Protein AF-A0A9X1MIU9-F1 (afdb_monomer_lite)

Structure (mmCIF, N/CA/C/O backbone):
data_AF-A0A9X1MIU9-F1
#
_entry.id   AF-A0A9X1MIU9-F1
#
loop_
_atom_site.group_PDB
_atom_site.id
_atom_site.type_symbol
_atom_site.label_atom_id
_atom_site.label_alt_id
_atom_site.label_comp_id
_atom_site.label_asym_id
_atom_site.label_entity_id
_atom_site.label_seq_id
_atom_site.pdbx_PDB_ins_code
_atom_site.Cartn_x
_atom_site.Cartn_y
_atom_site.Cartn_z
_atom_site.occupancy
_atom_site.B_iso_or_equiv
_atom_site.auth_seq_id
_atom_site.auth_comp_id
_atom_site.auth_asym_id
_atom_site.auth_atom_id
_atom_site.pdbx_PDB_model_num
ATOM 1 N N . MET A 1 1 ? -40.762 -23.532 36.681 1.00 31.50 1 MET A N 1
ATOM 2 C CA . MET A 1 1 ? -40.154 -24.475 37.647 1.00 31.50 1 MET A CA 1
ATOM 3 C C . MET A 1 1 ? -38.701 -24.057 37.816 1.00 31.50 1 MET A C 1
ATOM 5 O O . MET A 1 1 ? -38.054 -23.911 36.793 1.00 31.50 1 MET A O 1
ATOM 9 N N . ASN A 1 2 ? -38.156 -23.766 38.997 1.00 31.39 2 ASN A N 1
ATOM 10 C CA . ASN A 1 2 ? -38.753 -23.662 40.338 1.00 31.39 2 ASN A CA 1
ATOM 11 C C . ASN A 1 2 ? -38.287 -22.365 41.027 1.00 31.39 2 ASN A C 1
ATOM 13 O O . ASN A 1 2 ? -37.332 -21.738 40.586 1.00 31.39 2 ASN A O 1
ATOM 17 N N . ALA A 1 3 ? -38.974 -21.978 42.102 1.00 30.33 3 ALA A N 1
ATOM 18 C CA . ALA A 1 3 ? -38.631 -20.841 42.956 1.00 30.33 3 ALA A CA 1
ATOM 19 C C . ALA A 1 3 ? -38.573 -21.281 44.435 1.00 30.33 3 ALA A C 1
ATOM 21 O O . ALA A 1 3 ? -38.895 -22.431 44.738 1.00 30.33 3 ALA A O 1
ATOM 22 N N . SER A 1 4 ? -38.230 -20.339 45.329 1.00 32.16 4 SER A N 1
ATOM 23 C CA . SER A 1 4 ? -38.037 -20.521 46.788 1.00 32.16 4 SER A CA 1
ATOM 24 C C . SER A 1 4 ? -36.749 -21.289 47.153 1.00 32.16 4 SER A C 1
ATOM 26 O O . SER A 1 4 ? -36.314 -22.153 46.405 1.00 32.16 4 SER A O 1
ATOM 28 N N . PHE A 1 5 ? -36.051 -21.038 48.269 1.00 31.11 5 PHE A N 1
ATOM 29 C CA . PHE A 1 5 ? -36.209 -20.101 49.407 1.00 31.11 5 PHE A CA 1
ATOM 30 C C . PHE A 1 5 ? -34.943 -19.195 49.490 1.00 31.11 5 PHE A C 1
ATOM 32 O O . PHE A 1 5 ? -33.934 -19.530 48.887 1.00 31.11 5 PHE A O 1
ATOM 39 N N . PHE A 1 6 ? -34.896 -18.028 50.149 1.00 27.14 6 PHE A N 1
ATOM 40 C CA . PHE A 1 6 ? -35.249 -17.742 51.551 1.00 27.14 6 PHE A CA 1
ATOM 41 C C . PHE A 1 6 ? -35.577 -16.248 51.784 1.00 27.14 6 PHE A C 1
ATOM 43 O O . PHE A 1 6 ? -35.076 -15.371 51.088 1.00 27.14 6 PHE A O 1
ATOM 50 N N . ARG A 1 7 ? -36.360 -15.953 52.831 1.00 29.80 7 ARG A N 1
ATOM 51 C CA . ARG A 1 7 ? -36.511 -14.621 53.457 1.00 29.80 7 ARG A CA 1
ATOM 52 C C . ARG A 1 7 ? -36.173 -14.763 54.938 1.00 29.80 7 ARG A C 1
ATOM 54 O O . ARG A 1 7 ? -36.705 -15.687 55.547 1.00 29.80 7 ARG A O 1
ATOM 61 N N . ILE A 1 8 ? -35.426 -13.830 55.538 1.00 27.89 8 ILE A N 1
ATOM 62 C CA . ILE A 1 8 ? -35.505 -13.562 56.987 1.00 27.89 8 ILE A CA 1
ATOM 63 C C . ILE A 1 8 ? -34.870 -12.208 57.362 1.00 27.89 8 ILE A C 1
ATOM 65 O O . ILE A 1 8 ? -33.899 -11.800 56.742 1.00 27.89 8 ILE A O 1
ATOM 69 N N . MET A 1 9 ? -35.449 -11.558 58.381 1.00 27.17 9 MET A N 1
ATOM 70 C CA . MET A 1 9 ? -35.009 -10.334 59.083 1.00 27.17 9 MET A CA 1
ATOM 71 C C . MET A 1 9 ? -34.679 -9.072 58.261 1.00 27.17 9 MET A C 1
ATOM 73 O O . MET A 1 9 ? -33.639 -8.959 57.623 1.00 27.17 9 MET A O 1
ATOM 77 N N . ALA A 1 10 ? -35.512 -8.044 58.443 1.00 28.80 10 ALA A N 1
ATOM 78 C CA . ALA A 1 10 ? -35.108 -6.650 58.281 1.00 28.80 10 ALA A CA 1
ATOM 79 C C . ALA A 1 10 ? -34.755 -6.058 59.657 1.00 28.80 10 ALA A C 1
ATOM 81 O O . ALA A 1 10 ? -35.464 -6.307 60.633 1.00 28.80 10 ALA A O 1
ATOM 82 N N . ALA A 1 11 ? -33.708 -5.237 59.721 1.00 29.61 11 ALA A N 1
ATOM 83 C CA . ALA A 1 11 ? -33.409 -4.361 60.851 1.00 29.61 11 ALA A CA 1
ATOM 84 C C . ALA A 1 11 ? -33.229 -2.939 60.304 1.00 29.61 11 ALA A C 1
ATOM 86 O O . ALA A 1 11 ? -32.529 -2.741 59.313 1.00 29.61 11 ALA A O 1
ATOM 87 N N . GLY A 1 12 ? -33.929 -1.966 60.887 1.00 33.81 12 GLY A N 1
ATOM 88 C CA . GLY A 1 12 ? -34.027 -0.628 60.310 1.00 33.81 12 GLY A CA 1
ATOM 89 C C . GLY A 1 12 ? -32.764 0.206 60.507 1.00 33.81 12 GLY A C 1
ATOM 90 O O . GLY A 1 12 ? -32.325 0.402 61.638 1.00 33.81 12 GLY A O 1
ATOM 91 N N . PHE A 1 13 ? -32.259 0.781 59.418 1.00 27.22 13 PHE A N 1
ATOM 92 C CA . PHE A 1 13 ? -31.459 2.002 59.452 1.00 27.22 13 PHE A CA 1
ATOM 93 C C . PHE A 1 13 ? -32.163 3.061 58.605 1.00 27.22 13 PHE A C 1
ATOM 95 O O . PHE A 1 13 ? -32.599 2.778 57.488 1.00 27.22 13 PHE A O 1
ATOM 102 N N . THR A 1 14 ? -32.305 4.270 59.145 1.00 28.78 14 THR A N 1
ATOM 103 C CA . THR A 1 14 ? -32.927 5.393 58.436 1.00 28.78 14 THR A CA 1
ATOM 104 C C . THR A 1 14 ? -31.976 5.871 57.347 1.00 28.78 14 THR A C 1
ATOM 106 O O . THR A 1 14 ? -31.080 6.672 57.613 1.00 28.78 14 THR A O 1
ATOM 109 N N . LEU A 1 15 ? -32.147 5.361 56.127 1.00 26.91 15 LEU A N 1
ATOM 110 C CA . LEU A 1 15 ? -31.376 5.829 54.984 1.00 26.91 15 LEU A CA 1
ATOM 111 C C . LEU A 1 15 ? -31.773 7.277 54.688 1.00 26.91 15 LEU A C 1
ATOM 113 O O . LEU A 1 15 ? -32.925 7.565 54.356 1.00 26.91 15 LEU A O 1
ATOM 117 N N . LEU A 1 16 ? -30.810 8.188 54.816 1.00 27.77 16 LEU A N 1
ATOM 118 C CA . LEU A 1 16 ? -30.956 9.541 54.309 1.00 27.77 16 LEU A CA 1
ATOM 119 C C . LEU A 1 16 ? -31.105 9.427 52.786 1.00 27.77 16 LEU A C 1
ATOM 121 O O . LEU A 1 16 ? -30.178 8.958 52.127 1.00 27.77 16 LEU A O 1
ATOM 125 N N . ILE A 1 17 ? -32.247 9.835 52.223 1.00 32.91 17 ILE A N 1
ATOM 126 C CA . ILE A 1 17 ? -32.382 9.951 50.765 1.00 32.91 17 ILE A CA 1
ATOM 127 C C . ILE A 1 17 ? -31.612 11.204 50.341 1.00 32.91 17 ILE A C 1
ATOM 129 O O . ILE A 1 17 ? -32.180 12.267 50.100 1.00 32.91 17 ILE A O 1
ATOM 133 N N . LEU A 1 18 ? -30.288 11.062 50.274 1.00 29.86 18 LEU A N 1
ATOM 134 C CA . LEU A 1 18 ? -29.495 11.821 49.326 1.00 29.86 18 LEU A CA 1
ATOM 135 C C . LEU A 1 18 ? -30.014 11.423 47.949 1.00 29.86 18 LEU A C 1
ATOM 137 O O . LEU A 1 18 ? -29.833 10.288 47.509 1.00 29.86 18 LEU A O 1
ATOM 141 N N . SER A 1 19 ? -30.715 12.349 47.303 1.00 29.70 19 SER A N 1
ATOM 142 C CA . SER A 1 19 ? -31.054 12.248 45.893 1.00 29.70 19 SER A CA 1
ATOM 143 C C . SER A 1 19 ? -29.750 12.251 45.103 1.00 29.70 19 SER A C 1
ATOM 145 O O . SER A 1 19 ? -29.197 13.316 44.824 1.00 29.70 19 SER A O 1
ATOM 147 N N . VAL A 1 20 ? -29.243 11.055 44.801 1.00 31.69 20 VAL A N 1
ATOM 148 C CA . VAL A 1 20 ? -28.163 10.862 43.834 1.00 31.69 20 VAL A CA 1
ATOM 149 C C . VAL A 1 20 ? -28.630 11.535 42.538 1.00 31.69 20 VAL A C 1
ATOM 151 O O . VAL A 1 20 ? -29.704 11.167 42.049 1.00 31.69 20 VAL A O 1
ATOM 154 N N . PRO A 1 21 ? -27.920 12.552 42.014 1.00 33.91 21 PRO A N 1
ATOM 155 C CA . PRO A 1 21 ? -28.232 13.056 40.687 1.00 33.91 21 PRO A CA 1
ATOM 156 C C . PRO A 1 21 ? -28.034 11.893 39.716 1.00 33.91 21 PRO A C 1
ATOM 158 O O . PRO A 1 21 ? -27.028 11.191 39.806 1.00 33.91 21 PRO A O 1
ATOM 161 N N . ALA A 1 22 ? -29.003 11.657 38.834 1.00 36.72 22 ALA A N 1
ATOM 162 C CA . ALA A 1 22 ? -28.832 10.658 37.792 1.00 36.72 22 ALA A CA 1
ATOM 163 C C . ALA A 1 22 ? -27.634 11.082 36.931 1.00 36.72 22 ALA A C 1
ATOM 165 O O . ALA A 1 22 ? -27.694 12.119 36.273 1.00 36.72 22 ALA A O 1
ATOM 166 N N . MET A 1 23 ? -26.546 10.315 37.006 1.00 38.94 23 MET A N 1
ATOM 167 C CA . MET A 1 23 ? -25.472 10.370 36.019 1.00 38.94 23 MET A CA 1
ATOM 168 C C . MET A 1 23 ? -26.081 9.927 34.690 1.00 38.94 23 MET A C 1
ATOM 170 O O . MET A 1 23 ? -26.888 8.991 34.692 1.00 38.94 23 MET A O 1
ATOM 174 N N . ALA A 1 24 ? -25.778 10.619 33.593 1.00 50.06 24 ALA A N 1
ATOM 175 C CA . ALA A 1 24 ? -26.256 10.175 32.297 1.00 50.06 24 ALA A CA 1
ATOM 176 C C . ALA A 1 24 ? -25.392 8.996 31.834 1.00 50.06 24 ALA A C 1
ATOM 178 O O . ALA A 1 24 ? -24.166 9.027 31.923 1.00 50.06 24 ALA A O 1
ATOM 179 N N . ASP A 1 25 ? -26.047 7.941 31.359 1.00 76.38 25 ASP A N 1
ATOM 180 C CA . ASP A 1 25 ? -25.372 6.901 30.592 1.00 76.38 25 ASP A CA 1
ATOM 181 C C . ASP A 1 25 ? -25.013 7.443 29.192 1.00 76.38 25 ASP A C 1
ATOM 183 O O . ASP A 1 25 ? -25.534 8.474 28.756 1.00 76.38 25 ASP A O 1
ATOM 187 N N . PHE A 1 26 ? -24.154 6.724 28.464 1.00 92.06 26 PHE A N 1
ATOM 188 C CA . PHE A 1 26 ? -23.851 7.010 27.058 1.00 92.06 26 PHE A CA 1
ATOM 189 C C . PHE A 1 26 ? -25.129 7.225 26.221 1.00 92.06 26 PHE A C 1
ATOM 191 O O . PHE A 1 26 ? -26.058 6.413 26.254 1.00 92.06 26 PHE A O 1
ATOM 198 N N . GLN A 1 27 ? -25.148 8.296 25.422 1.00 94.44 27 GLN A N 1
ATOM 199 C CA . GLN A 1 27 ? -26.273 8.669 24.570 1.00 94.44 27 GLN A CA 1
ATOM 200 C C . GLN A 1 27 ? -25.851 8.768 23.098 1.00 94.44 27 GLN A C 1
ATOM 202 O O . GLN A 1 27 ? -25.218 9.739 22.684 1.00 94.44 27 GLN A O 1
ATOM 207 N N . GLN A 1 28 ? -26.303 7.818 22.277 1.00 94.62 28 GLN A N 1
ATOM 208 C CA . GLN A 1 28 ? -26.257 7.936 20.817 1.00 94.62 28 GLN A CA 1
ATOM 209 C C . GLN A 1 28 ? -27.445 8.759 20.289 1.00 94.62 28 GLN A C 1
ATOM 211 O O . GLN A 1 28 ? -28.576 8.652 20.774 1.00 94.62 28 GLN A O 1
ATOM 216 N N . GLY A 1 29 ? -27.193 9.598 19.286 1.00 93.06 29 GLY A N 1
ATOM 217 C CA . GLY A 1 29 ? -28.215 10.383 18.598 1.00 93.06 29 GLY A CA 1
ATOM 218 C C . GLY A 1 29 ? -29.040 9.552 17.613 1.00 93.06 29 GLY A C 1
ATOM 219 O O . GLY A 1 29 ? -28.549 8.602 17.011 1.00 93.06 29 GLY A O 1
ATOM 220 N N . THR A 1 30 ? -30.309 9.928 17.428 1.00 92.56 30 THR A N 1
ATOM 221 C CA . THR A 1 30 ? -31.276 9.207 16.569 1.00 92.56 30 THR A CA 1
ATOM 222 C C . THR A 1 30 ? -31.817 10.043 15.402 1.00 92.56 30 THR A C 1
ATOM 224 O O . THR A 1 30 ? -32.641 9.564 14.627 1.00 92.56 30 THR A O 1
ATOM 227 N N . GLU A 1 31 ? -31.352 11.288 15.246 1.00 94.19 31 GLU A N 1
ATOM 228 C CA . GLU A 1 31 ? -31.790 12.196 14.174 1.00 94.19 31 GLU A CA 1
ATOM 229 C C . GLU A 1 31 ? -30.954 12.109 12.886 1.00 94.19 31 GLU A C 1
ATOM 231 O O . GLU A 1 31 ? -31.314 12.738 11.888 1.00 94.19 31 GLU A O 1
ATOM 236 N N . LEU A 1 32 ? -29.829 11.393 12.909 1.00 94.94 32 LEU A N 1
ATOM 237 C CA . LEU A 1 32 ? -28.906 11.240 11.783 1.00 94.94 32 LEU A CA 1
ATOM 238 C C . LEU A 1 32 ? -29.130 9.899 11.077 1.00 94.94 32 LEU A C 1
ATOM 240 O O . LEU A 1 32 ? -29.432 8.894 11.721 1.00 94.94 32 LEU A O 1
ATOM 244 N N . THR A 1 33 ? -28.944 9.869 9.759 1.00 93.69 33 THR A N 1
ATOM 245 C CA . THR A 1 33 ? -28.965 8.632 8.962 1.00 93.69 33 THR A CA 1
ATOM 246 C C . THR A 1 33 ? -27.587 8.321 8.388 1.00 93.69 33 THR A C 1
ATOM 248 O O . THR A 1 33 ? -26.794 9.223 8.139 1.00 93.69 33 THR A O 1
ATOM 251 N N . ALA A 1 34 ? -27.306 7.046 8.104 1.00 91.25 34 ALA A N 1
ATOM 252 C CA . ALA A 1 34 ? -26.038 6.626 7.500 1.00 91.25 34 ALA A CA 1
ATOM 253 C C . ALA A 1 34 ? -25.726 7.311 6.148 1.00 91.25 34 ALA A C 1
ATOM 255 O O . ALA A 1 34 ? -24.565 7.384 5.752 1.00 91.25 34 ALA A O 1
ATOM 256 N N . GLY A 1 35 ? -26.746 7.815 5.440 1.00 92.19 35 GLY A N 1
ATOM 257 C CA . GLY A 1 35 ? -26.580 8.527 4.172 1.00 92.19 35 GLY A CA 1
ATOM 258 C C . GLY A 1 35 ? -26.235 10.014 4.308 1.00 92.19 35 GLY A C 1
ATOM 259 O O . GLY A 1 35 ? -25.844 10.618 3.306 1.00 92.19 35 GLY A O 1
ATOM 260 N N . ASP A 1 36 ? -26.377 10.600 5.500 1.00 95.19 36 ASP A N 1
ATOM 261 C CA . ASP A 1 36 ? -26.202 12.035 5.743 1.00 95.19 36 ASP A CA 1
ATOM 262 C C . ASP A 1 36 ? -24.728 12.435 5.543 1.00 95.19 36 ASP A C 1
ATOM 264 O O . ASP A 1 36 ? -23.833 11.836 6.138 1.00 95.19 36 ASP A O 1
ATOM 268 N N . GLU A 1 37 ? -24.460 13.451 4.717 1.00 96.06 37 GLU A N 1
ATOM 269 C CA . GLU A 1 37 ? -23.101 13.981 4.516 1.00 96.06 37 GLU A CA 1
ATOM 270 C C . GLU A 1 37 ? -22.654 14.849 5.693 1.00 96.06 37 GLU A C 1
ATOM 272 O O . GLU A 1 37 ? -23.443 15.627 6.235 1.00 96.06 37 GLU A O 1
ATOM 277 N N . ILE A 1 38 ? -21.374 14.767 6.056 1.00 96.50 38 ILE A N 1
ATOM 278 C CA . ILE A 1 38 ? -20.783 15.600 7.107 1.00 96.50 38 ILE A CA 1
ATOM 279 C C . ILE A 1 38 ? -20.400 16.953 6.492 1.00 96.50 38 ILE A C 1
ATOM 281 O O . ILE A 1 38 ? -19.431 17.053 5.744 1.00 96.50 38 ILE A O 1
ATOM 285 N N . ALA A 1 39 ? -21.182 17.997 6.779 1.00 96.25 39 ALA A N 1
ATOM 286 C CA . ALA A 1 39 ? -20.903 19.377 6.366 1.00 96.25 39 ALA A CA 1
ATOM 287 C C . ALA A 1 39 ? -20.309 20.207 7.518 1.00 96.25 39 ALA A C 1
ATOM 289 O O . ALA A 1 39 ? -19.432 21.042 7.286 1.00 96.25 39 ALA A O 1
ATOM 290 N N . SER A 1 40 ? -20.731 19.935 8.756 1.00 97.25 40 SER A N 1
ATOM 291 C CA . SER A 1 40 ? -20.026 20.347 9.971 1.00 97.25 40 SER A CA 1
ATOM 292 C C . SER A 1 40 ? -19.958 19.219 10.997 1.00 97.25 40 SER A C 1
ATOM 294 O O . SER A 1 40 ? -20.823 18.339 11.036 1.00 97.25 40 SER A O 1
ATOM 296 N N . LEU A 1 41 ? -18.934 19.263 11.846 1.00 98.25 41 LEU A N 1
ATOM 297 C CA . LEU A 1 41 ? -18.765 18.380 12.991 1.00 98.25 41 LEU A CA 1
ATOM 298 C C . LEU A 1 41 ? -18.266 19.202 14.185 1.00 98.25 41 LEU A C 1
ATOM 300 O O . LEU A 1 41 ? -17.253 19.891 14.089 1.00 98.25 41 LEU A O 1
ATOM 304 N N . GLU A 1 42 ? -18.988 19.153 15.299 1.00 98.44 42 GLU A N 1
ATOM 305 C CA . GLU A 1 42 ? -18.642 19.843 16.547 1.00 98.44 42 GLU A CA 1
ATOM 306 C C . GLU A 1 42 ? -18.230 18.798 17.587 1.00 98.44 42 GLU A C 1
ATOM 308 O O . GLU A 1 42 ? -18.954 17.826 17.810 1.00 98.44 42 GLU A O 1
ATOM 313 N N . VAL A 1 43 ? -17.075 18.996 18.220 1.00 98.38 43 VAL A N 1
ATOM 314 C CA . VAL A 1 43 ? -16.537 18.133 19.279 1.00 98.38 43 VAL A CA 1
ATOM 315 C C . VAL A 1 43 ? -16.390 18.960 20.544 1.00 98.38 43 VAL A C 1
ATOM 317 O O . VAL A 1 43 ? -15.552 19.858 20.589 1.00 98.38 43 VAL A O 1
ATOM 320 N N . THR A 1 44 ? -17.156 18.659 21.585 1.00 98.12 44 THR A N 1
ATOM 321 C CA . THR A 1 44 ? -16.938 19.208 22.927 1.00 98.12 44 THR A CA 1
ATOM 322 C C . THR A 1 44 ? -16.237 18.164 23.787 1.00 98.12 44 THR A C 1
ATOM 324 O O . THR A 1 44 ? -16.696 17.028 23.868 1.00 98.12 44 THR A O 1
ATOM 327 N N . ILE A 1 45 ? -15.157 18.543 24.473 1.00 96.44 45 ILE A N 1
ATOM 328 C CA . ILE A 1 45 ? -14.525 17.718 25.517 1.00 96.44 45 ILE A CA 1
ATOM 329 C C . ILE A 1 45 ? -14.606 18.419 26.872 1.00 96.44 45 ILE A C 1
ATOM 331 O O . ILE A 1 45 ? -14.551 19.648 26.945 1.00 96.44 45 ILE A O 1
ATOM 335 N N . SER A 1 46 ? -14.730 17.638 27.944 1.00 95.31 46 SER A N 1
ATOM 336 C CA . SER A 1 46 ? -14.788 18.111 29.331 1.00 95.31 46 SER A CA 1
ATOM 337 C C . SER A 1 46 ? -13.695 17.469 30.181 1.00 95.31 46 SER A C 1
ATOM 339 O O . SER A 1 46 ? -13.541 16.245 30.184 1.00 95.31 46 SER A O 1
ATOM 341 N N . VAL A 1 47 ? -12.986 18.286 30.959 1.00 94.69 47 VAL A N 1
ATOM 342 C CA . VAL A 1 47 ? -11.924 17.858 31.883 1.00 94.69 47 VAL A CA 1
ATOM 343 C C . VAL A 1 47 ? -12.454 17.863 33.317 1.00 94.69 47 VAL A C 1
ATOM 345 O O . VAL A 1 47 ? -13.226 18.734 33.723 1.00 94.69 47 VAL A O 1
ATOM 348 N N . SER A 1 48 ? -12.053 16.864 34.095 1.00 92.81 48 SER A N 1
ATOM 349 C CA . SER A 1 48 ? -12.437 16.703 35.498 1.00 92.81 48 SER A CA 1
ATOM 350 C C . SER A 1 48 ? -11.750 17.697 36.444 1.00 92.81 48 SER A C 1
ATOM 352 O O . SER A 1 48 ? -10.892 18.492 36.056 1.00 92.81 48 SER A O 1
ATOM 354 N N . LYS A 1 49 ? -12.100 17.632 37.733 1.00 85.44 49 LYS A N 1
ATOM 355 C CA . LYS A 1 49 ? -11.374 18.320 38.815 1.00 85.44 49 LYS A CA 1
ATOM 356 C C . LYS A 1 49 ? -10.059 17.595 39.096 1.00 85.44 49 LYS A C 1
ATOM 358 O O . LYS A 1 49 ? -10.058 16.592 39.800 1.00 85.44 49 LYS A O 1
ATOM 363 N N . GLY A 1 50 ? -8.952 18.121 38.585 1.00 89.12 50 GLY A N 1
ATOM 364 C CA . GLY A 1 50 ? -7.627 17.517 38.722 1.00 89.12 50 GLY A CA 1
ATOM 365 C C . GLY A 1 50 ? -6.544 18.404 38.115 1.00 89.12 50 GLY A C 1
ATOM 366 O O . GLY A 1 50 ? -6.499 19.601 38.400 1.00 89.12 50 GLY A O 1
ATOM 367 N N . ALA A 1 51 ? -5.688 17.817 37.280 1.00 91.38 51 ALA A N 1
ATOM 368 C CA . ALA A 1 51 ? -4.783 18.564 36.411 1.00 91.38 51 ALA A CA 1
ATOM 369 C C . ALA A 1 51 ? -5.525 19.171 35.203 1.00 91.38 51 ALA A C 1
ATOM 371 O O . ALA A 1 51 ? -6.576 18.672 34.793 1.00 91.38 51 ALA A O 1
ATOM 372 N N . SER A 1 52 ? -4.958 20.234 34.629 1.00 92.00 52 SER A N 1
ATOM 373 C CA . SER A 1 52 ? -5.342 20.740 33.306 1.00 92.00 52 SER A CA 1
ATOM 374 C C . SER A 1 52 ? -4.944 19.741 32.217 1.00 92.00 52 SER A C 1
ATOM 376 O O . SER A 1 52 ? -3.940 19.042 32.356 1.00 92.00 52 SER A O 1
ATOM 378 N N . LEU A 1 53 ? -5.691 19.709 31.115 1.00 93.38 53 LEU A N 1
ATOM 379 C CA . LEU A 1 53 ? -5.268 19.024 29.896 1.00 93.38 53 LEU A CA 1
ATOM 380 C C . LEU A 1 53 ? -4.245 19.913 29.181 1.00 93.38 53 LEU A C 1
ATOM 382 O O . LEU A 1 53 ? -4.571 21.023 28.761 1.00 93.38 53 LEU A O 1
ATOM 386 N N . GLU A 1 54 ? -3.017 19.411 29.060 1.00 91.50 54 GLU A N 1
ATOM 387 C CA . GLU A 1 54 ? -1.882 20.077 28.396 1.00 91.50 54 GLU A CA 1
ATOM 388 C C . GLU A 1 54 ? -1.241 19.181 27.312 1.00 91.50 54 GLU A C 1
ATOM 390 O O . GLU A 1 54 ? -0.191 19.513 26.775 1.00 91.50 54 GLU A O 1
ATOM 395 N N . ASP A 1 55 ? -1.877 18.047 26.984 1.00 91.88 55 ASP A N 1
ATOM 396 C CA . ASP A 1 55 ? -1.407 17.069 25.996 1.00 91.88 55 ASP A CA 1
ATOM 397 C C . ASP A 1 55 ? -2.110 17.240 24.628 1.00 91.88 55 ASP A C 1
ATOM 399 O O . ASP A 1 55 ? -3.313 17.525 24.603 1.00 91.88 55 ASP A O 1
ATOM 403 N N . PRO A 1 56 ? -1.435 16.980 23.486 1.00 93.06 56 PRO A N 1
ATOM 404 C CA . PRO A 1 56 ? -2.076 16.990 22.172 1.00 93.06 56 PRO A CA 1
ATOM 405 C C . PRO A 1 56 ? -3.118 15.880 22.028 1.00 93.06 56 PRO A C 1
ATOM 407 O O . PRO A 1 56 ? -2.784 14.697 22.073 1.00 93.06 56 PRO A O 1
ATOM 410 N N . ILE A 1 57 ? -4.378 16.252 21.798 1.00 93.75 57 ILE A N 1
ATOM 411 C CA . ILE A 1 57 ? -5.514 15.322 21.737 1.00 93.75 57 ILE A CA 1
ATOM 412 C C . ILE A 1 57 ? -6.234 15.381 20.381 1.00 93.75 57 ILE A C 1
ATOM 414 O O . ILE A 1 57 ? -6.395 16.448 19.786 1.00 93.75 57 ILE A O 1
ATOM 418 N N . ALA A 1 58 ? -6.694 14.226 19.895 1.00 96.06 58 ALA A N 1
ATOM 419 C CA . ALA A 1 58 ? -7.541 14.105 18.710 1.00 96.06 58 ALA A CA 1
ATOM 420 C C . ALA A 1 58 ? -8.762 13.213 18.955 1.00 96.06 58 ALA A C 1
ATOM 422 O O . ALA A 1 58 ? -8.692 12.241 19.710 1.00 96.06 58 ALA A O 1
ATOM 423 N N . LEU A 1 59 ? -9.850 13.516 18.247 1.00 97.50 59 LEU A N 1
ATOM 424 C CA . LEU A 1 59 ? -10.961 12.598 18.013 1.00 97.50 59 LEU A CA 1
ATOM 425 C C . LEU A 1 59 ? -10.638 11.735 16.788 1.00 97.50 59 LEU A C 1
ATOM 427 O O . LEU A 1 59 ? -10.299 12.249 15.725 1.00 97.50 59 LEU A O 1
ATOM 431 N N . ASP A 1 60 ? -10.775 10.425 16.924 1.00 96.56 60 ASP A N 1
ATOM 432 C CA . ASP A 1 60 ? -10.709 9.467 15.829 1.00 96.56 60 ASP A CA 1
ATOM 433 C C . ASP A 1 60 ? -12.085 8.826 15.615 1.00 96.56 60 ASP A C 1
ATOM 435 O O . ASP A 1 60 ? -12.707 8.289 16.533 1.00 96.56 60 ASP A O 1
ATOM 439 N N . LEU A 1 61 ? -12.545 8.887 14.368 1.00 95.56 61 LEU A N 1
ATOM 440 C CA . LEU A 1 61 ? -13.829 8.356 13.909 1.00 95.56 61 LEU A CA 1
ATOM 441 C C . LEU A 1 61 ? -13.672 7.028 13.140 1.00 95.56 61 LEU A C 1
ATOM 443 O O . LEU A 1 61 ? -14.637 6.496 12.584 1.00 95.56 61 LEU A O 1
ATOM 447 N N . GLY A 1 62 ? -12.447 6.495 13.075 1.00 92.56 62 GLY A N 1
ATOM 448 C CA . GLY A 1 62 ? -12.064 5.377 12.216 1.00 92.56 62 GLY A CA 1
ATOM 449 C C . GLY A 1 62 ? -11.979 5.769 10.738 1.00 92.56 62 GLY A C 1
ATOM 450 O O . GLY A 1 62 ? -12.188 4.920 9.873 1.00 92.56 62 GLY A O 1
ATOM 451 N N . LEU A 1 63 ? -11.729 7.048 10.428 1.00 94.06 63 LEU A N 1
ATOM 452 C CA . LEU A 1 63 ? -11.743 7.573 9.055 1.00 94.06 63 LEU A CA 1
ATOM 453 C C . LEU A 1 63 ? -10.407 7.394 8.300 1.00 94.06 63 LEU A C 1
ATOM 455 O O . LEU A 1 63 ? -10.307 7.782 7.135 1.00 94.06 63 LEU A O 1
ATOM 459 N N . GLY A 1 64 ? -9.387 6.806 8.934 1.00 93.44 64 GLY A N 1
ATOM 460 C CA . GLY A 1 64 ? -8.003 6.765 8.436 1.00 93.44 64 GLY A CA 1
ATOM 461 C C . GLY A 1 64 ? -7.201 8.035 8.758 1.00 93.44 64 GLY A C 1
ATOM 462 O O . GLY A 1 64 ? -5.975 7.981 8.845 1.00 93.44 64 GLY A O 1
ATOM 463 N N . PHE A 1 65 ? -7.897 9.147 9.021 1.00 95.12 65 PHE A N 1
ATOM 464 C CA . PHE A 1 65 ? -7.345 10.425 9.463 1.00 95.12 65 PHE A CA 1
ATOM 465 C C . PHE A 1 65 ? -8.010 10.888 10.778 1.00 95.12 65 PHE A C 1
ATOM 467 O O . PHE A 1 65 ? -9.217 10.692 10.953 1.00 95.12 65 PHE A O 1
ATOM 474 N N . PRO A 1 66 ? -7.254 11.514 11.699 1.00 95.81 66 PRO A N 1
ATOM 475 C CA . PRO A 1 66 ? -7.783 12.059 12.949 1.00 95.81 66 PRO A CA 1
ATOM 476 C C . PRO A 1 66 ? -8.367 13.471 12.791 1.00 95.81 66 PRO A C 1
ATOM 478 O O . PRO A 1 66 ? -8.095 14.172 11.818 1.00 95.81 66 PRO A O 1
ATOM 481 N N . LEU A 1 67 ? -9.125 13.912 13.795 1.00 97.44 67 LEU A N 1
ATOM 482 C CA . LEU A 1 67 ? -9.603 15.281 13.984 1.00 97.44 67 LEU A CA 1
ATOM 483 C C . LEU A 1 67 ? -8.882 15.879 15.208 1.00 97.44 67 LEU A C 1
ATOM 485 O O . LEU A 1 67 ? -9.261 15.617 16.352 1.00 97.44 67 LEU A O 1
ATOM 489 N N . TRP A 1 68 ? -7.812 16.645 14.984 1.00 95.38 68 TRP A N 1
ATOM 490 C CA . TRP A 1 68 ? -6.977 17.225 16.045 1.00 95.38 68 TRP A CA 1
ATOM 491 C C . TRP A 1 68 ? -7.702 18.363 16.765 1.00 95.38 68 TRP A C 1
ATOM 493 O O . TRP A 1 68 ? -8.141 19.311 16.125 1.00 95.38 68 TRP A O 1
ATOM 503 N N . LEU A 1 69 ? -7.785 18.334 18.097 1.00 95.19 69 LEU A N 1
ATOM 504 C CA . LEU A 1 69 ? -8.463 19.374 18.889 1.00 95.19 69 LEU A CA 1
ATOM 505 C C . LEU A 1 69 ? -7.514 20.554 19.195 1.00 95.19 69 LEU A C 1
ATOM 507 O O . LEU A 1 69 ? -7.356 21.001 20.331 1.00 95.19 69 LEU A O 1
ATOM 511 N N . THR A 1 70 ? -6.847 21.040 18.148 1.00 90.88 70 THR A N 1
ATOM 512 C CA . THR A 1 70 ? -5.926 22.188 18.141 1.00 90.88 70 THR A CA 1
ATOM 513 C C . THR A 1 70 ? -6.633 23.450 18.676 1.00 90.88 70 THR A C 1
ATOM 515 O O . THR A 1 70 ? -7.794 23.676 18.317 1.00 90.88 70 THR A O 1
ATOM 518 N N . PRO A 1 71 ? -5.992 24.292 19.516 1.00 92.00 71 PRO A N 1
ATOM 519 C CA . PRO A 1 71 ? -4.563 24.334 19.864 1.00 92.00 71 PRO A CA 1
ATOM 520 C C . PRO A 1 71 ? -4.125 23.459 21.054 1.00 92.00 71 PRO A C 1
ATOM 522 O O . PRO A 1 71 ? -3.006 23.624 21.532 1.00 92.00 71 PRO A O 1
ATOM 525 N N . LEU A 1 72 ? -4.963 22.553 21.575 1.00 92.88 72 LEU A N 1
ATOM 526 C CA . LEU A 1 72 ? -4.618 21.823 22.801 1.00 92.88 72 LEU A CA 1
ATOM 527 C C . LEU A 1 72 ? -3.314 21.022 22.665 1.00 92.88 72 LEU A C 1
ATOM 529 O O . LEU A 1 72 ? -3.136 20.246 21.727 1.00 92.88 72 LEU A O 1
ATOM 533 N N . GLY A 1 73 ? -2.421 21.235 23.631 1.00 89.50 73 GLY A N 1
ATOM 534 C CA . GLY A 1 73 ? -1.115 20.600 23.767 1.00 89.50 73 GLY A CA 1
ATOM 535 C C . GLY A 1 73 ? -0.015 21.069 22.818 1.00 89.50 73 GLY A C 1
ATOM 536 O O . GLY A 1 73 ? 1.090 20.545 22.924 1.00 89.50 73 GLY A O 1
ATOM 537 N N . ARG A 1 74 ? -0.276 22.028 21.918 1.00 89.44 74 ARG A N 1
ATOM 538 C CA . ARG A 1 74 ? 0.685 22.474 20.891 1.00 89.44 74 ARG A CA 1
ATOM 539 C C . ARG A 1 74 ? 1.161 23.906 21.111 1.00 89.44 74 ARG A C 1
ATOM 541 O O . ARG A 1 74 ? 0.409 24.726 21.631 1.00 89.44 74 ARG A O 1
ATOM 548 N N . ASP A 1 75 ? 2.400 24.214 20.747 1.00 84.44 75 ASP A N 1
ATOM 549 C CA . ASP A 1 75 ? 2.880 25.606 20.710 1.00 84.44 75 ASP A CA 1
ATOM 550 C C . ASP A 1 75 ? 2.317 26.382 19.497 1.00 84.44 75 ASP A C 1
ATOM 552 O O . ASP A 1 75 ? 1.872 25.782 18.521 1.00 84.44 75 ASP A O 1
ATOM 556 N N . ASP A 1 76 ? 2.294 27.721 19.559 1.00 74.62 76 ASP A N 1
ATOM 557 C CA . ASP A 1 76 ? 1.587 28.581 18.581 1.00 74.62 76 ASP A CA 1
ATOM 558 C C . ASP A 1 76 ? 2.105 28.448 17.126 1.00 74.62 76 ASP A C 1
ATOM 560 O O . ASP A 1 76 ? 1.403 28.795 16.170 1.00 74.62 76 ASP A O 1
ATOM 564 N N . ASP A 1 77 ? 3.338 27.967 16.945 1.00 71.31 77 ASP A N 1
ATOM 565 C CA . ASP A 1 77 ? 3.980 27.661 15.662 1.00 71.31 77 ASP A CA 1
ATOM 566 C C . ASP A 1 77 ? 3.981 26.158 15.303 1.00 71.31 77 ASP A C 1
ATOM 568 O O . ASP A 1 77 ? 4.277 25.793 14.161 1.00 71.31 77 ASP A O 1
ATOM 572 N N . GLU A 1 78 ? 3.580 25.281 16.226 1.00 82.00 78 GLU A N 1
ATOM 573 C CA . GLU A 1 78 ? 3.524 23.832 16.032 1.00 82.00 78 GLU A CA 1
ATOM 574 C C . GLU A 1 78 ? 2.252 23.421 15.269 1.00 82.00 78 GLU A C 1
ATOM 576 O O . GLU A 1 78 ? 1.148 23.320 15.811 1.00 82.00 78 GLU A O 1
ATOM 581 N N . SER A 1 79 ? 2.407 23.132 13.977 1.00 79.44 79 SER A N 1
ATOM 582 C CA . SER A 1 79 ? 1.304 22.617 13.160 1.00 79.44 79 SER A CA 1
ATOM 583 C C . SER A 1 79 ? 0.966 21.166 13.510 1.00 79.44 79 SER A C 1
ATOM 585 O O . SER A 1 79 ? 1.848 20.348 13.766 1.00 79.44 79 SER A O 1
ATOM 587 N N . ALA A 1 80 ? -0.326 20.830 13.479 1.00 83.75 80 ALA A N 1
ATOM 588 C CA . ALA A 1 80 ? -0.771 19.451 13.644 1.00 83.75 80 ALA A CA 1
ATOM 589 C C . ALA A 1 80 ? -0.234 18.549 12.505 1.00 83.75 80 ALA A C 1
ATOM 591 O O . ALA A 1 80 ? -0.120 19.013 11.368 1.00 83.75 80 ALA A O 1
ATOM 592 N N . PRO A 1 81 ? 0.070 17.265 12.779 1.00 87.94 81 PRO A N 1
ATOM 593 C CA . PRO A 1 81 ? 0.393 16.289 11.738 1.00 87.94 81 PRO A CA 1
ATOM 594 C C . PRO A 1 81 ? -0.875 15.904 10.952 1.00 87.94 81 PRO A C 1
ATOM 596 O O . PRO A 1 81 ? -1.962 16.404 11.242 1.00 87.94 81 PRO A O 1
ATOM 599 N N . PHE A 1 82 ? -0.752 14.983 9.985 1.00 92.38 82 PHE A N 1
ATOM 600 C CA . PHE A 1 82 ? -1.867 14.523 9.142 1.00 92.38 82 PHE A CA 1
ATOM 601 C C . PHE A 1 82 ? -3.176 14.321 9.925 1.00 92.38 82 PHE A C 1
ATOM 603 O O . PHE A 1 82 ? -3.221 13.615 10.937 1.00 92.38 82 PHE A O 1
ATOM 610 N N . GLY A 1 83 ? -4.235 14.968 9.446 1.00 94.31 83 GLY A N 1
ATOM 611 C CA . GLY A 1 83 ? -5.533 15.028 10.101 1.00 94.31 83 GLY A CA 1
ATOM 612 C C . GLY A 1 83 ? -6.267 16.327 9.792 1.00 94.31 83 GLY A C 1
ATOM 613 O O . GLY A 1 83 ? -5.710 17.263 9.222 1.00 94.31 83 GLY A O 1
ATOM 614 N N . ALA A 1 84 ? -7.534 16.374 10.179 1.00 96.06 84 ALA A N 1
ATOM 615 C CA . ALA A 1 84 ? -8.348 17.575 10.139 1.00 96.06 84 ALA A CA 1
ATOM 616 C C . ALA A 1 84 ? -8.015 18.488 11.334 1.00 96.06 84 ALA A C 1
ATOM 618 O O . ALA A 1 84 ? -7.771 18.016 12.447 1.00 96.06 84 ALA A O 1
ATOM 619 N N . VAL A 1 85 ? -8.058 19.798 11.098 1.00 94.94 85 VAL A N 1
ATOM 620 C CA . VAL A 1 85 ? -7.895 20.888 12.072 1.00 94.94 85 VAL A CA 1
ATOM 621 C C . VAL A 1 85 ? -9.210 21.689 12.134 1.00 94.94 85 VAL A C 1
ATOM 623 O O . VAL A 1 85 ? -9.801 21.961 11.087 1.00 94.94 85 VAL A O 1
ATOM 626 N N . PRO A 1 86 ? -9.730 22.059 13.315 1.00 95.88 86 PRO A N 1
ATOM 627 C CA . PRO A 1 86 ? -10.991 22.785 13.415 1.00 95.88 86 PRO A CA 1
ATOM 628 C C . PRO A 1 86 ? -10.814 24.208 12.890 1.00 95.88 86 PRO A C 1
ATOM 630 O O . PRO A 1 86 ? -9.833 24.865 13.216 1.00 95.88 86 PRO A O 1
ATOM 633 N N . GLN A 1 87 ? -11.776 24.743 12.144 1.00 95.12 87 GLN A N 1
ATOM 634 C CA . GLN A 1 87 ? -11.740 26.156 11.757 1.00 95.12 87 GLN A CA 1
ATOM 635 C C . GLN A 1 87 ? -12.043 27.073 12.951 1.00 95.12 87 GLN A C 1
ATOM 637 O O . GLN A 1 87 ? -11.533 28.190 13.019 1.00 95.12 87 GLN A O 1
ATOM 642 N N . GLN A 1 88 ? -12.859 26.617 13.908 1.00 95.12 88 GLN A N 1
ATOM 643 C CA . GLN A 1 88 ? -13.277 27.407 15.072 1.00 95.12 88 GLN A CA 1
ATOM 644 C C . GLN A 1 88 ? -13.122 26.599 16.362 1.00 95.12 88 GLN A C 1
ATOM 646 O O . GLN A 1 88 ? -13.397 25.401 16.389 1.00 95.12 88 GLN A O 1
ATOM 651 N N . THR A 1 89 ? -12.730 27.250 17.455 1.00 94.75 89 THR A N 1
ATOM 652 C CA . THR A 1 89 ? -12.653 26.622 18.780 1.00 94.75 89 THR A CA 1
ATOM 653 C C . THR A 1 89 ? -12.973 27.617 19.892 1.00 94.75 89 THR A C 1
ATOM 655 O O . THR A 1 89 ? -12.799 28.824 19.722 1.00 94.75 89 THR A O 1
ATOM 658 N N . THR A 1 90 ? -13.450 27.111 21.030 1.00 95.88 90 THR A N 1
ATOM 659 C CA . THR A 1 90 ? -13.595 27.877 22.277 1.00 95.88 90 THR A CA 1
ATOM 660 C C . THR A 1 90 ? -12.387 27.744 23.210 1.00 95.88 90 THR A C 1
ATOM 662 O O . THR A 1 90 ? -12.428 28.306 24.300 1.00 95.88 90 THR A O 1
ATOM 665 N N . ALA A 1 91 ? -11.352 26.982 22.836 1.00 90.00 91 ALA A N 1
ATOM 666 C CA . ALA A 1 91 ? -10.078 26.950 23.551 1.00 90.00 91 ALA A CA 1
ATOM 667 C C . ALA A 1 91 ? -9.215 28.143 23.112 1.00 90.00 91 ALA A C 1
ATOM 669 O O . ALA A 1 91 ? -8.813 28.234 21.952 1.00 90.00 91 ALA A O 1
ATOM 670 N N . ASP A 1 92 ? -8.947 29.064 24.036 1.00 74.69 92 ASP A N 1
ATOM 671 C CA . ASP A 1 92 ? -8.188 30.299 23.807 1.00 74.69 92 ASP A CA 1
ATOM 672 C C . ASP A 1 92 ? -6.678 30.158 24.072 1.00 74.69 92 ASP A C 1
ATOM 674 O O . ASP A 1 92 ? -5.922 31.095 23.820 1.00 74.69 92 ASP A O 1
ATOM 678 N N . GLN A 1 93 ? -6.232 28.999 24.573 1.00 81.56 93 GLN A N 1
ATOM 679 C CA . GLN A 1 93 ? -4.835 28.675 24.886 1.00 81.56 93 GLN A CA 1
ATOM 680 C C . GLN A 1 93 ? -4.545 27.192 24.618 1.00 81.56 93 GLN A C 1
ATOM 682 O O . GLN A 1 93 ? -5.464 26.379 24.494 1.00 81.56 93 GLN A O 1
ATOM 687 N N . LYS A 1 94 ? -3.258 26.818 24.606 1.00 89.00 94 LYS A N 1
ATOM 688 C CA . LYS A 1 94 ? -2.817 25.425 24.434 1.00 89.00 94 LYS A CA 1
ATOM 689 C C . LYS A 1 94 ? -3.130 24.478 25.599 1.00 89.00 94 LYS A C 1
ATOM 691 O O . LYS A 1 94 ? -2.838 23.289 25.505 1.00 89.00 94 LYS A O 1
ATOM 696 N N . SER A 1 95 ? -3.715 24.965 26.691 1.00 90.25 95 SER A N 1
ATOM 697 C CA . SER A 1 95 ? -4.160 24.136 27.812 1.00 90.25 95 SER A CA 1
ATOM 698 C C . SER A 1 95 ? -5.623 24.389 28.165 1.00 90.25 95 SER A C 1
ATOM 700 O O . SER A 1 95 ? -6.111 25.518 28.124 1.00 90.25 95 SER A O 1
ATOM 702 N N . LEU A 1 96 ? -6.327 23.318 28.536 1.00 93.38 96 LEU A N 1
ATOM 703 C CA . LEU A 1 96 ? -7.714 23.360 28.992 1.00 93.38 96 LEU A CA 1
ATOM 704 C C . LEU A 1 96 ? -7.759 23.119 30.502 1.00 93.38 96 LEU A C 1
ATOM 706 O O . LEU A 1 96 ? -7.351 22.064 30.992 1.00 93.38 96 LEU A O 1
ATOM 710 N N . ALA A 1 97 ? -8.242 24.111 31.249 1.00 93.19 97 ALA A N 1
ATOM 711 C CA . ALA A 1 97 ? -8.234 24.089 32.708 1.00 93.19 97 ALA A CA 1
ATOM 712 C C . ALA A 1 97 ? -9.088 22.950 33.299 1.00 93.19 97 ALA A C 1
ATOM 714 O O . ALA A 1 97 ? -10.113 22.553 32.739 1.00 93.19 97 ALA A O 1
ATOM 715 N N . ALA A 1 98 ? -8.706 22.468 34.481 1.00 92.25 98 ALA A N 1
ATOM 716 C CA . ALA A 1 98 ? -9.510 21.520 35.251 1.00 92.25 98 ALA A CA 1
ATOM 717 C C . ALA A 1 98 ? -10.931 22.052 35.560 1.00 92.25 98 ALA A C 1
ATOM 719 O O . ALA A 1 98 ? -11.118 23.242 35.810 1.00 92.25 98 ALA A O 1
ATOM 720 N N . ASP A 1 99 ? -11.919 21.150 35.588 1.00 94.06 99 ASP A N 1
ATOM 721 C CA . ASP A 1 99 ? -13.366 21.432 35.720 1.00 94.06 99 ASP A CA 1
ATOM 722 C C . ASP A 1 99 ? -13.947 22.354 34.627 1.00 94.06 99 ASP A C 1
ATOM 724 O O . ASP A 1 99 ? -14.945 23.042 34.852 1.00 94.06 99 ASP A O 1
ATOM 728 N N . SER A 1 100 ? -13.338 22.370 33.436 1.00 95.00 100 SER A N 1
ATOM 729 C CA . SER A 1 100 ? -13.799 23.148 32.278 1.00 95.00 100 SER A CA 1
ATOM 730 C C . SER A 1 100 ? -14.019 22.283 31.028 1.00 95.00 100 SER A C 1
ATOM 732 O O . SER A 1 100 ? -13.794 21.070 31.036 1.00 95.00 100 SER A O 1
ATOM 734 N N . GLN A 1 101 ? -14.517 22.905 29.958 1.00 96.06 101 GLN A N 1
ATOM 735 C CA . GLN A 1 101 ? -14.816 22.261 28.681 1.00 96.06 101 GLN A CA 1
ATOM 736 C C . GLN A 1 101 ? -14.470 23.189 27.513 1.00 96.06 101 GLN A C 1
ATOM 738 O O . GLN A 1 101 ? -14.579 24.409 27.648 1.00 96.06 101 GLN A O 1
ATOM 743 N N . ALA A 1 102 ? -14.125 22.620 26.360 1.00 97.19 102 ALA A N 1
ATOM 744 C CA . ALA A 1 102 ? -13.940 23.365 25.115 1.00 97.19 102 ALA A CA 1
ATOM 745 C C . ALA A 1 102 ? -14.602 22.648 23.937 1.00 97.19 102 ALA A C 1
ATOM 747 O O . ALA A 1 102 ? -14.695 21.421 23.929 1.00 97.19 102 ALA A O 1
ATOM 748 N N . THR A 1 103 ? -15.071 23.428 22.959 1.00 98.00 103 THR A N 1
ATOM 749 C CA . THR A 1 103 ? -15.721 22.940 21.734 1.00 98.00 103 THR A CA 1
ATOM 750 C C . THR A 1 103 ? -14.895 23.308 20.509 1.00 98.00 103 THR A C 1
ATOM 752 O O . THR A 1 103 ? -14.466 24.452 20.384 1.00 98.00 103 THR A O 1
ATOM 755 N N . PHE A 1 104 ? -14.712 22.350 19.603 1.00 98.00 104 PHE A N 1
ATOM 756 C CA . PHE A 1 104 ? -13.910 22.429 18.384 1.00 98.00 104 PHE A CA 1
ATOM 757 C C . PHE A 1 104 ? -14.816 22.131 17.189 1.00 98.00 104 PHE A C 1
ATOM 759 O O . PHE A 1 104 ? -15.509 21.116 17.182 1.00 98.00 104 PHE A O 1
ATOM 766 N N . THR A 1 105 ? -14.847 23.021 16.200 1.00 98.06 105 THR A N 1
ATOM 767 C CA . THR A 1 105 ? -15.776 22.952 15.063 1.00 98.06 105 THR A CA 1
ATOM 768 C C . THR A 1 105 ? -15.012 22.775 13.762 1.00 98.06 105 THR A C 1
ATOM 770 O O . THR A 1 105 ? -14.225 23.637 13.367 1.00 98.06 105 THR A O 1
ATOM 773 N N . PHE A 1 106 ? -15.291 21.661 13.097 1.00 98.12 106 PHE A N 1
ATOM 774 C CA . PHE A 1 106 ? -14.764 21.262 11.801 1.00 98.12 106 PHE A CA 1
ATOM 775 C C . PHE A 1 106 ? -15.844 21.496 10.737 1.00 98.12 106 PHE A C 1
ATOM 777 O O . PHE A 1 106 ? -17.008 21.144 10.934 1.00 98.12 106 PHE A O 1
ATOM 784 N N . LEU A 1 107 ? -15.474 22.099 9.612 1.00 96.69 107 LEU A N 1
ATOM 785 C CA . LEU A 1 107 ? -16.365 22.547 8.543 1.00 96.69 107 LEU A CA 1
ATOM 786 C C . LEU A 1 107 ? -15.848 22.045 7.192 1.00 96.69 107 LEU A C 1
ATOM 788 O O . LEU A 1 107 ? -14.659 22.167 6.894 1.00 96.69 107 LEU A O 1
ATOM 792 N N . ARG A 1 108 ? -16.748 21.547 6.336 1.00 94.69 108 ARG A N 1
ATOM 793 C CA . ARG A 1 108 ? -16.420 21.179 4.944 1.00 94.69 108 ARG A CA 1
ATOM 794 C C . ARG A 1 108 ? -16.299 22.399 4.016 1.00 94.69 108 ARG A C 1
ATOM 796 O O . ARG A 1 108 ? -15.836 22.276 2.890 1.00 94.69 108 ARG A O 1
ATOM 803 N N . SER A 1 109 ? -16.728 23.577 4.472 1.00 91.38 109 SER A N 1
ATOM 804 C CA . SER A 1 109 ? -16.674 24.840 3.724 1.00 91.38 109 SER A CA 1
ATOM 805 C C . SER A 1 109 ? -16.783 26.047 4.659 1.00 91.38 109 SER A C 1
ATOM 807 O O . SER A 1 109 ? -17.646 26.050 5.539 1.00 91.38 109 SER A O 1
ATOM 809 N N . GLY A 1 110 ? -15.985 27.089 4.430 1.00 88.00 110 GLY A N 1
ATOM 810 C CA . GLY A 1 110 ? -16.025 28.342 5.188 1.00 88.00 110 GLY A CA 1
ATOM 811 C C . GLY A 1 110 ? -14.670 29.050 5.205 1.00 88.00 110 GLY A C 1
ATOM 812 O O . GLY A 1 110 ? -13.759 28.672 4.472 1.00 88.00 110 GLY A O 1
ATOM 813 N N . GLU A 1 111 ? -14.542 30.062 6.063 1.00 88.94 111 GLU A N 1
ATOM 814 C CA . GLU A 1 111 ? -13.249 30.678 6.389 1.00 88.94 111 GLU A CA 1
ATOM 815 C C . GLU A 1 111 ? -12.317 29.656 7.075 1.00 88.94 111 GLU A C 1
ATOM 817 O O . GLU A 1 111 ? -12.797 28.891 7.918 1.00 88.94 111 GLU A O 1
ATOM 822 N N . PRO A 1 112 ? -11.000 29.651 6.784 1.00 88.31 112 PRO A N 1
ATOM 823 C CA . PRO A 1 112 ? -10.066 28.652 7.315 1.00 88.31 112 PRO A CA 1
ATOM 824 C C . PRO A 1 112 ? -9.875 28.727 8.837 1.00 88.31 112 PRO A C 1
ATOM 826 O O . PRO A 1 112 ? -9.704 27.701 9.486 1.00 88.31 112 PRO A O 1
ATOM 829 N N . GLY A 1 113 ? -9.917 29.920 9.440 1.00 89.88 113 GLY A N 1
ATOM 830 C CA . GLY A 1 113 ? -9.722 30.075 10.887 1.00 89.88 113 GLY A CA 1
ATOM 831 C C . GLY A 1 113 ? -8.390 29.478 11.367 1.00 89.88 113 GLY A C 1
ATOM 832 O O . GLY A 1 113 ? -7.336 29.953 10.947 1.00 89.88 113 GLY A O 1
ATOM 833 N N . GLN A 1 114 ? -8.425 28.453 12.231 1.00 88.81 114 GLN A N 1
ATOM 834 C CA . GLN A 1 114 ? -7.208 27.734 12.661 1.00 88.81 114 GLN A CA 1
ATOM 835 C C . GLN A 1 114 ? -6.709 26.695 11.629 1.00 88.81 114 GLN A C 1
ATOM 837 O O . GLN A 1 114 ? -5.531 26.338 11.650 1.00 88.81 114 GLN A O 1
ATOM 842 N N . ASP A 1 115 ? -7.548 26.237 10.690 1.00 91.50 115 ASP A N 1
ATOM 843 C CA . ASP A 1 115 ? -7.165 25.343 9.581 1.00 91.50 115 ASP A CA 1
ATOM 844 C C . ASP A 1 115 ? -6.463 26.131 8.462 1.00 91.50 115 ASP A C 1
ATOM 846 O O . ASP A 1 115 ? -6.969 26.303 7.351 1.00 91.50 115 ASP A O 1
ATOM 850 N N . ARG A 1 116 ? -5.279 26.663 8.784 1.00 90.19 116 ARG A N 1
ATOM 851 C CA . ARG A 1 116 ? -4.489 27.556 7.917 1.00 90.19 116 ARG A CA 1
ATOM 852 C C . ARG A 1 116 ? -4.201 26.966 6.533 1.00 90.19 116 ARG A C 1
ATOM 854 O O . ARG A 1 116 ? -4.150 27.720 5.569 1.00 90.19 116 ARG A O 1
ATOM 861 N N . PHE A 1 117 ? -4.039 25.646 6.440 1.00 91.12 117 PHE A N 1
ATOM 862 C CA . PHE A 1 117 ? -3.743 24.928 5.194 1.00 91.12 117 PHE A CA 1
ATOM 863 C C . PHE A 1 117 ? -4.990 24.346 4.503 1.00 91.12 117 PHE A C 1
ATOM 865 O O . PHE A 1 117 ? -4.864 23.669 3.483 1.00 91.12 117 PHE A O 1
ATOM 872 N N . ARG A 1 118 ? -6.195 24.619 5.035 1.00 93.00 118 ARG A N 1
ATOM 873 C CA . ARG A 1 118 ? -7.494 24.146 4.517 1.00 93.00 118 ARG A CA 1
ATOM 874 C C . ARG A 1 118 ? -7.529 22.622 4.311 1.00 93.00 118 ARG A C 1
ATOM 876 O O . ARG A 1 118 ? -8.089 22.122 3.331 1.00 93.00 118 ARG A O 1
ATOM 883 N N . ALA A 1 119 ? -6.939 21.873 5.241 1.00 93.62 119 ALA A N 1
ATOM 884 C CA . ALA A 1 119 ? -6.902 20.415 5.197 1.00 93.62 119 ALA A CA 1
ATOM 885 C C . ALA A 1 119 ? -8.279 19.795 5.492 1.00 93.62 119 ALA A C 1
ATOM 887 O O . ALA A 1 119 ? -8.646 18.780 4.901 1.00 93.62 119 ALA A O 1
ATOM 888 N N . THR A 1 120 ? -9.080 20.407 6.367 1.00 96.19 120 THR A N 1
ATOM 889 C CA . THR A 1 120 ? -10.370 19.862 6.819 1.00 96.19 120 THR A CA 1
ATOM 890 C C . THR A 1 120 ? -11.444 19.824 5.730 1.00 96.19 120 THR A C 1
ATOM 892 O O . THR A 1 120 ? -12.090 18.781 5.617 1.00 96.19 120 THR A O 1
ATOM 895 N N . PRO A 1 121 ? -11.641 20.861 4.887 1.00 95.06 121 PRO A N 1
ATOM 896 C CA . PRO A 1 121 ? -12.533 20.780 3.729 1.00 95.06 121 PRO A CA 1
ATOM 897 C C . PRO A 1 121 ? -12.218 19.594 2.814 1.00 95.06 121 PRO A C 1
ATOM 899 O O . PRO A 1 121 ? -13.129 18.880 2.398 1.00 95.06 121 PRO A O 1
ATOM 902 N N . LEU A 1 122 ? -10.929 19.350 2.558 1.00 94.06 122 LEU A N 1
ATOM 903 C CA . LEU A 1 122 ? -10.457 18.278 1.687 1.00 94.06 122 LEU A CA 1
ATOM 904 C C . LEU A 1 122 ? -10.597 16.892 2.346 1.00 94.06 122 LEU A C 1
ATOM 906 O O . LEU A 1 122 ? -11.031 15.934 1.707 1.00 94.06 122 LEU A O 1
ATOM 910 N N . LEU A 1 123 ? -10.281 16.776 3.639 1.00 96.50 123 LEU A N 1
ATOM 911 C CA . LEU A 1 123 ? -10.381 15.515 4.376 1.00 96.50 123 LEU A CA 1
ATOM 912 C C . LEU A 1 123 ? -11.833 15.109 4.677 1.00 96.50 123 LEU A C 1
ATOM 914 O O . LEU A 1 123 ? -12.153 13.921 4.615 1.00 96.50 123 LEU A O 1
ATOM 918 N N . LEU A 1 124 ? -12.733 16.065 4.926 1.00 96.31 124 LEU A N 1
ATOM 919 C CA . LEU A 1 124 ? -14.168 15.804 5.096 1.00 96.31 124 LEU A CA 1
ATOM 920 C C . LEU A 1 124 ? -14.921 15.601 3.770 1.00 96.31 124 LEU A C 1
ATOM 922 O O . LEU A 1 124 ? -16.087 15.200 3.806 1.00 96.31 124 LEU A O 1
ATOM 926 N N . ASP A 1 125 ? -14.306 15.831 2.603 1.00 93.88 125 ASP A N 1
ATOM 927 C CA . ASP A 1 125 ? -15.013 15.624 1.337 1.00 93.88 125 ASP A CA 1
ATOM 928 C C . ASP A 1 125 ? -15.390 14.152 1.102 1.00 93.88 125 ASP A C 1
ATOM 930 O O . ASP A 1 125 ? -14.643 13.215 1.413 1.00 93.88 125 ASP A O 1
ATOM 934 N N . GLY A 1 126 ? -16.604 13.960 0.585 1.00 91.44 126 GLY A N 1
ATOM 935 C CA . GLY A 1 126 ? -17.242 12.662 0.379 1.00 91.44 126 GLY A CA 1
ATOM 936 C C . GLY A 1 126 ? -17.708 11.920 1.642 1.00 91.44 126 GLY A C 1
ATOM 937 O O . GLY A 1 126 ? -18.405 10.917 1.490 1.00 91.44 126 GLY A O 1
ATOM 938 N N . VAL A 1 127 ? -17.372 12.379 2.857 1.00 95.00 127 VAL A N 1
ATOM 939 C CA . VAL A 1 127 ? -17.631 11.638 4.109 1.00 95.00 127 VAL A CA 1
ATOM 940 C C . VAL A 1 127 ? -19.095 11.748 4.563 1.00 95.00 127 VAL A C 1
ATOM 942 O O . VAL A 1 127 ? -19.691 12.832 4.589 1.00 95.00 127 VAL A O 1
ATOM 945 N N . ARG A 1 128 ? -19.672 10.615 4.970 1.00 94.94 128 ARG A N 1
ATOM 946 C CA . ARG A 1 128 ? -21.029 10.463 5.512 1.00 94.94 128 ARG A CA 1
ATOM 947 C C . ARG A 1 128 ? -21.005 9.920 6.937 1.00 94.94 128 ARG A C 1
ATOM 949 O O . ARG A 1 128 ? -20.045 9.290 7.372 1.00 94.94 128 ARG A O 1
ATOM 956 N N . VAL A 1 129 ? -22.110 10.094 7.658 1.00 94.94 129 VAL A N 1
ATOM 957 C CA . VAL A 1 129 ? -22.292 9.537 9.012 1.00 94.94 129 VAL A CA 1
ATOM 958 C C . VAL A 1 129 ? -22.155 8.006 9.025 1.00 94.94 129 VAL A C 1
ATOM 960 O O . VAL A 1 129 ? -21.652 7.449 9.995 1.00 94.94 129 VAL A O 1
ATOM 963 N N . GLY A 1 130 ? -22.548 7.318 7.947 1.00 91.75 130 GLY A N 1
ATOM 964 C CA . GLY A 1 130 ? -22.386 5.866 7.809 1.00 91.75 130 GLY A CA 1
ATOM 965 C C . GLY A 1 130 ? -20.933 5.384 7.713 1.00 91.75 130 GLY A C 1
ATOM 966 O O . GLY A 1 130 ? -20.686 4.206 7.961 1.00 91.75 130 GLY A O 1
ATOM 967 N N . ASP A 1 131 ? -19.986 6.275 7.400 1.00 91.44 131 ASP A N 1
ATOM 968 C CA . ASP A 1 131 ? -18.561 5.944 7.269 1.00 91.44 131 ASP A CA 1
ATOM 969 C C . ASP A 1 131 ? -17.817 5.979 8.617 1.00 91.44 131 ASP A C 1
ATOM 971 O O . ASP A 1 131 ? -16.681 5.501 8.703 1.00 91.44 131 ASP A O 1
ATOM 975 N N . ILE A 1 132 ? -18.443 6.527 9.669 1.00 93.12 132 ILE A N 1
ATOM 976 C CA . ILE A 1 132 ? -17.912 6.579 11.039 1.00 93.12 132 ILE A CA 1
ATOM 977 C C . ILE A 1 132 ? -17.963 5.172 11.644 1.00 93.12 132 ILE A C 1
ATOM 979 O O . ILE A 1 132 ? -19.038 4.595 11.803 1.00 93.12 132 ILE A O 1
ATOM 983 N N . ALA A 1 133 ? -16.801 4.621 12.003 1.00 91.19 133 ALA A N 1
ATOM 984 C CA . ALA A 1 133 ? -16.681 3.259 12.533 1.00 91.19 133 ALA A CA 1
ATOM 985 C C . ALA A 1 133 ? -16.571 3.187 14.064 1.00 91.19 133 ALA A C 1
ATOM 987 O O . ALA A 1 133 ? -16.814 2.124 14.628 1.00 91.19 133 ALA A O 1
ATOM 988 N N . ARG A 1 134 ? -16.197 4.284 14.733 1.00 93.31 134 ARG A N 1
ATOM 989 C CA . ARG A 1 134 ? -16.050 4.370 16.197 1.00 93.31 134 ARG A CA 1
ATOM 990 C C . ARG A 1 134 ? -16.095 5.819 16.679 1.00 93.31 134 ARG A C 1
ATOM 992 O O . ARG A 1 134 ? -16.060 6.741 15.870 1.00 93.31 134 ARG A O 1
ATOM 999 N N . ILE A 1 135 ? -16.110 5.999 17.998 1.00 95.62 135 ILE A N 1
ATOM 1000 C CA . ILE A 1 135 ? -15.804 7.265 18.674 1.00 95.62 135 ILE A CA 1
ATOM 1001 C C . ILE A 1 135 ? -14.606 6.986 19.588 1.00 95.62 135 ILE A C 1
ATOM 1003 O O . ILE A 1 135 ? -14.757 6.355 20.634 1.00 95.62 135 ILE A O 1
ATOM 1007 N N . GLY A 1 136 ? -13.405 7.382 19.168 1.00 95.44 136 GLY A N 1
ATOM 1008 C CA . GLY A 1 136 ? -12.161 7.155 19.906 1.00 95.44 136 GLY A CA 1
ATOM 1009 C C . GLY A 1 136 ? -11.402 8.448 20.186 1.00 95.44 136 GLY A C 1
ATOM 1010 O O . GLY A 1 136 ? -11.491 9.402 19.423 1.00 95.44 136 GLY A O 1
ATOM 1011 N N . LEU A 1 137 ? -10.633 8.493 21.271 1.00 95.50 137 LEU A N 1
ATOM 1012 C CA . LEU A 1 137 ? -9.752 9.617 21.594 1.00 95.50 137 LEU A CA 1
ATOM 1013 C C . LEU A 1 137 ? -8.294 9.161 21.596 1.00 95.50 137 LEU A C 1
ATOM 1015 O O . LEU A 1 137 ? -7.955 8.117 22.157 1.00 95.50 137 LEU A O 1
ATOM 1019 N N . MET A 1 138 ? -7.433 9.961 20.970 1.00 94.69 138 MET A N 1
ATOM 1020 C CA . MET A 1 138 ? -5.992 9.729 20.837 1.00 94.69 138 MET A CA 1
ATOM 1021 C C . MET A 1 138 ? -5.205 10.842 21.528 1.00 94.69 138 MET A C 1
ATOM 1023 O O . MET A 1 138 ? -5.615 11.999 21.500 1.00 94.69 138 MET A O 1
ATOM 1027 N N . THR A 1 139 ? -4.073 10.491 22.135 1.00 92.19 139 THR A N 1
ATOM 1028 C CA . THR A 1 139 ? -3.049 11.428 22.617 1.00 92.19 139 THR A CA 1
ATOM 1029 C C . THR A 1 139 ? -1.701 10.714 22.648 1.00 92.19 139 THR A C 1
ATOM 1031 O O . THR A 1 139 ? -1.651 9.497 22.837 1.00 92.19 139 THR A O 1
ATOM 1034 N N . THR A 1 140 ? -0.616 11.460 22.461 1.00 82.00 140 THR A N 1
ATOM 1035 C CA . THR A 1 140 ? 0.759 11.001 22.728 1.00 82.00 140 THR A CA 1
ATOM 1036 C C . THR A 1 140 ? 1.196 11.294 24.165 1.00 82.00 140 THR A C 1
ATOM 1038 O O . THR A 1 140 ? 2.146 10.685 24.664 1.00 82.00 140 THR A O 1
ATOM 1041 N N . GLY A 1 141 ? 0.519 12.232 24.828 1.00 72.25 141 GLY A N 1
ATOM 1042 C CA . GLY A 1 141 ? 0.848 12.697 26.165 1.00 72.25 141 GLY A CA 1
ATOM 1043 C C . GLY A 1 141 ? 0.316 11.787 27.271 1.00 72.25 141 GLY A C 1
ATOM 1044 O O . GLY A 1 141 ? -0.628 11.018 27.093 1.00 72.25 141 GLY A O 1
ATOM 1045 N N . ALA A 1 142 ? 0.967 11.856 28.427 1.00 68.25 142 ALA A N 1
ATOM 1046 C CA . ALA A 1 142 ? 0.669 11.030 29.596 1.00 68.25 142 ALA A CA 1
ATOM 1047 C C . ALA A 1 142 ? 0.368 11.895 30.829 1.00 68.25 142 ALA A C 1
ATOM 1049 O O . ALA A 1 142 ? 0.746 11.536 31.944 1.00 68.25 142 ALA A O 1
ATOM 1050 N N . GLY A 1 143 ? -0.263 13.054 30.626 1.00 79.06 143 GLY A N 1
ATOM 1051 C CA . GLY A 1 143 ? -0.645 13.959 31.698 1.00 79.06 143 GLY A CA 1
ATOM 1052 C C . GLY A 1 143 ? -1.655 13.339 32.664 1.00 79.06 143 GLY A C 1
ATOM 1053 O O . GLY A 1 143 ? -2.490 12.511 32.303 1.00 79.06 143 GLY A O 1
ATOM 1054 N N . GLU A 1 144 ? -1.606 13.796 33.914 1.00 88.50 144 GLU A N 1
ATOM 1055 C CA . GLU A 1 144 ? -2.473 13.346 35.016 1.00 88.50 144 GLU A CA 1
ATOM 1056 C C . GLU A 1 144 ? -3.905 13.921 34.949 1.00 88.50 144 GLU A C 1
ATOM 1058 O O . GLU A 1 144 ? -4.646 13.900 35.936 1.00 88.50 144 GLU A O 1
ATOM 1063 N N . TRP A 1 145 ? -4.310 14.479 33.805 1.00 92.56 145 TRP A N 1
ATOM 1064 C CA . TRP A 1 145 ? -5.668 14.974 33.601 1.00 92.56 145 TRP A CA 1
ATOM 1065 C C . TRP A 1 145 ? -6.638 13.815 33.367 1.00 92.56 145 TRP A C 1
ATOM 1067 O O . TRP A 1 145 ? -6.266 12.717 32.955 1.00 92.56 145 TRP A O 1
ATOM 1077 N N . GLU A 1 146 ? -7.907 14.064 33.665 1.00 94.06 146 GLU A N 1
ATOM 1078 C CA . GLU A 1 146 ? -8.962 13.061 33.602 1.00 94.06 146 GLU A CA 1
ATOM 1079 C C . GLU A 1 146 ? -10.072 13.559 32.672 1.00 94.06 146 GLU A C 1
ATOM 1081 O O . GLU A 1 146 ? -10.614 14.657 32.844 1.00 94.06 146 GLU A O 1
ATOM 1086 N N . LEU A 1 147 ? -10.399 12.744 31.672 1.00 93.31 147 LEU A N 1
ATOM 1087 C CA . LEU A 1 147 ? -11.521 12.949 30.773 1.00 93.31 147 LEU A CA 1
ATOM 1088 C C . LEU A 1 147 ? -12.817 12.717 31.550 1.00 93.31 147 LEU A C 1
ATOM 1090 O O . LEU A 1 147 ? -13.160 11.584 31.890 1.00 93.31 147 LEU A O 1
ATOM 1094 N N . LYS A 1 148 ? -13.552 13.798 31.801 1.00 94.88 148 LYS A N 1
ATOM 1095 C CA . LYS A 1 148 ? -14.881 13.749 32.415 1.00 94.88 148 LYS A CA 1
ATOM 1096 C C . LYS A 1 148 ? -15.925 13.275 31.405 1.00 94.88 148 LYS A C 1
ATOM 1098 O O . LYS A 1 148 ? -16.768 12.460 31.752 1.00 94.88 148 LYS A O 1
ATOM 1103 N N . GLY A 1 149 ? -15.844 13.749 30.161 1.00 94.31 149 GLY A N 1
ATOM 1104 C CA . GLY A 1 149 ? -16.805 13.399 29.119 1.00 94.31 149 GLY A CA 1
ATOM 1105 C C . GLY A 1 149 ? -16.577 14.103 27.783 1.00 94.31 149 GLY A C 1
ATOM 1106 O O . GLY A 1 149 ? -15.694 14.958 27.665 1.00 94.31 149 GLY A O 1
ATOM 1107 N N . TYR A 1 150 ? -17.395 13.756 26.792 1.00 96.62 150 TYR A N 1
ATOM 1108 C CA . TYR A 1 150 ? -17.412 14.349 25.455 1.00 96.62 150 TYR A CA 1
ATOM 1109 C C . TYR A 1 150 ? -18.843 14.478 24.897 1.00 96.62 150 TYR A C 1
ATOM 1111 O O . TYR A 1 150 ? -19.766 13.780 25.320 1.00 96.62 150 TYR A O 1
ATOM 1119 N N . GLU A 1 151 ? -19.006 15.332 23.889 1.00 98.00 151 GLU A N 1
ATOM 1120 C CA . GLU A 1 151 ? -20.169 15.397 22.999 1.00 98.00 151 GLU A CA 1
ATOM 1121 C C . GLU A 1 151 ? -19.666 15.552 21.555 1.00 98.00 151 GLU A C 1
ATOM 1123 O O . GLU A 1 151 ? -18.778 16.360 21.290 1.00 98.00 151 GLU A O 1
ATOM 1128 N N . VAL A 1 152 ? -20.229 14.787 20.618 1.00 98.25 152 VAL A N 1
ATOM 1129 C CA . VAL A 1 152 ? -19.997 14.927 19.175 1.00 98.25 152 VAL A CA 1
ATOM 1130 C C . VAL A 1 152 ? -21.326 15.206 18.484 1.00 98.25 152 VAL A C 1
ATOM 1132 O O . VAL A 1 152 ? -22.284 14.435 18.617 1.00 98.25 152 VAL A O 1
ATOM 1135 N N . LYS A 1 153 ? -21.377 16.282 17.699 1.00 98.38 153 LYS A N 1
ATOM 1136 C CA . LYS A 1 153 ? -22.502 16.629 16.821 1.00 98.38 153 LYS A CA 1
ATOM 1137 C C . LYS A 1 153 ? -22.066 16.636 15.363 1.00 98.38 153 LYS A C 1
ATOM 1139 O O . LYS A 1 153 ? -20.960 17.061 15.050 1.00 98.38 153 LYS A O 1
ATOM 1144 N N . VAL A 1 154 ? -22.962 16.234 14.467 1.00 98.06 154 VAL A N 1
ATOM 1145 C CA . VAL A 1 154 ? -22.810 16.358 13.010 1.00 98.06 154 VAL A CA 1
ATOM 1146 C C . VAL A 1 154 ? -23.947 17.225 12.485 1.00 98.06 154 VAL A C 1
ATOM 1148 O O . VAL A 1 154 ? -25.113 16.978 12.793 1.00 98.06 154 VAL A O 1
ATOM 1151 N N . ASN A 1 155 ? -23.625 18.255 11.701 1.00 97.38 155 ASN A N 1
ATOM 1152 C CA . ASN A 1 155 ? -24.593 19.211 11.147 1.00 97.38 155 ASN A CA 1
ATOM 1153 C C . ASN A 1 155 ? -25.518 19.833 12.226 1.00 97.38 155 ASN A C 1
ATOM 1155 O O . ASN A 1 155 ? -26.708 20.046 11.990 1.00 97.38 155 ASN A O 1
ATOM 1159 N N . GLY A 1 156 ? -24.990 20.059 13.437 1.00 96.88 156 GLY A N 1
ATOM 1160 C CA . GLY A 1 156 ? -25.724 20.563 14.610 1.00 96.88 156 GLY A CA 1
ATOM 1161 C C . GLY A 1 156 ? -26.613 19.541 15.344 1.00 96.88 156 GLY A C 1
ATOM 1162 O O . GLY A 1 156 ? -27.155 19.860 16.402 1.00 96.88 156 GLY A O 1
ATOM 1163 N N . LYS A 1 157 ? -26.757 18.311 14.833 1.00 98.06 157 LYS A N 1
ATOM 1164 C CA . LYS A 1 157 ? -27.478 17.204 15.488 1.00 98.06 157 LYS A CA 1
ATOM 1165 C C . LYS A 1 157 ? -26.529 16.358 16.327 1.00 98.06 157 LYS A C 1
ATOM 1167 O O . LYS A 1 157 ? -25.397 16.125 15.915 1.00 98.06 157 LYS A O 1
ATOM 1172 N N . LEU A 1 158 ? -26.999 15.822 17.453 1.00 97.56 158 LEU A N 1
ATOM 1173 C CA . LEU A 1 158 ? -26.222 14.870 18.254 1.00 97.56 158 LEU A CA 1
ATOM 1174 C C . LEU A 1 158 ? -25.882 13.608 17.442 1.00 97.56 158 LEU A C 1
ATOM 1176 O O . LEU A 1 158 ? -26.775 12.996 16.856 1.00 97.56 158 LEU A O 1
ATOM 1180 N N . LEU A 1 159 ? -24.609 13.206 17.468 1.00 96.81 159 LEU A N 1
ATOM 1181 C CA . LEU A 1 159 ? -24.141 11.883 17.048 1.00 96.81 159 LEU A CA 1
ATOM 1182 C C . LEU A 1 159 ? -23.953 10.977 18.270 1.00 96.81 159 LEU A C 1
ATOM 1184 O O . LEU A 1 159 ? -24.533 9.895 18.319 1.00 96.81 159 LEU A O 1
ATOM 1188 N N . ALA A 1 160 ? -23.175 11.426 19.257 1.00 96.31 160 ALA A N 1
ATOM 1189 C CA . ALA A 1 160 ? -22.852 10.669 20.466 1.00 96.31 160 ALA A CA 1
ATOM 1190 C C . ALA A 1 160 ? -22.444 11.603 21.617 1.00 96.31 160 ALA A C 1
ATOM 1192 O O . ALA A 1 160 ? -21.792 12.618 21.376 1.00 96.31 160 ALA A O 1
ATOM 1193 N N . ALA A 1 161 ? -22.779 11.260 22.860 1.00 96.62 161 ALA A N 1
ATOM 1194 C CA . ALA A 1 161 ? -22.302 11.948 24.059 1.00 96.62 161 ALA A CA 1
ATOM 1195 C C . ALA A 1 161 ? -22.122 10.987 25.239 1.00 96.62 161 ALA A C 1
ATOM 1197 O O . ALA A 1 161 ? -22.820 9.977 25.346 1.00 96.62 161 ALA A O 1
ATOM 1198 N N . ASN A 1 162 ? -21.213 11.336 26.147 1.00 94.75 162 ASN A N 1
ATOM 1199 C CA . ASN A 1 162 ? -20.982 10.635 27.407 1.00 94.75 162 ASN A CA 1
ATOM 1200 C C . ASN A 1 162 ? -20.396 11.632 28.424 1.00 94.75 162 ASN A C 1
ATOM 1202 O O . ASN A 1 162 ? -19.323 12.176 28.170 1.00 94.75 162 ASN A O 1
ATOM 1206 N N . ASP A 1 163 ? -21.084 11.918 29.536 1.00 90.25 163 ASP A N 1
ATOM 1207 C CA . ASP A 1 163 ? -20.699 12.979 30.492 1.00 90.25 163 ASP A CA 1
ATOM 1208 C C . ASP A 1 163 ? -20.068 12.473 31.807 1.00 90.25 163 ASP A C 1
ATOM 1210 O O . ASP A 1 163 ? -19.733 13.281 32.682 1.00 90.25 163 ASP A O 1
ATOM 1214 N N . ALA A 1 164 ? -19.875 11.152 31.923 1.00 87.12 164 ALA A N 1
ATOM 1215 C CA . ALA A 1 164 ? -19.517 10.457 33.161 1.00 87.12 164 ALA A CA 1
ATOM 1216 C C . ALA A 1 164 ? -18.388 9.410 32.990 1.00 87.12 164 ALA A C 1
ATOM 1218 O O . ALA A 1 164 ? -18.423 8.338 33.597 1.00 87.12 164 ALA A O 1
ATOM 1219 N N . LEU A 1 165 ? -17.374 9.709 32.171 1.00 87.19 165 LEU A N 1
ATOM 1220 C CA . LEU A 1 165 ? -16.290 8.775 31.824 1.00 87.19 165 LEU A CA 1
ATOM 1221 C C . LEU A 1 165 ? -15.259 8.551 32.934 1.00 87.19 165 LEU A C 1
ATOM 1223 O O . LEU A 1 165 ? -14.931 7.403 33.238 1.00 87.19 165 LEU A O 1
ATOM 1227 N N . TYR A 1 166 ? -14.726 9.643 33.488 1.00 89.00 166 TYR A N 1
ATOM 1228 C CA . TYR A 1 166 ? -13.685 9.654 34.523 1.00 89.00 166 TYR A CA 1
ATOM 1229 C C . TYR A 1 166 ? -12.474 8.749 34.188 1.00 89.00 166 TYR A C 1
ATOM 1231 O O . TYR A 1 166 ? -12.105 7.862 34.956 1.00 89.00 166 TYR A O 1
ATOM 1239 N N . GLN A 1 167 ? -11.876 8.944 33.003 1.00 90.81 167 GLN A N 1
ATOM 1240 C CA . GLN A 1 167 ? -10.737 8.150 32.501 1.00 90.81 167 GLN A CA 1
ATOM 1241 C C . GLN A 1 167 ? -9.459 8.993 32.365 1.00 90.81 167 GLN A C 1
ATOM 1243 O O . GLN A 1 167 ? -9.508 10.098 31.829 1.00 90.81 167 GLN A O 1
ATOM 1248 N N . GLN A 1 168 ? -8.304 8.455 32.769 1.00 92.12 168 GLN A N 1
ATOM 1249 C CA . GLN A 1 168 ? -6.993 9.105 32.599 1.00 92.12 168 GLN A CA 1
ATOM 1250 C C . GLN A 1 168 ? -6.177 8.455 31.459 1.00 92.12 168 GLN A C 1
ATOM 1252 O O . GLN A 1 168 ? -6.041 7.224 31.451 1.00 92.12 168 GLN A O 1
ATOM 1257 N N . PRO A 1 169 ? -5.564 9.234 30.540 1.00 92.56 169 PRO A N 1
ATOM 1258 C CA . PRO A 1 169 ? -4.709 8.680 29.489 1.00 92.56 169 PRO A CA 1
ATOM 1259 C C . PRO A 1 169 ? -3.453 8.001 30.041 1.00 92.56 169 PRO A C 1
ATOM 1261 O O . PRO A 1 169 ? -3.055 6.958 29.528 1.00 92.56 169 PRO A O 1
ATOM 1264 N N . SER A 1 170 ? -2.853 8.542 31.110 1.00 92.50 170 SER A N 1
ATOM 1265 C CA . SER A 1 170 ? -1.641 8.001 31.744 1.00 92.50 170 SER A CA 1
ATOM 1266 C C . SER A 1 170 ? -1.775 6.504 32.070 1.00 92.50 170 SER A C 1
ATOM 1268 O O . SER A 1 170 ? -0.955 5.695 31.630 1.00 92.50 170 SER A O 1
ATOM 1270 N N . ILE A 1 171 ? -2.872 6.121 32.732 1.00 92.00 171 ILE A N 1
ATOM 1271 C CA . ILE A 1 171 ? -3.208 4.735 33.101 1.00 92.00 171 ILE A CA 1
ATOM 1272 C C . ILE A 1 171 ? -3.460 3.862 31.859 1.00 92.00 171 ILE A C 1
ATOM 1274 O O . ILE A 1 171 ? -3.008 2.714 31.793 1.00 92.00 171 ILE A O 1
ATOM 1278 N N . ALA A 1 172 ? -4.170 4.384 30.855 1.00 91.81 172 ALA A N 1
ATOM 1279 C CA . ALA A 1 172 ? -4.457 3.649 29.622 1.00 91.81 172 ALA A CA 1
ATOM 1280 C C . ALA A 1 172 ? -3.179 3.356 28.814 1.00 91.81 172 ALA A C 1
ATOM 1282 O O . ALA A 1 172 ? -2.982 2.234 28.338 1.00 91.81 172 ALA A O 1
ATOM 1283 N N . LEU A 1 173 ? -2.276 4.335 28.719 1.00 93.81 173 LEU A N 1
ATOM 1284 C CA . LEU A 1 173 ? -0.995 4.208 28.028 1.00 93.81 173 LEU A CA 1
ATOM 1285 C C . LEU A 1 173 ? 0.014 3.357 28.816 1.00 93.81 173 LEU A C 1
ATOM 1287 O O . LEU A 1 173 ? 0.778 2.615 28.201 1.00 93.81 173 LEU A O 1
ATOM 1291 N N . GLU A 1 174 ? 0.005 3.376 30.154 1.00 93.94 174 GLU A N 1
ATOM 1292 C CA . GLU A 1 174 ? 0.776 2.416 30.964 1.00 93.94 174 GLU A CA 1
ATOM 1293 C C . GLU A 1 174 ? 0.308 0.975 30.701 1.00 93.94 174 GLU A C 1
ATOM 1295 O O . GLU A 1 174 ? 1.124 0.093 30.429 1.00 93.94 174 GLU A O 1
ATOM 1300 N N . LYS A 1 175 ? -1.009 0.736 30.671 1.00 94.00 175 LYS A N 1
ATOM 1301 C CA . LYS A 1 175 ? -1.596 -0.569 30.323 1.00 94.00 175 LYS A CA 1
ATOM 1302 C C . LYS A 1 175 ? -1.256 -1.009 28.891 1.00 94.00 175 LYS A C 1
ATOM 1304 O O . LYS A 1 175 ? -1.066 -2.206 28.647 1.00 94.00 175 LYS A O 1
ATOM 1309 N N . ALA A 1 176 ? -1.141 -0.075 27.945 1.00 94.00 176 ALA A N 1
ATOM 1310 C CA . ALA A 1 176 ? -0.648 -0.362 26.598 1.00 94.00 176 ALA A CA 1
ATOM 1311 C C . ALA A 1 176 ? 0.836 -0.779 26.620 1.00 94.00 176 ALA A C 1
ATOM 1313 O O . ALA A 1 176 ? 1.155 -1.863 26.133 1.00 94.00 176 ALA A O 1
ATOM 1314 N N . ARG A 1 177 ? 1.719 -0.020 27.290 1.00 95.06 177 ARG A N 1
ATOM 1315 C CA . ARG A 1 177 ? 3.146 -0.375 27.474 1.00 95.06 177 ARG A CA 1
ATOM 1316 C C . ARG A 1 177 ? 3.333 -1.735 28.160 1.00 95.06 177 ARG A C 1
ATOM 1318 O O . ARG A 1 177 ? 4.156 -2.535 27.722 1.00 95.06 177 ARG A O 1
ATOM 1325 N N . ALA A 1 178 ? 2.526 -2.041 29.175 1.00 96.56 178 ALA A N 1
ATOM 1326 C CA . ALA A 1 178 ? 2.514 -3.351 29.826 1.00 96.56 178 ALA A CA 1
ATOM 1327 C C . ALA A 1 178 ? 2.067 -4.479 28.874 1.00 96.56 178 ALA A C 1
ATOM 1329 O O . ALA A 1 178 ? 2.614 -5.577 28.934 1.00 96.56 178 ALA A O 1
ATOM 1330 N N . THR A 1 179 ? 1.125 -4.208 27.959 1.00 96.38 179 THR A N 1
ATOM 1331 C CA . THR A 1 179 ? 0.726 -5.171 26.917 1.00 96.38 179 THR A CA 1
ATOM 1332 C C . THR A 1 179 ? 1.875 -5.447 25.942 1.00 96.38 179 THR A C 1
ATOM 1334 O O . THR A 1 179 ? 2.112 -6.605 25.608 1.00 96.38 179 THR A O 1
ATOM 1337 N N . ILE A 1 180 ? 2.600 -4.412 25.498 1.00 96.56 180 ILE A N 1
ATOM 1338 C CA . ILE A 1 180 ? 3.755 -4.548 24.590 1.00 96.56 180 ILE A CA 1
ATOM 1339 C C . ILE A 1 180 ? 4.788 -5.501 25.208 1.00 96.56 180 ILE A C 1
ATOM 1341 O O . ILE A 1 180 ? 5.096 -6.541 24.625 1.00 96.56 180 ILE A O 1
ATOM 1345 N N . ALA A 1 181 ? 5.205 -5.222 26.448 1.00 96.69 181 ALA A N 1
ATOM 1346 C CA . ALA A 1 181 ? 6.169 -6.037 27.189 1.00 96.69 181 ALA A CA 1
ATOM 1347 C C . ALA A 1 181 ? 5.704 -7.489 27.456 1.00 96.69 181 ALA A C 1
ATOM 1349 O O . ALA A 1 181 ? 6.536 -8.375 27.656 1.00 96.69 181 ALA A O 1
ATOM 1350 N N . GLU A 1 182 ? 4.393 -7.761 27.455 1.00 97.06 182 GLU A N 1
ATOM 1351 C CA . GLU A 1 182 ? 3.846 -9.120 27.573 1.00 97.06 182 GLU A CA 1
ATOM 1352 C C . GLU A 1 182 ? 3.794 -9.871 26.227 1.00 97.06 182 GLU A C 1
ATOM 1354 O O . GLU A 1 182 ? 3.835 -11.105 26.207 1.00 97.06 182 GLU A O 1
ATOM 1359 N N . LEU A 1 183 ? 3.661 -9.158 25.102 1.00 97.00 183 LEU A N 1
ATOM 1360 C CA . LEU A 1 183 ? 3.417 -9.751 23.782 1.00 97.00 183 LEU A CA 1
ATOM 1361 C C . LEU A 1 183 ? 4.667 -9.879 22.911 1.00 97.00 183 LEU A C 1
ATOM 1363 O O . LEU A 1 183 ? 4.808 -10.911 22.257 1.00 97.00 183 LEU A O 1
ATOM 1367 N N . GLU A 1 184 ? 5.593 -8.918 22.930 1.00 93.88 184 GLU A N 1
ATOM 1368 C CA . GLU A 1 184 ? 6.879 -9.008 22.213 1.00 93.88 184 GLU A CA 1
ATOM 1369 C C . GLU A 1 184 ? 7.612 -10.352 22.423 1.00 93.88 184 GLU A C 1
ATOM 1371 O O . GLU A 1 184 ? 7.892 -11.031 21.430 1.00 93.88 184 GLU A O 1
ATOM 1376 N N . PRO A 1 185 ? 7.852 -10.839 23.665 1.00 95.81 185 PRO A N 1
ATOM 1377 C CA . PRO A 1 185 ? 8.547 -12.112 23.886 1.00 95.81 185 PRO A CA 1
ATOM 1378 C C . PRO A 1 185 ? 7.760 -13.356 23.434 1.00 95.81 185 PRO A C 1
ATOM 1380 O O . PRO A 1 185 ? 8.311 -14.456 23.453 1.00 95.81 185 PRO A O 1
ATOM 1383 N N . LYS A 1 186 ? 6.490 -13.212 23.028 1.00 94.94 186 LYS A N 1
ATOM 1384 C CA . LYS A 1 186 ? 5.669 -14.282 22.430 1.00 94.94 186 LYS A CA 1
ATOM 1385 C C . LYS A 1 186 ? 5.640 -14.184 20.903 1.00 94.94 186 LYS A C 1
ATOM 1387 O O . LYS A 1 186 ? 5.706 -15.205 20.225 1.00 94.94 186 LYS A O 1
ATOM 1392 N N . VAL A 1 187 ? 5.551 -12.963 20.372 1.00 93.50 187 VAL A N 1
ATOM 1393 C CA . VAL A 1 187 ? 5.461 -12.667 18.936 1.00 93.50 187 VAL A CA 1
ATOM 1394 C C . VAL A 1 187 ? 6.773 -12.993 18.224 1.00 93.50 187 VAL A C 1
ATOM 1396 O O . VAL A 1 187 ? 6.767 -13.813 17.307 1.00 93.50 187 VAL A O 1
ATOM 1399 N N . THR A 1 188 ? 7.908 -12.454 18.679 1.00 91.00 188 THR A N 1
ATOM 1400 C CA . THR A 1 188 ? 9.189 -12.587 17.960 1.00 91.00 188 THR A CA 1
ATOM 1401 C C . THR A 1 188 ? 9.629 -14.050 17.756 1.00 91.00 188 THR A C 1
ATOM 1403 O O . THR A 1 188 ? 10.020 -14.401 16.640 1.00 91.00 188 THR A O 1
ATOM 1406 N N . PRO A 1 189 ? 9.519 -14.966 18.746 1.00 91.38 189 PRO A N 1
ATOM 1407 C CA . PRO A 1 189 ? 9.843 -16.378 18.526 1.00 91.38 189 PRO A CA 1
ATOM 1408 C C . PRO A 1 189 ? 8.879 -17.095 17.571 1.00 91.38 189 PRO A C 1
ATOM 1410 O O . PRO A 1 189 ? 9.296 -18.041 16.899 1.00 91.38 189 PRO A O 1
ATOM 1413 N N . LEU A 1 190 ? 7.605 -16.686 17.509 1.00 92.44 190 LEU A N 1
ATOM 1414 C CA . LEU A 1 190 ? 6.627 -17.238 16.566 1.00 92.44 190 LEU A CA 1
ATOM 1415 C C . LEU A 1 190 ? 6.909 -16.767 15.135 1.00 92.44 190 LEU A C 1
ATOM 1417 O O . LEU A 1 190 ? 6.876 -17.587 14.221 1.00 92.44 190 LEU A O 1
ATOM 1421 N N . GLU A 1 191 ? 7.253 -15.493 14.940 1.00 89.25 191 GLU A N 1
ATOM 1422 C CA . GLU A 1 191 ? 7.625 -14.945 13.627 1.00 89.25 191 GLU A CA 1
ATOM 1423 C C . GLU A 1 191 ? 8.869 -15.623 13.045 1.00 89.25 191 GLU A C 1
ATOM 1425 O O . GLU A 1 191 ? 8.862 -16.011 11.877 1.00 89.25 191 GLU A O 1
ATOM 1430 N N . ILE A 1 192 ? 9.900 -15.868 13.863 1.00 88.56 192 ILE A N 1
ATOM 1431 C CA . ILE A 1 192 ? 11.096 -16.617 13.442 1.00 88.56 192 ILE A CA 1
ATOM 1432 C C . ILE A 1 192 ? 10.724 -18.047 13.012 1.00 88.56 192 ILE A C 1
ATOM 1434 O O . ILE A 1 192 ? 11.151 -18.505 11.953 1.00 88.56 192 ILE A O 1
ATOM 1438 N N . GLN A 1 193 ? 9.881 -18.744 13.783 1.00 90.50 193 GLN A N 1
ATOM 1439 C CA . GLN A 1 193 ? 9.440 -20.105 13.445 1.00 90.50 193 GLN A CA 1
ATOM 1440 C C . GLN A 1 193 ? 8.563 -20.153 12.184 1.00 90.50 193 GLN A C 1
ATOM 1442 O O . GLN A 1 193 ? 8.672 -21.095 11.403 1.00 90.50 193 GLN A O 1
ATOM 1447 N N . ILE A 1 194 ? 7.705 -19.153 11.968 1.00 90.50 194 ILE A N 1
ATOM 1448 C CA . ILE A 1 194 ? 6.888 -19.018 10.752 1.00 90.50 194 ILE A CA 1
ATOM 1449 C C . ILE A 1 194 ? 7.772 -18.704 9.542 1.00 90.50 194 ILE A C 1
ATOM 1451 O O . ILE A 1 194 ? 7.548 -19.274 8.479 1.00 90.50 194 ILE A O 1
ATOM 1455 N N . SER A 1 195 ? 8.801 -17.868 9.699 1.00 87.75 195 SER A N 1
ATOM 1456 C CA . SER A 1 195 ? 9.784 -17.568 8.650 1.00 87.75 195 SER A CA 1
ATOM 1457 C C . SER A 1 195 ? 10.574 -18.816 8.232 1.00 87.75 195 SER A C 1
ATOM 1459 O O . SER A 1 195 ? 10.647 -19.134 7.046 1.00 87.75 195 SER A O 1
ATOM 1461 N N . ASP A 1 196 ? 11.077 -19.596 9.193 1.00 88.38 196 ASP A N 1
ATOM 1462 C CA . ASP A 1 196 ? 11.818 -20.836 8.918 1.00 88.38 196 ASP A CA 1
ATOM 1463 C C . ASP A 1 196 ? 10.936 -21.931 8.283 1.00 88.38 196 ASP A C 1
ATOM 1465 O O . ASP A 1 196 ? 11.381 -22.650 7.384 1.00 88.38 196 ASP A O 1
ATOM 1469 N N . LEU A 1 197 ? 9.661 -22.030 8.677 1.00 91.19 197 LEU A N 1
ATOM 1470 C CA . LEU A 1 197 ? 8.699 -22.940 8.045 1.00 91.19 197 LEU A CA 1
ATOM 1471 C C . LEU A 1 197 ? 8.286 -22.470 6.638 1.00 91.19 197 LEU A C 1
ATOM 1473 O O . LEU A 1 197 ? 8.227 -23.287 5.717 1.00 91.19 197 LEU A O 1
ATOM 1477 N N . ASN A 1 198 ? 8.066 -21.169 6.428 1.00 89.25 198 ASN A N 1
ATOM 1478 C CA . ASN A 1 198 ? 7.813 -20.607 5.097 1.00 89.25 198 ASN A CA 1
ATOM 1479 C C . ASN A 1 198 ? 9.029 -20.745 4.169 1.00 89.25 198 ASN A C 1
ATOM 1481 O O . ASN A 1 198 ? 8.856 -20.946 2.967 1.00 89.25 198 ASN A O 1
ATOM 1485 N N . ALA A 1 199 ? 10.251 -20.722 4.705 1.00 89.00 199 ALA A N 1
ATOM 1486 C CA . ALA A 1 199 ? 11.466 -21.013 3.953 1.00 89.00 199 ALA A CA 1
ATOM 1487 C C . ALA A 1 199 ? 11.516 -22.480 3.477 1.00 89.00 199 ALA A C 1
ATOM 1489 O O . ALA A 1 199 ? 11.828 -22.714 2.308 1.00 89.00 199 ALA A O 1
ATOM 1490 N N . LEU A 1 200 ? 11.121 -23.460 4.308 1.00 89.69 200 LEU A N 1
ATOM 1491 C CA . LEU A 1 200 ? 10.933 -24.852 3.853 1.00 89.69 200 LEU A CA 1
ATOM 1492 C C . LEU A 1 200 ? 9.857 -24.968 2.764 1.00 89.69 200 LEU A C 1
ATOM 1494 O O . LEU A 1 200 ? 10.049 -25.704 1.797 1.00 89.69 200 LEU A O 1
ATOM 1498 N N . VAL A 1 201 ? 8.723 -24.272 2.903 1.00 87.56 201 VAL A N 1
ATOM 1499 C CA . VAL A 1 201 ? 7.643 -24.301 1.896 1.00 87.56 201 VAL A CA 1
ATOM 1500 C C . VAL A 1 201 ? 8.117 -23.689 0.576 1.00 87.56 201 VAL A C 1
ATOM 1502 O O . VAL A 1 201 ? 7.907 -24.287 -0.477 1.00 87.56 201 VAL A O 1
ATOM 1505 N N . SER A 1 202 ? 8.819 -22.555 0.635 1.00 81.25 202 SER A N 1
ATOM 1506 C CA . SER A 1 202 ? 9.354 -21.832 -0.529 1.00 81.25 202 SER A CA 1
ATOM 1507 C C . SER A 1 202 ? 10.448 -22.609 -1.264 1.00 81.25 202 SER A C 1
ATOM 1509 O O . SER A 1 202 ? 10.481 -22.599 -2.492 1.00 81.25 202 SER A O 1
ATOM 1511 N N . ALA A 1 203 ? 11.298 -23.332 -0.528 1.00 85.88 203 ALA A N 1
ATOM 1512 C CA . ALA A 1 203 ? 12.297 -24.244 -1.085 1.00 85.88 203 ALA A CA 1
ATOM 1513 C C . ALA A 1 203 ? 11.698 -25.586 -1.570 1.00 85.88 203 ALA A C 1
ATOM 1515 O O . ALA A 1 203 ? 12.427 -26.433 -2.075 1.00 85.88 203 ALA A O 1
ATOM 1516 N N . ASN A 1 204 ? 10.386 -25.805 -1.401 1.00 87.50 204 ASN A N 1
ATOM 1517 C CA . ASN A 1 204 ? 9.686 -27.074 -1.644 1.00 87.50 204 ASN A CA 1
ATOM 1518 C C . ASN A 1 204 ? 10.220 -28.276 -0.821 1.00 87.50 204 ASN A C 1
ATOM 1520 O O . ASN A 1 204 ? 10.067 -29.431 -1.212 1.00 87.50 204 ASN A O 1
ATOM 1524 N N . LEU A 1 205 ? 10.798 -28.004 0.353 1.00 89.44 205 LEU A N 1
ATOM 1525 C CA . LEU A 1 205 ? 11.346 -28.984 1.305 1.00 89.44 205 LEU A CA 1
ATOM 1526 C C . LEU A 1 205 ? 10.391 -29.304 2.475 1.00 89.44 205 LEU A C 1
ATOM 1528 O O . LEU A 1 205 ? 10.702 -30.132 3.331 1.00 89.44 205 LEU A O 1
ATOM 1532 N N . ALA A 1 206 ? 9.241 -28.628 2.553 1.00 88.56 206 ALA A N 1
ATOM 1533 C CA . ALA A 1 206 ? 8.269 -28.804 3.631 1.00 88.56 206 ALA A CA 1
ATOM 1534 C C . ALA A 1 206 ? 7.509 -30.140 3.549 1.00 88.56 206 ALA A C 1
ATOM 1536 O O . ALA A 1 206 ? 6.863 -30.456 2.545 1.00 88.56 206 ALA A O 1
ATOM 1537 N N . THR A 1 207 ? 7.490 -30.875 4.659 1.00 87.12 207 THR A N 1
ATOM 1538 C CA . THR A 1 207 ? 6.586 -32.013 4.873 1.00 87.12 207 THR A CA 1
ATOM 1539 C C . THR A 1 207 ? 5.151 -31.539 5.135 1.00 87.12 207 THR A C 1
ATOM 1541 O O . THR A 1 207 ? 4.911 -30.371 5.442 1.00 87.12 207 THR A O 1
ATOM 1544 N N . ASP A 1 208 ? 4.169 -32.441 5.084 1.00 87.81 208 ASP A N 1
ATOM 1545 C CA . ASP A 1 208 ? 2.789 -32.098 5.468 1.00 87.81 208 ASP A CA 1
ATOM 1546 C C . ASP A 1 208 ? 2.672 -31.701 6.950 1.00 87.81 208 ASP A C 1
ATOM 1548 O O . ASP A 1 208 ? 1.848 -30.856 7.300 1.00 87.81 208 ASP A O 1
ATOM 1552 N N . ALA A 1 209 ? 3.541 -32.240 7.813 1.00 87.06 209 ALA A N 1
ATOM 1553 C CA . ALA A 1 209 ? 3.648 -31.828 9.211 1.00 87.06 209 ALA A CA 1
ATOM 1554 C C . ALA A 1 209 ? 4.181 -30.389 9.343 1.00 87.06 209 ALA A C 1
ATOM 1556 O O . ALA A 1 209 ? 3.649 -29.619 10.141 1.00 87.06 209 ALA A O 1
ATOM 1557 N N . ASP A 1 210 ? 5.160 -29.992 8.519 1.00 89.81 210 ASP A N 1
ATOM 1558 C CA . ASP A 1 210 ? 5.659 -28.608 8.467 1.00 89.81 210 ASP A CA 1
ATOM 1559 C C . ASP A 1 210 ? 4.553 -27.636 8.027 1.00 89.81 210 ASP A C 1
ATOM 1561 O O . ASP A 1 210 ? 4.352 -26.597 8.657 1.00 89.81 210 ASP A O 1
ATOM 1565 N N . ARG A 1 211 ? 3.775 -27.999 6.997 1.00 89.56 211 ARG A N 1
ATOM 1566 C CA . ARG A 1 211 ? 2.638 -27.199 6.497 1.00 89.56 211 ARG A CA 1
ATOM 1567 C C . ARG A 1 211 ? 1.530 -27.058 7.548 1.00 89.56 211 ARG A C 1
ATOM 1569 O O . ARG A 1 211 ? 0.966 -25.978 7.707 1.00 89.56 211 ARG A O 1
ATOM 1576 N N . GLN A 1 212 ? 1.237 -28.119 8.304 1.00 91.25 212 GLN A N 1
ATOM 1577 C CA . GLN A 1 212 ? 0.280 -28.068 9.418 1.00 91.25 212 GLN A CA 1
ATOM 1578 C C . GLN A 1 212 ? 0.800 -27.223 10.591 1.00 91.25 212 GLN A C 1
ATOM 1580 O O . GLN A 1 212 ? 0.042 -26.426 11.147 1.00 91.25 212 GLN A O 1
ATOM 1585 N N . ALA A 1 213 ? 2.084 -27.348 10.942 1.00 90.62 213 ALA A N 1
ATOM 1586 C CA . ALA A 1 213 ? 2.719 -26.568 12.003 1.00 90.62 213 ALA A CA 1
ATOM 1587 C C . ALA A 1 213 ? 2.791 -25.070 11.665 1.00 90.62 213 ALA A C 1
ATOM 1589 O O . ALA A 1 213 ? 2.583 -24.240 12.552 1.00 90.62 213 ALA A O 1
ATOM 1590 N N . LEU A 1 214 ? 3.031 -24.733 10.393 1.00 91.38 214 LEU A N 1
ATOM 1591 C CA . LEU A 1 214 ? 2.972 -23.374 9.856 1.00 91.38 214 LEU A CA 1
ATOM 1592 C C . LEU A 1 214 ? 1.564 -22.796 10.019 1.00 91.38 214 LEU A C 1
ATOM 1594 O O . LEU A 1 214 ? 1.372 -21.848 10.778 1.00 91.38 214 LEU A O 1
ATOM 1598 N N . ALA A 1 215 ? 0.563 -23.454 9.428 1.00 87.88 215 ALA A N 1
ATOM 1599 C CA . ALA A 1 215 ? -0.827 -23.011 9.494 1.00 87.88 215 ALA A CA 1
ATOM 1600 C C . ALA A 1 215 ? -1.384 -22.978 10.930 1.00 87.88 215 ALA A C 1
ATOM 1602 O O . ALA A 1 215 ? -2.364 -22.286 11.201 1.00 87.88 215 ALA A O 1
ATOM 1603 N N . GLN A 1 216 ? -0.826 -23.740 11.878 1.00 93.56 216 GLN A N 1
ATOM 1604 C CA . GLN A 1 216 ? -1.136 -23.597 13.305 1.00 93.56 216 GLN A CA 1
ATOM 1605 C C . GLN A 1 216 ? -0.514 -22.322 13.894 1.00 93.56 216 GLN A C 1
ATOM 1607 O O . GLN A 1 216 ? -1.235 -21.542 14.515 1.00 93.56 216 GLN A O 1
ATOM 1612 N N . LYS A 1 217 ? 0.785 -22.088 13.678 1.00 93.62 217 LYS A N 1
ATOM 1613 C CA . LYS A 1 217 ? 1.499 -20.915 14.209 1.00 93.62 217 LYS A CA 1
ATOM 1614 C C . LYS A 1 217 ? 0.987 -19.602 13.632 1.00 93.62 217 LYS A C 1
ATOM 1616 O O . LYS A 1 217 ? 0.863 -18.641 14.374 1.00 93.62 217 LYS A O 1
ATOM 1621 N N . GLU A 1 218 ? 0.616 -19.553 12.357 1.00 89.50 218 GLU A N 1
ATOM 1622 C CA . GLU A 1 218 ? 0.017 -18.357 11.746 1.00 89.50 218 GLU A CA 1
ATOM 1623 C C . GLU A 1 218 ? -1.318 -17.986 12.413 1.00 89.50 218 GLU A C 1
ATOM 1625 O O . GLU A 1 218 ? -1.573 -16.812 12.686 1.00 89.50 218 GLU A O 1
ATOM 1630 N N . ARG A 1 219 ? -2.142 -18.982 12.775 1.00 89.12 219 ARG A N 1
ATOM 1631 C CA . ARG A 1 219 ? -3.389 -18.771 13.537 1.00 89.12 219 ARG A CA 1
ATOM 1632 C C . ARG A 1 219 ? -3.145 -18.329 14.984 1.00 89.12 219 ARG A C 1
ATOM 1634 O O . ARG A 1 219 ? -3.995 -17.644 15.543 1.00 89.12 219 ARG A O 1
ATOM 1641 N N . GLU A 1 220 ? -2.010 -18.698 15.574 1.00 93.94 220 GLU A N 1
ATOM 1642 C CA . GLU A 1 220 ? -1.589 -18.269 16.914 1.00 93.94 220 GLU A CA 1
ATOM 1643 C C . GLU A 1 220 ? -0.995 -16.850 16.903 1.00 93.94 220 GLU A C 1
ATOM 1645 O O . GLU A 1 220 ? -1.382 -16.008 17.712 1.00 93.94 220 GLU A O 1
ATOM 1650 N N . LEU A 1 221 ? -0.114 -16.553 15.942 1.00 92.25 221 LEU A N 1
ATOM 1651 C CA . LEU A 1 221 ? 0.533 -15.253 15.774 1.00 92.25 221 LEU A CA 1
ATOM 1652 C C . LEU A 1 221 ? -0.472 -14.150 15.433 1.00 92.25 221 LEU A C 1
ATOM 1654 O O . LEU A 1 221 ? -0.387 -13.074 16.015 1.00 92.25 221 LEU A O 1
ATOM 1658 N N . THR A 1 222 ? -1.404 -14.393 14.504 1.00 84.50 222 THR A N 1
ATOM 1659 C CA . THR A 1 222 ? -2.327 -13.367 13.973 1.00 84.50 222 THR A CA 1
ATOM 1660 C C . THR A 1 222 ? -2.973 -12.484 15.062 1.00 84.50 222 THR A C 1
ATOM 1662 O O . THR A 1 222 ? -2.774 -11.267 15.018 1.00 84.50 222 THR A O 1
ATOM 1665 N N . PRO A 1 223 ? -3.688 -13.027 16.074 1.00 87.94 223 PRO A N 1
ATOM 1666 C CA . PRO A 1 223 ? -4.290 -12.209 17.132 1.00 87.94 223 PRO A CA 1
ATOM 1667 C C . PRO A 1 223 ? -3.258 -11.549 18.063 1.00 87.94 223 PRO A C 1
ATOM 1669 O O . PRO A 1 223 ? -3.496 -10.440 18.543 1.00 87.94 223 PRO A O 1
ATOM 1672 N N . LEU A 1 224 ? -2.109 -12.192 18.307 1.00 93.19 224 LEU A N 1
ATOM 1673 C CA . LEU A 1 224 ? -1.039 -11.640 19.147 1.00 93.19 224 LEU A CA 1
ATOM 1674 C C . LEU A 1 224 ? -0.375 -10.432 18.474 1.00 93.19 224 LEU A C 1
ATOM 1676 O O . LEU A 1 224 ? -0.215 -9.392 19.109 1.00 93.19 224 LEU A O 1
ATOM 1680 N N . LYS A 1 225 ? -0.051 -10.541 17.180 1.00 88.06 225 LYS A N 1
ATOM 1681 C CA . LYS A 1 225 ? 0.535 -9.462 16.377 1.00 88.06 225 LYS A CA 1
ATOM 1682 C C . LYS A 1 225 ? -0.436 -8.297 16.206 1.00 88.06 225 LYS A C 1
ATOM 1684 O O . LYS A 1 225 ? -0.023 -7.155 16.374 1.00 88.06 225 LYS A O 1
ATOM 1689 N N . ALA A 1 226 ? -1.722 -8.568 15.968 1.00 84.31 226 ALA A N 1
ATOM 1690 C CA . ALA A 1 226 ? -2.748 -7.527 15.904 1.00 84.31 226 ALA A CA 1
ATOM 1691 C C . ALA A 1 226 ? -2.864 -6.742 17.225 1.00 84.31 226 ALA A C 1
ATOM 1693 O O . ALA A 1 226 ? -2.858 -5.511 17.210 1.00 84.31 226 ALA A O 1
ATOM 1694 N N . ARG A 1 227 ? -2.901 -7.427 18.381 1.00 90.25 227 ARG A N 1
ATOM 1695 C CA . ARG A 1 227 ? -2.970 -6.750 19.690 1.00 90.25 227 ARG A CA 1
ATOM 1696 C C . ARG A 1 227 ? -1.665 -6.038 20.063 1.00 90.25 227 ARG A C 1
ATOM 1698 O O . ARG A 1 227 ? -1.737 -4.973 20.671 1.00 90.25 227 ARG A O 1
ATOM 1705 N N . LEU A 1 228 ? -0.501 -6.580 19.696 1.00 92.25 228 LEU A N 1
ATOM 1706 C CA . LEU A 1 228 ? 0.790 -5.904 19.871 1.00 92.25 228 LEU A CA 1
ATOM 1707 C C . LEU A 1 228 ? 0.844 -4.618 19.039 1.00 92.25 228 LEU A C 1
ATOM 1709 O O . LEU A 1 228 ? 1.109 -3.557 19.592 1.00 92.25 228 LEU A O 1
ATOM 1713 N N . HIS A 1 229 ? 0.511 -4.694 17.748 1.00 87.44 229 HIS A N 1
ATOM 1714 C CA . HIS A 1 229 ? 0.479 -3.538 16.853 1.00 87.44 229 HIS A CA 1
ATOM 1715 C C . HIS A 1 229 ? -0.478 -2.448 17.357 1.00 87.44 229 HIS A C 1
ATOM 1717 O O . HIS A 1 229 ? -0.092 -1.286 17.449 1.00 87.44 229 HIS A O 1
ATOM 1723 N N . GLN A 1 230 ? -1.689 -2.826 17.783 1.00 87.81 230 GLN A N 1
ATOM 1724 C CA . GLN A 1 230 ? -2.633 -1.897 18.409 1.00 87.81 230 GLN A CA 1
ATOM 1725 C C . GLN A 1 230 ? -2.045 -1.249 19.674 1.00 87.81 230 GLN A C 1
ATOM 1727 O O . GLN A 1 230 ? -2.195 -0.047 19.861 1.00 87.81 230 GLN A O 1
ATOM 1732 N N . ALA A 1 231 ? -1.370 -2.009 20.544 1.00 91.75 231 ALA A N 1
ATOM 1733 C CA . ALA A 1 231 ? -0.774 -1.467 21.766 1.00 91.75 231 ALA A CA 1
ATOM 1734 C C . ALA A 1 231 ? 0.389 -0.496 21.480 1.00 91.75 231 ALA A C 1
ATOM 1736 O O . ALA A 1 231 ? 0.487 0.532 22.148 1.00 91.75 231 ALA A O 1
ATOM 1737 N N . VAL A 1 232 ? 1.219 -0.779 20.469 1.00 92.00 232 VAL A N 1
ATOM 1738 C CA . VAL A 1 232 ? 2.268 0.134 19.979 1.00 92.00 232 VAL A CA 1
ATOM 1739 C C . VAL A 1 232 ? 1.638 1.418 19.434 1.00 92.00 232 VAL A C 1
ATOM 1741 O O . VAL A 1 232 ? 1.935 2.501 19.940 1.00 92.00 232 VAL A O 1
ATOM 1744 N N . ALA A 1 233 ? 0.678 1.304 18.511 1.00 89.00 233 ALA A N 1
ATOM 1745 C CA . ALA A 1 233 ? -0.033 2.446 17.937 1.00 89.00 233 ALA A CA 1
ATOM 1746 C C . ALA A 1 233 ? -0.770 3.288 19.002 1.00 89.00 233 ALA A C 1
ATOM 1748 O O . ALA A 1 233 ? -0.798 4.512 18.896 1.00 89.00 233 ALA A O 1
ATOM 1749 N N . GLN A 1 234 ? -1.297 2.668 20.067 1.00 91.00 234 GLN A N 1
ATOM 1750 C CA . GLN A 1 234 ? -1.835 3.378 21.237 1.00 91.00 234 GLN A CA 1
ATOM 1751 C C . GLN A 1 234 ? -0.759 4.225 21.930 1.00 91.00 234 GLN A C 1
ATOM 1753 O O . GLN A 1 234 ? -0.994 5.394 22.221 1.00 91.00 234 GLN A O 1
ATOM 1758 N N . THR A 1 235 ? 0.437 3.676 22.166 1.00 91.25 235 THR A N 1
ATOM 1759 C CA . THR A 1 235 ? 1.543 4.420 22.802 1.00 91.25 235 THR A CA 1
ATOM 1760 C C . THR A 1 235 ? 2.187 5.491 21.922 1.00 91.25 235 THR A C 1
ATOM 1762 O O . THR A 1 235 ? 2.843 6.382 22.458 1.00 91.25 235 THR A O 1
ATOM 1765 N N . GLU A 1 236 ? 1.978 5.419 20.608 1.00 89.56 236 GLU A N 1
ATOM 1766 C CA . GLU A 1 236 ? 2.418 6.396 19.602 1.00 89.56 236 GLU A CA 1
ATOM 1767 C C . GLU A 1 236 ? 1.338 7.448 19.275 1.00 89.56 236 GLU A C 1
ATOM 1769 O O . GLU A 1 236 ? 1.559 8.311 18.431 1.00 89.56 236 GLU A O 1
ATOM 1774 N N . GLY A 1 237 ? 0.154 7.381 19.900 1.00 87.50 237 GLY A N 1
ATOM 1775 C CA . GLY A 1 237 ? -0.972 8.276 19.602 1.00 87.50 237 GLY A CA 1
ATOM 1776 C C . GLY A 1 237 ? -1.617 8.063 18.223 1.00 87.50 237 GLY A C 1
ATOM 1777 O O . GLY A 1 237 ? -2.384 8.915 17.781 1.00 87.50 237 GLY A O 1
ATOM 1778 N N . ARG A 1 238 ? -1.325 6.938 17.552 1.00 86.69 238 ARG A N 1
ATOM 1779 C CA . ARG A 1 238 ? -1.879 6.533 16.243 1.00 86.69 238 ARG A CA 1
ATOM 1780 C C . ARG A 1 238 ? -3.134 5.654 16.347 1.00 86.69 238 ARG A C 1
ATOM 1782 O O . ARG A 1 238 ? -3.793 5.425 15.338 1.00 86.69 238 ARG A O 1
ATOM 1789 N N . TYR A 1 239 ? -3.462 5.146 17.537 1.00 90.25 239 TYR A N 1
ATOM 1790 C CA . TYR A 1 239 ? -4.704 4.414 17.820 1.00 90.25 239 TYR A CA 1
ATOM 1791 C C . TYR A 1 239 ? -5.342 4.920 19.132 1.00 90.25 239 TYR A C 1
ATOM 1793 O O . TYR A 1 239 ? -4.606 5.226 20.074 1.00 90.25 239 TYR A O 1
ATOM 1801 N N . PRO A 1 240 ? -6.685 4.976 19.251 1.00 93.69 240 PRO A N 1
ATOM 1802 C CA . PRO A 1 240 ? -7.384 5.398 20.469 1.00 93.69 240 PRO A CA 1
ATOM 1803 C C . PRO A 1 240 ? -6.929 4.753 21.790 1.00 93.69 240 PRO A C 1
ATOM 1805 O O . PRO A 1 240 ? -6.915 3.529 21.942 1.00 93.69 240 PRO A O 1
ATOM 1808 N N . TRP A 1 241 ? -6.616 5.585 22.792 1.00 92.94 241 TRP A N 1
ATOM 1809 C CA . TRP A 1 241 ? -6.398 5.145 24.182 1.00 92.94 241 TRP A CA 1
ATOM 1810 C C . TRP A 1 241 ? -7.730 4.91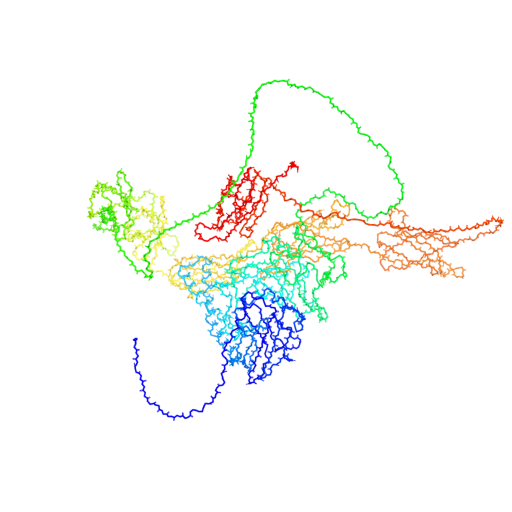1 24.911 1.00 92.94 241 TRP A C 1
ATOM 1812 O O . TRP A 1 241 ? -7.817 4.042 25.779 1.00 92.94 241 TRP A O 1
ATOM 1822 N N . TYR A 1 242 ? -8.763 5.659 24.512 1.00 92.88 242 TYR A N 1
ATOM 1823 C CA . TYR A 1 242 ? -10.162 5.492 24.892 1.00 92.88 242 TYR A CA 1
ATOM 1824 C C . TYR A 1 242 ? -11.002 5.271 23.630 1.00 92.88 242 TYR A C 1
ATOM 1826 O O . TYR A 1 242 ? -10.872 6.033 22.677 1.00 92.88 242 TYR A O 1
ATOM 1834 N N . GLU A 1 243 ? -11.882 4.273 23.630 1.00 93.50 243 GLU A N 1
ATOM 1835 C CA . GLU A 1 243 ? -12.803 3.965 22.531 1.00 93.50 243 GLU A CA 1
ATOM 1836 C C . GLU A 1 243 ? -14.186 3.676 23.133 1.00 93.50 243 GLU A C 1
ATOM 1838 O O . GLU A 1 243 ? -14.293 2.901 24.087 1.00 93.50 243 GLU A O 1
ATOM 1843 N N . GLU A 1 244 ? -15.230 4.340 22.633 1.00 94.00 244 GLU A N 1
ATOM 1844 C CA . GLU A 1 244 ? -16.586 4.235 23.178 1.00 94.00 244 GLU A CA 1
ATOM 1845 C C . GLU A 1 244 ? -17.208 2.870 22.873 1.00 94.00 244 GLU A C 1
ATOM 1847 O O . GLU A 1 244 ? -17.505 2.542 21.725 1.00 94.00 244 GLU A O 1
ATOM 1852 N N . VAL A 1 245 ? -17.461 2.092 23.925 1.00 89.44 245 VAL A N 1
ATOM 1853 C CA . VAL A 1 245 ? -18.014 0.732 23.824 1.00 89.44 245 VAL A CA 1
ATOM 1854 C C . VAL A 1 245 ? -19.526 0.753 23.562 1.00 89.44 245 VAL A C 1
ATOM 1856 O O . VAL A 1 245 ? -20.069 -0.230 23.065 1.00 89.44 245 VAL A O 1
ATOM 1859 N N . GLY A 1 246 ? -20.215 1.855 23.885 1.00 88.25 246 GLY A N 1
ATOM 1860 C CA . GLY A 1 246 ? -21.654 2.003 23.647 1.00 88.25 246 GLY A CA 1
ATOM 1861 C C . GLY A 1 246 ? -22.055 2.350 22.207 1.00 88.25 246 GLY A C 1
ATOM 1862 O O . GLY A 1 246 ? -23.234 2.238 21.880 1.00 88.25 246 GLY A O 1
ATOM 1863 N N . PHE A 1 247 ? -21.119 2.784 21.358 1.00 92.12 247 PHE A N 1
ATOM 1864 C CA . PHE A 1 247 ? -21.425 3.317 20.026 1.00 92.12 247 PHE A CA 1
ATOM 1865 C C . PHE A 1 247 ? -21.713 2.208 19.001 1.00 92.12 247 PHE A C 1
ATOM 1867 O O . PHE A 1 247 ? -20.866 1.352 18.751 1.00 92.12 247 PHE A O 1
ATOM 1874 N N . GLU A 1 248 ? -22.881 2.261 18.355 1.00 90.25 248 GLU A N 1
ATOM 1875 C CA . GLU A 1 248 ? -23.279 1.357 17.267 1.00 90.25 248 GLU A CA 1
ATOM 1876 C C . GLU A 1 248 ? -23.151 2.062 15.894 1.00 90.25 248 GLU A C 1
ATOM 1878 O O . GLU A 1 248 ? -23.962 2.940 15.575 1.00 90.25 248 GLU A O 1
ATOM 1883 N N . PRO A 1 249 ? -22.163 1.701 15.045 1.00 87.06 249 PRO A N 1
ATOM 1884 C CA . PRO A 1 249 ? -21.963 2.320 13.731 1.00 87.06 249 PRO A CA 1
ATOM 1885 C C . PRO A 1 249 ? -23.140 2.103 12.769 1.00 87.06 249 PRO A C 1
ATOM 1887 O O . PRO A 1 249 ? -23.507 0.971 12.454 1.00 87.06 249 PRO A O 1
ATOM 1890 N N . LEU A 1 250 ? -23.690 3.191 12.222 1.00 80.94 250 LEU A N 1
ATOM 1891 C CA . LEU A 1 250 ? -24.936 3.160 11.438 1.00 80.94 250 LEU A CA 1
ATOM 1892 C C . LEU A 1 250 ? -24.820 2.525 10.034 1.00 80.94 250 LEU A C 1
ATOM 1894 O O . LEU A 1 250 ? -25.847 2.306 9.392 1.00 80.94 250 LEU A O 1
ATOM 1898 N N . GLY A 1 251 ? -23.606 2.258 9.534 1.00 65.88 251 GLY A N 1
ATOM 1899 C CA . GLY A 1 251 ? -23.368 1.777 8.163 1.00 65.88 251 GLY A CA 1
ATOM 1900 C C . GLY A 1 251 ? -22.628 0.441 8.018 1.00 65.88 251 GLY A C 1
ATOM 1901 O O . GLY A 1 251 ? -22.444 -0.015 6.890 1.00 65.88 251 GLY A O 1
ATOM 1902 N N . TYR A 1 252 ? -22.174 -0.189 9.107 1.00 55.41 252 TYR A N 1
ATOM 1903 C CA . TYR A 1 252 ? -21.147 -1.235 9.010 1.00 55.41 252 TYR A CA 1
ATOM 1904 C C . TYR A 1 252 ? -21.701 -2.649 8.751 1.00 55.41 252 TYR A C 1
ATOM 1906 O O . TYR A 1 252 ? -22.667 -3.088 9.376 1.00 55.41 252 TYR A O 1
ATOM 1914 N N . GLY A 1 253 ? -21.068 -3.382 7.828 1.00 50.75 253 GLY A N 1
ATOM 1915 C CA . GLY A 1 253 ? -21.499 -4.708 7.368 1.00 50.75 253 GLY A CA 1
ATOM 1916 C C . GLY A 1 253 ? -20.342 -5.700 7.204 1.00 50.75 253 GLY A C 1
ATOM 1917 O O . GLY A 1 253 ? -19.173 -5.329 7.214 1.00 50.75 253 GLY A O 1
ATOM 1918 N N . TYR A 1 254 ? -20.661 -6.992 7.085 1.00 42.50 254 TYR A N 1
ATOM 1919 C CA . TYR A 1 254 ? -19.661 -8.067 7.126 1.00 42.50 254 TYR A CA 1
ATOM 1920 C C . TYR A 1 254 ? -18.620 -8.014 5.994 1.00 42.50 254 TYR A C 1
ATOM 1922 O O . TYR A 1 254 ? -18.967 -8.102 4.817 1.00 42.50 254 TYR A O 1
ATOM 1930 N N . GLY A 1 255 ? -17.342 -8.048 6.385 1.00 59.47 255 GLY A N 1
ATOM 1931 C CA . GLY A 1 255 ? -16.199 -8.290 5.503 1.00 59.47 255 GLY A CA 1
ATOM 1932 C C . GLY A 1 255 ? -15.197 -7.142 5.522 1.00 59.47 255 GLY A C 1
ATOM 1933 O O . GLY A 1 255 ? -15.263 -6.266 4.671 1.00 59.47 255 GLY A O 1
ATOM 1934 N N . ALA A 1 256 ? -14.258 -7.167 6.469 1.00 74.75 256 ALA A N 1
ATOM 1935 C CA . ALA A 1 256 ? -13.128 -6.241 6.483 1.00 74.75 256 ALA A CA 1
ATOM 1936 C C . ALA A 1 256 ? -11.987 -6.746 5.583 1.00 74.75 256 ALA A C 1
ATOM 1938 O O . ALA A 1 256 ? -11.728 -7.953 5.521 1.00 74.75 256 ALA A O 1
ATOM 1939 N N . ILE A 1 257 ? -11.295 -5.815 4.927 1.00 86.56 257 ILE A N 1
ATOM 1940 C CA . ILE A 1 257 ? -10.005 -6.049 4.264 1.00 86.56 257 ILE A CA 1
ATOM 1941 C C . ILE A 1 257 ? -8.937 -6.294 5.342 1.00 86.56 257 ILE A C 1
ATOM 1943 O O . ILE A 1 257 ? -8.982 -5.672 6.404 1.00 86.56 257 ILE A O 1
ATOM 1947 N N . LYS A 1 258 ? -7.995 -7.213 5.104 1.00 83.50 258 LYS A N 1
ATOM 1948 C CA . LYS A 1 258 ? -6.981 -7.624 6.096 1.00 83.50 258 LYS A CA 1
ATOM 1949 C C . LYS A 1 258 ? -5.642 -6.944 5.867 1.00 83.50 258 LYS A C 1
ATOM 1951 O O . LYS A 1 258 ? -4.956 -6.623 6.833 1.00 83.50 258 LYS A O 1
ATOM 1956 N N . SER A 1 259 ? -5.271 -6.743 4.607 1.00 87.12 259 SER A N 1
ATOM 1957 C CA . SER A 1 259 ? -4.115 -5.939 4.223 1.00 87.12 259 SER A CA 1
ATOM 1958 C C . SER A 1 259 ? -4.424 -5.109 2.986 1.00 87.12 259 SER A C 1
ATOM 1960 O O . SER A 1 259 ? -5.145 -5.541 2.085 1.00 87.12 259 SER A O 1
ATOM 1962 N N . LEU A 1 260 ? -3.857 -3.909 2.946 1.00 93.19 260 LEU A N 1
ATOM 1963 C CA . LEU A 1 260 ? -3.874 -3.038 1.784 1.00 93.19 260 LEU A CA 1
ATOM 1964 C C . LEU A 1 260 ? -2.463 -2.487 1.587 1.00 93.19 260 LEU A C 1
ATOM 1966 O O . LEU A 1 260 ? -1.917 -1.863 2.492 1.00 93.19 260 LEU A O 1
ATOM 1970 N N . LYS A 1 261 ? -1.903 -2.695 0.400 1.00 96.38 261 LYS A N 1
ATOM 1971 C CA . LYS A 1 261 ? -0.653 -2.099 -0.055 1.00 96.38 261 LYS A CA 1
ATOM 1972 C C . LYS A 1 261 ? -0.942 -1.115 -1.180 1.00 96.38 261 LYS A C 1
ATOM 1974 O O . LYS A 1 261 ? -1.669 -1.424 -2.127 1.00 96.38 261 LYS A O 1
ATOM 1979 N N . VAL A 1 262 ? -0.343 0.062 -1.085 1.00 97.44 262 VAL A N 1
ATOM 1980 C CA . VAL A 1 262 ? -0.384 1.108 -2.106 1.00 97.44 262 VAL A CA 1
ATOM 1981 C C . VAL A 1 262 ? 1.029 1.286 -2.652 1.00 97.44 262 VAL A C 1
ATOM 1983 O O . VAL A 1 262 ? 1.978 1.421 -1.888 1.00 97.44 262 VAL A O 1
ATOM 1986 N N . THR A 1 263 ? 1.182 1.279 -3.974 1.00 96.31 263 THR A N 1
ATOM 1987 C CA . THR A 1 263 ? 2.443 1.599 -4.653 1.00 96.31 263 THR A CA 1
ATOM 1988 C C . THR A 1 263 ? 2.260 2.893 -5.435 1.00 96.31 263 THR A C 1
ATOM 1990 O O . THR A 1 263 ? 1.325 3.008 -6.234 1.00 96.31 263 THR A O 1
ATOM 1993 N N . VAL A 1 264 ? 3.165 3.848 -5.238 1.00 95.81 264 VAL A N 1
ATOM 1994 C CA . VAL A 1 264 ? 3.185 5.138 -5.937 1.00 95.81 264 VAL A CA 1
ATOM 1995 C C . VAL A 1 264 ? 4.520 5.320 -6.656 1.00 95.81 264 VAL A C 1
ATOM 1997 O O . VAL A 1 264 ? 5.563 4.905 -6.155 1.00 95.81 264 VAL A O 1
ATOM 2000 N N . VAL A 1 265 ? 4.489 5.938 -7.835 1.00 91.44 265 VAL A N 1
ATOM 2001 C CA . VAL A 1 265 ? 5.682 6.350 -8.592 1.00 91.44 265 VAL A CA 1
ATOM 2002 C C . VAL A 1 265 ? 5.600 7.853 -8.851 1.00 91.44 265 VAL A C 1
ATOM 2004 O O . VAL A 1 265 ? 4.535 8.345 -9.223 1.00 91.44 265 VAL A O 1
ATOM 2007 N N . THR A 1 266 ? 6.713 8.568 -8.683 1.00 86.25 266 THR A N 1
ATOM 2008 C CA . THR A 1 266 ? 6.857 10.001 -9.007 1.00 86.25 266 THR A CA 1
ATOM 2009 C C . THR A 1 266 ? 7.613 10.159 -10.330 1.00 86.25 266 THR A C 1
ATOM 2011 O O . THR A 1 266 ? 8.587 9.440 -10.561 1.00 86.25 266 THR A O 1
ATOM 2014 N N . PHE A 1 267 ? 7.188 11.081 -11.200 1.00 81.31 267 PHE A N 1
ATOM 2015 C CA . PHE A 1 267 ? 7.820 11.295 -12.510 1.00 81.31 267 PHE A CA 1
ATOM 2016 C C . PHE A 1 267 ? 9.291 11.725 -12.404 1.00 81.31 267 PHE A C 1
ATOM 2018 O O . PHE A 1 267 ? 9.650 12.573 -11.598 1.00 81.31 267 PHE A O 1
ATOM 2025 N N . ALA A 1 268 ? 10.150 11.198 -13.279 1.00 75.50 268 ALA A N 1
ATOM 2026 C CA . ALA A 1 268 ? 11.591 11.469 -13.263 1.00 75.50 268 ALA A CA 1
ATOM 2027 C C . ALA A 1 268 ? 12.003 12.786 -13.961 1.00 75.50 268 ALA A C 1
ATOM 2029 O O . ALA A 1 268 ? 12.751 12.765 -14.941 1.00 75.50 268 ALA A O 1
ATOM 2030 N N . HIS A 1 269 ? 11.547 13.932 -13.446 1.00 66.75 269 HIS A N 1
ATOM 2031 C CA . HIS A 1 269 ? 12.048 15.260 -13.831 1.00 66.75 269 HIS A CA 1
ATOM 2032 C C . HIS A 1 269 ? 12.236 16.186 -12.617 1.00 66.75 269 HIS A C 1
ATOM 2034 O O . HIS A 1 269 ? 11.668 15.962 -11.550 1.00 66.75 269 HIS A O 1
ATOM 2040 N N . THR A 1 270 ? 13.031 17.248 -12.783 1.00 66.69 270 THR A N 1
ATOM 2041 C CA . THR A 1 270 ? 13.223 18.304 -11.772 1.00 66.69 270 THR A CA 1
ATOM 2042 C C . THR A 1 270 ? 11.877 18.842 -11.290 1.00 66.69 270 THR A C 1
ATOM 2044 O O . THR A 1 270 ? 11.019 19.111 -12.122 1.00 66.69 270 THR A O 1
ATOM 2047 N N . GLY A 1 271 ? 11.697 18.985 -9.974 1.00 70.81 271 GLY A N 1
ATOM 2048 C CA . GLY A 1 271 ? 10.486 19.557 -9.368 1.00 70.81 271 GLY A CA 1
ATOM 2049 C C . GLY A 1 271 ? 9.275 18.618 -9.250 1.00 70.81 271 GLY A C 1
ATOM 2050 O O . GLY A 1 271 ? 8.334 18.957 -8.543 1.00 70.81 271 GLY A O 1
ATOM 2051 N N . ALA A 1 272 ? 9.321 17.411 -9.832 1.00 78.50 272 ALA A N 1
ATOM 2052 C CA . ALA A 1 272 ? 8.253 16.412 -9.698 1.00 78.50 272 ALA A CA 1
ATOM 2053 C C . ALA A 1 272 ? 8.070 15.869 -8.266 1.00 78.50 272 ALA A C 1
ATOM 2055 O O . ALA A 1 272 ? 6.974 15.424 -7.925 1.00 78.50 272 ALA A O 1
ATOM 2056 N N . ASP A 1 273 ? 9.145 15.861 -7.471 1.00 85.88 273 ASP A N 1
ATOM 2057 C CA . ASP A 1 273 ? 9.229 15.367 -6.090 1.00 85.88 273 ASP A CA 1
ATOM 2058 C C . ASP A 1 273 ? 8.434 16.245 -5.097 1.00 85.88 273 ASP A C 1
ATOM 2060 O O . ASP A 1 273 ? 8.259 17.438 -5.322 1.00 85.88 273 ASP A O 1
ATOM 2064 N N . THR A 1 274 ? 8.012 15.709 -3.942 1.00 88.00 274 THR A N 1
ATOM 2065 C CA . THR A 1 274 ? 7.423 16.528 -2.860 1.00 88.00 274 THR A CA 1
ATOM 2066 C C . THR A 1 274 ? 7.788 16.061 -1.450 1.00 88.00 274 THR A C 1
ATOM 2068 O O . THR A 1 274 ? 8.086 14.890 -1.218 1.00 88.00 274 THR A O 1
ATOM 2071 N N . ARG A 1 275 ? 7.716 16.996 -0.491 1.00 88.00 275 ARG A N 1
ATOM 2072 C CA . ARG A 1 275 ? 7.781 16.744 0.964 1.00 88.00 275 ARG A CA 1
ATOM 2073 C C . ARG A 1 275 ? 6.474 17.072 1.693 1.00 88.00 275 ARG A C 1
ATOM 2075 O O . ARG A 1 275 ? 6.429 17.086 2.920 1.00 88.00 275 ARG A O 1
ATOM 2082 N N . ASN A 1 276 ? 5.426 17.388 0.939 1.00 90.50 276 ASN A N 1
ATOM 2083 C CA . ASN A 1 276 ? 4.101 17.619 1.488 1.00 90.50 276 ASN A CA 1
ATOM 2084 C C . ASN A 1 276 ? 3.395 16.297 1.799 1.00 90.50 276 ASN A C 1
ATOM 2086 O O . ASN A 1 276 ? 3.833 15.215 1.394 1.00 90.50 276 ASN A O 1
ATOM 2090 N N . ILE A 1 277 ? 2.303 16.388 2.555 1.00 92.94 277 ILE A N 1
ATOM 2091 C CA . ILE A 1 277 ? 1.572 15.217 3.030 1.00 92.94 277 ILE A CA 1
ATOM 2092 C C . ILE A 1 277 ? 0.611 14.780 1.925 1.00 92.94 277 ILE A C 1
ATOM 2094 O O . ILE A 1 277 ? -0.484 15.328 1.765 1.00 92.94 277 ILE A O 1
ATOM 2098 N N . VAL A 1 278 ? 1.034 13.787 1.147 1.00 95.75 278 VAL A N 1
ATOM 2099 C CA . VAL A 1 278 ? 0.187 13.083 0.187 1.00 95.75 278 VAL A CA 1
ATOM 2100 C C . VAL A 1 278 ? -0.570 11.993 0.929 1.00 95.75 278 VAL A C 1
ATOM 2102 O O . VAL A 1 278 ? 0.009 11.249 1.724 1.00 95.75 278 VAL A O 1
ATOM 2105 N N . TYR A 1 279 ? -1.863 11.870 0.650 1.00 97.19 279 TYR A N 1
ATOM 2106 C CA . TYR A 1 279 ? -2.713 10.815 1.183 1.00 97.19 279 TYR A CA 1
ATOM 2107 C C . TYR A 1 279 ? -3.353 9.989 0.064 1.00 97.19 279 TYR A C 1
ATOM 2109 O O . TYR A 1 279 ? -3.722 10.496 -0.997 1.00 97.19 279 TYR A O 1
ATOM 2117 N N . PHE A 1 280 ? -3.522 8.700 0.334 1.00 98.00 280 PHE A N 1
ATOM 2118 C CA . PHE A 1 280 ? -4.336 7.782 -0.450 1.00 98.00 280 PHE A CA 1
ATOM 2119 C C . PHE A 1 280 ? -5.766 7.757 0.089 1.00 98.00 280 PHE A C 1
ATOM 2121 O O . PHE A 1 280 ? -5.976 7.746 1.303 1.00 98.00 280 PHE A O 1
ATOM 2128 N N . GLN A 1 281 ? -6.749 7.687 -0.803 1.00 97.31 281 GLN A N 1
ATOM 2129 C CA . GLN A 1 281 ? -8.160 7.559 -0.454 1.00 97.31 281 GLN A CA 1
ATOM 2130 C C . GLN A 1 281 ? -8.790 6.309 -1.078 1.00 97.31 281 GLN A C 1
ATOM 2132 O O . GLN A 1 281 ? -8.639 6.059 -2.276 1.00 97.31 281 GLN A O 1
ATOM 2137 N N . ALA A 1 282 ? -9.572 5.588 -0.272 1.00 94.62 282 ALA A N 1
ATOM 2138 C CA . ALA A 1 282 ? -10.488 4.531 -0.701 1.00 94.62 282 ALA A CA 1
ATOM 2139 C C . ALA A 1 282 ? -11.856 4.750 -0.036 1.00 94.62 282 ALA A C 1
ATOM 2141 O O . ALA A 1 282 ? -11.954 4.874 1.187 1.00 94.62 282 ALA A O 1
ATOM 2142 N N . GLY A 1 283 ? -12.920 4.841 -0.837 1.00 90.44 283 GLY A N 1
ATOM 2143 C CA . GLY A 1 283 ? -14.234 5.269 -0.348 1.00 90.44 283 GLY A CA 1
ATOM 2144 C C . GLY A 1 283 ? -14.165 6.661 0.298 1.00 90.44 283 GLY A C 1
ATOM 2145 O O . GLY A 1 283 ? -13.634 7.602 -0.296 1.00 90.44 283 GLY A O 1
ATOM 2146 N N . ALA A 1 284 ? -14.678 6.791 1.522 1.00 90.12 284 ALA A N 1
ATOM 2147 C CA . ALA A 1 284 ? -14.563 8.012 2.327 1.00 90.12 284 ALA A CA 1
ATOM 2148 C C . ALA A 1 284 ? -13.223 8.139 3.086 1.00 90.12 284 ALA A C 1
ATOM 2150 O O . ALA A 1 284 ? -12.873 9.233 3.541 1.00 90.12 284 ALA A O 1
ATOM 2151 N N . ARG A 1 285 ? -12.484 7.030 3.236 1.00 94.19 285 ARG A N 1
ATOM 2152 C CA . ARG A 1 285 ? -11.326 6.892 4.130 1.00 94.19 285 ARG A CA 1
ATOM 2153 C C . ARG A 1 285 ? -10.046 7.396 3.480 1.00 94.19 285 ARG A C 1
ATOM 2155 O O . ARG A 1 285 ? -9.822 7.129 2.300 1.00 94.19 285 ARG A O 1
ATOM 2162 N N . LYS A 1 286 ? -9.212 8.105 4.245 1.00 96.69 286 LYS A N 1
ATOM 2163 C CA . LYS A 1 286 ? -8.005 8.791 3.748 1.00 96.69 286 LYS A CA 1
ATOM 2164 C C . LYS A 1 286 ? -6.820 8.507 4.673 1.00 96.69 286 LYS A C 1
ATOM 2166 O O . LYS A 1 286 ? -6.958 8.668 5.880 1.00 96.69 286 LYS A O 1
ATOM 2171 N N . TYR A 1 287 ? -5.680 8.103 4.118 1.00 95.81 287 TYR A N 1
ATOM 2172 C CA . TYR A 1 287 ? -4.495 7.633 4.849 1.00 95.81 287 TYR A CA 1
ATOM 2173 C C . TYR A 1 287 ? -3.244 8.321 4.301 1.00 95.81 287 TYR A C 1
ATOM 2175 O O . TYR A 1 287 ? -3.053 8.326 3.086 1.00 95.81 287 TYR A O 1
ATOM 2183 N N . ALA A 1 288 ? -2.383 8.869 5.160 1.00 94.56 288 ALA A N 1
ATOM 2184 C CA . ALA A 1 288 ? -1.107 9.435 4.722 1.00 94.56 288 ALA A CA 1
ATOM 2185 C C . ALA A 1 288 ? -0.214 8.375 4.049 1.00 94.56 288 ALA A C 1
ATOM 2187 O O . ALA A 1 288 ? -0.162 7.225 4.487 1.00 94.56 288 ALA A O 1
ATOM 2188 N N . LEU A 1 289 ? 0.492 8.792 2.998 1.00 94.44 289 LEU A N 1
ATOM 2189 C CA . LEU A 1 289 ? 1.587 8.055 2.363 1.00 94.44 289 LEU A CA 1
ATOM 2190 C C . LEU A 1 289 ? 2.940 8.715 2.653 1.00 94.44 289 LEU A C 1
ATOM 2192 O O . LEU A 1 289 ? 3.922 8.015 2.869 1.00 94.44 289 LEU A O 1
ATOM 2196 N N . SER A 1 290 ? 2.990 10.051 2.656 1.00 90.06 290 SER A N 1
ATOM 2197 C CA . SER A 1 290 ? 4.216 10.830 2.846 1.00 90.06 290 SER A CA 1
ATOM 2198 C C . SER A 1 290 ? 4.097 11.871 3.949 1.00 90.06 290 SER A C 1
ATOM 2200 O O . SER A 1 290 ? 3.005 12.301 4.324 1.00 90.06 290 SER A O 1
ATOM 2202 N N . ASP A 1 291 ? 5.257 12.314 4.416 1.00 82.06 291 ASP A N 1
ATOM 2203 C CA . ASP A 1 291 ? 5.438 13.465 5.290 1.00 82.06 291 ASP A CA 1
ATOM 2204 C C . ASP A 1 291 ? 6.772 14.169 4.947 1.00 82.06 291 ASP A C 1
ATOM 2206 O O . ASP A 1 291 ? 7.384 13.900 3.908 1.00 82.06 291 ASP A O 1
ATOM 2210 N N . ALA A 1 292 ? 7.209 15.096 5.800 1.00 76.38 292 ALA A N 1
ATOM 2211 C CA . ALA A 1 292 ? 8.428 15.875 5.598 1.00 76.38 292 ALA A CA 1
ATOM 2212 C C . ALA A 1 292 ? 9.732 15.050 5.645 1.00 76.38 292 ALA A C 1
ATOM 2214 O O . ALA A 1 292 ? 10.703 15.407 4.967 1.00 76.38 292 ALA A O 1
ATOM 2215 N N . ASP A 1 293 ? 9.750 13.975 6.438 1.00 78.81 293 ASP A N 1
ATOM 2216 C CA . ASP A 1 293 ? 10.884 13.064 6.630 1.00 78.81 293 ASP A CA 1
ATOM 2217 C C . ASP A 1 293 ? 10.814 11.865 5.663 1.00 78.81 293 ASP A C 1
ATOM 2219 O O . ASP A 1 293 ? 11.849 11.313 5.275 1.00 78.81 293 ASP A O 1
ATOM 2223 N N . HIS A 1 294 ? 9.607 11.517 5.200 1.00 84.50 294 HIS A N 1
ATOM 2224 C CA . HIS A 1 294 ? 9.305 10.459 4.231 1.00 84.50 294 HIS A CA 1
ATOM 2225 C C . HIS A 1 294 ? 8.748 11.030 2.903 1.00 84.50 294 HIS A C 1
ATOM 2227 O O . HIS A 1 294 ? 7.580 10.803 2.572 1.00 84.50 294 HIS A O 1
ATOM 2233 N N . PRO A 1 295 ? 9.554 11.774 2.118 1.00 87.50 295 PRO A N 1
ATOM 2234 C CA . PRO A 1 295 ? 9.100 12.430 0.894 1.00 87.50 295 PRO A CA 1
ATOM 2235 C C . PRO A 1 295 ? 8.811 11.453 -0.257 1.00 87.50 295 PRO A C 1
ATOM 2237 O O . PRO A 1 295 ? 9.358 10.344 -0.324 1.00 87.50 295 PRO A O 1
ATOM 2240 N N . LEU A 1 296 ? 8.004 11.902 -1.222 1.00 88.69 296 LEU A N 1
ATOM 2241 C CA . LEU A 1 296 ? 7.819 11.201 -2.495 1.00 88.69 296 LEU A CA 1
ATOM 2242 C C . LEU A 1 296 ? 8.828 11.724 -3.514 1.00 88.69 296 LEU A C 1
ATOM 2244 O O . LEU A 1 296 ? 8.838 12.918 -3.818 1.00 88.69 296 LEU A O 1
ATOM 2248 N N . THR A 1 297 ? 9.684 10.841 -4.030 1.00 80.12 297 THR A N 1
ATOM 2249 C CA . THR A 1 297 ? 10.779 11.224 -4.930 1.00 80.12 297 THR A CA 1
ATOM 2250 C C . THR A 1 297 ? 10.930 10.278 -6.110 1.00 80.12 297 THR A C 1
ATOM 2252 O O . THR A 1 297 ? 10.809 9.056 -6.007 1.00 80.12 297 THR A O 1
ATOM 2255 N N . SER A 1 298 ? 11.269 10.858 -7.252 1.00 72.81 298 SER A N 1
ATOM 2256 C CA . SER A 1 298 ? 11.653 10.153 -8.473 1.00 72.81 298 SER A CA 1
ATOM 2257 C C . SER A 1 298 ? 12.906 9.285 -8.300 1.00 72.81 298 SER A C 1
ATOM 2259 O O . SER A 1 298 ? 13.020 8.228 -8.923 1.00 72.81 298 SER A O 1
ATOM 2261 N N . VAL A 1 299 ? 13.822 9.684 -7.409 1.00 67.12 299 VAL A N 1
ATOM 2262 C CA . VAL A 1 299 ? 15.046 8.933 -7.064 1.00 67.12 299 VAL A CA 1
ATOM 2263 C C . VAL A 1 299 ? 14.722 7.586 -6.408 1.00 67.12 299 VAL A C 1
ATOM 2265 O O . VAL A 1 299 ? 15.408 6.599 -6.673 1.00 67.12 299 VAL A O 1
ATOM 2268 N N . ASN A 1 300 ? 13.657 7.519 -5.601 1.00 59.62 300 ASN A N 1
ATOM 2269 C CA . ASN A 1 300 ? 13.203 6.282 -4.959 1.00 59.62 300 ASN A CA 1
ATOM 2270 C C . ASN A 1 300 ? 12.438 5.349 -5.921 1.00 59.62 300 ASN A C 1
ATOM 2272 O O . ASN A 1 300 ? 12.231 4.176 -5.609 1.00 59.62 300 ASN A O 1
ATOM 2276 N N . GLY A 1 301 ? 12.026 5.839 -7.095 1.00 73.62 301 GLY A N 1
ATOM 2277 C CA . GLY A 1 301 ? 11.292 5.065 -8.094 1.00 73.62 301 GLY A CA 1
ATOM 2278 C C . GLY A 1 301 ? 9.878 4.700 -7.634 1.00 73.62 301 GLY A C 1
ATOM 2279 O O . GLY A 1 301 ? 9.015 5.566 -7.519 1.00 73.62 301 GLY A O 1
ATOM 2280 N N . ALA A 1 302 ? 9.625 3.405 -7.423 1.00 81.88 302 ALA A N 1
ATOM 2281 C CA . ALA A 1 302 ? 8.346 2.908 -6.923 1.00 81.88 302 ALA A CA 1
ATOM 2282 C C . ALA A 1 302 ? 8.390 2.765 -5.396 1.00 81.88 302 ALA A C 1
ATOM 2284 O O . ALA A 1 302 ? 9.061 1.879 -4.870 1.00 81.88 302 ALA A O 1
ATOM 2285 N N . GLN A 1 303 ? 7.656 3.627 -4.695 1.00 90.81 303 GLN A N 1
ATOM 2286 C CA . GLN A 1 303 ? 7.529 3.613 -3.239 1.00 90.81 303 GLN A CA 1
ATOM 2287 C C . GLN A 1 303 ? 6.298 2.784 -2.842 1.00 90.81 303 GLN A C 1
ATOM 2289 O O . GLN A 1 303 ? 5.205 2.996 -3.371 1.00 90.81 303 GLN A O 1
ATOM 2294 N N . GLU A 1 304 ? 6.477 1.818 -1.938 1.00 92.31 304 GLU A N 1
ATOM 2295 C CA . GLU A 1 304 ? 5.405 0.958 -1.417 1.00 92.31 304 GLU A CA 1
ATOM 2296 C C . GLU A 1 304 ? 5.041 1.325 0.024 1.00 92.31 304 GLU A C 1
ATOM 2298 O O . GLU A 1 304 ? 5.917 1.541 0.859 1.00 92.31 304 GLU A O 1
ATOM 2303 N N . PHE A 1 305 ? 3.740 1.324 0.311 1.00 94.25 305 PHE A N 1
ATOM 2304 C CA . PHE A 1 305 ? 3.155 1.685 1.598 1.00 94.25 305 PHE A CA 1
ATOM 2305 C C . PHE A 1 305 ? 2.160 0.601 2.023 1.00 94.25 305 PHE A C 1
ATOM 2307 O O . PHE A 1 305 ? 1.146 0.388 1.354 1.00 94.25 305 PHE A O 1
ATOM 2314 N N . ASP A 1 306 ? 2.443 -0.089 3.127 1.00 91.69 306 ASP A N 1
ATOM 2315 C CA . ASP A 1 306 ? 1.492 -0.992 3.778 1.00 91.69 306 ASP A CA 1
ATOM 2316 C C . ASP A 1 306 ? 0.576 -0.161 4.696 1.00 91.69 306 ASP A C 1
ATOM 2318 O O . ASP A 1 306 ? 1.031 0.455 5.659 1.00 91.69 306 ASP A O 1
ATOM 2322 N N . ILE A 1 307 ? -0.714 -0.089 4.363 1.00 92.88 307 ILE A N 1
ATOM 2323 C CA . ILE A 1 307 ? -1.671 0.839 4.981 1.00 92.88 307 ILE A CA 1
ATOM 2324 C C . ILE A 1 307 ? -2.197 0.279 6.307 1.00 92.88 307 ILE A C 1
ATOM 2326 O O . ILE A 1 307 ? -2.728 -0.833 6.370 1.00 92.88 307 ILE A O 1
ATOM 2330 N N . ASP A 1 308 ? -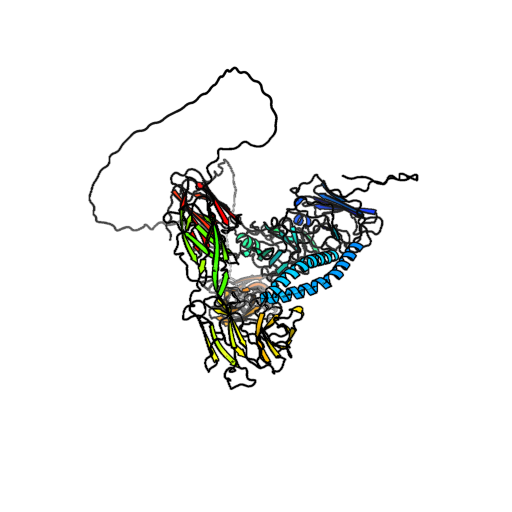2.110 1.088 7.365 1.00 86.50 308 ASP A N 1
ATOM 2331 C CA . ASP A 1 308 ? -2.594 0.745 8.703 1.00 86.50 308 ASP A CA 1
ATOM 2332 C C . ASP A 1 308 ? -4.132 0.774 8.785 1.00 86.50 308 ASP A C 1
ATOM 2334 O O . ASP A 1 308 ? -4.758 1.761 9.172 1.00 86.50 308 ASP A O 1
ATOM 2338 N N . LEU A 1 309 ? -4.765 -0.352 8.449 1.00 88.19 309 LEU A N 1
ATOM 2339 C CA . LEU A 1 309 ? -6.220 -0.517 8.530 1.00 88.19 309 LEU A CA 1
ATOM 2340 C C . LEU A 1 309 ? -6.772 -0.472 9.972 1.00 88.19 309 LEU A C 1
ATOM 2342 O O . LEU A 1 309 ? -7.991 -0.513 10.147 1.00 88.19 309 LEU A O 1
ATOM 2346 N N . ALA A 1 310 ? -5.932 -0.353 11.011 1.00 82.12 310 ALA A N 1
ATOM 2347 C CA . ALA A 1 310 ? -6.405 -0.104 12.372 1.00 82.12 310 ALA A CA 1
ATOM 2348 C C . ALA A 1 310 ? -6.829 1.362 12.586 1.00 82.12 310 ALA A C 1
ATOM 2350 O O . ALA A 1 310 ? -7.723 1.602 13.402 1.00 82.12 310 ALA A O 1
ATOM 2351 N N . THR A 1 311 ? -6.267 2.331 11.847 1.00 83.62 311 THR A N 1
ATOM 2352 C CA . THR A 1 311 ? -6.685 3.755 11.888 1.00 83.62 311 THR A CA 1
ATOM 2353 C C . THR A 1 311 ? -7.990 4.001 11.121 1.00 83.62 311 THR A C 1
ATOM 2355 O O . THR A 1 311 ? -8.738 4.930 11.419 1.00 83.62 311 THR A O 1
ATOM 2358 N N . GLY A 1 312 ? -8.314 3.123 10.170 1.00 88.50 312 GLY A N 1
ATOM 2359 C CA . GLY A 1 312 ? -9.608 3.089 9.500 1.00 88.50 312 GLY A CA 1
ATOM 2360 C C . GLY A 1 312 ? -9.842 1.748 8.801 1.00 88.50 312 GLY A C 1
ATOM 2361 O O . GLY A 1 312 ? -9.187 1.490 7.791 1.00 88.50 312 GLY A O 1
ATOM 2362 N N . PRO A 1 313 ? -10.774 0.898 9.269 1.00 87.38 313 PRO A N 1
ATOM 2363 C CA . PRO A 1 313 ? -10.991 -0.426 8.686 1.00 87.38 313 PRO A CA 1
ATOM 2364 C C . PRO A 1 313 ? -11.814 -0.345 7.392 1.00 87.38 313 PRO A C 1
ATOM 2366 O O . PRO A 1 313 ? -12.951 0.139 7.411 1.00 87.38 313 PRO A O 1
ATOM 2369 N N . LEU A 1 314 ? -11.251 -0.816 6.275 1.00 89.38 314 LEU A N 1
ATOM 2370 C CA . LEU A 1 314 ? -11.902 -0.821 4.955 1.00 89.38 314 LEU A CA 1
ATOM 2371 C C . LEU A 1 314 ? -12.783 -2.052 4.729 1.00 89.38 314 LEU A C 1
ATOM 2373 O O . LEU A 1 314 ? -12.460 -3.162 5.158 1.00 89.38 314 LEU A O 1
ATOM 2377 N N . MET A 1 315 ? -13.840 -1.859 3.947 1.00 85.00 315 MET A N 1
ATOM 2378 C CA . MET A 1 315 ? -14.689 -2.898 3.368 1.00 85.00 315 MET A CA 1
ATOM 2379 C C . MET A 1 315 ? -14.447 -3.007 1.845 1.00 85.00 315 MET A C 1
ATOM 2381 O O . MET A 1 315 ? -14.078 -2.025 1.200 1.00 85.00 315 MET A O 1
ATOM 2385 N N . PRO A 1 316 ? -14.756 -4.150 1.197 1.00 82.50 316 PRO A N 1
ATOM 2386 C CA . PRO A 1 316 ? -14.749 -4.292 -0.267 1.00 82.50 316 PRO A CA 1
ATOM 2387 C C . PRO A 1 316 ? -15.632 -3.290 -1.038 1.00 82.50 316 PRO A C 1
ATOM 2389 O O . PRO A 1 316 ? -15.530 -3.191 -2.259 1.00 82.50 316 PRO A O 1
ATOM 2392 N N . LEU A 1 317 ? -16.526 -2.572 -0.349 1.00 81.88 317 LEU A N 1
ATOM 2393 C CA . LEU A 1 317 ? -17.333 -1.491 -0.916 1.00 81.88 317 LEU A CA 1
ATOM 2394 C C . LEU A 1 317 ? -16.509 -0.213 -1.162 1.00 81.88 317 LEU A C 1
ATOM 2396 O O . LEU A 1 317 ? -16.735 0.463 -2.167 1.00 81.88 317 LEU A O 1
ATOM 2400 N N . ASP A 1 318 ? -15.539 0.075 -0.292 1.00 86.88 318 ASP A N 1
ATOM 2401 C CA . ASP A 1 318 ? -14.689 1.272 -0.349 1.00 86.88 318 ASP A CA 1
ATOM 2402 C C . ASP A 1 318 ? -13.672 1.178 -1.494 1.00 86.88 318 ASP A C 1
ATOM 2404 O O . ASP A 1 318 ? -13.370 2.160 -2.170 1.00 86.88 318 ASP A O 1
ATOM 2408 N N . LEU A 1 319 ? -13.227 -0.047 -1.791 1.00 89.31 319 LEU A N 1
ATOM 2409 C CA . LEU A 1 319 ? -12.291 -0.399 -2.866 1.00 89.31 319 LEU A CA 1
ATOM 2410 C C . LEU A 1 319 ? -12.852 -0.220 -4.297 1.00 89.31 319 LEU A C 1
ATOM 2412 O O . LEU A 1 319 ? -12.302 -0.758 -5.255 1.00 89.31 319 LEU A O 1
ATOM 2416 N N . ARG A 1 320 ? -13.962 0.508 -4.468 1.00 83.19 320 ARG A N 1
ATOM 2417 C CA . ARG A 1 320 ? -14.569 0.805 -5.778 1.00 83.19 320 ARG A CA 1
ATOM 2418 C C . ARG A 1 320 ? -14.023 2.060 -6.450 1.00 83.19 320 ARG A C 1
ATOM 2420 O O . ARG A 1 320 ? -14.237 2.230 -7.648 1.00 83.19 320 ARG A O 1
ATOM 2427 N N . LYS A 1 321 ? -13.395 2.962 -5.695 1.00 86.06 321 LYS A N 1
ATOM 2428 C CA . LYS A 1 321 ? -12.844 4.216 -6.217 1.00 86.06 321 LYS A CA 1
ATOM 2429 C C . LYS A 1 321 ? -11.631 4.626 -5.395 1.00 86.06 321 LYS A C 1
ATOM 2431 O O . LYS A 1 321 ? -11.674 4.554 -4.168 1.00 86.06 321 LYS A O 1
ATOM 2436 N N . PHE A 1 322 ? -10.595 5.085 -6.086 1.00 95.38 322 PHE A N 1
ATOM 2437 C CA . PHE A 1 322 ? -9.327 5.487 -5.490 1.00 95.38 322 PHE A CA 1
ATOM 2438 C C . PHE A 1 322 ? -9.003 6.933 -5.836 1.00 95.38 322 PHE A C 1
ATOM 2440 O O . PHE A 1 322 ? -9.347 7.404 -6.923 1.00 95.38 322 PHE A O 1
ATOM 2447 N N . ALA A 1 323 ? -8.332 7.620 -4.921 1.00 96.94 323 ALA A N 1
ATOM 2448 C CA . ALA A 1 323 ? -7.820 8.963 -5.138 1.00 96.94 323 ALA A CA 1
ATOM 2449 C C . ALA A 1 323 ? -6.467 9.161 -4.438 1.00 96.94 323 ALA A C 1
ATOM 2451 O O . ALA A 1 323 ? -6.114 8.431 -3.509 1.00 96.94 323 ALA A O 1
ATOM 2452 N N . LEU A 1 324 ? -5.722 10.152 -4.919 1.00 98.25 324 LEU A N 1
ATOM 2453 C CA . LEU A 1 324 ? -4.521 10.706 -4.302 1.00 98.25 324 LEU A CA 1
ATOM 2454 C C . LEU A 1 324 ? -4.774 12.196 -4.097 1.00 98.25 324 LEU A C 1
ATOM 2456 O O . LEU A 1 324 ? -5.126 12.884 -5.053 1.00 98.25 324 LEU A O 1
ATOM 2460 N N . GLY A 1 325 ? -4.588 12.702 -2.886 1.00 96.62 325 GLY A N 1
ATOM 2461 C CA . GLY A 1 325 ? -4.668 14.135 -2.609 1.00 96.62 325 GLY A CA 1
ATOM 2462 C C . GLY A 1 325 ? -3.487 14.614 -1.785 1.00 96.62 325 GLY A C 1
ATOM 2463 O O . GLY A 1 325 ? -2.721 13.801 -1.269 1.00 96.62 325 GLY A O 1
ATOM 2464 N N . MET A 1 326 ? -3.326 15.930 -1.681 1.00 95.19 326 MET A N 1
ATOM 2465 C CA . MET A 1 326 ? -2.191 16.538 -0.987 1.00 95.19 326 MET A CA 1
ATOM 2466 C C . MET A 1 326 ? -2.647 17.670 -0.066 1.00 95.19 326 MET A C 1
ATOM 2468 O O . MET A 1 326 ? -3.540 18.441 -0.410 1.00 95.19 326 MET A O 1
ATOM 2472 N N . ILE A 1 327 ? -2.027 17.766 1.109 1.00 92.94 327 ILE A N 1
ATOM 2473 C CA . ILE A 1 327 ? -2.130 18.914 2.018 1.00 92.94 327 ILE A CA 1
ATOM 2474 C C . ILE A 1 327 ? -0.722 19.414 2.349 1.00 92.94 327 ILE A C 1
ATOM 2476 O O . ILE A 1 327 ? 0.232 18.630 2.366 1.00 92.94 327 ILE A O 1
ATOM 2480 N N . ALA A 1 328 ? -0.581 20.718 2.587 1.00 89.81 328 ALA A N 1
ATOM 2481 C CA . ALA A 1 328 ? 0.725 21.304 2.848 1.00 89.81 328 ALA A CA 1
ATOM 2482 C C . ALA A 1 328 ? 1.308 20.835 4.187 1.00 89.81 328 ALA A C 1
ATOM 2484 O O . ALA A 1 328 ? 0.609 20.646 5.184 1.00 89.81 328 ALA A O 1
ATOM 2485 N N . SER A 1 329 ? 2.626 20.690 4.189 1.00 84.69 329 SER A N 1
ATOM 2486 C CA . SER A 1 329 ? 3.453 20.659 5.388 1.00 84.69 329 SER A CA 1
ATOM 2487 C C . SER A 1 329 ? 3.693 22.095 5.897 1.00 84.69 329 SER A C 1
ATOM 2489 O O . SER A 1 329 ? 3.551 23.052 5.135 1.00 84.69 329 SER A O 1
ATOM 2491 N N . PRO A 1 330 ? 4.116 22.300 7.157 1.00 80.19 330 PRO A N 1
ATOM 2492 C CA . PRO A 1 330 ? 4.511 23.623 7.659 1.00 80.19 330 PRO A CA 1
ATOM 2493 C C . PRO A 1 330 ? 5.878 24.106 7.124 1.00 80.19 330 PRO A C 1
ATOM 2495 O O . PRO A 1 330 ? 6.517 24.961 7.739 1.00 80.19 330 PRO A O 1
ATOM 2498 N N . ILE A 1 331 ? 6.362 23.549 6.010 1.00 79.25 331 ILE A N 1
ATOM 2499 C CA . ILE A 1 331 ? 7.675 23.832 5.423 1.00 79.25 331 ILE A CA 1
ATOM 2500 C C . ILE A 1 331 ? 7.502 24.799 4.236 1.00 79.25 331 ILE A C 1
ATOM 2502 O O . ILE A 1 331 ? 6.632 24.569 3.403 1.00 79.25 331 ILE A O 1
ATOM 2506 N N . PRO A 1 332 ? 8.320 25.864 4.122 1.00 76.00 332 PRO A N 1
ATOM 2507 C CA . PRO A 1 332 ? 8.325 26.751 2.955 1.00 76.00 332 PRO A CA 1
ATOM 2508 C C . PRO A 1 332 ? 8.577 26.036 1.615 1.00 76.00 332 PRO A C 1
ATOM 2510 O O . PRO A 1 332 ? 9.457 25.178 1.535 1.00 76.00 332 PRO A O 1
ATOM 2513 N N . TYR A 1 333 ? 7.889 26.477 0.559 1.00 61.84 333 TYR A N 1
ATOM 2514 C CA . TYR A 1 333 ? 7.915 25.969 -0.825 1.00 61.84 333 TYR A CA 1
ATOM 2515 C C . TYR A 1 333 ? 9.312 25.581 -1.350 1.00 61.84 333 TYR A C 1
ATOM 2517 O O . TYR A 1 333 ? 9.523 24.443 -1.770 1.00 61.84 333 TYR A O 1
ATOM 2525 N N . ALA A 1 334 ? 10.316 26.462 -1.238 1.00 60.94 334 ALA A N 1
ATOM 2526 C CA . ALA A 1 334 ? 11.712 26.171 -1.606 1.00 60.94 334 ALA A CA 1
ATOM 2527 C C . ALA A 1 334 ? 12.362 24.947 -0.909 1.00 60.94 334 ALA A C 1
ATOM 2529 O O . ALA A 1 334 ? 13.438 24.511 -1.323 1.00 60.94 334 ALA A O 1
ATOM 2530 N N . ALA A 1 335 ? 11.756 24.397 0.147 1.00 58.50 335 ALA A N 1
ATOM 2531 C CA . ALA A 1 335 ? 12.182 23.177 0.839 1.00 58.50 335 ALA A CA 1
ATOM 2532 C C . ALA A 1 335 ? 11.148 22.027 0.774 1.00 58.50 335 ALA A C 1
ATOM 2534 O O . ALA A 1 335 ? 11.499 20.888 1.095 1.00 58.50 335 ALA A O 1
ATOM 2535 N N . ALA A 1 336 ? 9.918 22.293 0.325 1.00 58.06 336 ALA A N 1
ATOM 2536 C CA . ALA A 1 336 ? 8.854 21.316 0.101 1.00 58.06 336 ALA A CA 1
ATOM 2537 C C . ALA A 1 336 ? 8.061 21.691 -1.171 1.00 58.06 336 ALA A C 1
ATOM 2539 O O . ALA A 1 336 ? 7.167 22.528 -1.096 1.00 58.06 336 ALA A O 1
ATOM 2540 N N . PRO A 1 337 ? 8.362 21.100 -2.347 1.00 70.75 337 PRO A N 1
ATOM 2541 C CA . PRO A 1 337 ? 7.694 21.499 -3.583 1.00 70.75 337 PRO A CA 1
ATOM 2542 C C . PRO A 1 337 ? 6.186 21.216 -3.544 1.00 70.75 337 PRO A C 1
ATOM 2544 O O . PRO A 1 337 ? 5.746 20.074 -3.381 1.00 70.75 337 PRO A O 1
ATOM 2547 N N . ASP A 1 338 ? 5.387 22.261 -3.735 1.00 77.94 338 ASP A N 1
ATOM 2548 C CA . ASP A 1 338 ? 3.921 22.235 -3.656 1.00 77.94 338 ASP A CA 1
ATOM 2549 C C . ASP A 1 338 ? 3.240 21.744 -4.952 1.00 77.94 338 ASP A C 1
ATOM 2551 O O . ASP A 1 338 ? 2.052 21.968 -5.152 1.00 77.94 338 ASP A O 1
ATOM 2555 N N . ARG A 1 339 ? 3.984 21.093 -5.860 1.00 85.88 339 ARG A N 1
ATOM 2556 C CA . ARG A 1 339 ? 3.552 20.731 -7.228 1.00 85.88 339 ARG A CA 1
ATOM 2557 C C . ARG A 1 339 ? 3.942 19.294 -7.594 1.00 85.88 339 ARG A C 1
ATOM 2559 O O . ARG A 1 339 ? 4.630 19.049 -8.579 1.00 85.88 339 ARG A O 1
ATOM 2566 N N . TRP A 1 340 ? 3.503 18.329 -6.793 1.00 91.44 340 TRP A N 1
ATOM 2567 C CA . TRP A 1 340 ? 3.860 16.920 -6.974 1.00 91.44 340 TRP A CA 1
ATOM 2568 C C . TRP A 1 340 ? 3.342 16.352 -8.310 1.00 91.44 340 TRP A C 1
ATOM 2570 O O . TRP A 1 340 ? 2.187 16.582 -8.687 1.00 91.44 340 TRP A O 1
ATOM 2580 N N . HIS A 1 341 ? 4.171 15.575 -9.019 1.00 91.44 341 HIS A N 1
ATOM 2581 C CA . HIS A 1 341 ? 3.802 14.934 -10.289 1.00 91.44 341 HIS A CA 1
ATOM 2582 C C . HIS A 1 341 ? 3.801 13.394 -10.175 1.00 91.44 341 HIS A C 1
ATOM 2584 O O . HIS A 1 341 ? 4.839 12.748 -10.371 1.00 91.44 341 HIS A O 1
ATOM 2590 N N . PRO A 1 342 ? 2.644 12.775 -9.868 1.00 94.19 342 PRO A N 1
ATOM 2591 C CA . PRO A 1 342 ? 2.510 11.320 -9.845 1.00 94.19 342 PRO A CA 1
ATOM 2592 C C . PRO A 1 342 ? 2.606 10.713 -11.252 1.00 94.19 342 PRO A C 1
ATOM 2594 O O . PRO A 1 342 ? 1.888 11.118 -12.159 1.00 94.19 342 PRO A O 1
ATOM 2597 N N . GLU A 1 343 ? 3.433 9.679 -11.416 1.00 90.25 343 GLU A N 1
ATOM 2598 C CA . GLU A 1 343 ? 3.470 8.829 -12.618 1.00 90.25 343 GLU A CA 1
ATOM 2599 C C . GLU A 1 343 ? 2.412 7.722 -12.541 1.00 90.25 343 GLU A C 1
ATOM 2601 O O . GLU A 1 343 ? 1.710 7.453 -13.515 1.00 90.25 343 GLU A O 1
ATOM 2606 N N . ARG A 1 344 ? 2.288 7.067 -11.378 1.00 94.00 344 ARG A N 1
ATOM 2607 C CA . ARG A 1 344 ? 1.470 5.856 -11.222 1.00 94.00 344 ARG A CA 1
ATOM 2608 C C . ARG A 1 344 ? 0.943 5.686 -9.803 1.00 94.00 344 ARG A C 1
ATOM 2610 O O . ARG A 1 344 ? 1.680 5.849 -8.837 1.00 94.00 344 ARG A O 1
ATOM 2617 N N . LEU A 1 345 ? -0.301 5.225 -9.715 1.00 97.19 345 LEU A N 1
ATOM 2618 C CA . LEU A 1 345 ? -0.916 4.586 -8.550 1.00 97.19 345 LEU A CA 1
ATOM 2619 C C . LEU A 1 345 ? -1.231 3.113 -8.863 1.00 97.19 345 LEU A C 1
ATOM 2621 O O . LEU A 1 345 ? -1.894 2.828 -9.865 1.00 97.19 345 LEU A O 1
ATOM 2625 N N . ARG A 1 346 ? -0.821 2.193 -7.987 1.00 96.31 346 ARG A N 1
ATOM 2626 C CA . ARG A 1 346 ? -1.205 0.769 -7.969 1.00 96.31 346 ARG A CA 1
ATOM 2627 C C . ARG A 1 346 ? -1.680 0.404 -6.563 1.00 96.31 346 ARG A C 1
ATOM 2629 O O . ARG A 1 346 ? -1.115 0.872 -5.581 1.00 96.31 346 ARG A O 1
ATOM 2636 N N . VAL A 1 347 ? -2.715 -0.427 -6.467 1.00 95.88 347 VAL A N 1
ATOM 2637 C CA . VAL A 1 347 ? -3.338 -0.829 -5.197 1.00 95.88 347 VAL A CA 1
ATOM 2638 C C . VAL A 1 347 ? -3.531 -2.342 -5.168 1.00 95.88 347 VAL A C 1
ATOM 2640 O O . VAL A 1 347 ? -4.025 -2.948 -6.124 1.00 95.88 347 VAL A O 1
ATOM 2643 N N . GLU A 1 348 ? -3.156 -2.947 -4.049 1.00 93.69 348 GLU A N 1
ATOM 2644 C CA . GLU A 1 348 ? -3.176 -4.385 -3.804 1.00 93.69 348 GLU A CA 1
ATOM 2645 C C . GLU A 1 348 ? -3.857 -4.663 -2.457 1.00 93.69 348 GLU A C 1
ATOM 2647 O O . GLU A 1 348 ? -3.424 -4.149 -1.431 1.00 93.69 348 GLU A O 1
ATOM 2652 N N . ALA A 1 349 ? -4.930 -5.455 -2.443 1.00 90.31 349 ALA A N 1
ATOM 2653 C CA . ALA A 1 349 ? -5.671 -5.806 -1.228 1.00 90.31 349 ALA A CA 1
ATOM 2654 C C . ALA A 1 349 ? -5.674 -7.322 -1.016 1.00 90.31 349 ALA A C 1
ATOM 2656 O O . ALA A 1 349 ? -5.859 -8.077 -1.971 1.00 90.31 349 ALA A O 1
ATOM 2657 N N . ASP A 1 350 ? -5.449 -7.770 0.221 1.00 82.75 350 ASP A N 1
ATOM 2658 C CA . ASP A 1 350 ? -5.320 -9.187 0.602 1.00 82.75 350 ASP A CA 1
ATOM 2659 C C . ASP A 1 350 ? -4.346 -9.988 -0.315 1.00 82.75 350 ASP A C 1
ATOM 2661 O O . ASP A 1 350 ? -4.519 -11.186 -0.542 1.00 82.75 350 ASP A O 1
ATOM 2665 N N . GLY A 1 351 ? -3.310 -9.324 -0.856 1.00 75.44 351 GLY A N 1
ATOM 2666 C CA . GLY A 1 351 ? -2.318 -9.903 -1.780 1.00 75.44 351 GLY A CA 1
ATOM 2667 C C . GLY A 1 351 ? -2.753 -9.991 -3.253 1.00 75.44 351 GLY A C 1
ATOM 2668 O O . GLY A 1 351 ? -2.131 -10.706 -4.040 1.00 75.44 351 GLY A O 1
ATOM 2669 N N . VAL A 1 352 ? -3.832 -9.304 -3.643 1.00 75.19 352 VAL A N 1
ATOM 2670 C CA . VAL A 1 352 ? -4.362 -9.271 -5.016 1.00 75.19 352 VAL A CA 1
ATOM 2671 C C . VAL A 1 352 ? -4.357 -7.841 -5.546 1.00 75.19 352 VAL A C 1
ATOM 2673 O O . VAL A 1 352 ? -4.898 -6.938 -4.911 1.00 75.19 352 VAL A O 1
ATOM 2676 N N . VAL A 1 353 ? -3.786 -7.622 -6.735 1.00 86.00 353 VAL A N 1
ATOM 2677 C CA . VAL A 1 353 ? -3.831 -6.310 -7.404 1.00 86.00 353 VAL A CA 1
ATOM 2678 C C . VAL A 1 353 ? -5.267 -6.013 -7.824 1.00 86.00 353 VAL A C 1
ATOM 2680 O O . VAL A 1 353 ? -5.833 -6.733 -8.647 1.00 86.00 353 VAL A O 1
ATOM 2683 N N . ILE A 1 354 ? -5.848 -4.958 -7.256 1.00 87.31 354 ILE A N 1
ATOM 2684 C CA . ILE A 1 354 ? -7.234 -4.536 -7.512 1.00 87.31 354 ILE A CA 1
ATOM 2685 C C . ILE A 1 354 ? -7.318 -3.311 -8.424 1.00 87.31 354 ILE A C 1
ATOM 2687 O O . ILE A 1 354 ? -8.350 -3.087 -9.052 1.00 87.31 354 ILE A O 1
ATOM 2691 N N . TYR A 1 355 ? -6.244 -2.522 -8.509 1.00 92.75 355 TYR A N 1
ATOM 2692 C CA . TYR A 1 355 ? -6.172 -1.334 -9.351 1.00 92.75 355 TYR A CA 1
ATOM 2693 C C . TYR A 1 355 ? -4.726 -1.028 -9.751 1.00 92.75 355 TYR A C 1
ATOM 2695 O O . TYR A 1 355 ? -3.799 -1.214 -8.963 1.00 92.75 355 TYR A O 1
ATOM 2703 N N . ASP A 1 356 ? -4.540 -0.532 -10.972 1.00 92.44 356 ASP A N 1
ATOM 2704 C CA . ASP A 1 356 ? -3.253 -0.082 -11.493 1.00 92.44 356 ASP A CA 1
ATOM 2705 C C . ASP A 1 356 ? -3.487 0.948 -12.607 1.00 92.44 356 ASP A C 1
ATOM 2707 O O . ASP A 1 356 ? -4.022 0.619 -13.666 1.00 92.44 356 ASP A O 1
ATOM 2711 N N . SER A 1 357 ? -3.116 2.204 -12.358 1.00 91.12 357 SER A N 1
ATOM 2712 C CA . SER A 1 357 ? -3.306 3.319 -13.304 1.00 91.12 357 SER A CA 1
ATOM 2713 C C . SER A 1 357 ? -2.604 3.108 -14.647 1.00 91.12 357 SER A C 1
ATOM 2715 O O . SER A 1 357 ? -3.129 3.543 -15.665 1.00 91.12 357 SER A O 1
ATOM 2717 N N . GLU A 1 358 ? -1.492 2.364 -14.687 1.00 86.38 358 GLU A N 1
ATOM 2718 C CA . GLU A 1 358 ? -0.813 2.003 -15.942 1.00 86.38 358 GLU A CA 1
ATOM 2719 C C . GLU A 1 358 ? -1.689 1.147 -16.871 1.00 86.38 358 GLU A C 1
ATOM 2721 O O . GLU A 1 358 ? -1.494 1.152 -18.086 1.00 86.38 358 GLU A O 1
ATOM 2726 N N . LEU A 1 359 ? -2.668 0.424 -16.315 1.00 79.44 359 LEU A N 1
ATOM 2727 C CA . LEU A 1 359 ? -3.602 -0.411 -17.073 1.00 79.44 359 LEU A CA 1
ATOM 2728 C C . LEU A 1 359 ? -4.864 0.350 -17.515 1.00 79.44 359 LEU A C 1
ATOM 2730 O O . LEU A 1 359 ? -5.607 -0.162 -18.353 1.00 79.44 359 LEU A O 1
ATOM 2734 N N . ASN A 1 360 ? -5.106 1.563 -17.000 1.00 82.06 360 ASN A N 1
ATOM 2735 C CA . ASN A 1 360 ? -6.185 2.436 -17.458 1.00 82.06 360 ASN A CA 1
ATOM 2736 C C . ASN A 1 360 ? -5.624 3.645 -18.221 1.00 82.06 360 ASN A C 1
ATOM 2738 O O . ASN A 1 360 ? -5.139 4.608 -17.634 1.00 82.06 360 ASN A O 1
ATOM 2742 N N . PHE A 1 361 ? -5.783 3.628 -19.545 1.00 80.38 361 PHE A N 1
ATOM 2743 C CA . PHE A 1 361 ? -5.349 4.692 -20.455 1.00 80.38 361 PHE A CA 1
ATOM 2744 C C . PHE A 1 361 ? -5.825 6.101 -20.051 1.00 80.38 361 PHE A C 1
ATOM 2746 O O . PHE A 1 361 ? -5.081 7.065 -20.230 1.00 80.38 361 PHE A O 1
ATOM 2753 N N . LEU A 1 362 ? -7.035 6.226 -19.486 1.00 85.69 362 LEU A N 1
ATOM 2754 C CA . LEU A 1 362 ? -7.564 7.511 -19.018 1.00 85.69 362 LEU A CA 1
ATOM 2755 C C . LEU A 1 362 ? -6.799 8.020 -17.790 1.00 85.69 362 LEU A C 1
ATOM 2757 O O . LEU A 1 362 ? -6.416 9.186 -17.747 1.00 85.69 362 LEU A O 1
ATOM 2761 N N . ASP A 1 363 ? -6.551 7.141 -16.818 1.00 89.75 363 ASP A N 1
ATOM 2762 C CA . ASP A 1 363 ? -5.885 7.500 -15.565 1.00 89.75 363 ASP A CA 1
ATOM 2763 C C . ASP A 1 363 ? -4.389 7.741 -15.783 1.00 89.75 363 ASP A C 1
ATOM 2765 O O . ASP A 1 363 ? -3.870 8.747 -15.308 1.00 89.75 363 ASP A O 1
ATOM 2769 N N . LYS A 1 364 ? -3.720 6.914 -16.600 1.00 89.00 364 LYS A N 1
ATOM 2770 C CA . LYS A 1 364 ? -2.333 7.141 -17.035 1.00 89.00 364 LYS A CA 1
ATOM 2771 C C . LYS A 1 364 ? -2.147 8.509 -17.700 1.00 89.00 364 LYS A C 1
ATOM 2773 O O . LYS A 1 364 ? -1.221 9.240 -17.358 1.00 89.00 364 LYS A O 1
ATOM 2778 N N . ARG A 1 365 ? -3.030 8.881 -18.638 1.00 85.00 365 ARG A N 1
ATOM 2779 C CA . ARG A 1 365 ? -2.987 10.211 -19.274 1.00 85.00 365 ARG A CA 1
ATOM 2780 C C . ARG A 1 365 ? -3.329 11.335 -18.300 1.00 85.00 365 ARG A C 1
ATOM 2782 O O . ARG A 1 365 ? -2.729 12.397 -18.392 1.00 85.00 365 ARG A O 1
ATOM 2789 N N . SER A 1 366 ? -4.274 11.110 -17.390 1.00 91.62 366 SER A N 1
ATOM 2790 C CA . SER A 1 366 ? -4.695 12.096 -16.393 1.00 91.62 366 SER A CA 1
ATOM 2791 C C . SER A 1 366 ? -3.561 12.428 -15.422 1.00 91.62 366 SER A C 1
ATOM 2793 O O . SER A 1 366 ? -3.231 13.600 -15.267 1.00 91.62 366 SER A O 1
ATOM 2795 N N . LEU A 1 367 ? -2.898 11.413 -14.855 1.00 92.00 367 LEU A N 1
ATOM 2796 C CA . LEU A 1 367 ? -1.733 11.577 -13.979 1.00 92.00 367 LEU A CA 1
ATOM 2797 C C . LEU A 1 367 ? -0.598 12.344 -14.681 1.00 92.00 367 LEU A C 1
ATOM 2799 O O . LEU A 1 367 ? -0.130 13.343 -14.148 1.00 92.00 367 LEU A O 1
ATOM 2803 N N . ALA A 1 368 ? -0.259 11.966 -15.920 1.00 86.56 368 ALA A N 1
ATOM 2804 C CA . ALA A 1 368 ? 0.741 12.658 -16.745 1.00 86.56 368 ALA A CA 1
ATOM 2805 C C . ALA A 1 368 ? 0.348 14.088 -17.181 1.00 86.56 368 ALA A C 1
ATOM 2807 O O . ALA A 1 368 ? 1.196 14.860 -17.633 1.00 86.56 368 ALA A O 1
ATOM 2808 N N . ALA A 1 369 ? -0.936 14.447 -17.099 1.00 86.00 369 ALA A N 1
ATOM 2809 C CA . ALA A 1 369 ? -1.407 15.790 -17.409 1.00 86.00 369 ALA A CA 1
ATOM 2810 C C . ALA A 1 369 ? -1.357 16.718 -16.187 1.00 86.00 369 ALA A C 1
ATOM 2812 O O . ALA A 1 369 ? -1.101 17.910 -16.367 1.00 86.00 369 ALA A O 1
ATOM 2813 N N . ILE A 1 370 ? -1.605 16.215 -14.975 1.00 91.50 370 ILE A N 1
ATOM 2814 C CA . ILE A 1 370 ? -1.847 17.067 -13.802 1.00 91.50 370 ILE A CA 1
ATOM 2815 C C . ILE A 1 370 ? -0.603 17.384 -12.949 1.00 91.50 370 ILE A C 1
ATOM 2817 O O . ILE A 1 370 ? 0.465 16.784 -13.074 1.00 91.50 370 ILE A O 1
ATOM 2821 N N . ARG A 1 371 ? -0.767 18.322 -12.015 1.00 91.31 371 ARG A N 1
ATOM 2822 C CA . ARG A 1 371 ? 0.013 18.442 -10.776 1.00 91.31 371 ARG A CA 1
ATOM 2823 C C . ARG A 1 371 ? -0.927 18.327 -9.580 1.00 91.31 371 ARG A C 1
ATOM 2825 O O . ARG A 1 371 ? -2.017 18.904 -9.595 1.00 91.31 371 ARG A O 1
ATOM 2832 N N . LEU A 1 372 ? -0.501 17.597 -8.554 1.00 94.44 372 LEU A N 1
ATOM 2833 C CA . LEU A 1 372 ? -1.136 17.631 -7.241 1.00 94.44 372 LEU A CA 1
ATOM 2834 C C . LEU A 1 372 ? -0.548 18.794 -6.442 1.00 94.44 372 LEU A C 1
ATOM 2836 O O . LEU A 1 372 ? 0.670 18.891 -6.294 1.00 94.44 372 LEU A O 1
ATOM 2840 N N . ILE A 1 373 ? -1.423 19.667 -5.950 1.00 92.50 373 ILE A N 1
ATOM 2841 C CA . ILE A 1 373 ? -1.076 20.874 -5.190 1.00 92.50 373 ILE A CA 1
ATOM 2842 C C . ILE A 1 373 ? -1.826 20.881 -3.849 1.00 92.50 373 ILE A C 1
ATOM 2844 O O . ILE A 1 373 ? -2.894 20.273 -3.762 1.00 92.50 373 ILE A O 1
ATOM 2848 N N . PRO A 1 374 ? -1.322 21.517 -2.781 1.00 93.00 374 PRO A N 1
ATOM 2849 C CA . PRO A 1 374 ? -2.115 21.698 -1.571 1.00 93.00 374 PRO A CA 1
ATOM 2850 C C . PRO A 1 374 ? -3.202 22.772 -1.801 1.00 93.00 374 PRO A C 1
ATOM 2852 O O . PRO A 1 374 ? -3.086 23.572 -2.725 1.00 93.00 374 PRO A O 1
ATOM 2855 N N . PRO A 1 375 ? -4.253 22.851 -0.964 1.00 92.56 375 PRO A N 1
ATOM 2856 C CA . PRO A 1 375 ? -5.227 23.951 -1.035 1.00 92.56 375 PRO A CA 1
ATOM 2857 C C . PRO A 1 375 ? -4.671 25.323 -0.595 1.00 92.56 375 PRO A C 1
ATOM 2859 O O . PRO A 1 375 ? -5.240 26.368 -0.926 1.00 92.56 375 PRO A O 1
ATOM 2862 N N . ALA A 1 376 ? -3.611 25.313 0.217 1.00 91.25 376 ALA A N 1
ATOM 2863 C CA . ALA A 1 376 ? -2.855 26.468 0.695 1.00 91.25 376 ALA A CA 1
ATOM 2864 C C . ALA A 1 376 ? -1.490 25.994 1.232 1.00 91.25 376 ALA A C 1
ATOM 2866 O O . ALA A 1 376 ? -1.425 24.923 1.838 1.00 91.25 376 ALA A O 1
ATOM 2867 N N . HIS A 1 377 ? -0.430 26.791 1.068 1.00 89.00 377 HIS A N 1
ATOM 2868 C CA . HIS A 1 377 ? 0.962 26.462 1.426 1.00 89.00 377 HIS A CA 1
ATOM 2869 C C . HIS A 1 377 ? 1.717 27.655 2.046 1.00 89.00 377 HIS A C 1
ATOM 2871 O O . HIS A 1 377 ? 1.184 28.762 2.145 1.00 89.00 377 HIS A O 1
ATOM 2877 N N . LEU A 1 378 ? 2.970 27.455 2.478 1.00 87.31 378 LEU A N 1
ATOM 2878 C CA . LEU A 1 378 ? 3.872 28.552 2.861 1.00 87.31 378 LEU A CA 1
ATOM 2879 C C . LEU A 1 378 ? 4.853 28.843 1.723 1.00 87.31 378 LEU A C 1
ATOM 2881 O O . LEU A 1 378 ? 5.610 27.964 1.328 1.00 87.31 378 LEU A O 1
ATOM 2885 N N . ASN A 1 379 ? 4.912 30.081 1.233 1.00 82.75 379 ASN A N 1
ATOM 2886 C CA . ASN A 1 379 ? 5.901 30.455 0.218 1.00 82.75 379 ASN A CA 1
ATOM 2887 C C . ASN A 1 379 ? 7.335 30.514 0.788 1.00 82.75 379 ASN A C 1
ATOM 2889 O O . ASN A 1 379 ? 7.543 30.403 1.996 1.00 82.75 379 ASN A O 1
ATOM 2893 N N . ASP A 1 380 ? 8.327 30.784 -0.065 1.00 78.69 380 ASP A N 1
ATOM 2894 C CA . ASP A 1 380 ? 9.761 30.885 0.281 1.00 78.69 380 ASP A CA 1
ATOM 2895 C C . ASP A 1 380 ? 10.108 31.843 1.441 1.00 78.69 380 ASP A C 1
ATOM 2897 O O . ASP A 1 380 ? 11.210 31.780 1.989 1.00 78.69 380 ASP A O 1
ATOM 2901 N N . LYS A 1 381 ? 9.199 32.752 1.819 1.00 81.31 381 LYS A N 1
ATOM 2902 C CA . LYS A 1 381 ? 9.361 33.691 2.943 1.00 81.31 381 LYS A CA 1
ATOM 2903 C C . LYS A 1 381 ? 8.661 33.231 4.229 1.00 81.31 381 LYS A C 1
ATOM 2905 O O . LYS A 1 381 ? 8.730 33.939 5.232 1.00 81.31 381 LYS A O 1
ATOM 2910 N N . GLY A 1 382 ? 7.970 32.091 4.203 1.00 82.06 382 GLY A N 1
ATOM 2911 C CA . GLY A 1 382 ? 7.086 31.620 5.271 1.00 82.06 382 GLY A CA 1
ATOM 2912 C C . GLY A 1 382 ? 5.718 32.317 5.306 1.00 82.06 382 GLY A C 1
ATOM 2913 O O . GLY A 1 382 ? 5.005 32.206 6.302 1.00 82.06 382 GLY A O 1
ATOM 2914 N N . GLU A 1 383 ? 5.342 33.059 4.258 1.00 87.25 383 GLU A N 1
ATOM 2915 C CA . GLU A 1 383 ? 4.028 33.710 4.163 1.00 87.25 383 GLU A CA 1
ATOM 2916 C C . GLU A 1 383 ? 2.990 32.699 3.644 1.00 87.25 383 GLU A C 1
ATOM 2918 O O . GLU A 1 383 ? 3.260 31.973 2.688 1.00 87.25 383 GLU A O 1
ATOM 2923 N N . LEU A 1 384 ? 1.798 32.661 4.250 1.00 87.94 384 LEU A N 1
ATOM 2924 C CA . LEU A 1 384 ? 0.711 31.772 3.824 1.00 87.94 384 LEU A CA 1
ATOM 2925 C C . LEU A 1 384 ? 0.126 32.227 2.475 1.00 87.94 384 LEU A C 1
ATOM 2927 O O . LEU A 1 384 ? -0.317 33.371 2.343 1.00 87.94 384 LEU A O 1
ATOM 2931 N N . VAL A 1 385 ? 0.085 31.315 1.508 1.00 87.88 385 VAL A N 1
ATOM 2932 C CA . VAL A 1 385 ? -0.529 31.468 0.182 1.00 87.88 385 VAL A CA 1
ATOM 2933 C C . VAL A 1 385 ? -1.696 30.483 0.071 1.00 87.88 385 VAL A C 1
ATOM 2935 O O . VAL A 1 385 ? -1.666 29.416 0.674 1.00 87.88 385 VAL A O 1
ATOM 2938 N N . SER A 1 386 ? -2.753 30.860 -0.654 1.00 86.00 386 SER A N 1
ATOM 2939 C CA . SER A 1 386 ? -3.951 30.038 -0.858 1.00 86.00 386 SER A CA 1
ATOM 2940 C C . SER A 1 386 ? -4.093 29.734 -2.344 1.00 86.00 386 SER A C 1
ATOM 2942 O O . SER A 1 386 ? -4.178 30.662 -3.147 1.00 86.00 386 SER A O 1
ATOM 2944 N N . ASP A 1 387 ? -4.175 28.457 -2.698 1.00 83.00 387 ASP A N 1
ATOM 2945 C CA . ASP A 1 387 ? -4.102 27.977 -4.083 1.00 83.00 387 ASP A CA 1
ATOM 2946 C C . ASP A 1 387 ? -5.489 27.745 -4.711 1.00 83.00 387 ASP A C 1
ATOM 2948 O O . ASP A 1 387 ? -5.625 27.092 -5.738 1.00 83.00 387 ASP A O 1
ATOM 2952 N N . GLU A 1 388 ? -6.545 28.324 -4.123 1.00 78.06 388 GLU A N 1
ATOM 2953 C CA . GLU A 1 388 ? -7.938 28.249 -4.611 1.00 78.06 388 GLU A CA 1
ATOM 2954 C C . GLU A 1 388 ? -8.130 28.827 -6.030 1.00 78.06 388 GLU A C 1
ATOM 2956 O O . GLU A 1 388 ? -9.194 28.670 -6.628 1.00 78.06 388 GLU A O 1
ATOM 2961 N N . THR A 1 389 ? -7.119 29.509 -6.573 1.00 79.12 389 THR A N 1
ATOM 2962 C CA . THR A 1 389 ? -7.029 29.902 -7.983 1.00 79.12 389 THR A CA 1
ATOM 2963 C C . THR A 1 389 ? -5.829 29.196 -8.607 1.00 79.12 389 THR A C 1
ATOM 2965 O O . THR A 1 389 ? -4.691 29.591 -8.382 1.00 79.12 389 THR A O 1
ATOM 2968 N N . HIS A 1 390 ? -6.101 28.145 -9.379 1.00 82.75 390 HIS A N 1
ATOM 2969 C CA . HIS A 1 390 ? -5.109 27.304 -10.047 1.00 82.75 390 HIS A CA 1
ATOM 2970 C C . HIS A 1 390 ? -5.592 26.932 -11.462 1.00 82.75 390 HIS A C 1
ATOM 2972 O O . HIS A 1 390 ? -6.782 27.055 -11.773 1.00 82.75 390 HIS A O 1
ATOM 2978 N N . SER A 1 391 ? -4.698 26.456 -12.332 1.00 85.50 391 SER A N 1
ATOM 2979 C CA . SER A 1 391 ? -5.047 26.046 -13.699 1.00 85.50 391 SER A CA 1
ATOM 2980 C C . SER A 1 391 ? -5.906 24.776 -13.728 1.00 85.50 391 SER A C 1
ATOM 2982 O O . SER A 1 391 ? -5.976 24.008 -12.767 1.00 85.50 391 SER A O 1
ATOM 2984 N N . GLN A 1 392 ? -6.496 24.468 -14.888 1.00 83.81 392 GLN A N 1
ATOM 2985 C CA . GLN A 1 392 ? -7.235 23.213 -15.106 1.00 83.81 392 GLN A CA 1
ATOM 2986 C C . GLN A 1 392 ? -6.344 21.950 -15.130 1.00 83.81 392 GLN A C 1
ATOM 2988 O O . GLN A 1 392 ? -6.866 20.837 -15.230 1.00 83.81 392 GLN A O 1
ATOM 2993 N N . ARG A 1 393 ? -5.014 22.105 -15.049 1.00 87.56 393 ARG A N 1
ATOM 2994 C CA . ARG A 1 393 ? -4.037 21.011 -14.904 1.00 87.56 393 ARG A CA 1
ATOM 2995 C C . ARG A 1 393 ? -3.486 20.894 -13.475 1.00 87.56 393 ARG A C 1
ATOM 2997 O O . ARG A 1 393 ? -2.655 20.033 -13.224 1.00 87.56 393 ARG A O 1
ATOM 3004 N N . GLU A 1 394 ? -3.964 21.686 -12.524 1.00 91.00 394 GLU A N 1
ATOM 3005 C CA . GLU A 1 394 ? -3.633 21.554 -11.101 1.00 91.00 394 GLU A CA 1
ATOM 3006 C C . GLU A 1 394 ? -4.869 21.088 -10.312 1.00 91.00 394 GLU A C 1
ATOM 3008 O O . GLU A 1 394 ? -6.007 21.329 -10.722 1.00 91.00 394 GLU A O 1
ATOM 3013 N N . THR A 1 395 ? -4.677 20.357 -9.211 1.00 93.31 395 THR A N 1
ATOM 3014 C CA . THR A 1 395 ? -5.783 19.928 -8.336 1.00 93.31 395 THR A CA 1
ATOM 3015 C C . THR A 1 395 ? -5.297 19.511 -6.945 1.00 93.31 395 THR A C 1
ATOM 3017 O O . THR A 1 395 ? -4.168 19.051 -6.804 1.00 93.31 395 THR A O 1
ATOM 3020 N N . ALA A 1 396 ? -6.157 19.609 -5.925 1.00 94.00 396 ALA A N 1
ATOM 3021 C CA . ALA A 1 396 ? -5.857 19.132 -4.569 1.00 94.00 396 ALA A CA 1
ATOM 3022 C C . ALA A 1 396 ? -6.180 17.645 -4.323 1.00 94.00 396 ALA A C 1
ATOM 3024 O O . ALA A 1 396 ? -5.678 17.047 -3.368 1.00 94.00 396 ALA A O 1
ATOM 3025 N N . ALA A 1 397 ? -6.997 17.030 -5.187 1.00 95.44 397 ALA A N 1
ATOM 3026 C CA . ALA A 1 397 ? -7.275 15.596 -5.160 1.00 95.44 397 ALA A CA 1
ATOM 3027 C C . ALA A 1 397 ? -7.511 15.050 -6.573 1.00 95.44 397 ALA A C 1
ATOM 3029 O O . ALA A 1 397 ? -8.502 15.362 -7.237 1.00 95.44 397 ALA A O 1
ATOM 3030 N N . TRP A 1 398 ? -6.606 14.186 -7.017 1.00 97.12 398 TRP A N 1
ATOM 3031 C CA . TRP A 1 398 ? -6.738 13.389 -8.225 1.00 97.12 398 TRP A CA 1
ATOM 3032 C C . TRP A 1 398 ? -7.544 12.127 -7.927 1.00 97.12 398 TRP A C 1
ATOM 3034 O O . TRP A 1 398 ? -7.303 11.454 -6.929 1.00 97.12 398 TRP A O 1
ATOM 3044 N N . THR A 1 399 ? -8.482 11.773 -8.800 1.00 96.12 399 THR A N 1
ATOM 3045 C CA . THR A 1 399 ? -9.407 10.659 -8.591 1.00 96.12 399 THR A CA 1
ATOM 3046 C C . THR A 1 399 ? -9.490 9.747 -9.813 1.00 96.12 399 THR A C 1
ATOM 3048 O O . THR A 1 399 ? -9.803 10.197 -10.916 1.00 96.12 399 THR A O 1
ATOM 3051 N N . ALA A 1 400 ? -9.321 8.442 -9.599 1.00 94.56 400 ALA A N 1
ATOM 3052 C CA . ALA A 1 400 ? -9.374 7.429 -10.650 1.00 94.56 400 ALA A CA 1
ATOM 3053 C C . ALA A 1 400 ? -10.724 7.400 -11.392 1.00 94.56 400 ALA A C 1
ATOM 3055 O O . ALA A 1 400 ? -11.800 7.583 -10.804 1.00 94.56 400 ALA A O 1
ATOM 3056 N N . GLY A 1 401 ? -10.655 7.156 -12.700 1.00 90.00 401 GLY A N 1
ATOM 3057 C CA . GLY A 1 401 ? -11.781 7.098 -13.628 1.00 90.00 401 GLY A CA 1
ATOM 3058 C C . GLY A 1 401 ? -12.369 8.454 -14.032 1.00 90.00 401 GLY A C 1
ATOM 3059 O O . GLY A 1 401 ? -13.400 8.468 -14.700 1.00 90.00 401 GLY A O 1
ATOM 3060 N N . THR A 1 402 ? -11.775 9.585 -13.629 1.00 90.56 402 THR A N 1
ATOM 3061 C CA . THR A 1 402 ? -12.340 10.927 -13.896 1.00 90.56 402 THR A CA 1
ATOM 3062 C C . THR A 1 402 ? -11.762 11.638 -15.117 1.00 90.56 402 THR A C 1
ATOM 3064 O O . THR A 1 402 ? -12.460 12.458 -15.707 1.00 90.56 402 THR A O 1
ATOM 3067 N N . GLY A 1 403 ? -10.511 11.356 -15.497 1.00 89.19 403 GLY A N 1
ATOM 3068 C CA . GLY A 1 403 ? -9.835 12.077 -16.581 1.00 89.19 403 GLY A CA 1
ATOM 3069 C C . GLY A 1 403 ? -9.477 13.536 -16.258 1.00 89.19 403 GLY A C 1
ATOM 3070 O O . GLY A 1 403 ? -9.404 14.350 -17.175 1.00 89.19 403 GLY A O 1
ATOM 3071 N N . GLN A 1 404 ? -9.267 13.893 -14.983 1.00 92.94 404 GLN A N 1
ATOM 3072 C CA . GLN A 1 404 ? -8.807 15.235 -14.582 1.00 92.94 404 GLN A CA 1
ATOM 3073 C C . GLN A 1 404 ? -7.580 15.695 -15.394 1.00 92.94 404 GLN A C 1
ATOM 3075 O O . GLN A 1 404 ? -6.695 14.898 -15.704 1.00 92.94 404 GLN A O 1
ATOM 3080 N N . GLY A 1 405 ? -7.535 16.981 -15.753 1.00 88.00 405 GLY A N 1
ATOM 3081 C CA . GLY A 1 405 ? -6.486 17.553 -16.606 1.00 88.00 405 GLY A CA 1
ATOM 3082 C C . GLY A 1 405 ? -6.614 17.249 -18.105 1.00 88.00 405 GLY A C 1
ATOM 3083 O O . GLY A 1 405 ? -5.795 17.753 -18.874 1.00 88.00 405 GLY A O 1
ATOM 3084 N N . LEU A 1 406 ? -7.616 16.469 -18.541 1.00 90.44 406 LEU A N 1
ATOM 3085 C CA . LEU A 1 406 ? -7.834 16.099 -19.946 1.00 90.44 406 LEU A CA 1
ATOM 3086 C C . LEU A 1 406 ? -9.104 16.720 -20.545 1.00 90.44 406 LEU A C 1
ATOM 3088 O O . LEU A 1 406 ? -10.106 16.935 -19.864 1.00 90.44 406 LEU A O 1
ATOM 3092 N N . ASN A 1 407 ? -9.078 16.944 -21.857 1.00 86.56 407 ASN A N 1
ATOM 3093 C CA . ASN A 1 407 ? -10.245 17.272 -22.666 1.00 86.56 407 ASN A CA 1
ATOM 3094 C C . ASN A 1 407 ? -11.168 16.036 -22.796 1.00 86.56 407 ASN A C 1
ATOM 3096 O O . ASN A 1 407 ? -10.734 15.015 -23.339 1.00 86.56 407 ASN A O 1
ATOM 3100 N N . PRO A 1 408 ? -12.449 16.101 -22.375 1.00 82.44 408 PRO A N 1
ATOM 3101 C CA . PRO A 1 408 ? -13.372 14.964 -22.458 1.00 82.44 408 PRO A CA 1
ATOM 3102 C C . PRO A 1 408 ? -13.697 14.468 -23.879 1.00 82.44 408 PRO A C 1
ATOM 3104 O O . PRO A 1 408 ? -14.289 13.398 -24.014 1.00 82.44 408 PRO A O 1
ATOM 3107 N N . ALA A 1 409 ? -13.374 15.233 -24.930 1.00 79.44 409 ALA A N 1
ATOM 3108 C CA . ALA A 1 409 ? -13.711 14.885 -26.314 1.00 79.44 409 ALA A CA 1
ATOM 3109 C C . ALA A 1 409 ? -12.686 13.962 -27.007 1.00 79.44 409 ALA A C 1
ATOM 3111 O O . ALA A 1 409 ? -13.073 13.141 -27.837 1.00 79.44 409 ALA A O 1
ATOM 3112 N N . ASP A 1 410 ? -11.398 14.099 -26.684 1.00 81.56 410 ASP A N 1
ATOM 3113 C CA . ASP A 1 410 ? -10.272 13.433 -27.368 1.00 81.56 410 ASP A CA 1
ATOM 3114 C C . ASP A 1 410 ? -9.200 12.876 -26.405 1.00 81.56 410 ASP A C 1
ATOM 3116 O O . ASP A 1 410 ? -8.304 12.133 -26.821 1.00 81.56 410 ASP A O 1
ATOM 3120 N N . GLY A 1 411 ? -9.290 13.194 -25.110 1.00 75.75 411 GLY A N 1
ATOM 3121 C CA . GLY A 1 411 ? -8.338 12.766 -24.094 1.00 75.75 411 GLY A CA 1
ATOM 3122 C C . GLY A 1 411 ? -6.947 13.391 -24.230 1.00 75.75 411 GLY A C 1
ATOM 3123 O O . GLY A 1 411 ? -5.984 12.773 -23.767 1.00 75.75 411 GLY A O 1
ATOM 3124 N N . THR A 1 412 ? -6.793 14.552 -24.879 1.00 82.88 412 THR A N 1
ATOM 3125 C CA . THR A 1 412 ? -5.545 15.340 -24.808 1.00 82.88 412 THR A CA 1
ATOM 3126 C C . THR A 1 412 ? -5.472 16.125 -23.495 1.00 82.88 412 THR A C 1
ATOM 3128 O O . THR A 1 412 ? -6.518 16.422 -22.916 1.00 82.88 412 THR A O 1
ATOM 3131 N N . PRO A 1 413 ? -4.278 16.524 -23.015 1.00 82.12 413 PRO A N 1
ATOM 3132 C CA . PRO A 1 413 ? -4.165 17.488 -21.922 1.00 82.12 413 PRO A CA 1
ATOM 3133 C C . PRO A 1 413 ? -4.911 18.794 -22.230 1.00 82.12 413 PRO A C 1
ATOM 3135 O O . PRO A 1 413 ? -4.946 19.241 -23.380 1.00 82.12 413 PRO A O 1
ATOM 3138 N N . LEU A 1 414 ? -5.501 19.407 -21.204 1.00 83.69 414 LEU A N 1
ATOM 3139 C CA . LEU A 1 414 ? -6.122 20.729 -21.302 1.00 83.69 414 LEU A CA 1
ATOM 3140 C C . LEU A 1 414 ? -5.051 21.815 -21.536 1.00 83.69 414 LEU A C 1
ATOM 3142 O O . LEU A 1 414 ? -3.924 21.680 -21.049 1.00 83.69 414 LEU A O 1
ATOM 3146 N N . PRO A 1 415 ? -5.365 22.897 -22.270 1.00 78.50 415 PRO A N 1
ATOM 3147 C CA . PRO A 1 415 ? -4.423 23.991 -22.474 1.00 78.50 415 PRO A CA 1
ATOM 3148 C C . PRO A 1 415 ? -4.124 24.711 -21.152 1.00 78.50 415 PRO A C 1
ATOM 3150 O O . PRO A 1 415 ? -5.007 24.891 -20.314 1.00 78.50 415 PRO A O 1
ATOM 3153 N N . LEU A 1 416 ? -2.878 25.157 -20.990 1.00 74.50 416 LEU A N 1
ATOM 3154 C CA . LEU A 1 416 ? -2.507 26.088 -19.923 1.00 74.50 416 LEU A CA 1
ATOM 3155 C C . LEU A 1 416 ? -2.919 27.527 -20.289 1.00 74.50 416 LEU A C 1
ATOM 3157 O O . LEU A 1 416 ? -3.064 27.827 -21.480 1.00 74.50 416 LEU A O 1
ATOM 3161 N N . PRO A 1 417 ? -3.083 28.431 -19.303 1.00 72.81 417 PRO A N 1
ATOM 3162 C CA . PRO A 1 417 ? -3.347 29.842 -19.571 1.00 72.81 417 PRO A CA 1
ATOM 3163 C C . PRO A 1 417 ? -2.240 30.462 -20.434 1.00 72.81 417 PRO A C 1
ATOM 3165 O O . PRO A 1 417 ? -1.055 30.210 -20.230 1.00 72.81 417 PRO A O 1
ATOM 3168 N N . THR A 1 418 ? -2.620 31.279 -21.417 1.00 67.62 418 THR A N 1
ATOM 3169 C CA . THR A 1 418 ? -1.679 31.852 -22.400 1.00 67.62 418 THR A CA 1
ATOM 3170 C C . THR A 1 418 ? -0.991 33.136 -21.933 1.00 67.62 418 THR A C 1
ATOM 3172 O O . THR A 1 418 ? -0.146 33.668 -22.649 1.00 67.62 418 THR A O 1
ATOM 3175 N N . ASP A 1 419 ? -1.377 33.664 -20.772 1.00 70.62 419 ASP A N 1
ATOM 3176 C CA . ASP A 1 419 ? -0.811 34.867 -20.164 1.00 70.62 419 ASP A CA 1
ATOM 3177 C C . ASP A 1 419 ? -0.033 34.465 -18.896 1.00 70.62 419 ASP A C 1
ATOM 3179 O O . ASP A 1 419 ? -0.661 34.033 -17.927 1.00 70.62 419 ASP A O 1
ATOM 3183 N N . PRO A 1 420 ? 1.308 34.606 -18.861 1.00 59.44 420 PRO A N 1
ATOM 3184 C CA . PRO A 1 420 ? 2.126 34.255 -17.698 1.00 59.44 420 PRO A CA 1
ATOM 3185 C C . PRO A 1 420 ? 1.936 35.191 -16.491 1.00 59.44 420 PRO A C 1
ATOM 3187 O O . PRO A 1 420 ? 2.575 35.001 -15.458 1.00 59.44 420 PRO A O 1
ATOM 3190 N N . THR A 1 421 ? 1.083 36.213 -16.609 1.00 61.25 421 THR A N 1
ATOM 3191 C CA . THR A 1 421 ? 0.659 37.094 -15.510 1.00 61.25 421 THR A CA 1
ATOM 3192 C C . THR A 1 421 ? -0.759 36.802 -15.007 1.00 61.25 421 THR A C 1
ATOM 3194 O O . THR A 1 421 ? -1.218 37.459 -14.069 1.00 61.25 421 THR A O 1
ATOM 3197 N N . ALA A 1 422 ? -1.453 35.816 -15.588 1.00 65.69 422 ALA A N 1
ATOM 3198 C CA . ALA A 1 422 ? -2.767 35.391 -15.117 1.00 65.69 422 ALA A CA 1
ATOM 3199 C C . ALA A 1 422 ? -2.675 34.699 -13.736 1.00 65.69 422 ALA A C 1
ATOM 3201 O O . ALA A 1 422 ? -1.733 33.938 -13.505 1.00 65.69 422 ALA A O 1
ATOM 3202 N N . PRO A 1 423 ? -3.636 34.915 -12.812 1.00 59.91 423 PRO A N 1
ATOM 3203 C CA . PRO A 1 423 ? -3.594 34.315 -11.472 1.00 59.91 423 PRO A CA 1
ATOM 3204 C C . PRO A 1 423 ? -3.631 32.781 -11.446 1.00 59.91 423 PRO A C 1
ATOM 3206 O O . PRO A 1 423 ? -3.192 32.187 -10.470 1.00 59.91 423 PRO A O 1
ATOM 3209 N N . ASP A 1 424 ? -4.161 32.153 -12.495 1.00 65.19 424 ASP A N 1
ATOM 3210 C CA . ASP A 1 424 ? -4.228 30.704 -12.693 1.00 65.19 424 ASP A CA 1
ATOM 3211 C C . ASP A 1 424 ? -3.049 30.148 -13.515 1.00 65.19 424 ASP A C 1
ATOM 3213 O O . ASP A 1 424 ? -3.031 28.958 -13.829 1.00 65.19 424 ASP A O 1
ATOM 3217 N N . TYR A 1 425 ? -2.059 30.972 -13.885 1.00 63.78 425 TYR A N 1
ATOM 3218 C CA . TYR A 1 425 ? -0.883 30.504 -14.619 1.00 63.78 425 TYR A CA 1
ATOM 3219 C C . TYR A 1 425 ? 0.058 29.682 -13.712 1.00 63.78 425 TYR A C 1
ATOM 3221 O O . TYR A 1 425 ? 0.490 30.195 -12.671 1.00 63.78 425 TYR A O 1
ATOM 3229 N N . PRO A 1 426 ? 0.453 28.453 -14.108 1.00 63.72 426 PRO A N 1
ATOM 3230 C CA . PRO A 1 426 ? 1.378 27.625 -13.336 1.00 63.72 426 PRO A CA 1
ATOM 3231 C C . PRO A 1 426 ? 2.716 28.328 -13.082 1.00 63.72 426 PRO A C 1
ATOM 3233 O O . PRO A 1 426 ? 3.489 28.586 -14.005 1.00 63.72 426 PRO A O 1
ATOM 3236 N N . GLN A 1 427 ? 3.004 28.635 -11.818 1.00 60.97 427 GLN A N 1
ATOM 3237 C CA . GLN A 1 427 ? 4.270 29.258 -11.439 1.00 60.97 427 GLN A CA 1
ATOM 3238 C C . GLN A 1 427 ? 5.437 28.269 -11.626 1.00 60.97 427 GLN A C 1
ATOM 3240 O O . GLN A 1 427 ? 5.264 27.076 -11.357 1.00 60.97 427 GLN A O 1
ATOM 3245 N N . PRO A 1 428 ? 6.623 28.731 -12.070 1.00 54.25 428 PRO A N 1
ATOM 3246 C CA . PRO A 1 428 ? 7.778 27.861 -12.262 1.00 54.25 428 PRO A CA 1
ATOM 3247 C C . PRO A 1 428 ? 8.270 27.262 -10.935 1.00 54.25 428 PRO A C 1
ATOM 3249 O O . PRO A 1 428 ? 8.232 27.897 -9.878 1.00 54.25 428 PRO A O 1
ATOM 3252 N N . GLU A 1 429 ? 8.750 26.023 -11.005 1.00 53.09 429 GLU A N 1
ATOM 3253 C CA . GLU A 1 429 ? 9.246 25.257 -9.858 1.00 53.09 429 GLU A CA 1
ATOM 3254 C C . GLU A 1 429 ? 10.661 25.749 -9.446 1.00 53.09 429 GLU A C 1
ATOM 3256 O O . GLU A 1 429 ? 11.519 25.936 -10.316 1.00 53.09 429 GLU A O 1
ATOM 3261 N N . PRO A 1 430 ? 10.958 25.979 -8.147 1.00 42.59 430 PRO A N 1
ATOM 3262 C CA . PRO A 1 430 ? 12.261 26.477 -7.705 1.00 42.59 430 PRO A CA 1
ATOM 3263 C C . PRO A 1 430 ? 13.419 25.563 -8.126 1.00 42.59 430 PRO A C 1
ATOM 3265 O O . PRO A 1 430 ? 13.508 24.408 -7.716 1.00 42.59 430 PRO A O 1
ATOM 3268 N N . GLY A 1 431 ? 14.336 26.096 -8.935 1.00 42.88 431 GLY A N 1
ATOM 3269 C CA . GLY A 1 431 ? 15.473 25.342 -9.477 1.00 42.88 431 GLY A CA 1
ATOM 3270 C C . GLY A 1 431 ? 15.222 24.690 -10.840 1.00 42.88 431 GLY A C 1
ATOM 3271 O O . GLY A 1 431 ? 16.176 24.206 -11.450 1.00 42.88 431 GLY A O 1
ATOM 3272 N N . ALA A 1 432 ? 13.998 24.739 -11.375 1.00 41.75 432 ALA A N 1
ATOM 3273 C CA . ALA A 1 432 ? 13.784 24.520 -12.799 1.00 41.75 432 ALA A CA 1
ATOM 3274 C C . ALA A 1 432 ? 14.369 25.709 -13.583 1.00 41.75 432 ALA A C 1
ATOM 3276 O O . ALA A 1 432 ? 13.946 26.855 -13.419 1.00 41.75 432 ALA A O 1
ATOM 3277 N N . ASN A 1 433 ? 15.353 25.444 -14.447 1.00 32.75 433 ASN A N 1
ATOM 3278 C CA . ASN A 1 433 ? 15.692 26.391 -15.508 1.00 32.75 433 ASN A CA 1
ATOM 3279 C C . ASN A 1 433 ? 14.510 26.447 -16.485 1.00 32.75 433 ASN A C 1
ATOM 3281 O O . ASN A 1 433 ? 13.947 25.401 -16.799 1.00 32.75 433 ASN A O 1
ATOM 3285 N N . ASP A 1 434 ? 14.160 27.648 -16.950 1.00 34.62 434 ASP A N 1
ATOM 3286 C CA . ASP A 1 434 ? 12.993 27.910 -17.802 1.00 34.62 434 ASP A CA 1
ATOM 3287 C C . ASP A 1 434 ? 12.952 26.981 -19.032 1.00 34.62 434 ASP A C 1
ATOM 3289 O O . ASP A 1 434 ? 13.745 27.112 -19.970 1.00 34.62 434 ASP A O 1
ATOM 3293 N N . LEU A 1 435 ? 12.039 26.009 -18.990 1.00 29.08 435 LEU A N 1
ATOM 3294 C CA . LEU A 1 435 ? 11.769 25.050 -20.051 1.00 29.08 435 LEU A CA 1
ATOM 3295 C C . LEU A 1 435 ? 10.269 25.055 -20.348 1.00 29.08 435 LEU A C 1
ATOM 3297 O O . LEU A 1 435 ? 9.431 25.010 -19.450 1.00 29.08 435 LEU A O 1
ATOM 3301 N N . SER A 1 436 ? 9.963 25.111 -21.645 1.00 27.83 436 SER A N 1
ATOM 3302 C CA . SER A 1 436 ? 8.612 25.148 -22.212 1.00 27.83 436 SER A CA 1
ATOM 3303 C C . SER A 1 436 ? 7.673 24.107 -21.579 1.00 27.83 436 SER A C 1
ATOM 3305 O O . SER A 1 436 ? 8.103 22.969 -21.387 1.00 27.83 436 SER A O 1
ATOM 3307 N N . PRO A 1 437 ? 6.395 24.449 -21.305 1.00 32.25 437 PRO A N 1
ATOM 3308 C CA . PRO A 1 437 ? 5.448 23.513 -20.707 1.00 32.25 437 PRO A CA 1
ATOM 3309 C C . PRO A 1 437 ? 5.307 22.230 -21.533 1.00 32.25 437 PRO A C 1
ATOM 3311 O O . PRO A 1 437 ? 5.201 22.275 -22.762 1.00 32.25 437 PRO A O 1
ATOM 3314 N N . ASP A 1 438 ? 5.246 21.090 -20.839 1.00 35.75 438 ASP A N 1
ATOM 3315 C CA . ASP A 1 438 ? 5.149 19.763 -21.447 1.00 35.75 438 ASP A CA 1
ATOM 3316 C C . ASP A 1 438 ? 3.836 19.571 -22.222 1.00 35.75 438 ASP A C 1
ATOM 3318 O O . ASP A 1 438 ? 2.814 19.097 -21.711 1.00 35.75 438 ASP A O 1
ATOM 3322 N N . ASN A 1 439 ? 3.909 19.917 -23.507 1.00 30.56 439 ASN A N 1
ATOM 3323 C CA . ASN A 1 439 ? 2.973 19.532 -24.560 1.00 30.56 439 ASN A CA 1
ATOM 3324 C C . ASN A 1 439 ? 3.445 18.272 -25.315 1.00 30.56 439 ASN A C 1
ATOM 3326 O O . ASN A 1 439 ? 2.771 17.825 -26.241 1.00 30.56 439 ASN A O 1
ATOM 3330 N N . ASN A 1 440 ? 4.591 17.680 -24.953 1.00 30.02 440 ASN A N 1
ATOM 3331 C CA . ASN A 1 440 ? 5.203 16.572 -25.694 1.00 30.02 440 ASN A CA 1
ATOM 3332 C C . ASN A 1 440 ? 4.640 15.178 -25.336 1.00 30.02 440 ASN A C 1
ATOM 3334 O O . ASN A 1 440 ? 5.372 14.190 -25.308 1.00 30.02 440 ASN A O 1
ATOM 3338 N N . VAL A 1 441 ? 3.324 15.080 -25.123 1.00 27.05 441 VAL A N 1
ATOM 3339 C CA . VAL A 1 441 ? 2.597 13.806 -25.250 1.00 27.05 441 VAL A CA 1
ATOM 3340 C C . VAL A 1 441 ? 2.163 13.689 -26.708 1.00 27.05 441 VAL A C 1
ATOM 3342 O O . VAL A 1 441 ? 1.061 14.090 -27.083 1.00 27.05 441 VAL A O 1
ATOM 3345 N N . THR A 1 442 ? 3.059 13.189 -27.557 1.00 24.17 442 THR A N 1
ATOM 3346 C CA . THR A 1 442 ? 2.757 12.947 -28.972 1.00 24.17 442 THR A CA 1
ATOM 3347 C C . THR A 1 442 ? 1.744 11.800 -29.102 1.00 24.17 442 THR A C 1
ATOM 3349 O O . THR A 1 442 ? 1.983 10.718 -28.566 1.00 24.17 442 THR A O 1
ATOM 3352 N N . PRO A 1 443 ? 0.605 11.989 -29.797 1.00 26.19 443 PRO A N 1
ATOM 3353 C CA . PRO A 1 443 ? -0.256 10.877 -30.191 1.00 26.19 443 PRO A CA 1
ATOM 3354 C C . PRO A 1 443 ? 0.446 9.994 -31.229 1.00 26.19 443 PRO A C 1
ATOM 3356 O O . PRO A 1 443 ? 1.211 10.498 -32.053 1.00 26.19 443 PRO A O 1
ATOM 3359 N N . ASP A 1 444 ? 0.145 8.694 -31.228 1.00 25.48 444 ASP A N 1
ATOM 3360 C CA . ASP A 1 444 ? 0.737 7.734 -32.159 1.00 25.48 444 ASP A CA 1
ATOM 3361 C C . ASP A 1 444 ? 0.536 8.124 -33.634 1.00 25.48 444 ASP A C 1
ATOM 3363 O O . ASP A 1 444 ? -0.576 8.111 -34.160 1.00 25.48 444 ASP A O 1
ATOM 3367 N N . ASN A 1 445 ? 1.659 8.407 -34.298 1.00 28.11 445 ASN A N 1
ATOM 3368 C CA . ASN A 1 445 ? 1.894 8.295 -35.738 1.00 28.11 445 ASN A CA 1
ATOM 3369 C C . ASN A 1 445 ? 0.721 8.660 -36.680 1.00 28.11 445 ASN A C 1
ATOM 3371 O O . ASN A 1 445 ? 0.117 7.791 -37.316 1.00 28.11 445 ASN A O 1
ATOM 3375 N N . VAL A 1 446 ? 0.496 9.962 -36.879 1.00 26.23 446 VAL A N 1
ATOM 3376 C CA . VAL A 1 446 ? -0.205 10.480 -38.066 1.00 26.23 446 VAL A CA 1
ATOM 3377 C C . VAL A 1 446 ? 0.731 11.427 -38.815 1.00 26.23 446 VAL A C 1
ATOM 3379 O O . VAL A 1 446 ? 1.055 12.502 -38.319 1.00 26.23 446 VAL A O 1
ATOM 3382 N N . THR A 1 447 ? 1.175 11.042 -40.013 1.00 26.27 447 THR A N 1
ATOM 3383 C CA . THR A 1 447 ? 1.980 11.898 -40.902 1.00 26.27 447 THR A CA 1
ATOM 3384 C C . THR A 1 447 ? 1.108 12.945 -41.604 1.00 26.27 447 THR A C 1
ATOM 3386 O O . THR A 1 447 ? 0.239 12.550 -42.387 1.00 26.27 447 THR A O 1
ATOM 3389 N N . PRO A 1 448 ? 1.351 14.257 -41.420 1.00 30.30 448 PRO A N 1
ATOM 3390 C CA . PRO A 1 448 ? 0.678 15.306 -42.172 1.00 30.30 448 PRO A CA 1
ATOM 3391 C C . PRO A 1 448 ? 1.556 15.757 -43.349 1.00 30.30 448 PRO A C 1
ATOM 3393 O O . PRO A 1 448 ? 2.410 16.630 -43.205 1.00 30.30 448 PRO A O 1
ATOM 3396 N N . ASP A 1 449 ? 1.314 15.197 -44.536 1.00 30.55 449 ASP A N 1
ATOM 3397 C CA . ASP A 1 449 ? 1.798 15.776 -45.797 1.00 30.55 449 ASP A CA 1
ATOM 3398 C C . ASP A 1 449 ? 0.952 17.015 -46.157 1.00 30.55 449 ASP A C 1
ATOM 3400 O O . ASP A 1 449 ? 0.101 16.969 -47.048 1.00 30.55 449 ASP A O 1
ATOM 3404 N N . ASN A 1 450 ? 1.174 18.142 -45.468 1.00 27.89 450 ASN A N 1
ATOM 3405 C CA . ASN A 1 450 ? 1.127 19.451 -46.128 1.00 27.89 450 ASN A CA 1
ATOM 3406 C C . ASN A 1 450 ? 1.833 20.567 -45.345 1.00 27.89 450 ASN A C 1
ATOM 3408 O O . ASN A 1 450 ? 2.002 20.495 -44.130 1.00 27.89 450 ASN A O 1
ATOM 3412 N N . VAL A 1 451 ? 2.223 21.621 -46.065 1.00 29.16 451 VAL A N 1
ATOM 3413 C CA . VAL A 1 451 ? 2.953 22.777 -45.529 1.00 29.16 451 VAL A CA 1
ATOM 3414 C C . VAL A 1 451 ? 1.996 23.946 -45.289 1.00 29.16 451 VAL A C 1
ATOM 3416 O O . VAL A 1 451 ? 1.264 24.334 -46.199 1.00 29.16 451 VAL A O 1
ATOM 3419 N N . THR A 1 452 ? 2.067 24.568 -44.112 1.00 25.94 452 THR A N 1
ATOM 3420 C CA . THR A 1 452 ? 1.449 25.878 -43.841 1.00 25.94 452 THR A CA 1
ATOM 3421 C C . THR A 1 452 ? 2.557 26.940 -43.768 1.00 25.94 452 THR A C 1
ATOM 3423 O O . THR A 1 452 ? 3.532 26.706 -43.053 1.00 25.94 452 THR A O 1
ATOM 3426 N N . PRO A 1 453 ? 2.471 28.076 -44.489 1.00 32.38 453 PRO A N 1
ATOM 3427 C CA . PRO A 1 453 ? 3.488 29.130 -44.421 1.00 32.38 453 PRO A CA 1
ATOM 3428 C C . PRO A 1 453 ? 3.492 29.900 -43.091 1.00 32.38 453 PRO A C 1
ATOM 3430 O O . PRO A 1 453 ? 2.441 30.090 -42.480 1.00 32.38 453 PRO A O 1
ATOM 3433 N N . ASP A 1 454 ? 4.661 30.419 -42.703 1.00 28.14 454 ASP A N 1
ATOM 3434 C CA . ASP A 1 454 ? 4.789 31.433 -41.649 1.00 28.14 454 ASP A CA 1
ATOM 3435 C C . ASP A 1 454 ? 4.166 32.775 -42.072 1.00 28.14 454 ASP A C 1
ATOM 3437 O O . ASP A 1 454 ? 4.280 33.203 -43.225 1.00 28.14 454 ASP A O 1
ATOM 3441 N N . ASN A 1 455 ? 3.561 33.476 -41.110 1.00 29.75 455 ASN A N 1
ATOM 3442 C CA . ASN A 1 455 ? 3.028 34.825 -41.293 1.00 29.75 455 ASN A CA 1
ATOM 3443 C C . ASN A 1 455 ? 4.062 35.884 -40.879 1.00 29.75 455 ASN A C 1
ATOM 3445 O O . ASN A 1 455 ? 4.160 36.152 -39.685 1.00 29.75 455 ASN A O 1
ATOM 3449 N N . ASP A 1 456 ? 4.742 36.543 -41.830 1.00 31.89 456 ASP A N 1
ATOM 3450 C CA . ASP A 1 456 ? 5.125 37.963 -41.651 1.00 31.89 456 ASP A CA 1
ATOM 3451 C C . ASP A 1 456 ? 5.521 38.687 -42.965 1.00 31.89 456 ASP A C 1
ATOM 3453 O O . ASP A 1 456 ? 6.695 38.940 -43.244 1.00 31.89 456 ASP A O 1
ATOM 3457 N N . VAL A 1 457 ? 4.537 39.043 -43.806 1.00 30.73 457 VAL A N 1
ATOM 3458 C CA . VAL A 1 457 ? 4.713 40.063 -44.864 1.00 30.73 457 VAL A CA 1
ATOM 3459 C C . VAL A 1 457 ? 3.441 40.903 -44.992 1.00 30.73 457 VAL A C 1
ATOM 3461 O O . VAL A 1 457 ? 2.365 40.380 -45.280 1.00 30.73 457 VAL A O 1
ATOM 3464 N N . THR A 1 458 ? 3.557 42.219 -44.815 1.00 28.16 458 THR A N 1
ATOM 3465 C CA . THR A 1 458 ? 2.467 43.175 -45.069 1.00 28.16 458 THR A CA 1
ATOM 3466 C C . THR A 1 458 ? 2.237 43.369 -46.574 1.00 28.16 458 THR A C 1
ATOM 3468 O O . THR A 1 458 ? 3.226 43.514 -47.297 1.00 28.16 458 THR A O 1
ATOM 3471 N N . PRO A 1 459 ? 0.984 43.456 -47.061 1.00 30.97 459 PRO A N 1
ATOM 3472 C CA . PRO A 1 459 ? 0.711 43.797 -48.454 1.00 30.97 459 PRO A CA 1
ATOM 3473 C C . PRO A 1 459 ? 1.161 45.222 -48.801 1.00 30.97 459 PRO A C 1
ATOM 3475 O O . PRO A 1 459 ? 0.974 46.144 -48.009 1.00 30.97 459 PRO A O 1
ATOM 3478 N N . ASP A 1 460 ? 1.675 45.384 -50.016 1.00 27.38 460 ASP A N 1
ATOM 3479 C CA . ASP A 1 460 ? 1.753 46.654 -50.742 1.00 27.38 460 ASP A CA 1
ATOM 3480 C C . ASP A 1 460 ? 1.155 46.405 -52.144 1.00 27.38 460 ASP A C 1
ATOM 3482 O O . ASP A 1 460 ? 1.100 45.258 -52.603 1.00 27.38 460 ASP A O 1
ATOM 3486 N N . ASP A 1 461 ? 0.600 47.434 -52.775 1.00 32.09 461 ASP A N 1
ATOM 3487 C CA . ASP A 1 461 ? -0.539 47.269 -53.693 1.00 32.09 461 ASP A CA 1
ATOM 3488 C C . ASP A 1 461 ? -0.252 46.689 -55.107 1.00 32.09 461 ASP A C 1
ATOM 3490 O O . ASP A 1 461 ? 0.793 46.903 -55.720 1.00 32.09 461 ASP A O 1
ATOM 3494 N N . ASN A 1 462 ? -1.324 46.122 -55.690 1.00 34.16 462 ASN A N 1
ATOM 3495 C CA . ASN A 1 462 ? -1.691 46.194 -57.120 1.00 34.16 462 ASN A CA 1
ATOM 3496 C C . ASN A 1 462 ? -0.962 45.313 -58.174 1.00 34.16 462 ASN A C 1
ATOM 3498 O O . ASN A 1 462 ? -0.143 45.804 -58.951 1.00 34.16 462 ASN A O 1
ATOM 3502 N N . VAL A 1 463 ? -1.430 44.063 -58.351 1.00 29.89 463 VAL A N 1
ATOM 3503 C CA . VAL A 1 463 ? -1.392 43.331 -59.643 1.00 29.89 463 VAL A CA 1
ATOM 3504 C C . VAL A 1 463 ? -2.693 42.527 -59.830 1.00 29.89 463 VAL A C 1
ATOM 3506 O O . VAL A 1 463 ? -3.156 41.884 -58.891 1.00 29.89 463 VAL A O 1
ATOM 3509 N N . THR A 1 464 ? -3.285 42.549 -61.030 1.00 30.61 464 THR A N 1
ATOM 3510 C CA . THR A 1 464 ? -4.408 41.672 -61.435 1.00 30.61 464 THR A CA 1
ATOM 3511 C C . THR A 1 464 ? -3.896 40.460 -62.230 1.00 30.61 464 THR A C 1
ATOM 3513 O O . THR A 1 464 ? -2.852 40.583 -62.869 1.00 30.61 464 THR A O 1
ATOM 3516 N N . PRO A 1 465 ? -4.575 39.294 -62.211 1.00 32.50 465 PRO A N 1
ATOM 3517 C CA . PRO A 1 465 ? -4.189 38.156 -63.049 1.00 32.50 465 PRO A CA 1
ATOM 3518 C C . PRO A 1 465 ? -4.444 38.427 -64.541 1.00 32.50 465 PRO A C 1
ATOM 3520 O O . PRO A 1 465 ? -5.485 38.987 -64.881 1.00 32.50 465 PRO A O 1
ATOM 3523 N N . ASP A 1 466 ? -3.528 37.974 -65.400 1.00 28.17 466 ASP A N 1
ATOM 3524 C CA . ASP A 1 466 ? -3.781 37.744 -66.831 1.00 28.17 466 ASP A CA 1
ATOM 3525 C C . ASP A 1 466 ? -4.385 36.336 -67.051 1.00 28.17 466 ASP A C 1
ATOM 3527 O O . ASP A 1 466 ? -4.265 35.458 -66.191 1.00 28.17 466 ASP A O 1
ATOM 3531 N N . ASP A 1 467 ? -5.032 36.144 -68.205 1.00 33.47 467 ASP A N 1
ATOM 3532 C CA . ASP A 1 467 ? -5.675 34.895 -68.652 1.00 33.47 467 ASP A CA 1
ATOM 3533 C C . ASP A 1 467 ? -4.680 33.856 -69.258 1.00 33.47 467 ASP A C 1
ATOM 3535 O O . ASP A 1 467 ? -3.464 34.051 -69.249 1.00 33.47 467 ASP A O 1
ATOM 3539 N N . ASP A 1 468 ? -5.231 32.765 -69.821 1.00 30.34 468 ASP A N 1
ATOM 3540 C CA . ASP A 1 468 ? -4.591 31.547 -70.368 1.00 30.34 468 ASP A CA 1
ATOM 3541 C C . ASP A 1 468 ? -3.961 30.610 -69.302 1.00 30.34 468 ASP A C 1
ATOM 3543 O O . ASP A 1 468 ? -3.232 31.019 -68.406 1.00 30.34 468 ASP A O 1
ATOM 3547 N N . VAL A 1 469 ? -4.225 29.294 -69.299 1.00 28.88 469 VAL A N 1
ATOM 3548 C CA . VAL A 1 469 ? -4.262 28.369 -70.451 1.00 28.88 469 VAL A CA 1
ATOM 3549 C C . VAL A 1 469 ? -5.452 27.389 -70.393 1.00 28.88 469 VAL A C 1
ATOM 3551 O O . VAL A 1 469 ? -5.848 26.935 -69.320 1.00 28.88 469 VAL A O 1
ATOM 3554 N N . THR A 1 470 ? -5.985 27.001 -71.555 1.00 30.42 470 THR A N 1
ATOM 3555 C CA . THR A 1 470 ? -7.000 25.939 -71.726 1.00 30.42 470 THR A CA 1
ATOM 3556 C C . THR A 1 470 ? -6.413 24.514 -71.707 1.00 30.42 470 THR A C 1
ATOM 3558 O O . THR A 1 470 ? -5.234 24.342 -72.020 1.00 30.42 470 THR A O 1
ATOM 3561 N N . PRO A 1 471 ? -7.215 23.471 -71.407 1.00 33.91 471 PRO A N 1
ATOM 3562 C CA . PRO A 1 471 ? -6.832 22.078 -71.659 1.00 33.91 471 PRO A CA 1
ATOM 3563 C C . PRO A 1 471 ? -6.840 21.748 -73.164 1.00 33.91 471 PRO A C 1
ATOM 3565 O O . PRO A 1 471 ? -7.486 22.446 -73.944 1.00 33.91 471 PRO A O 1
ATOM 3568 N N . ASP A 1 472 ? -6.151 20.668 -73.539 1.00 29.00 472 ASP A N 1
ATOM 3569 C CA . ASP A 1 472 ? -6.128 20.089 -74.893 1.00 29.00 472 ASP A CA 1
ATOM 3570 C C . ASP A 1 472 ? -6.775 18.686 -74.857 1.00 29.00 472 ASP A C 1
ATOM 3572 O O . ASP A 1 472 ? -6.682 17.995 -73.837 1.00 29.00 472 ASP A O 1
ATOM 3576 N N . ASP A 1 473 ? -7.449 18.295 -75.941 1.00 34.00 473 ASP A N 1
ATOM 3577 C CA . ASP A 1 473 ? -8.403 17.166 -76.009 1.00 34.00 473 ASP A CA 1
ATOM 3578 C C . ASP A 1 473 ? -7.866 15.931 -76.793 1.00 34.00 473 ASP A C 1
ATOM 3580 O O . ASP A 1 473 ? -6.700 15.879 -77.186 1.00 34.00 473 ASP A O 1
ATOM 3584 N N . ASP A 1 474 ? -8.753 14.950 -77.044 1.00 30.03 474 ASP A N 1
ATOM 3585 C CA . ASP A 1 474 ? -8.582 13.701 -77.824 1.00 30.03 474 ASP A CA 1
ATOM 3586 C C . ASP A 1 474 ? -7.741 12.564 -77.167 1.00 30.03 474 ASP A C 1
ATOM 3588 O O . ASP A 1 474 ? -6.817 12.784 -76.390 1.00 30.03 474 ASP A O 1
ATOM 3592 N N . VAL A 1 475 ? -8.020 11.265 -77.391 1.00 28.17 475 VAL A N 1
ATOM 3593 C CA . VAL A 1 475 ? -8.778 10.615 -78.486 1.00 28.17 475 VAL A CA 1
ATOM 3594 C C . VAL A 1 475 ? -9.688 9.463 -77.995 1.00 28.17 475 VAL A C 1
ATOM 3596 O O . VAL A 1 475 ? -9.335 8.727 -77.075 1.00 28.17 475 VAL A O 1
ATOM 3599 N N . THR A 1 476 ? -10.806 9.232 -78.695 1.00 38.62 476 THR A N 1
ATOM 3600 C CA . THR A 1 476 ? -11.639 7.993 -78.738 1.00 38.62 476 THR A CA 1
ATOM 3601 C C . THR A 1 476 ? -12.073 7.755 -80.209 1.00 38.62 476 THR A C 1
ATOM 3603 O O . THR A 1 476 ? -11.814 8.662 -81.007 1.00 38.62 476 THR A O 1
ATOM 3606 N N . PRO A 1 477 ? -12.698 6.629 -80.651 1.00 44.97 477 PRO A N 1
ATOM 3607 C CA . PRO A 1 477 ? -13.340 5.499 -79.946 1.00 44.97 477 PRO A CA 1
ATOM 3608 C C . PRO A 1 477 ? -12.661 4.140 -80.333 1.00 44.97 477 PRO A C 1
ATOM 3610 O O . PRO A 1 477 ? -11.432 4.132 -80.334 1.00 44.97 477 PRO A O 1
ATOM 3613 N N . ASP A 1 478 ? -13.250 2.957 -80.602 1.00 33.22 478 ASP A N 1
ATOM 3614 C CA . ASP A 1 478 ? -14.642 2.472 -80.781 1.00 33.22 478 ASP A CA 1
ATOM 3615 C C . ASP A 1 478 ? -14.732 0.914 -80.666 1.00 33.22 478 ASP A C 1
ATOM 3617 O O . ASP A 1 478 ? -13.782 0.283 -80.199 1.00 33.22 478 ASP A O 1
ATOM 3621 N N . ASP A 1 479 ? -15.843 0.332 -81.146 1.00 32.72 479 ASP A N 1
ATOM 3622 C CA . ASP A 1 479 ? -16.123 -1.075 -81.527 1.00 32.72 479 ASP A CA 1
ATOM 3623 C C . ASP A 1 479 ? -16.595 -2.086 -80.442 1.00 32.72 479 ASP A C 1
ATOM 3625 O O . ASP A 1 479 ? -15.799 -2.803 -79.838 1.00 32.72 479 ASP A O 1
ATOM 3629 N N . ASP A 1 480 ? -17.934 -2.187 -80.312 1.00 31.59 480 ASP A N 1
ATOM 3630 C CA . ASP A 1 480 ? -18.798 -3.384 -80.559 1.00 31.59 480 ASP A CA 1
ATOM 3631 C C . ASP A 1 480 ? -18.554 -4.720 -79.766 1.00 31.59 480 ASP A C 1
ATOM 3633 O O . ASP A 1 480 ? -17.458 -5.024 -79.312 1.00 31.59 480 ASP A O 1
ATOM 3637 N N . VAL A 1 481 ? -19.509 -5.635 -79.499 1.00 29.88 481 VAL A N 1
ATOM 3638 C CA . VAL A 1 481 ? -20.827 -5.966 -80.098 1.00 29.88 481 VAL A CA 1
ATOM 3639 C C . VAL A 1 481 ? -21.808 -6.515 -79.027 1.00 29.88 481 VAL A C 1
ATOM 3641 O O . VAL A 1 481 ? -21.376 -7.100 -78.033 1.00 29.88 481 VAL A O 1
ATOM 3644 N N . THR A 1 482 ? -23.128 -6.462 -79.266 1.00 35.44 482 THR A N 1
ATOM 3645 C CA . THR A 1 482 ? -24.148 -7.346 -78.626 1.00 35.44 482 THR A CA 1
ATOM 3646 C C . THR A 1 482 ? -25.066 -7.974 -79.688 1.00 35.44 482 THR A C 1
ATOM 3648 O O . THR A 1 482 ? -25.185 -7.406 -80.777 1.00 35.44 482 THR A O 1
ATOM 3651 N N . PRO A 1 483 ? -25.673 -9.160 -79.446 1.00 47.47 483 PRO A N 1
ATOM 3652 C CA . PRO A 1 483 ? -27.123 -9.161 -79.148 1.00 47.47 483 PRO A CA 1
ATOM 3653 C C . PRO A 1 483 ? -27.664 -10.368 -78.324 1.00 47.47 483 PRO A C 1
ATOM 3655 O O . PRO A 1 483 ? -26.974 -11.372 -78.172 1.00 47.47 483 PRO A O 1
ATOM 3658 N N . ALA A 1 484 ? -28.959 -10.282 -77.963 1.00 37.62 484 ALA A N 1
ATOM 3659 C CA . ALA A 1 484 ? -29.944 -11.383 -77.826 1.00 37.62 484 ALA A CA 1
ATOM 3660 C C . ALA A 1 484 ? -29.823 -12.417 -76.669 1.00 37.62 484 ALA A C 1
ATOM 3662 O O . ALA A 1 484 ? -28.724 -12.815 -76.292 1.00 37.62 484 ALA A O 1
ATOM 3663 N N . ASP A 1 485 ? -30.912 -12.967 -76.098 1.00 38.44 485 ASP A N 1
ATOM 3664 C CA . ASP A 1 485 ? -32.364 -12.642 -76.150 1.00 38.44 485 ASP A CA 1
ATOM 3665 C C . ASP A 1 485 ? -33.123 -13.349 -74.982 1.00 38.44 485 ASP A C 1
ATOM 3667 O O . ASP A 1 485 ? -32.556 -14.233 -74.335 1.00 38.44 485 ASP A O 1
ATOM 3671 N N . ASP A 1 486 ? -34.406 -12.987 -74.796 1.00 38.56 486 ASP A N 1
ATOM 3672 C CA . ASP A 1 486 ? -35.530 -13.742 -74.175 1.00 38.56 486 ASP A CA 1
ATOM 3673 C C . ASP A 1 486 ? -35.587 -14.035 -72.643 1.00 38.56 486 ASP A C 1
ATOM 3675 O O . ASP A 1 486 ? -34.588 -14.372 -72.013 1.00 38.56 486 ASP A O 1
ATOM 3679 N N . ASP A 1 487 ? -36.755 -14.049 -71.961 1.00 35.62 487 ASP A N 1
ATOM 3680 C CA . ASP A 1 487 ? -38.096 -13.441 -72.198 1.00 35.62 487 ASP A CA 1
ATOM 3681 C C . ASP A 1 487 ? -38.977 -13.551 -70.901 1.00 35.62 487 ASP A C 1
ATOM 3683 O O . ASP A 1 487 ? -38.613 -14.258 -69.958 1.00 35.62 487 ASP A O 1
ATOM 3687 N N . PHE A 1 488 ? -40.166 -12.926 -70.906 1.00 32.06 488 PHE A N 1
ATOM 3688 C CA . PHE A 1 488 ? -41.351 -13.044 -70.020 1.00 32.06 488 PHE A CA 1
ATOM 3689 C C . PHE A 1 488 ? -41.453 -12.311 -68.658 1.00 32.06 488 PHE A C 1
ATOM 3691 O O . PHE A 1 488 ? -40.773 -12.605 -67.678 1.00 32.06 488 PHE A O 1
ATOM 3698 N N . ASP A 1 489 ? -42.510 -11.488 -68.589 1.00 39.94 489 ASP A N 1
ATOM 3699 C CA . ASP A 1 489 ? -43.293 -11.016 -67.427 1.00 39.94 489 ASP A CA 1
ATOM 3700 C C . ASP A 1 489 ? -44.795 -11.271 -67.756 1.00 39.94 489 ASP A C 1
ATOM 3702 O O . ASP A 1 489 ? -45.123 -11.356 -68.950 1.00 39.94 489 ASP A O 1
ATOM 3706 N N . PRO A 1 490 ? -45.715 -11.495 -66.784 1.00 51.78 490 PRO A N 1
ATOM 3707 C CA . PRO A 1 490 ? -46.644 -10.399 -66.441 1.00 51.78 490 PRO A CA 1
ATOM 3708 C C . PRO A 1 490 ? -47.205 -10.340 -64.988 1.00 51.78 490 PRO A C 1
ATOM 3710 O O . PRO A 1 490 ? -47.601 -11.344 -64.391 1.00 51.78 490 PRO A O 1
ATOM 3713 N N . PHE A 1 491 ? -47.386 -9.098 -64.519 1.00 40.66 491 PHE A N 1
ATOM 3714 C CA . PHE A 1 491 ? -48.281 -8.570 -63.451 1.00 40.66 491 PHE A CA 1
ATOM 3715 C C . PHE A 1 491 ? -49.810 -8.832 -63.672 1.00 40.66 491 PHE A C 1
ATOM 3717 O O . PHE A 1 491 ? -50.142 -9.408 -64.714 1.00 40.66 491 PHE A O 1
ATOM 3724 N N . PRO A 1 492 ? -50.788 -8.364 -62.825 1.00 65.19 492 PRO A N 1
ATOM 3725 C CA . PRO A 1 492 ? -50.769 -7.566 -61.562 1.00 65.19 492 PRO A CA 1
ATOM 3726 C C . PRO A 1 492 ? -51.544 -8.300 -60.394 1.00 65.19 492 PRO A C 1
ATOM 3728 O O . PRO A 1 492 ? -51.342 -9.506 -60.288 1.00 65.19 492 PRO A O 1
ATOM 3731 N N . ASP A 1 493 ? -52.386 -7.789 -59.456 1.00 45.59 493 ASP A N 1
ATOM 3732 C CA . ASP A 1 493 ? -52.993 -6.464 -59.125 1.00 45.59 493 ASP A CA 1
ATOM 3733 C C . ASP A 1 493 ? -53.669 -6.406 -57.702 1.00 45.59 493 ASP A C 1
ATOM 3735 O O . ASP A 1 493 ? -53.765 -7.427 -57.023 1.00 45.59 493 ASP A O 1
ATOM 3739 N N . GLU A 1 494 ? -54.211 -5.225 -57.344 1.00 35.97 494 GLU A N 1
ATOM 3740 C CA . GLU A 1 494 ? -55.252 -4.828 -56.342 1.00 35.97 494 GLU A CA 1
ATOM 3741 C C . GLU A 1 494 ? -54.970 -4.616 -54.814 1.00 35.97 494 GLU A C 1
ATOM 3743 O O . GLU A 1 494 ? -54.300 -5.381 -54.124 1.00 35.97 494 GLU A O 1
ATOM 3748 N N . ASP A 1 495 ? -55.608 -3.544 -54.298 1.00 47.44 495 ASP A N 1
ATOM 3749 C CA . ASP A 1 495 ? -55.725 -2.954 -52.930 1.00 47.44 495 ASP A CA 1
ATOM 3750 C C . ASP A 1 495 ? -57.261 -2.849 -52.607 1.00 47.44 495 ASP A C 1
ATOM 3752 O O . ASP A 1 495 ? -58.010 -2.872 -53.594 1.00 47.44 495 ASP A O 1
ATOM 3756 N N . PRO A 1 496 ? -57.833 -2.698 -51.365 1.00 56.00 496 PRO A N 1
ATOM 3757 C CA . PRO A 1 496 ? -57.650 -1.513 -50.486 1.00 56.00 496 PRO A CA 1
ATOM 3758 C C . PRO A 1 496 ? -57.969 -1.698 -48.946 1.00 56.00 496 PRO A C 1
ATOM 3760 O O . PRO A 1 496 ? -57.994 -2.802 -48.408 1.00 56.00 496 PRO A O 1
ATOM 3763 N N . LEU A 1 497 ? -58.243 -0.585 -48.224 1.00 44.38 497 LEU A N 1
ATOM 3764 C CA . LEU A 1 497 ? -58.424 -0.404 -46.748 1.00 44.38 497 LEU A CA 1
ATOM 3765 C C . LEU A 1 497 ? -59.926 -0.257 -46.277 1.00 44.38 497 LEU A C 1
ATOM 3767 O O . LEU A 1 497 ? -60.815 -0.524 -47.083 1.00 44.38 497 LEU A O 1
ATOM 3771 N N . PRO A 1 498 ? -60.271 0.386 -45.117 1.00 64.38 498 PRO A N 1
ATOM 3772 C CA . PRO A 1 498 ? -60.347 -0.012 -43.671 1.00 64.38 498 PRO A CA 1
ATOM 3773 C C . PRO A 1 498 ? -61.848 -0.082 -43.150 1.00 64.38 498 PRO A C 1
ATOM 3775 O O . PRO A 1 498 ? -62.678 -0.342 -44.021 1.00 64.38 498 PRO A O 1
ATOM 3778 N N . PRO A 1 499 ? -62.328 0.148 -41.870 1.00 60.62 499 PRO A N 1
ATOM 3779 C CA . PRO A 1 499 ? -61.738 0.525 -40.553 1.00 60.62 499 PRO A CA 1
ATOM 3780 C C . PRO A 1 499 ? -62.319 -0.201 -39.265 1.00 60.62 499 PRO A C 1
ATOM 3782 O O . PRO A 1 499 ? -62.172 -1.410 -39.141 1.00 60.62 499 PRO A O 1
ATOM 3785 N N . ASP A 1 500 ? -62.903 0.546 -38.295 1.00 44.22 500 ASP A N 1
ATOM 3786 C CA . ASP A 1 500 ? -63.279 0.267 -36.862 1.00 44.22 500 ASP A CA 1
ATOM 3787 C C . ASP A 1 500 ? -64.827 0.542 -36.634 1.00 44.22 500 ASP A C 1
ATOM 3789 O O . ASP A 1 500 ? -65.453 0.797 -37.672 1.00 44.22 500 ASP A O 1
ATOM 3793 N N . PRO A 1 501 ? -65.535 0.574 -35.443 1.00 56.38 501 PRO A N 1
ATOM 3794 C CA . PRO A 1 501 ? -65.126 0.636 -34.013 1.00 56.38 501 PRO A CA 1
ATOM 3795 C C . PRO A 1 501 ? -65.993 -0.115 -32.931 1.00 56.38 501 PRO A C 1
ATOM 3797 O O . PRO A 1 501 ? -66.811 -0.980 -33.234 1.00 56.38 501 PRO A O 1
ATOM 3800 N N . ASN A 1 502 ? -65.813 0.245 -31.640 1.00 40.94 502 ASN A N 1
ATOM 3801 C CA . ASN A 1 502 ? -66.274 -0.420 -30.388 1.00 40.94 502 ASN A CA 1
ATOM 3802 C C . ASN A 1 502 ? -67.230 0.421 -29.481 1.00 40.94 502 ASN A C 1
ATOM 3804 O O . ASN A 1 502 ? -66.936 1.598 -29.254 1.00 40.94 502 ASN A O 1
ATOM 3808 N N . PRO A 1 503 ? -68.288 -0.170 -28.861 1.00 53.22 503 PRO A N 1
ATOM 3809 C CA . PRO A 1 503 ? -68.680 0.218 -27.481 1.00 53.22 503 PRO A CA 1
ATOM 3810 C C . PRO A 1 503 ? -69.239 -0.894 -26.529 1.00 53.22 503 PRO A C 1
ATOM 3812 O O . PRO A 1 503 ? -69.652 -1.970 -26.948 1.00 53.22 503 PRO A O 1
ATOM 3815 N N . ASN A 1 504 ? -69.328 -0.559 -25.227 1.00 41.16 504 ASN A N 1
ATOM 3816 C CA . ASN A 1 504 ? -69.889 -1.304 -24.060 1.00 41.16 504 ASN A CA 1
ATOM 3817 C C . ASN A 1 504 ? -71.287 -0.718 -23.651 1.00 41.16 504 ASN A C 1
ATOM 3819 O O . ASN A 1 504 ? -71.465 0.468 -23.958 1.00 41.16 504 ASN A O 1
ATOM 3823 N N . PRO A 1 505 ? -72.280 -1.412 -23.004 1.00 51.53 505 PRO A N 1
ATOM 3824 C CA . PRO A 1 505 ? -72.318 -1.636 -21.526 1.00 51.53 505 PRO A CA 1
ATOM 3825 C C . PRO A 1 505 ? -73.152 -2.849 -20.959 1.00 51.53 505 PRO A C 1
ATOM 3827 O O . PRO A 1 505 ? -73.805 -3.587 -21.691 1.00 51.53 505 PRO A O 1
ATOM 3830 N N . ASP A 1 506 ? -73.153 -2.996 -19.618 1.00 42.72 506 ASP A N 1
ATOM 3831 C CA . ASP A 1 506 ? -73.823 -4.000 -18.731 1.00 42.72 506 ASP A CA 1
ATOM 3832 C C . ASP A 1 506 ? -75.249 -3.570 -18.245 1.00 42.72 506 ASP A C 1
ATOM 3834 O O . ASP A 1 506 ? -75.520 -2.362 -18.257 1.00 42.72 506 ASP A O 1
ATOM 3838 N N . PRO A 1 507 ? -76.195 -4.482 -17.862 1.00 49.41 507 PRO A N 1
ATOM 3839 C CA . PRO A 1 507 ? -76.486 -4.722 -16.420 1.00 49.41 507 PRO A CA 1
ATOM 3840 C C . PRO A 1 507 ? -77.042 -6.122 -15.978 1.00 49.41 507 PRO A C 1
ATOM 3842 O O . PRO A 1 507 ? -77.762 -6.809 -16.704 1.00 49.41 507 PRO A O 1
ATOM 3845 N N . ASN A 1 508 ? -76.833 -6.458 -14.691 1.00 40.03 508 ASN A N 1
ATOM 3846 C CA . ASN A 1 508 ? -77.324 -7.639 -13.923 1.00 40.03 508 ASN A CA 1
ATOM 3847 C C . ASN A 1 508 ? -78.764 -7.480 -13.325 1.00 40.03 508 ASN A C 1
ATOM 3849 O O . ASN A 1 508 ? -79.216 -6.342 -13.162 1.00 40.03 508 ASN A O 1
ATOM 3853 N N . PRO A 1 509 ? -79.501 -8.564 -12.945 1.00 48.91 509 PRO A N 1
ATOM 3854 C CA . PRO A 1 509 ? -79.728 -8.829 -11.499 1.00 48.91 509 PRO A CA 1
ATOM 3855 C C . PRO A 1 509 ? -79.899 -10.317 -11.043 1.00 48.91 509 PRO A C 1
ATOM 3857 O O . PRO A 1 509 ? -80.247 -11.208 -11.814 1.00 48.91 509 PRO A O 1
ATOM 3860 N N . GLN A 1 510 ? -79.750 -10.547 -9.725 1.00 40.72 510 GLN A N 1
ATOM 3861 C CA . GLN A 1 510 ? -79.759 -11.846 -9.003 1.00 40.72 510 GLN A CA 1
ATOM 3862 C C . GLN A 1 510 ? -81.065 -12.095 -8.187 1.00 40.72 510 GLN A C 1
ATOM 3864 O O . GLN A 1 510 ? -81.875 -11.175 -8.045 1.00 40.72 510 GLN A O 1
ATOM 3869 N N . PRO A 1 511 ? -81.293 -13.303 -7.612 1.00 47.09 511 PRO A N 1
ATOM 3870 C CA . PRO A 1 511 ? -81.324 -13.409 -6.133 1.00 47.09 511 PRO A CA 1
ATOM 3871 C C . PRO A 1 511 ? -80.701 -14.704 -5.533 1.00 47.09 511 PRO A C 1
ATOM 3873 O O . PRO A 1 511 ? -80.328 -15.623 -6.255 1.00 47.09 511 PRO A O 1
ATOM 3876 N N . ASP A 1 512 ? -80.581 -14.755 -4.197 1.00 37.25 512 ASP A N 1
ATOM 3877 C CA . ASP A 1 512 ? -79.786 -15.714 -3.387 1.00 37.25 512 ASP A CA 1
ATOM 3878 C C . ASP A 1 512 ? -80.636 -16.476 -2.328 1.00 37.25 512 ASP A C 1
ATOM 3880 O O . ASP A 1 512 ? -81.808 -16.121 -2.145 1.00 37.25 512 ASP A O 1
ATOM 3884 N N . PRO A 1 513 ? -80.100 -17.498 -1.610 1.00 46.16 513 PRO A N 1
ATOM 3885 C CA . PRO A 1 513 ? -79.884 -17.280 -0.163 1.00 46.16 513 PRO A CA 1
ATOM 3886 C C . PRO A 1 513 ? -78.681 -17.991 0.535 1.00 46.16 513 PRO A C 1
ATOM 3888 O O . PRO A 1 513 ? -78.583 -19.217 0.596 1.00 46.16 513 PRO A O 1
ATOM 3891 N N . ASN A 1 514 ? -77.881 -17.163 1.217 1.00 32.66 514 ASN A N 1
ATOM 3892 C CA . ASN A 1 514 ? -76.914 -17.360 2.328 1.00 32.66 514 ASN A CA 1
ATOM 3893 C C . ASN A 1 514 ? -77.373 -18.319 3.483 1.00 32.66 514 ASN A C 1
ATOM 3895 O O . ASN A 1 514 ? -78.583 -18.416 3.717 1.00 32.66 514 ASN A O 1
ATOM 3899 N N . PRO A 1 515 ? -76.471 -18.983 4.269 1.00 42.50 515 PRO A N 1
ATOM 3900 C CA . PRO A 1 515 ? -75.761 -18.312 5.385 1.00 42.50 515 PRO A CA 1
ATOM 3901 C C . PRO A 1 515 ? -74.280 -18.724 5.670 1.00 42.50 515 PRO A C 1
ATOM 3903 O O . PRO A 1 515 ? -73.959 -19.886 5.909 1.00 42.50 515 PRO A O 1
ATOM 3906 N N . ASN A 1 516 ? -73.407 -17.714 5.783 1.00 36.38 516 ASN A N 1
ATOM 3907 C CA . ASN A 1 516 ? -72.013 -17.700 6.290 1.00 36.38 516 ASN A CA 1
ATOM 3908 C C . ASN A 1 516 ? -71.921 -17.900 7.837 1.00 36.38 516 ASN A C 1
ATOM 3910 O O . ASN A 1 516 ? -72.845 -17.455 8.526 1.00 36.38 516 ASN A O 1
ATOM 3914 N N . PRO A 1 517 ? -70.853 -18.513 8.420 1.00 42.56 517 PRO A N 1
ATOM 3915 C CA . PRO A 1 517 ? -69.723 -17.714 8.959 1.00 42.56 517 PRO A CA 1
ATOM 3916 C C . PRO A 1 517 ? -68.296 -18.357 8.934 1.00 42.56 517 PRO A C 1
ATOM 3918 O O . PRO A 1 517 ? -68.117 -19.559 9.110 1.00 42.56 517 PRO A O 1
ATOM 3921 N N . ASN A 1 518 ? -67.267 -17.499 8.838 1.00 37.03 518 ASN A N 1
ATOM 3922 C CA . ASN A 1 518 ? -65.820 -17.728 9.125 1.00 37.03 518 ASN A CA 1
ATOM 3923 C C . ASN A 1 518 ? -65.560 -17.726 10.680 1.00 37.03 518 ASN A C 1
ATOM 3925 O O . ASN A 1 518 ? -66.522 -17.380 11.374 1.00 37.03 518 ASN A O 1
ATOM 3929 N N . PRO A 1 519 ? -64.352 -17.963 11.292 1.00 53.00 519 PRO A N 1
ATOM 3930 C CA . PRO A 1 519 ? -62.992 -18.140 10.720 1.00 53.00 519 PRO A CA 1
ATOM 3931 C C . PRO A 1 519 ? -61.976 -19.143 11.381 1.00 53.00 519 PRO A C 1
ATOM 3933 O O . PRO A 1 519 ? -61.918 -19.248 12.603 1.00 53.00 519 PRO A O 1
ATOM 3936 N N . ASN A 1 520 ? -61.009 -19.665 10.586 1.00 34.00 520 ASN A N 1
ATOM 3937 C CA . ASN A 1 520 ? -59.684 -20.237 11.008 1.00 34.00 520 ASN A CA 1
ATOM 3938 C C . ASN A 1 520 ? -59.730 -21.554 11.866 1.00 34.00 520 ASN A C 1
ATOM 3940 O O . ASN A 1 520 ? -60.782 -21.832 12.436 1.00 34.00 520 ASN A O 1
ATOM 3944 N N . PRO A 1 521 ? -58.651 -22.365 12.079 1.00 43.78 521 PRO A N 1
ATOM 3945 C CA . PRO A 1 521 ? -57.354 -22.555 11.400 1.00 43.78 521 PRO A CA 1
ATOM 3946 C C . PRO A 1 521 ? -57.159 -24.007 10.827 1.00 43.78 521 PRO A C 1
ATOM 3948 O O . PRO A 1 521 ? -58.100 -24.603 10.316 1.00 43.78 521 PRO A O 1
ATOM 3951 N N . THR A 1 522 ? -55.928 -24.555 10.862 1.00 39.50 522 THR A N 1
ATOM 3952 C CA . THR A 1 522 ? -55.431 -25.875 10.356 1.00 39.50 522 THR A CA 1
ATOM 3953 C C . THR A 1 522 ? -55.757 -27.077 11.300 1.00 39.50 522 THR A C 1
ATOM 3955 O O . THR A 1 522 ? -56.388 -26.805 12.325 1.00 39.50 522 THR A O 1
ATOM 3958 N N . PRO A 1 523 ? -55.328 -28.371 11.101 1.00 43.75 523 PRO A N 1
ATOM 3959 C CA . PRO A 1 523 ? -54.557 -29.048 10.016 1.00 43.75 523 PRO A CA 1
ATOM 3960 C C . PRO A 1 523 ? -55.020 -30.499 9.583 1.00 43.75 523 PRO A C 1
ATOM 3962 O O . PRO A 1 523 ? -55.917 -31.082 10.179 1.00 43.75 523 PRO A O 1
ATOM 3965 N N . PHE A 1 524 ? -54.253 -31.137 8.667 1.00 31.50 524 PHE A N 1
ATOM 3966 C CA . PHE A 1 524 ? -54.000 -32.608 8.516 1.00 31.50 524 PHE A CA 1
ATOM 3967 C C . PHE A 1 524 ? -55.075 -33.561 7.872 1.00 31.50 524 PHE A C 1
ATOM 3969 O O . PHE A 1 524 ? -56.171 -33.095 7.572 1.00 31.50 524 PHE A O 1
ATOM 3976 N N . PRO A 1 525 ? -54.741 -34.828 7.462 1.00 50.69 525 PRO A N 1
ATOM 3977 C CA . PRO A 1 525 ? -55.151 -35.352 6.140 1.00 50.69 525 PRO A CA 1
ATOM 3978 C C . PRO A 1 525 ? -55.983 -36.662 6.123 1.00 50.69 525 PRO A C 1
ATOM 3980 O O . PRO A 1 525 ? -56.149 -37.336 7.138 1.00 50.69 525 PRO A O 1
ATOM 3983 N N . VAL A 1 526 ? -56.421 -37.069 4.920 1.00 34.94 526 VAL A N 1
ATOM 3984 C CA . VAL A 1 526 ? -57.065 -38.363 4.585 1.00 34.94 526 VAL A CA 1
ATOM 3985 C C . VAL A 1 526 ? -56.470 -38.885 3.247 1.00 34.94 526 VAL A C 1
ATOM 3987 O O . VAL A 1 526 ? -56.081 -38.043 2.441 1.00 34.94 526 VAL A O 1
ATOM 3990 N N . PRO A 1 527 ? -56.321 -40.211 2.998 1.00 41.41 527 PRO A N 1
ATOM 3991 C CA . PRO A 1 527 ? -55.375 -40.717 1.985 1.00 41.41 527 PRO A CA 1
ATOM 3992 C C . PRO A 1 527 ? -55.859 -40.765 0.525 1.00 41.41 527 PRO A C 1
ATOM 3994 O O . PRO A 1 527 ? -57.019 -41.071 0.250 1.00 41.41 527 PRO A O 1
ATOM 3997 N N . ASP A 1 528 ? -54.901 -40.606 -0.392 1.00 41.59 528 ASP A N 1
ATOM 3998 C CA . ASP A 1 528 ? -55.006 -40.923 -1.823 1.00 41.59 528 ASP A CA 1
ATOM 3999 C C . ASP A 1 528 ? -55.024 -42.444 -2.113 1.00 41.59 528 ASP A C 1
ATOM 4001 O O . ASP A 1 528 ? -54.562 -43.247 -1.292 1.00 41.59 528 ASP A O 1
ATOM 4005 N N . PRO A 1 529 ? -55.531 -42.879 -3.287 1.00 45.03 529 PRO A N 1
ATOM 4006 C CA . PRO A 1 529 ? -55.549 -44.287 -3.675 1.00 45.03 529 PRO A CA 1
ATOM 4007 C C . PRO A 1 529 ? -54.142 -44.846 -3.937 1.00 45.03 529 PRO A C 1
ATOM 4009 O O . PRO A 1 529 ? -53.377 -44.326 -4.746 1.00 45.03 529 PRO A O 1
ATOM 4012 N N . ILE A 1 530 ? -53.837 -45.979 -3.302 1.00 42.12 530 ILE A N 1
ATOM 4013 C CA . ILE A 1 530 ? -52.580 -46.718 -3.472 1.00 42.12 530 ILE A CA 1
ATOM 4014 C C . ILE A 1 530 ? -52.366 -47.209 -4.914 1.00 42.12 530 ILE A C 1
ATOM 4016 O O . ILE A 1 530 ? -52.958 -48.197 -5.351 1.00 42.12 530 ILE A O 1
ATOM 4020 N N . THR A 1 531 ? -51.429 -46.587 -5.632 1.00 39.00 531 THR A N 1
ATOM 4021 C CA . THR A 1 531 ? -50.716 -47.261 -6.727 1.00 39.00 531 THR A CA 1
ATOM 4022 C C . THR A 1 531 ? -49.961 -48.473 -6.171 1.00 39.00 531 THR A C 1
ATOM 4024 O O . THR A 1 531 ? -49.294 -48.333 -5.142 1.00 39.00 531 THR A O 1
ATOM 4027 N N . PRO A 1 532 ? -50.020 -49.651 -6.818 1.00 46.00 532 PRO A N 1
ATOM 4028 C CA . PRO A 1 532 ? -49.293 -50.824 -6.349 1.00 46.00 532 PRO A CA 1
ATOM 4029 C C . PRO A 1 532 ? -47.784 -50.587 -6.464 1.00 46.00 532 PRO A C 1
ATOM 4031 O O . PRO A 1 532 ? -47.268 -50.341 -7.555 1.00 46.00 532 PRO A O 1
ATOM 4034 N N . THR A 1 533 ? -47.076 -50.673 -5.339 1.00 51.44 533 THR A N 1
ATOM 4035 C CA . THR A 1 533 ? -45.612 -50.612 -5.305 1.00 51.44 533 THR A CA 1
ATOM 4036 C C . THR A 1 533 ? -45.038 -51.720 -6.196 1.00 51.44 533 THR A C 1
ATOM 4038 O O . THR A 1 533 ? -45.452 -52.873 -6.034 1.00 51.44 533 THR A O 1
ATOM 4041 N N . PRO A 1 534 ? -44.095 -51.435 -7.115 1.00 57.84 534 PRO A N 1
ATOM 4042 C CA . PRO A 1 534 ? -43.417 -52.492 -7.854 1.00 57.84 534 PRO A CA 1
ATOM 4043 C C . PRO A 1 534 ? -42.684 -53.389 -6.852 1.00 57.84 534 PRO A C 1
ATOM 4045 O O . PRO A 1 534 ? -41.834 -52.921 -6.098 1.00 57.84 534 PRO A O 1
ATOM 4048 N N . GLN A 1 535 ? -43.057 -54.668 -6.798 1.00 62.03 535 GLN A N 1
ATOM 4049 C CA . GLN A 1 535 ? -42.495 -55.610 -5.834 1.00 62.03 535 GLN A CA 1
ATOM 4050 C C . GLN A 1 535 ? -41.068 -55.985 -6.236 1.00 62.03 535 GLN A C 1
ATOM 4052 O O . GLN A 1 535 ? -40.861 -56.841 -7.092 1.00 62.03 535 GLN A O 1
ATOM 4057 N N . THR A 1 536 ? -40.093 -55.330 -5.618 1.00 70.06 536 THR A N 1
ATOM 4058 C CA . THR A 1 536 ? -38.668 -55.636 -5.759 1.00 70.06 536 THR A CA 1
ATOM 4059 C C . THR A 1 536 ? -38.259 -56.866 -4.941 1.00 70.06 536 THR A C 1
ATOM 4061 O O . THR A 1 536 ? -39.050 -57.423 -4.178 1.00 70.06 536 THR A O 1
ATOM 4064 N N . ALA A 1 537 ? -37.007 -57.280 -5.107 1.00 75.25 537 ALA A N 1
ATOM 4065 C CA . ALA A 1 537 ? -36.328 -58.313 -4.331 1.00 75.25 537 ALA A CA 1
ATOM 4066 C C . ALA A 1 537 ? -34.921 -57.826 -3.956 1.00 75.25 537 ALA A C 1
ATOM 4068 O O . ALA A 1 537 ? -34.328 -57.050 -4.708 1.00 75.25 537 ALA A O 1
ATOM 4069 N N . ASP A 1 538 ? -34.359 -58.288 -2.842 1.00 82.56 538 ASP A N 1
ATOM 4070 C CA . ASP A 1 538 ? -33.001 -57.899 -2.435 1.00 82.56 538 ASP A CA 1
ATOM 4071 C C . ASP A 1 538 ? -31.969 -58.953 -2.837 1.00 82.56 538 ASP A C 1
ATOM 4073 O O . ASP A 1 538 ? -32.154 -60.146 -2.603 1.00 82.56 538 ASP A O 1
ATOM 4077 N N . LEU A 1 539 ? -30.845 -58.501 -3.390 1.00 85.94 539 LEU A N 1
ATOM 4078 C CA . LEU A 1 539 ? -29.631 -59.284 -3.587 1.00 85.94 539 LEU A CA 1
ATOM 4079 C C . LEU A 1 539 ? -28.576 -58.837 -2.579 1.00 85.94 539 LEU A C 1
ATOM 4081 O O . LEU A 1 539 ? -28.313 -57.644 -2.440 1.00 85.94 539 LEU A O 1
ATOM 4085 N N . SER A 1 540 ? -27.915 -59.789 -1.934 1.00 87.69 540 SER A N 1
ATOM 4086 C CA . SER A 1 540 ? -26.730 -59.540 -1.109 1.00 87.69 540 SER A CA 1
ATOM 4087 C C . SER A 1 540 ? -25.674 -60.628 -1.301 1.00 87.69 540 SER A C 1
ATOM 4089 O O . SER A 1 540 ? -25.933 -61.653 -1.928 1.00 87.69 540 SER A O 1
ATOM 4091 N N . GLY A 1 541 ? -24.473 -60.420 -0.772 1.00 88.75 541 GLY A N 1
ATOM 4092 C CA . GLY A 1 541 ? -23.410 -61.425 -0.777 1.00 88.75 541 GLY A CA 1
ATOM 4093 C C . GLY A 1 541 ? -22.039 -60.805 -0.556 1.00 88.75 541 GLY A C 1
ATOM 4094 O O . GLY A 1 541 ? -21.931 -59.679 -0.068 1.00 88.75 541 GLY A O 1
ATOM 4095 N N . ARG A 1 542 ? -20.986 -61.536 -0.919 1.00 90.12 542 ARG A N 1
ATOM 4096 C CA . ARG A 1 542 ? -19.583 -61.111 -0.823 1.00 90.12 542 ARG A CA 1
ATOM 4097 C C . ARG A 1 542 ? -18.821 -61.348 -2.123 1.00 90.12 542 ARG A C 1
ATOM 4099 O O . ARG A 1 542 ? -18.906 -62.422 -2.712 1.00 90.12 542 ARG A O 1
ATOM 4106 N N . VAL A 1 543 ? -18.013 -60.372 -2.530 1.00 90.94 543 VAL A N 1
ATOM 4107 C CA . VAL A 1 543 ? -16.952 -60.548 -3.531 1.00 90.94 543 VAL A CA 1
ATOM 4108 C C . VAL A 1 543 ? -15.649 -60.857 -2.798 1.00 90.94 543 VAL A C 1
ATOM 4110 O O . VAL A 1 543 ? -15.243 -60.108 -1.907 1.00 90.94 543 VAL A O 1
ATOM 4113 N N . VAL A 1 544 ? -15.006 -61.973 -3.140 1.00 89.88 544 VAL A N 1
ATOM 4114 C CA . VAL A 1 544 ? -13.864 -62.523 -2.392 1.00 89.88 544 VAL A CA 1
ATOM 4115 C C . VAL A 1 544 ? -12.767 -63.077 -3.302 1.00 89.88 544 VAL A C 1
ATOM 4117 O O . VAL A 1 544 ? -13.028 -63.464 -4.438 1.00 89.88 544 VAL A O 1
ATOM 4120 N N . GLU A 1 545 ? -11.547 -63.186 -2.783 1.00 88.38 545 GLU A N 1
ATOM 4121 C CA . GLU A 1 545 ? -10.494 -64.059 -3.314 1.00 88.38 545 GLU A CA 1
ATOM 4122 C C . GLU A 1 545 ? -10.212 -65.214 -2.347 1.00 88.38 545 GLU A C 1
ATOM 4124 O O . GLU A 1 545 ? -10.431 -65.094 -1.138 1.00 88.38 545 GLU A O 1
ATOM 4129 N N . GLN A 1 546 ? -9.692 -66.325 -2.874 1.00 80.44 546 GLN A N 1
ATOM 4130 C CA . GLN A 1 546 ? -9.132 -67.407 -2.067 1.00 80.44 546 GLN A CA 1
ATOM 4131 C C . GLN A 1 546 ? -7.603 -67.300 -2.065 1.00 80.44 546 GLN A C 1
ATOM 4133 O O . GLN A 1 546 ? -6.975 -67.266 -3.124 1.00 80.44 546 GLN A O 1
ATOM 4138 N N . LEU A 1 547 ? -7.008 -67.236 -0.875 1.00 73.56 547 LEU A N 1
ATOM 4139 C CA . LEU A 1 547 ? -5.565 -67.113 -0.684 1.00 73.56 547 LEU A CA 1
ATOM 4140 C C . LEU A 1 547 ? -4.873 -68.496 -0.700 1.00 73.56 547 LEU A C 1
ATOM 4142 O O . LEU A 1 547 ? -5.534 -69.520 -0.501 1.00 73.56 547 LEU A O 1
ATOM 4146 N N . PRO A 1 548 ? -3.542 -68.568 -0.925 1.00 58.75 548 PRO A N 1
ATOM 4147 C CA . PRO A 1 548 ? -2.819 -69.842 -1.060 1.00 58.75 548 PRO A CA 1
ATOM 4148 C C . PRO A 1 548 ? -2.817 -70.747 0.183 1.00 58.75 548 PRO A C 1
ATOM 4150 O O . PRO A 1 548 ? -2.496 -71.928 0.073 1.00 58.75 548 PRO A O 1
ATOM 4153 N N . ASP A 1 549 ? -3.164 -70.214 1.357 1.00 66.00 549 ASP A N 1
ATOM 4154 C CA . ASP A 1 549 ? -3.350 -70.964 2.607 1.00 66.00 549 ASP A CA 1
ATOM 4155 C C . ASP A 1 549 ? -4.767 -71.559 2.758 1.00 66.00 549 ASP A C 1
ATOM 4157 O O . ASP A 1 549 ? -5.055 -72.251 3.734 1.00 66.00 549 ASP A O 1
ATOM 4161 N N . GLY A 1 550 ? -5.650 -71.309 1.786 1.00 61.81 550 GLY A N 1
ATOM 4162 C CA . GLY A 1 550 ? -7.050 -71.724 1.785 1.00 61.81 550 GLY A CA 1
ATOM 4163 C C . GLY A 1 550 ? -8.003 -70.749 2.480 1.00 61.81 550 GLY A C 1
ATOM 4164 O O . GLY A 1 550 ? -9.212 -70.992 2.452 1.00 61.81 550 GLY A O 1
ATOM 4165 N N . SER A 1 551 ? -7.504 -69.656 3.071 1.00 76.25 551 SER A N 1
ATOM 4166 C CA . SER A 1 551 ? -8.344 -68.601 3.646 1.00 76.25 551 SER A CA 1
ATOM 4167 C C . SER A 1 551 ? -9.045 -67.777 2.557 1.00 76.25 551 SER A C 1
ATOM 4169 O O . SER A 1 551 ? -8.667 -67.797 1.383 1.00 76.25 551 SER A O 1
ATOM 4171 N N . VAL A 1 552 ? -10.113 -67.072 2.935 1.00 79.38 552 VAL A N 1
ATOM 4172 C CA . VAL A 1 552 ? -10.956 -66.292 2.018 1.00 79.38 552 VAL A CA 1
ATOM 4173 C C . VAL A 1 552 ? -10.942 -64.834 2.460 1.00 79.38 552 VAL A C 1
ATOM 4175 O O . VAL A 1 552 ? -11.177 -64.545 3.634 1.00 79.38 552 VAL A O 1
ATOM 4178 N N . ARG A 1 553 ? -10.672 -63.915 1.528 1.00 83.06 553 ARG A N 1
ATOM 4179 C CA . ARG A 1 553 ? -10.536 -62.478 1.800 1.00 83.06 553 ARG A CA 1
ATOM 4180 C C . ARG A 1 553 ? -11.506 -61.662 0.953 1.00 83.06 553 ARG A C 1
ATOM 4182 O O . ARG A 1 553 ? -11.625 -61.905 -0.242 1.00 83.06 553 ARG A O 1
ATOM 4189 N N . GLY A 1 554 ? -12.174 -60.687 1.567 1.00 83.81 554 GLY A N 1
ATOM 4190 C CA . GLY A 1 554 ? -13.032 -59.735 0.861 1.00 83.81 554 GLY A CA 1
ATOM 4191 C C . GLY A 1 554 ? -12.256 -58.866 -0.130 1.00 83.81 554 GLY A C 1
ATOM 4192 O O . GLY A 1 554 ? -11.117 -58.483 0.136 1.00 83.81 554 GLY A O 1
ATOM 4193 N N . ILE A 1 555 ? -12.877 -58.556 -1.267 1.00 82.56 555 ILE A N 1
ATOM 4194 C CA . ILE A 1 555 ? -12.347 -57.627 -2.270 1.00 82.56 555 ILE A CA 1
ATOM 4195 C C . ILE A 1 555 ? -13.189 -56.355 -2.221 1.00 82.56 555 ILE A C 1
ATOM 4197 O O . ILE A 1 555 ? -14.365 -56.379 -2.587 1.00 82.56 555 ILE A O 1
ATOM 4201 N N . ALA A 1 556 ? -12.587 -55.250 -1.789 1.00 81.38 556 ALA A N 1
ATOM 4202 C CA . ALA A 1 556 ? -13.219 -53.935 -1.755 1.00 81.38 556 ALA A CA 1
ATOM 4203 C C . ALA A 1 556 ? -13.379 -53.327 -3.159 1.00 81.38 556 ALA A C 1
ATOM 4205 O O . ALA A 1 556 ? -12.547 -53.559 -4.040 1.00 81.38 556 ALA A O 1
ATOM 4206 N N . SER A 1 557 ? -14.415 -52.507 -3.355 1.00 81.94 557 SER A N 1
ATOM 4207 C CA . SER A 1 557 ? -14.653 -51.722 -4.578 1.00 81.94 557 SER A CA 1
ATOM 4208 C C . SER A 1 557 ? -14.726 -52.540 -5.878 1.00 81.94 557 SER A C 1
ATOM 4210 O O . SER A 1 557 ? -14.521 -52.003 -6.968 1.00 81.94 557 SER A O 1
ATOM 4212 N N . ALA A 1 558 ? -15.048 -53.833 -5.793 1.00 84.88 558 ALA A N 1
ATOM 4213 C CA . ALA A 1 558 ? -15.395 -54.637 -6.956 1.00 84.88 558 ALA A CA 1
ATOM 4214 C C . ALA A 1 558 ? -16.764 -54.188 -7.479 1.00 84.88 558 ALA A C 1
ATOM 4216 O O . ALA A 1 558 ? -17.708 -54.042 -6.704 1.00 84.88 558 ALA A O 1
ATOM 4217 N N . ALA A 1 559 ? -16.885 -53.983 -8.788 1.00 85.56 559 ALA A N 1
ATOM 4218 C CA . ALA A 1 559 ? -18.146 -53.615 -9.421 1.00 85.56 559 ALA A CA 1
ATOM 4219 C C . ALA A 1 559 ? -18.909 -54.878 -9.841 1.00 85.56 559 ALA A C 1
ATOM 4221 O O . ALA A 1 559 ? -18.434 -55.637 -10.690 1.00 85.56 559 ALA A O 1
ATOM 4222 N N . ILE A 1 560 ? -20.094 -55.081 -9.263 1.00 90.75 560 ILE A N 1
ATOM 4223 C CA . ILE A 1 560 ? -21.081 -56.081 -9.673 1.00 90.75 560 ILE A CA 1
ATOM 4224 C C . ILE A 1 560 ? -22.024 -55.401 -10.671 1.00 90.75 560 ILE A C 1
ATOM 4226 O O . ILE A 1 560 ? -22.718 -54.447 -10.321 1.00 90.75 560 ILE A O 1
ATOM 4230 N N . VAL A 1 561 ? -22.074 -55.897 -11.906 1.00 88.00 561 VAL A N 1
ATOM 4231 C CA . VAL A 1 561 ? -22.966 -55.417 -12.972 1.00 88.00 561 VAL A CA 1
ATOM 4232 C C . VAL A 1 561 ? -23.956 -56.519 -13.331 1.00 88.00 561 VAL A C 1
ATOM 4234 O O . VAL A 1 561 ? -23.566 -57.644 -13.640 1.00 88.00 561 VAL A O 1
ATOM 4237 N N . LEU A 1 562 ? -25.241 -56.182 -13.310 1.00 85.06 562 LEU A N 1
ATOM 4238 C CA . LEU A 1 562 ? -26.367 -57.093 -13.486 1.00 85.06 562 LEU A CA 1
ATOM 4239 C C . LEU A 1 562 ? -27.119 -56.696 -14.759 1.00 85.06 562 LEU A C 1
ATOM 4241 O O . LEU A 1 562 ? -27.521 -55.541 -14.911 1.00 85.06 562 LEU A O 1
ATOM 4245 N N . ARG A 1 563 ? -27.289 -57.632 -15.698 1.00 81.12 563 ARG A N 1
ATOM 4246 C CA . ARG A 1 563 ? -27.910 -57.362 -17.007 1.00 81.12 563 ARG A CA 1
ATOM 4247 C C . ARG A 1 563 ? -29.067 -58.307 -17.303 1.00 81.12 563 ARG A C 1
ATOM 4249 O O . ARG A 1 563 ? -28.899 -59.521 -17.257 1.00 81.12 563 ARG A O 1
ATOM 4256 N N . GLU A 1 564 ? -30.205 -57.735 -17.671 1.00 75.19 564 GLU A N 1
ATOM 4257 C CA . GLU A 1 564 ? -31.331 -58.435 -18.292 1.00 75.19 564 GLU A CA 1
ATOM 4258 C C . GLU A 1 564 ? -31.226 -58.331 -19.826 1.00 75.19 564 GLU A C 1
ATOM 4260 O O . GLU A 1 564 ? -30.716 -57.342 -20.353 1.00 75.19 564 GLU A O 1
ATOM 4265 N N . ASN A 1 565 ? -31.737 -59.323 -20.565 1.00 58.81 565 ASN A N 1
ATOM 4266 C CA . ASN A 1 565 ? -31.663 -59.370 -22.037 1.00 58.81 565 ASN A CA 1
ATOM 4267 C C . ASN A 1 565 ? -32.449 -58.261 -22.776 1.00 58.81 565 ASN A C 1
ATOM 4269 O O . ASN A 1 565 ? -32.325 -58.148 -23.995 1.00 58.81 565 ASN A O 1
ATOM 4273 N N . SER A 1 566 ? -33.255 -57.459 -22.076 1.00 52.19 566 SER A N 1
ATOM 4274 C CA . SER A 1 566 ? -34.057 -56.367 -22.655 1.00 52.19 566 SER A CA 1
ATOM 4275 C C . SER A 1 566 ? -34.208 -55.137 -21.745 1.00 52.19 566 SER A C 1
ATOM 4277 O O . SER A 1 566 ? -35.025 -54.267 -22.042 1.00 52.19 566 SER A O 1
ATOM 4279 N N . GLY A 1 567 ? -33.455 -55.064 -20.643 1.00 58.44 567 GLY A N 1
ATOM 4280 C CA . GLY A 1 567 ? -33.651 -54.079 -19.572 1.00 58.44 567 GLY A CA 1
ATOM 4281 C C . GLY A 1 567 ? -32.444 -53.171 -19.313 1.00 58.44 567 GLY A C 1
ATOM 4282 O O . GLY A 1 567 ? -31.330 -53.417 -19.781 1.00 58.44 567 GLY A O 1
ATOM 4283 N N . THR A 1 568 ? -32.662 -52.112 -18.532 1.00 60.59 568 THR A N 1
ATOM 4284 C CA . THR A 1 568 ? -31.594 -51.231 -18.031 1.00 60.59 568 THR A CA 1
ATOM 4285 C C . THR A 1 568 ? -30.690 -52.004 -17.058 1.00 60.59 568 THR A C 1
ATOM 4287 O O . THR A 1 568 ? -31.216 -52.678 -16.171 1.00 60.59 568 THR A O 1
ATOM 4290 N N . PRO A 1 569 ? -29.350 -51.926 -17.171 1.00 68.94 569 PRO A N 1
ATOM 4291 C CA . PRO A 1 569 ? -28.453 -52.635 -16.261 1.00 68.94 569 PRO A CA 1
ATOM 4292 C C . PRO A 1 569 ? -28.534 -52.088 -14.829 1.00 68.94 569 PRO A C 1
ATOM 4294 O O . PRO A 1 569 ? -28.543 -50.875 -14.618 1.00 68.94 569 PRO A O 1
ATOM 4297 N N . ALA A 1 570 ? -28.526 -52.996 -13.855 1.00 71.69 570 ALA A N 1
ATOM 4298 C CA . ALA A 1 570 ? -28.406 -52.702 -12.428 1.00 71.69 570 ALA A CA 1
ATOM 4299 C C . ALA A 1 570 ? -26.981 -53.020 -11.929 1.00 71.69 570 ALA A C 1
ATOM 4301 O O . ALA A 1 570 ? -26.160 -53.577 -12.665 1.00 71.69 570 ALA A O 1
ATOM 4302 N N . GLY A 1 571 ? -26.664 -52.686 -10.677 1.00 78.44 571 GLY A N 1
ATOM 4303 C CA . GLY A 1 571 ? -25.356 -53.007 -10.106 1.00 78.44 571 GLY A CA 1
ATOM 4304 C C . GLY A 1 571 ? -25.156 -52.573 -8.656 1.00 78.44 571 GLY A C 1
ATOM 4305 O O . GLY A 1 571 ? -26.057 -52.017 -8.026 1.00 78.44 571 GLY A O 1
ATOM 4306 N N . ALA A 1 572 ? -23.961 -52.859 -8.143 1.00 81.31 572 ALA A N 1
ATOM 4307 C CA . ALA A 1 572 ? -23.463 -52.456 -6.828 1.00 81.31 572 ALA A CA 1
ATOM 4308 C C . ALA A 1 572 ? -21.922 -52.440 -6.813 1.00 81.31 572 ALA A C 1
ATOM 4310 O O . ALA A 1 572 ? -21.280 -53.078 -7.647 1.00 81.31 572 ALA A O 1
ATOM 4311 N N . GLY A 1 573 ? -21.338 -51.738 -5.841 1.00 85.12 573 GLY A N 1
ATOM 4312 C CA . GLY A 1 573 ? -19.937 -51.904 -5.446 1.00 85.12 573 GLY A CA 1
ATOM 4313 C C . GLY A 1 573 ? -19.837 -52.719 -4.155 1.00 85.12 573 GLY A C 1
ATOM 4314 O O . GLY A 1 573 ? -20.746 -52.647 -3.326 1.00 85.12 573 GLY A O 1
ATOM 4315 N N . SER A 1 574 ? -18.755 -53.475 -3.966 1.00 88.06 574 SER A N 1
ATOM 4316 C CA . SER A 1 574 ? -18.456 -54.118 -2.679 1.00 88.06 574 SER A CA 1
ATOM 4317 C C . SER A 1 574 ? -17.791 -53.166 -1.675 1.00 88.06 574 SER A C 1
ATOM 4319 O O . SER A 1 574 ? -16.995 -52.296 -2.033 1.00 88.06 574 SER A O 1
ATOM 4321 N N . LEU A 1 575 ? -18.111 -53.364 -0.397 1.00 84.06 575 LEU A N 1
ATOM 4322 C CA . LEU A 1 575 ? -17.529 -52.694 0.767 1.00 84.06 575 LEU A CA 1
ATOM 4323 C C . LEU A 1 575 ? -16.166 -53.306 1.142 1.00 84.06 575 LEU A C 1
ATOM 4325 O O . LEU A 1 575 ? -15.737 -54.296 0.551 1.00 84.06 575 LEU A O 1
ATOM 4329 N N . GLU A 1 576 ? -15.482 -52.737 2.141 1.00 77.56 576 GLU A N 1
ATOM 4330 C CA . GLU A 1 576 ? -14.118 -53.137 2.539 1.00 77.56 576 GLU A CA 1
ATOM 4331 C C . GLU A 1 576 ? -13.964 -54.629 2.881 1.00 77.56 576 GLU A C 1
ATOM 4333 O O . GLU A 1 576 ? -12.950 -55.239 2.548 1.00 77.56 576 GLU A O 1
ATOM 4338 N N . ASP A 1 577 ? -14.979 -55.248 3.492 1.00 80.06 577 ASP A N 1
ATOM 4339 C CA . ASP A 1 577 ? -14.984 -56.678 3.832 1.00 80.06 577 ASP A CA 1
ATOM 4340 C C . ASP A 1 577 ? -15.459 -57.585 2.673 1.00 80.06 577 ASP A C 1
ATOM 4342 O O . ASP A 1 577 ? -15.702 -58.784 2.855 1.00 80.06 577 ASP A O 1
ATOM 4346 N N . GLY A 1 578 ? -15.610 -57.013 1.477 1.00 83.31 578 GLY A N 1
ATOM 4347 C CA . GLY A 1 578 ? -16.129 -57.651 0.273 1.00 83.31 578 GLY A CA 1
ATOM 4348 C C . GLY A 1 578 ? -17.654 -57.725 0.192 1.00 83.31 578 GLY A C 1
ATOM 4349 O O . GLY A 1 578 ? -18.162 -58.125 -0.854 1.00 83.31 578 GLY A O 1
ATOM 4350 N N . SER A 1 579 ? -18.407 -57.371 1.241 1.00 87.62 579 SER A N 1
ATOM 4351 C CA . SER A 1 579 ? -19.874 -57.466 1.210 1.00 87.62 579 SER A CA 1
ATOM 4352 C C . SER A 1 579 ? -20.518 -56.465 0.247 1.00 87.62 579 SER A C 1
ATOM 4354 O O . SER A 1 579 ? -19.998 -55.376 0.017 1.00 87.62 579 SER A O 1
ATOM 4356 N N . TYR A 1 580 ? -21.656 -56.829 -0.340 1.00 88.94 580 TYR A N 1
ATOM 4357 C CA . TYR A 1 580 ? -22.457 -55.948 -1.190 1.00 88.94 580 TYR A CA 1
ATOM 4358 C C . TYR A 1 580 ? -23.956 -56.227 -0.997 1.00 88.94 580 TYR A C 1
ATOM 4360 O O . TYR A 1 580 ? -24.353 -57.330 -0.610 1.00 88.94 580 TYR A O 1
ATOM 4368 N N . GLN A 1 581 ? -24.790 -55.229 -1.294 1.00 86.06 581 GLN A N 1
ATOM 4369 C CA . GLN A 1 581 ? -26.248 -55.355 -1.349 1.00 86.06 581 GLN A CA 1
ATOM 4370 C C . GLN A 1 581 ? -26.809 -54.451 -2.457 1.00 86.06 581 GLN A C 1
ATOM 4372 O O . GLN A 1 581 ? -26.290 -53.361 -2.693 1.00 86.06 581 GLN A O 1
ATOM 4377 N N . THR A 1 582 ? -27.852 -54.902 -3.153 1.00 83.00 582 THR A N 1
ATOM 4378 C CA . THR A 1 582 ? -28.596 -54.116 -4.149 1.00 83.00 582 THR A CA 1
ATOM 4379 C C . THR A 1 582 ? -30.023 -54.648 -4.290 1.00 83.00 582 THR A C 1
ATOM 4381 O O . THR A 1 582 ? -30.274 -55.825 -4.040 1.00 83.00 582 THR A O 1
ATOM 4384 N N . THR A 1 583 ? -30.965 -53.801 -4.693 1.00 81.81 583 THR A N 1
ATOM 4385 C CA . THR A 1 583 ? -32.384 -54.163 -4.820 1.00 81.81 583 THR A CA 1
ATOM 4386 C C . THR A 1 583 ? -32.747 -54.263 -6.303 1.00 81.81 583 THR A C 1
ATOM 4388 O O . THR A 1 583 ? -32.489 -53.347 -7.083 1.00 81.81 583 THR A O 1
ATOM 4391 N N . MET A 1 584 ? -33.320 -55.397 -6.706 1.00 78.38 584 MET A N 1
ATOM 4392 C CA . MET A 1 584 ? -33.577 -55.781 -8.097 1.00 78.38 584 MET A CA 1
ATOM 4393 C C . MET A 1 584 ? -35.079 -55.852 -8.418 1.00 78.38 584 MET A C 1
ATOM 4395 O O . MET A 1 584 ? -35.921 -56.027 -7.534 1.00 78.38 584 MET A O 1
ATOM 4399 N N . LEU A 1 585 ? -35.416 -55.756 -9.708 1.00 78.12 585 LEU A N 1
ATOM 4400 C CA . LEU A 1 585 ? -36.764 -56.022 -10.223 1.00 78.12 585 LEU A CA 1
ATOM 4401 C C . LEU A 1 585 ? -36.928 -57.517 -10.577 1.00 78.12 585 LEU A C 1
ATOM 4403 O O . LEU A 1 585 ? -35.958 -58.126 -11.041 1.00 78.12 585 LEU A O 1
ATOM 4407 N N . PRO A 1 586 ? -38.130 -58.109 -10.412 1.00 75.56 586 PRO A N 1
ATOM 4408 C CA . PRO A 1 586 ? -38.405 -59.490 -10.814 1.00 75.56 586 PRO A CA 1
ATOM 4409 C C . PRO A 1 586 ? -38.094 -59.713 -12.296 1.00 75.56 586 PRO A C 1
ATOM 4411 O O . PRO A 1 586 ? -38.519 -58.930 -13.143 1.00 75.56 586 PRO A O 1
ATOM 4414 N N . GLY A 1 587 ? -37.346 -60.770 -12.605 1.00 78.44 587 GLY A N 1
ATOM 4415 C CA . GLY A 1 587 ? -36.756 -60.977 -13.928 1.00 78.44 587 GLY A CA 1
ATOM 4416 C C . GLY A 1 587 ? -35.690 -62.071 -13.925 1.00 78.44 587 GLY A C 1
ATOM 4417 O O . GLY A 1 587 ? -35.597 -62.872 -12.991 1.00 78.44 587 GLY A O 1
ATOM 4418 N N . THR A 1 588 ? -34.878 -62.131 -14.981 1.00 83.25 588 THR A N 1
ATOM 4419 C CA . THR A 1 588 ? -33.742 -63.066 -15.086 1.00 83.25 588 THR A CA 1
ATOM 4420 C C . THR A 1 588 ? -32.488 -62.316 -15.519 1.00 83.25 588 THR A C 1
ATOM 4422 O O . THR A 1 588 ? -32.431 -61.766 -16.619 1.00 83.25 588 THR A O 1
ATOM 4425 N N . TRP A 1 589 ? -31.485 -62.303 -14.644 1.00 84.31 589 TRP A N 1
ATOM 4426 C CA . TRP A 1 589 ? -30.341 -61.396 -14.715 1.00 84.31 589 TRP A CA 1
ATOM 4427 C C . TRP A 1 589 ? -29.016 -62.157 -14.777 1.00 84.31 589 TRP A C 1
ATOM 4429 O O . TRP A 1 589 ? -28.791 -63.090 -14.008 1.00 84.31 589 TRP A O 1
ATOM 4439 N N . GLN A 1 590 ? -28.101 -61.734 -15.647 1.00 86.75 590 GLN A N 1
ATOM 4440 C CA . GLN A 1 590 ? -26.728 -62.236 -15.672 1.00 86.75 590 GLN A CA 1
ATOM 4441 C C . GLN A 1 590 ? -25.814 -61.309 -14.864 1.00 86.75 590 GLN A C 1
ATOM 4443 O O . GLN A 1 590 ? -25.807 -60.098 -15.096 1.00 86.75 590 GLN A O 1
ATOM 4448 N N . ALA A 1 591 ? -25.021 -61.873 -13.951 1.00 87.75 591 ALA A N 1
ATOM 4449 C CA . ALA A 1 591 ? -24.023 -61.131 -13.187 1.00 87.75 591 ALA A CA 1
ATOM 4450 C C . ALA A 1 591 ? -22.648 -61.137 -13.879 1.00 87.75 591 ALA A C 1
ATOM 4452 O O . ALA A 1 591 ? -22.189 -62.157 -14.397 1.00 87.75 591 ALA A O 1
ATOM 4453 N N . SER A 1 592 ? -21.974 -59.990 -13.850 1.00 88.19 592 SER A N 1
ATOM 4454 C CA . SER A 1 592 ? -20.579 -59.804 -14.247 1.00 88.19 592 SER A CA 1
ATOM 4455 C C . SER A 1 592 ? -19.871 -58.983 -13.175 1.00 88.19 592 SER A C 1
ATOM 4457 O O . SER A 1 592 ? -20.325 -57.887 -12.857 1.00 88.19 592 SER A O 1
ATOM 4459 N N . VAL A 1 593 ? -18.750 -59.473 -12.654 1.00 90.62 593 VAL A N 1
ATOM 4460 C CA . VAL A 1 593 ? -17.988 -58.836 -11.573 1.00 90.62 593 VAL A CA 1
ATOM 4461 C C . VAL A 1 593 ? -16.577 -58.493 -12.043 1.00 90.62 593 VAL A C 1
ATOM 4463 O O . VAL A 1 593 ? -15.878 -59.328 -12.622 1.00 90.62 593 VAL A O 1
ATOM 4466 N N . THR A 1 594 ? -16.153 -57.257 -11.787 1.00 84.44 594 THR A N 1
ATOM 4467 C CA . THR A 1 594 ? -14.833 -56.726 -12.164 1.00 84.44 594 THR A CA 1
ATOM 4468 C C . THR A 1 594 ? -14.169 -56.018 -10.988 1.00 84.44 594 THR A C 1
ATOM 4470 O O . THR A 1 594 ? -14.795 -55.163 -10.362 1.00 84.44 594 THR A O 1
ATOM 4473 N N . ALA A 1 595 ? -12.892 -56.311 -10.733 1.00 82.69 595 ALA A N 1
ATOM 4474 C CA . ALA A 1 595 ? -12.066 -55.618 -9.745 1.00 82.69 595 ALA A CA 1
ATOM 4475 C C . ALA A 1 595 ? -10.635 -55.424 -10.272 1.00 82.69 595 ALA A C 1
ATOM 4477 O O . ALA A 1 595 ? -10.120 -56.256 -11.023 1.00 82.69 595 ALA A O 1
ATOM 4478 N N . THR A 1 596 ? -9.977 -54.334 -9.877 1.00 75.12 596 THR A N 1
ATOM 4479 C CA . THR A 1 596 ? -8.613 -54.007 -10.320 1.00 75.12 596 THR A CA 1
ATOM 4480 C C . THR A 1 596 ? -7.618 -55.080 -9.871 1.00 75.12 596 THR A C 1
ATOM 4482 O O . THR A 1 596 ? -7.526 -55.389 -8.688 1.00 75.12 596 THR A O 1
ATOM 4485 N N . GLY A 1 597 ? -6.860 -55.648 -10.816 1.00 68.88 597 GLY A N 1
ATOM 4486 C CA . GLY A 1 597 ? -5.910 -56.739 -10.551 1.00 68.88 597 GLY A CA 1
ATOM 4487 C C . GLY A 1 597 ? -6.517 -58.149 -10.565 1.00 68.88 597 GLY A C 1
ATOM 4488 O O . GLY A 1 597 ? -5.787 -59.120 -10.363 1.00 68.88 597 GLY A O 1
ATOM 4489 N N . PHE A 1 598 ? -7.815 -58.285 -10.847 1.00 81.12 598 PHE A N 1
ATOM 4490 C CA . PHE A 1 598 ? -8.519 -59.565 -10.946 1.00 81.12 598 PHE A CA 1
ATOM 4491 C C . PHE A 1 598 ? -9.034 -59.826 -12.365 1.00 81.12 598 PHE A C 1
ATOM 4493 O O . PHE A 1 598 ? -9.252 -58.904 -13.151 1.00 81.12 598 PHE A O 1
ATOM 4500 N N . GLN A 1 599 ? -9.232 -61.099 -12.699 1.00 81.38 599 GLN A N 1
ATOM 4501 C CA . GLN A 1 599 ? -9.911 -61.503 -13.928 1.00 81.38 599 GLN A CA 1
ATOM 4502 C C . GLN A 1 599 ? -11.408 -61.178 -13.817 1.00 81.38 599 GLN A C 1
ATOM 4504 O O . GLN A 1 599 ? -12.008 -61.364 -12.757 1.00 81.38 599 GLN A O 1
ATOM 4509 N N . GLN A 1 600 ? -12.020 -60.707 -14.906 1.00 83.38 600 GLN A N 1
ATOM 4510 C CA . GLN A 1 600 ? -13.463 -60.469 -14.953 1.00 83.38 600 GLN A CA 1
ATOM 4511 C C . GLN A 1 600 ? -14.217 -61.799 -14.833 1.00 83.38 600 GLN A C 1
ATOM 4513 O O . GLN A 1 600 ? -14.080 -62.674 -15.688 1.00 83.38 600 GLN A O 1
ATOM 4518 N N . LEU A 1 601 ? -15.053 -61.928 -13.803 1.00 87.69 601 LEU A N 1
ATOM 4519 C CA . LEU A 1 601 ? -15.938 -63.074 -13.630 1.00 87.69 601 LEU A CA 1
ATOM 4520 C C . LEU A 1 601 ? -17.291 -62.772 -14.270 1.00 87.69 601 LEU A C 1
ATOM 4522 O O . LEU A 1 601 ? -18.021 -61.907 -13.795 1.00 87.69 601 LEU A O 1
ATOM 4526 N N . GLN A 1 602 ? -17.666 -63.524 -15.299 1.00 86.56 602 GLN A N 1
ATOM 4527 C CA . GLN A 1 602 ? -19.068 -63.660 -15.689 1.00 86.56 602 GLN A CA 1
ATOM 4528 C C . GLN A 1 602 ? -19.643 -64.860 -14.928 1.00 86.56 602 GLN A C 1
ATOM 4530 O O . GLN A 1 602 ? -19.130 -65.969 -15.074 1.00 86.56 602 GLN A O 1
ATOM 4535 N N . ASP A 1 603 ? -20.675 -64.655 -14.104 1.00 85.06 603 ASP A N 1
ATOM 4536 C CA . ASP A 1 603 ? -21.317 -65.764 -13.387 1.00 85.06 603 ASP A CA 1
ATOM 4537 C C . ASP A 1 603 ? -21.967 -66.707 -14.417 1.00 85.06 603 ASP A C 1
ATOM 4539 O O . ASP A 1 603 ? -22.766 -66.236 -15.235 1.00 85.06 603 ASP A O 1
ATOM 4543 N N . PRO A 1 604 ? -21.647 -68.016 -14.431 1.00 79.19 604 PRO A N 1
ATOM 4544 C CA . PRO A 1 604 ? -22.253 -68.962 -15.363 1.00 79.19 604 PRO A CA 1
ATOM 4545 C C . PRO A 1 604 ? -23.731 -69.268 -15.065 1.00 79.19 604 PRO A C 1
ATOM 4547 O O . PRO A 1 604 ? -24.396 -69.864 -15.912 1.00 79.19 604 PRO A O 1
ATOM 4550 N N . GLN A 1 605 ? -24.264 -68.899 -13.895 1.00 83.06 605 GLN A N 1
ATOM 4551 C CA . GLN A 1 605 ? -25.669 -69.117 -13.535 1.00 83.06 605 GLN A CA 1
ATOM 4552 C C . GLN A 1 605 ? -26.458 -67.795 -13.583 1.00 83.06 605 GLN A C 1
ATOM 4554 O O . GLN A 1 605 ? -26.055 -66.825 -12.941 1.00 83.06 605 GLN A O 1
ATOM 4559 N N . PRO A 1 606 ? -27.593 -67.731 -14.303 1.00 81.94 606 PRO A N 1
ATOM 4560 C CA . PRO A 1 606 ? -28.472 -66.568 -14.257 1.00 81.94 606 PRO A CA 1
ATOM 4561 C C . PRO A 1 606 ? -29.221 -66.501 -12.918 1.00 81.94 606 PRO A C 1
ATOM 4563 O O . PRO A 1 606 ? -29.699 -67.514 -12.401 1.00 81.94 606 PRO A O 1
ATOM 4566 N N . LEU A 1 607 ? -29.367 -65.292 -12.380 1.00 82.94 607 LEU A N 1
ATOM 4567 C CA . LEU A 1 607 ? -30.154 -65.001 -11.186 1.00 82.94 607 LEU A CA 1
ATOM 4568 C C . LEU A 1 607 ? -31.623 -64.828 -11.593 1.00 82.94 607 LEU A C 1
ATOM 4570 O O . LEU A 1 607 ? -31.980 -63.853 -12.255 1.00 82.94 607 LEU A O 1
ATOM 4574 N N . VAL A 1 608 ? -32.469 -65.788 -11.218 1.00 80.69 608 VAL A N 1
ATOM 4575 C CA . VAL A 1 608 ? -33.929 -65.716 -11.394 1.00 80.69 608 VAL A CA 1
ATOM 4576 C C . VAL A 1 608 ? -34.540 -65.106 -10.137 1.00 80.69 608 VAL A C 1
ATOM 4578 O O . VAL A 1 608 ? -34.211 -65.533 -9.032 1.00 80.69 608 VAL A O 1
ATOM 4581 N N . ILE A 1 609 ? -35.410 -64.112 -10.312 1.00 77.06 609 ILE A N 1
ATOM 4582 C CA . ILE A 1 609 ? -35.920 -63.264 -9.231 1.00 77.06 609 ILE A CA 1
ATOM 4583 C C . ILE A 1 609 ? -37.444 -63.235 -9.264 1.00 77.06 609 ILE A C 1
ATOM 4585 O O . ILE A 1 609 ? -38.033 -62.836 -10.272 1.00 77.06 609 ILE A O 1
ATOM 4589 N N . ASN A 1 610 ? -38.075 -63.578 -8.145 1.00 77.88 610 ASN A N 1
ATOM 4590 C CA . ASN A 1 61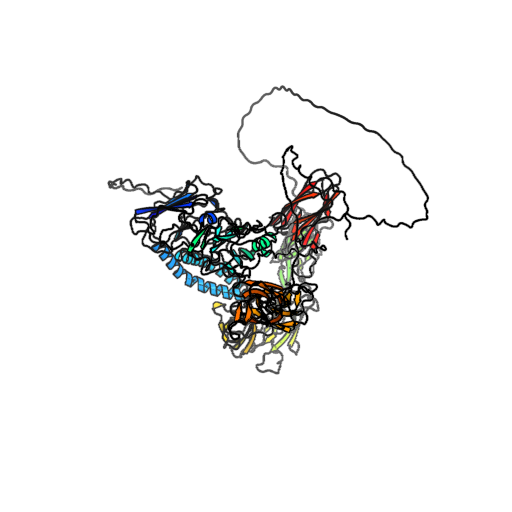0 ? -39.516 -63.477 -7.946 1.00 77.88 610 ASN A CA 1
ATOM 4591 C C . ASN A 1 610 ? -39.861 -62.253 -7.067 1.00 77.88 610 ASN A C 1
ATOM 4593 O O . ASN A 1 610 ? -39.010 -61.758 -6.323 1.00 77.88 610 ASN A O 1
ATOM 4597 N N . PRO A 1 611 ? -41.105 -61.741 -7.132 1.00 72.69 611 PRO A N 1
ATOM 4598 C CA . PRO A 1 611 ? -41.560 -60.629 -6.297 1.00 72.69 611 PRO A CA 1
ATOM 4599 C C . PRO A 1 611 ? -41.375 -60.887 -4.791 1.00 72.69 611 PRO A C 1
ATOM 4601 O O . PRO A 1 611 ? -42.018 -61.775 -4.233 1.00 72.69 611 PRO A O 1
ATOM 4604 N N . GLY A 1 612 ? -40.548 -60.076 -4.122 1.00 70.75 612 GLY A N 1
ATOM 4605 C CA . GLY A 1 612 ? -40.302 -60.171 -2.678 1.00 70.75 612 GLY A CA 1
ATOM 4606 C C . GLY A 1 612 ? -39.255 -61.201 -2.233 1.00 70.75 612 GLY A C 1
ATOM 4607 O O . GLY A 1 612 ? -39.160 -61.457 -1.033 1.00 70.75 612 GLY A O 1
ATOM 4608 N N . ASP A 1 613 ? -38.475 -61.786 -3.149 1.00 78.94 613 ASP A N 1
ATOM 4609 C CA . ASP A 1 613 ? -37.353 -62.661 -2.781 1.00 78.94 613 ASP A CA 1
ATOM 4610 C C . ASP A 1 613 ? -36.259 -61.902 -1.994 1.00 78.94 613 ASP A C 1
ATOM 4612 O O . ASP A 1 613 ? -36.016 -60.711 -2.204 1.00 78.94 613 ASP A O 1
ATOM 4616 N N . GLN A 1 614 ? -35.528 -62.621 -1.136 1.00 80.31 614 GLN A N 1
ATOM 4617 C CA . GLN A 1 614 ? -34.201 -62.203 -0.673 1.00 80.31 614 GLN A CA 1
ATOM 4618 C C . GLN A 1 614 ? -33.177 -63.268 -1.066 1.00 80.31 614 GLN A C 1
ATOM 4620 O O . GLN A 1 614 ? -33.267 -64.427 -0.656 1.00 80.31 614 GLN A O 1
ATOM 4625 N N . LEU A 1 615 ? -32.218 -62.870 -1.898 1.00 82.38 615 LEU A N 1
ATOM 4626 C CA . LEU A 1 615 ? -31.251 -63.734 -2.561 1.00 82.38 615 LEU A CA 1
ATOM 4627 C C . LEU A 1 615 ? -29.836 -63.430 -2.056 1.00 82.38 615 LEU A C 1
ATOM 4629 O O . LEU A 1 615 ? -29.439 -62.271 -1.931 1.00 82.38 615 LEU A O 1
ATOM 4633 N N . VAL A 1 616 ? -29.057 -64.482 -1.795 1.00 87.06 616 VAL A N 1
ATOM 4634 C CA . VAL A 1 616 ? -27.646 -64.372 -1.399 1.00 87.06 616 VAL A CA 1
ATOM 4635 C C . VAL A 1 616 ? -26.768 -65.010 -2.475 1.00 87.06 616 VAL A C 1
ATOM 4637 O O . VAL A 1 616 ? -26.999 -66.160 -2.859 1.00 87.06 616 VAL A O 1
ATOM 4640 N N . ARG A 1 617 ? -25.772 -64.273 -2.977 1.00 90.00 617 ARG A N 1
ATOM 4641 C CA . ARG A 1 617 ? -24.851 -64.723 -4.028 1.00 90.00 617 ARG A CA 1
ATOM 4642 C C . ARG A 1 617 ? -23.434 -64.202 -3.794 1.00 90.00 617 ARG A C 1
ATOM 4644 O O . ARG A 1 617 ? -23.169 -63.016 -3.976 1.00 90.00 617 ARG A O 1
ATOM 4651 N N . ASP A 1 618 ? -22.523 -65.106 -3.458 1.00 90.19 618 ASP A N 1
ATOM 4652 C CA . ASP A 1 618 ? -21.099 -64.793 -3.334 1.00 90.19 618 ASP A CA 1
ATOM 4653 C C . ASP A 1 618 ? -20.366 -64.998 -4.669 1.00 90.19 618 ASP A C 1
ATOM 4655 O O . ASP A 1 618 ? -20.714 -65.879 -5.460 1.00 90.19 618 ASP A O 1
ATOM 4659 N N . PHE A 1 619 ? -19.332 -64.191 -4.909 1.00 90.81 619 PHE A N 1
ATOM 4660 C CA . PHE A 1 619 ? -18.529 -64.192 -6.130 1.00 90.81 619 PHE A CA 1
ATOM 4661 C C . PHE A 1 619 ? -17.042 -64.335 -5.791 1.00 90.81 619 PHE A C 1
ATOM 4663 O O . PHE A 1 619 ? -16.466 -63.465 -5.138 1.00 90.81 619 PHE A O 1
ATOM 4670 N N . THR A 1 620 ? -16.393 -65.402 -6.260 1.00 89.56 620 THR A N 1
ATOM 4671 C CA . THR A 1 620 ? -14.947 -65.600 -6.067 1.00 89.56 620 THR A CA 1
ATOM 4672 C C . THR A 1 620 ? -14.174 -65.158 -7.306 1.00 89.56 620 THR A C 1
ATOM 4674 O O . THR A 1 620 ? -14.334 -65.744 -8.376 1.00 89.56 620 THR A O 1
ATOM 4677 N N . LEU A 1 621 ? -13.325 -64.138 -7.171 1.00 85.38 621 LEU A N 1
ATOM 4678 C CA . LEU A 1 621 ? -12.437 -63.674 -8.235 1.00 85.38 621 LEU A CA 1
ATOM 4679 C C . LEU A 1 621 ? -11.061 -64.344 -8.144 1.00 85.38 621 LEU A C 1
ATOM 4681 O O . LEU A 1 621 ? -10.541 -64.614 -7.061 1.00 85.38 621 LEU A O 1
ATOM 4685 N N . VAL A 1 622 ? -10.445 -64.554 -9.307 1.00 81.69 622 VAL A N 1
ATOM 4686 C CA . VAL A 1 622 ? -9.060 -65.025 -9.449 1.00 81.69 622 VAL A CA 1
ATOM 4687 C C . VAL A 1 622 ? -8.193 -63.837 -9.859 1.00 81.69 622 VAL A C 1
ATOM 4689 O O . VAL A 1 622 ? -8.600 -63.048 -10.715 1.00 81.69 622 VAL A O 1
ATOM 4692 N N . ARG A 1 623 ? -7.005 -63.678 -9.262 1.00 76.75 623 ARG A N 1
ATOM 4693 C CA . ARG A 1 623 ? -6.074 -62.607 -9.657 1.00 76.75 623 ARG A CA 1
ATOM 4694 C C . ARG A 1 623 ? -5.664 -62.750 -11.127 1.00 76.75 623 ARG A C 1
ATOM 4696 O O . ARG A 1 623 ? -5.513 -63.857 -11.647 1.00 76.75 623 ARG A O 1
ATOM 4703 N N . ALA A 1 624 ? -5.495 -61.622 -11.805 1.00 70.25 624 ALA A N 1
ATOM 4704 C CA . ALA A 1 624 ? -4.889 -61.603 -13.129 1.00 70.25 624 ALA A CA 1
ATOM 4705 C C . ALA A 1 624 ? -3.385 -61.893 -13.002 1.00 70.25 624 ALA A C 1
ATOM 4707 O O . ALA A 1 624 ? -2.732 -61.386 -12.086 1.00 70.25 624 ALA A O 1
ATOM 4708 N N . GLU A 1 625 ? -2.828 -62.697 -13.909 1.00 70.81 625 GLU A N 1
ATOM 4709 C CA . GLU A 1 625 ? -1.378 -62.906 -13.953 1.00 70.81 625 GLU A CA 1
ATOM 4710 C C . GLU A 1 625 ? -0.669 -61.582 -14.311 1.00 70.81 625 GLU A C 1
ATOM 4712 O O . GLU A 1 625 ? -1.106 -60.899 -15.245 1.00 70.81 625 GLU A O 1
ATOM 4717 N N . PRO A 1 626 ? 0.408 -61.187 -13.602 1.00 69.44 626 PRO A N 1
ATOM 4718 C CA . PRO A 1 626 ? 1.156 -59.975 -13.923 1.00 69.44 626 PRO A CA 1
ATOM 4719 C C . PRO A 1 626 ? 1.685 -59.994 -15.368 1.00 69.44 626 PRO A C 1
ATOM 4721 O O . PRO A 1 626 ? 2.350 -60.965 -15.745 1.00 69.44 626 PRO A O 1
ATOM 4724 N N . PRO A 1 627 ? 1.461 -58.937 -16.176 1.00 71.88 627 PRO A N 1
ATOM 4725 C CA . PRO A 1 627 ? 1.930 -58.908 -17.557 1.00 71.88 627 PRO A CA 1
ATOM 4726 C C . PRO A 1 627 ? 3.449 -59.101 -17.658 1.00 71.88 627 PRO A C 1
ATOM 4728 O O . PRO A 1 627 ? 4.228 -58.494 -16.920 1.00 71.88 627 PRO A O 1
ATOM 4731 N N . ALA A 1 628 ? 3.889 -59.936 -18.600 1.00 72.44 628 ALA A N 1
ATOM 4732 C CA . ALA A 1 628 ? 5.310 -60.102 -18.879 1.00 72.44 628 ALA A CA 1
ATOM 4733 C C . ALA A 1 628 ? 5.894 -58.806 -19.470 1.00 72.44 628 ALA A C 1
ATOM 4735 O O . ALA A 1 628 ? 5.319 -58.232 -20.393 1.00 72.44 628 ALA A O 1
ATOM 4736 N N . GLY A 1 629 ? 7.047 -58.363 -18.957 1.00 77.00 629 GLY A N 1
ATOM 4737 C CA . GLY A 1 629 ? 7.703 -57.121 -19.386 1.00 77.00 629 GLY A CA 1
ATOM 4738 C C . GLY A 1 629 ? 7.583 -55.946 -18.408 1.00 77.00 629 GLY A C 1
ATOM 4739 O O . GLY A 1 629 ? 8.142 -54.889 -18.689 1.00 77.00 629 GLY A O 1
ATOM 4740 N N . GLN A 1 630 ? 6.911 -56.119 -17.264 1.00 86.88 630 GLN A N 1
ATOM 4741 C CA . GLN A 1 630 ? 6.796 -55.091 -16.223 1.00 86.88 630 GLN A CA 1
ATOM 4742 C C . GLN A 1 630 ? 7.011 -55.627 -14.804 1.00 86.88 630 GLN A C 1
ATOM 4744 O O . GLN A 1 630 ? 6.766 -56.804 -14.536 1.00 86.88 630 GLN A O 1
ATOM 4749 N N . GLY A 1 631 ? 7.435 -54.758 -13.883 1.00 88.88 631 GLY A N 1
ATOM 4750 C CA . GLY A 1 631 ? 7.623 -55.096 -12.471 1.00 88.88 631 GLY A CA 1
ATOM 4751 C C . GLY A 1 631 ? 8.755 -54.322 -11.799 1.00 88.88 631 GLY A C 1
ATOM 4752 O O . GLY A 1 631 ? 8.962 -53.147 -12.087 1.00 88.88 631 GLY A O 1
ATOM 4753 N N . ILE A 1 632 ? 9.515 -54.988 -10.925 1.00 91.50 632 ILE A N 1
ATOM 4754 C CA . ILE A 1 632 ? 10.738 -54.437 -10.312 1.00 91.50 632 ILE A CA 1
ATOM 4755 C C . ILE A 1 632 ? 11.944 -55.284 -10.717 1.00 91.50 632 ILE A C 1
ATOM 4757 O O . ILE A 1 632 ? 11.866 -56.513 -10.793 1.00 91.50 632 ILE A O 1
ATOM 4761 N N . ARG A 1 633 ? 13.077 -54.623 -10.958 1.00 91.88 633 ARG A N 1
ATOM 4762 C CA . ARG A 1 633 ? 14.393 -55.250 -11.137 1.00 91.88 633 ARG A CA 1
ATOM 4763 C C . ARG A 1 633 ? 15.469 -54.441 -10.418 1.00 91.88 633 ARG A C 1
ATOM 4765 O O . ARG A 1 633 ? 15.247 -53.284 -10.085 1.00 91.88 633 ARG A O 1
ATOM 4772 N N . GLY A 1 634 ? 16.661 -54.993 -10.257 1.00 88.75 634 GLY A N 1
ATOM 4773 C CA . GLY A 1 634 ? 17.818 -54.229 -9.786 1.00 88.75 634 GLY A CA 1
ATOM 4774 C C . GLY A 1 634 ? 18.969 -55.132 -9.387 1.00 88.75 634 GLY A C 1
ATOM 4775 O O . GLY A 1 634 ? 19.001 -56.302 -9.774 1.00 88.75 634 GLY A O 1
ATOM 4776 N N . LYS A 1 635 ? 19.915 -54.602 -8.606 1.00 84.50 635 LYS A N 1
ATOM 4777 C CA . LYS A 1 635 ? 20.990 -55.382 -7.982 1.00 84.50 635 LYS A CA 1
ATOM 4778 C C . LYS A 1 635 ? 21.106 -55.103 -6.488 1.00 84.50 635 LYS A C 1
ATOM 4780 O O . LYS A 1 635 ? 21.007 -53.955 -6.057 1.00 84.50 635 LYS A O 1
ATOM 4785 N N . VAL A 1 636 ? 21.386 -56.147 -5.714 1.00 83.44 636 VAL A N 1
ATOM 4786 C CA . VAL A 1 636 ? 21.829 -56.031 -4.319 1.00 83.44 636 VAL A CA 1
ATOM 4787 C C . VAL A 1 636 ? 23.357 -56.011 -4.287 1.00 83.44 636 VAL A C 1
ATOM 4789 O O . VAL A 1 636 ? 24.009 -56.813 -4.956 1.00 83.44 636 VAL A O 1
ATOM 4792 N N . ARG A 1 637 ? 23.937 -55.086 -3.524 1.00 80.69 637 ARG A N 1
ATOM 4793 C CA . ARG A 1 637 ? 25.385 -54.931 -3.318 1.00 80.69 637 ARG A CA 1
ATOM 4794 C C . ARG A 1 637 ? 25.706 -54.900 -1.825 1.00 80.69 637 ARG A C 1
ATOM 4796 O O . ARG A 1 637 ? 24.840 -54.612 -1.005 1.00 80.69 637 ARG A O 1
ATOM 4803 N N . VAL A 1 638 ? 26.963 -55.154 -1.479 1.00 74.50 638 VAL A N 1
ATOM 4804 C CA . VAL A 1 638 ? 27.485 -55.029 -0.110 1.00 74.50 638 VAL A CA 1
ATOM 4805 C C . VAL A 1 638 ? 28.405 -53.811 -0.034 1.00 74.50 638 VAL A C 1
ATOM 4807 O O . VAL A 1 638 ? 29.269 -53.647 -0.899 1.00 74.50 638 VAL A O 1
ATOM 4810 N N . ALA A 1 639 ? 28.240 -52.963 0.982 1.00 62.69 639 ALA A N 1
ATOM 4811 C CA . ALA A 1 639 ? 29.159 -51.857 1.232 1.00 62.69 639 ALA A CA 1
ATOM 4812 C C . ALA A 1 639 ? 30.501 -52.372 1.780 1.00 62.69 639 ALA A C 1
ATOM 4814 O O . ALA A 1 639 ? 30.542 -53.115 2.760 1.00 62.69 639 ALA A O 1
ATOM 4815 N N . VAL A 1 640 ? 31.610 -51.942 1.171 1.00 58.88 640 VAL A N 1
ATOM 4816 C CA . VAL A 1 640 ? 32.976 -52.229 1.641 1.00 58.88 640 VAL A CA 1
ATOM 4817 C C . VAL A 1 640 ? 33.704 -50.918 1.983 1.00 58.88 640 VAL A C 1
ATOM 4819 O O . VAL A 1 640 ? 33.674 -49.999 1.164 1.00 58.88 640 VAL A O 1
ATOM 4822 N N . PRO A 1 641 ? 34.386 -50.788 3.144 1.00 51.69 641 PRO A N 1
ATOM 4823 C CA . PRO A 1 641 ? 34.909 -49.492 3.615 1.00 51.69 641 PRO A CA 1
ATOM 4824 C C . PRO A 1 641 ? 36.019 -48.830 2.779 1.00 51.69 641 PRO A C 1
ATOM 4826 O O . PRO A 1 641 ? 36.474 -47.743 3.133 1.00 51.69 641 PRO A O 1
ATOM 4829 N N . ARG A 1 642 ? 36.516 -49.478 1.717 1.00 46.16 642 ARG A N 1
ATOM 4830 C CA . ARG A 1 642 ? 37.486 -48.920 0.759 1.00 46.16 642 ARG A CA 1
ATOM 4831 C C . ARG A 1 642 ? 37.155 -49.427 -0.643 1.00 46.16 642 ARG A C 1
ATOM 4833 O O . ARG A 1 642 ? 36.753 -50.577 -0.800 1.00 46.16 642 ARG A O 1
ATOM 4840 N N . GLY A 1 643 ? 37.309 -48.558 -1.642 1.00 48.44 643 GLY A N 1
ATOM 4841 C CA . GLY A 1 643 ? 36.924 -48.844 -3.026 1.00 48.44 643 GLY A CA 1
ATOM 4842 C C . GLY A 1 643 ? 37.655 -50.042 -3.646 1.00 48.44 643 GLY A C 1
ATOM 4843 O O . GLY A 1 643 ? 38.755 -50.395 -3.228 1.00 48.44 643 GLY A O 1
ATOM 4844 N N . TYR A 1 644 ? 37.042 -50.603 -4.694 1.00 40.25 644 TYR A N 1
ATOM 4845 C CA . TYR A 1 644 ? 37.497 -51.775 -5.459 1.00 40.25 644 TYR A CA 1
ATOM 4846 C C . TYR A 1 644 ? 37.410 -53.132 -4.739 1.00 40.25 644 TYR A C 1
ATOM 4848 O O . TYR A 1 644 ? 38.409 -53.824 -4.563 1.00 40.25 644 TYR A O 1
ATOM 4856 N N . ASN A 1 645 ? 36.183 -53.565 -4.427 1.00 45.66 645 ASN A N 1
ATOM 4857 C CA . ASN A 1 645 ? 35.622 -54.810 -4.984 1.00 45.66 645 ASN A CA 1
ATOM 4858 C C . ASN A 1 645 ? 34.128 -54.937 -4.648 1.00 45.66 645 ASN A C 1
ATOM 4860 O O . ASN A 1 645 ? 33.725 -54.692 -3.516 1.00 45.66 645 ASN A O 1
ATOM 4864 N N . VAL A 1 646 ? 33.306 -55.365 -5.613 1.00 54.47 646 VAL A N 1
ATOM 4865 C CA . VAL A 1 646 ? 31.922 -55.778 -5.327 1.00 54.47 646 VAL A CA 1
ATOM 4866 C C . VAL A 1 646 ? 31.976 -57.201 -4.781 1.00 54.47 646 VAL A C 1
ATOM 4868 O O . VAL A 1 646 ? 32.281 -58.134 -5.522 1.00 54.47 646 VAL A O 1
ATOM 4871 N N . LEU A 1 647 ? 31.707 -57.369 -3.487 1.00 61.31 647 LEU A N 1
ATOM 4872 C CA . LEU A 1 647 ? 31.470 -58.696 -2.923 1.00 61.31 647 LEU A CA 1
ATOM 4873 C C . LEU A 1 647 ? 30.129 -59.238 -3.454 1.00 61.31 647 LEU A C 1
ATOM 4875 O O . LEU A 1 647 ? 29.176 -58.459 -3.569 1.00 61.31 647 LEU A O 1
ATOM 4879 N N . PRO A 1 648 ? 30.029 -60.544 -3.768 1.00 63.19 648 PRO A N 1
ATOM 4880 C CA . PRO A 1 648 ? 28.741 -61.157 -4.070 1.00 63.19 648 PRO A CA 1
ATOM 4881 C C . PRO A 1 648 ? 27.812 -61.048 -2.847 1.00 63.19 648 PRO A C 1
ATOM 4883 O O . PRO A 1 648 ? 28.309 -60.984 -1.716 1.00 63.19 648 PRO A O 1
ATOM 4886 N N . PRO A 1 649 ? 26.480 -61.038 -3.034 1.00 75.19 649 PRO A N 1
ATOM 4887 C CA . PRO A 1 649 ? 25.554 -60.986 -1.911 1.00 75.19 649 PRO A CA 1
ATOM 4888 C C . PRO A 1 649 ? 25.739 -62.176 -0.949 1.00 75.19 649 PRO A C 1
ATOM 4890 O O . PRO A 1 649 ? 26.125 -63.262 -1.396 1.00 75.19 649 PRO A O 1
ATOM 4893 N N . PRO A 1 650 ? 25.440 -62.012 0.354 1.00 79.81 650 PRO A N 1
ATOM 4894 C CA . PRO A 1 650 ? 25.484 -63.111 1.316 1.00 79.81 650 PRO A CA 1
ATOM 4895 C C . PRO A 1 650 ? 24.606 -64.294 0.882 1.00 79.81 650 PRO A C 1
ATOM 4897 O O . PRO A 1 650 ? 23.497 -64.104 0.387 1.00 79.81 650 PRO A O 1
ATOM 4900 N N . ALA A 1 651 ? 25.082 -65.526 1.077 1.00 75.94 651 ALA A N 1
ATOM 4901 C CA . ALA A 1 651 ? 24.380 -66.735 0.627 1.00 75.94 651 ALA A CA 1
ATOM 4902 C C . ALA A 1 651 ? 23.073 -67.024 1.399 1.00 75.94 651 ALA A C 1
ATOM 4904 O O . ALA A 1 651 ? 22.272 -67.855 0.977 1.00 75.94 651 ALA A O 1
ATOM 4905 N N . ASP A 1 652 ? 22.866 -66.346 2.527 1.00 84.50 652 ASP A N 1
ATOM 4906 C CA . ASP A 1 652 ? 21.671 -66.369 3.372 1.00 84.50 652 ASP A CA 1
ATOM 4907 C C . ASP A 1 652 ? 20.696 -65.206 3.095 1.00 84.50 652 ASP A C 1
ATOM 4909 O O . ASP A 1 652 ? 19.626 -65.159 3.709 1.00 84.50 652 ASP A O 1
ATOM 4913 N N . LEU A 1 653 ? 21.042 -64.291 2.175 1.00 86.38 653 LEU A N 1
ATOM 4914 C CA . LEU A 1 653 ? 20.247 -63.112 1.832 1.00 86.38 653 LEU A CA 1
ATOM 4915 C C . LEU A 1 653 ? 18.817 -63.486 1.426 1.00 86.38 653 LEU A C 1
ATOM 4917 O O . LEU A 1 653 ? 18.580 -64.199 0.448 1.00 86.38 653 LEU A O 1
ATOM 4921 N N . LYS A 1 654 ? 17.851 -62.902 2.132 1.00 88.50 654 LYS A N 1
ATOM 4922 C CA . LYS A 1 654 ? 16.431 -62.931 1.784 1.00 88.50 654 LYS A CA 1
ATOM 4923 C C . LYS A 1 654 ? 16.036 -61.582 1.206 1.00 88.50 654 LYS A C 1
ATOM 4925 O O . LYS A 1 654 ? 16.182 -60.555 1.864 1.00 88.50 654 LYS A O 1
ATOM 4930 N N . LEU A 1 655 ? 15.515 -61.612 -0.016 1.00 90.38 655 LEU A N 1
ATOM 4931 C CA . LEU A 1 655 ? 14.952 -60.457 -0.703 1.00 90.38 655 LEU A CA 1
ATOM 4932 C C . LEU A 1 655 ? 13.441 -60.660 -0.858 1.00 90.38 655 LEU A C 1
ATOM 4934 O O . LEU A 1 655 ? 13.007 -61.689 -1.380 1.00 90.38 655 LEU A O 1
ATOM 4938 N N . THR A 1 656 ? 12.643 -59.701 -0.400 1.00 91.69 656 THR A N 1
ATOM 4939 C CA . THR A 1 656 ? 11.172 -59.729 -0.489 1.00 91.69 656 THR A CA 1
ATOM 4940 C C . THR A 1 656 ? 10.645 -58.406 -1.018 1.00 91.69 656 THR A C 1
ATOM 4942 O O . THR A 1 656 ? 11.153 -57.357 -0.627 1.00 91.69 656 THR A O 1
ATOM 4945 N N . ILE A 1 657 ? 9.608 -58.440 -1.852 1.00 89.38 657 ILE A N 1
ATOM 4946 C CA . ILE A 1 657 ? 8.915 -57.245 -2.346 1.00 89.38 657 ILE A CA 1
ATOM 4947 C C . ILE A 1 657 ? 7.494 -57.242 -1.788 1.00 89.38 657 ILE A C 1
ATOM 4949 O O . ILE A 1 657 ? 6.756 -58.200 -2.001 1.00 89.38 657 ILE A O 1
ATOM 4953 N N . THR A 1 658 ? 7.097 -56.177 -1.101 1.00 87.44 658 THR A N 1
ATOM 4954 C CA . THR A 1 658 ? 5.783 -56.067 -0.447 1.00 87.44 658 THR A CA 1
ATOM 4955 C C . THR A 1 658 ? 4.981 -54.938 -1.077 1.00 87.44 658 THR A C 1
ATOM 4957 O O . THR A 1 658 ? 5.516 -53.851 -1.304 1.00 87.44 658 THR A O 1
ATOM 4960 N N . SER A 1 659 ? 3.698 -55.171 -1.367 1.00 81.44 659 SER A N 1
ATOM 4961 C CA . SER A 1 659 ? 2.806 -54.094 -1.812 1.00 81.44 659 SER A CA 1
ATOM 4962 C C . SER A 1 659 ? 2.486 -53.147 -0.656 1.00 81.44 659 SER A C 1
ATOM 4964 O O . SER A 1 659 ? 2.120 -53.579 0.434 1.00 81.44 659 SER A O 1
ATOM 4966 N N . GLN A 1 660 ? 2.581 -51.839 -0.895 1.00 81.12 660 GLN A N 1
ATOM 4967 C CA . GLN A 1 660 ? 2.206 -50.830 0.099 1.00 81.12 660 GLN A CA 1
ATOM 4968 C C . GLN A 1 660 ? 0.681 -50.773 0.299 1.00 81.12 660 GLN A C 1
ATOM 4970 O O . GLN A 1 660 ? 0.207 -50.487 1.394 1.00 81.12 660 GLN A O 1
ATOM 4975 N N . THR A 1 661 ? -0.087 -51.043 -0.760 1.00 67.44 661 THR A N 1
ATOM 4976 C CA . THR A 1 661 ? -1.560 -51.052 -0.753 1.00 67.44 661 THR A CA 1
ATOM 4977 C C . THR A 1 661 ? -2.156 -52.384 -0.302 1.00 67.44 661 THR A C 1
ATOM 4979 O O . THR A 1 661 ? -3.317 -52.427 0.087 1.00 67.44 661 THR A O 1
ATOM 4982 N N . ASP A 1 662 ? -1.378 -53.467 -0.346 1.00 69.31 662 ASP A N 1
ATOM 4983 C CA . ASP A 1 662 ? -1.780 -54.801 0.105 1.00 69.31 662 ASP A CA 1
ATOM 4984 C C . ASP A 1 662 ? -0.627 -55.437 0.911 1.00 69.31 662 ASP A C 1
ATOM 4986 O O . ASP A 1 662 ? 0.122 -56.247 0.367 1.00 69.31 662 ASP A O 1
ATOM 4990 N N . PRO A 1 663 ? -0.423 -55.074 2.196 1.00 72.19 663 PRO A N 1
ATOM 4991 C CA . PRO A 1 663 ? 0.745 -55.524 2.967 1.00 72.19 663 PRO A CA 1
ATOM 4992 C C . PRO A 1 663 ? 0.834 -57.041 3.200 1.00 72.19 663 PRO A C 1
ATOM 4994 O O . PRO A 1 663 ? 1.889 -57.538 3.589 1.00 72.19 663 PRO A O 1
ATOM 4997 N N . ALA A 1 664 ? -0.253 -57.784 2.959 1.00 68.94 664 ALA A N 1
ATOM 4998 C CA . ALA A 1 664 ? -0.255 -59.248 2.961 1.00 68.94 664 ALA A CA 1
ATOM 4999 C C . ALA A 1 664 ? 0.330 -59.845 1.663 1.00 68.94 664 ALA A C 1
ATOM 5001 O O . ALA A 1 664 ? 0.763 -60.997 1.644 1.00 68.94 664 ALA A O 1
ATOM 5002 N N . LEU A 1 665 ? 0.369 -59.066 0.578 1.00 72.81 665 LEU A N 1
ATOM 5003 C CA . LEU A 1 665 ? 0.897 -59.454 -0.726 1.00 72.81 665 LEU A CA 1
ATOM 5004 C C . LEU A 1 665 ? 2.423 -59.270 -0.766 1.00 72.81 665 LEU A C 1
ATOM 5006 O O . LEU A 1 665 ? 2.951 -58.282 -1.288 1.00 72.81 665 LEU A O 1
ATOM 5010 N N . VAL A 1 666 ? 3.120 -60.250 -0.189 1.00 79.75 666 VAL A N 1
ATOM 5011 C CA . VAL A 1 666 ? 4.586 -60.337 -0.157 1.00 79.75 666 VAL A CA 1
ATOM 5012 C C . VAL A 1 666 ? 5.080 -61.324 -1.215 1.00 79.75 666 VAL A C 1
ATOM 5014 O O . VAL A 1 666 ? 4.790 -62.517 -1.162 1.00 79.75 666 VAL A O 1
ATOM 5017 N N . TYR A 1 667 ? 5.885 -60.838 -2.155 1.00 82.00 667 TYR A N 1
ATOM 5018 C CA . TYR A 1 667 ? 6.582 -61.642 -3.154 1.00 82.00 667 TYR A CA 1
ATOM 5019 C C . TYR A 1 667 ? 7.980 -61.996 -2.638 1.00 82.00 667 TYR A C 1
ATOM 5021 O O . TYR A 1 667 ? 8.849 -61.127 -2.529 1.00 82.00 667 TYR A O 1
ATOM 5029 N N . GLY A 1 668 ? 8.225 -63.270 -2.334 1.00 79.31 668 GLY A N 1
ATOM 5030 C CA . GLY A 1 668 ? 9.573 -63.762 -2.055 1.00 79.31 668 GLY A CA 1
ATOM 5031 C C . GLY A 1 668 ? 9.636 -65.137 -1.375 1.00 79.31 668 GLY A C 1
ATOM 5032 O O . GLY A 1 668 ? 8.595 -65.738 -1.112 1.00 79.31 668 GLY A O 1
ATOM 5033 N N . PRO A 1 669 ? 10.850 -65.642 -1.078 1.00 82.31 669 PRO A N 1
ATOM 5034 C CA . PRO A 1 669 ? 12.140 -65.011 -1.368 1.00 82.31 669 PRO A CA 1
ATOM 5035 C C . PRO A 1 669 ? 12.405 -64.925 -2.879 1.00 82.31 669 PRO A C 1
ATOM 5037 O O . PRO A 1 669 ? 12.297 -65.918 -3.597 1.00 82.31 669 PRO A O 1
ATOM 5040 N N . ILE A 1 670 ? 12.732 -63.729 -3.368 1.00 88.62 670 ILE A N 1
ATOM 5041 C CA . ILE A 1 670 ? 13.065 -63.502 -4.778 1.00 88.62 670 ILE A CA 1
ATOM 5042 C C . ILE A 1 670 ? 14.412 -64.166 -5.080 1.00 88.62 670 ILE A C 1
ATOM 5044 O O . ILE A 1 670 ? 15.366 -64.015 -4.317 1.00 88.62 670 ILE A O 1
ATOM 5048 N N . LYS A 1 671 ? 14.509 -64.889 -6.202 1.00 83.69 671 LYS A N 1
ATOM 5049 C CA . LYS A 1 671 ? 15.777 -65.466 -6.663 1.00 83.69 671 LYS A CA 1
ATOM 5050 C C . LYS A 1 671 ? 16.710 -64.353 -7.151 1.00 83.69 671 LYS A C 1
ATOM 5052 O O . LYS A 1 671 ? 16.347 -63.601 -8.052 1.00 83.69 671 LYS A O 1
ATOM 5057 N N . LEU A 1 672 ? 17.920 -64.302 -6.595 1.00 86.00 672 LEU A N 1
ATOM 5058 C CA . LEU A 1 672 ? 19.027 -63.523 -7.147 1.00 86.00 672 LEU A CA 1
ATOM 5059 C C . LEU A 1 672 ? 19.863 -64.384 -8.105 1.00 86.00 672 LEU A C 1
ATOM 5061 O O . LEU A 1 672 ? 19.992 -65.598 -7.919 1.00 86.00 672 LEU A O 1
ATOM 5065 N N . GLU A 1 673 ? 20.466 -63.745 -9.103 1.00 86.31 673 GLU A N 1
ATOM 5066 C CA . GLU A 1 673 ? 21.565 -64.315 -9.884 1.00 86.31 673 GLU A CA 1
ATOM 5067 C C . GLU A 1 673 ? 22.925 -64.046 -9.215 1.00 86.31 673 GLU A C 1
ATOM 5069 O O . GLU A 1 673 ? 23.052 -63.242 -8.290 1.00 86.31 673 GLU A O 1
ATOM 5074 N N . ALA A 1 674 ? 23.974 -64.728 -9.686 1.00 76.38 674 ALA A N 1
ATOM 5075 C CA . ALA A 1 674 ? 25.299 -64.730 -9.053 1.00 76.38 674 ALA A CA 1
ATOM 5076 C C . ALA A 1 674 ? 26.025 -63.364 -9.030 1.00 76.38 674 ALA A C 1
ATOM 5078 O O . ALA A 1 674 ? 26.998 -63.205 -8.296 1.00 76.38 674 ALA A O 1
ATOM 5079 N N . ASP A 1 675 ? 25.567 -62.382 -9.811 1.00 77.00 675 ASP A N 1
ATOM 5080 C CA . ASP A 1 675 ? 26.064 -60.998 -9.812 1.00 77.00 675 ASP A CA 1
ATOM 5081 C C . ASP A 1 675 ? 25.239 -60.054 -8.909 1.00 77.00 675 ASP A C 1
ATOM 5083 O O . ASP A 1 675 ? 25.407 -58.832 -8.957 1.00 77.00 675 ASP A O 1
ATOM 5087 N N . GLY A 1 676 ? 24.316 -60.617 -8.125 1.00 79.88 676 GLY A N 1
ATOM 5088 C CA . GLY A 1 676 ? 23.385 -59.899 -7.262 1.00 79.88 676 GLY A CA 1
ATOM 5089 C C . GLY A 1 676 ? 22.203 -59.258 -7.980 1.00 79.88 676 GLY A C 1
ATOM 5090 O O . GLY A 1 676 ? 21.444 -58.540 -7.329 1.00 79.88 676 GLY A O 1
ATOM 5091 N N . SER A 1 677 ? 22.018 -59.489 -9.285 1.00 86.75 677 SER A N 1
ATOM 5092 C CA . SER A 1 677 ? 20.824 -59.020 -9.992 1.00 86.75 677 SER A CA 1
ATOM 5093 C C . SER A 1 677 ? 19.572 -59.829 -9.644 1.00 86.75 677 SER A C 1
ATOM 5095 O O . SER A 1 677 ? 19.642 -61.013 -9.316 1.00 86.75 677 SER A O 1
ATOM 5097 N N . TYR A 1 678 ? 18.416 -59.169 -9.697 1.00 92.00 678 TYR A N 1
ATOM 5098 C CA . TYR A 1 678 ? 17.104 -59.769 -9.469 1.00 92.00 678 TYR A CA 1
ATOM 5099 C C . TYR A 1 678 ? 16.040 -59.092 -10.343 1.00 92.00 678 TYR A C 1
ATOM 5101 O O . TYR A 1 678 ? 16.185 -57.931 -10.737 1.00 92.00 678 TYR A O 1
ATOM 5109 N N . GLN A 1 679 ? 14.960 -59.818 -10.634 1.00 91.31 679 GLN A N 1
ATOM 5110 C CA . GLN A 1 679 ? 13.801 -59.323 -11.376 1.00 91.31 679 GLN A CA 1
ATOM 5111 C C . GLN A 1 679 ? 12.542 -60.069 -10.922 1.00 91.31 679 GLN A C 1
ATOM 5113 O O . GLN A 1 679 ? 12.565 -61.289 -10.773 1.00 91.31 679 GLN A O 1
ATOM 5118 N N . GLN A 1 680 ? 11.442 -59.343 -10.734 1.00 91.94 680 GLN A N 1
ATOM 5119 C CA . GLN A 1 680 ? 10.133 -59.887 -10.380 1.00 91.94 680 GLN A CA 1
ATOM 5120 C C . GLN A 1 680 ? 9.052 -59.180 -11.200 1.00 91.94 680 GLN A C 1
ATOM 5122 O O . GLN A 1 680 ? 8.973 -57.950 -11.197 1.00 91.94 680 GLN A O 1
ATOM 5127 N N . ASN A 1 681 ? 8.202 -59.952 -11.881 1.00 88.81 681 ASN A N 1
ATOM 5128 C CA . ASN A 1 681 ? 7.057 -59.396 -12.600 1.00 88.81 681 ASN A CA 1
ATOM 5129 C C . ASN A 1 681 ? 5.964 -58.997 -11.600 1.00 88.81 681 ASN A C 1
ATOM 5131 O O . ASN A 1 681 ? 5.641 -59.782 -10.706 1.00 88.81 681 ASN A O 1
ATOM 5135 N N . LEU A 1 682 ? 5.402 -57.796 -11.748 1.00 85.88 682 LEU A N 1
ATOM 5136 C CA . LEU A 1 682 ? 4.391 -57.241 -10.840 1.00 85.88 682 LEU A CA 1
ATOM 5137 C C . LEU A 1 682 ? 3.330 -56.471 -11.632 1.00 85.88 682 LEU A C 1
ATOM 5139 O O . LEU A 1 682 ? 3.635 -55.820 -12.634 1.00 85.88 682 LEU A O 1
ATOM 5143 N N . SER A 1 683 ? 2.085 -56.520 -11.160 1.00 80.88 683 SER A N 1
ATOM 5144 C CA . SER A 1 683 ? 1.006 -55.652 -11.646 1.00 80.88 683 SER A CA 1
ATOM 5145 C C . SER A 1 683 ? 1.268 -54.191 -11.240 1.00 80.88 683 SER A C 1
ATOM 5147 O O . SER A 1 683 ? 1.973 -53.973 -10.248 1.00 80.88 683 SER A O 1
ATOM 5149 N N . PRO A 1 684 ? 0.715 -53.188 -11.952 1.00 78.69 684 PRO A N 1
ATOM 5150 C CA . PRO A 1 684 ? 0.963 -51.783 -11.634 1.00 78.69 684 PRO A CA 1
ATOM 5151 C C . PRO A 1 684 ? 0.518 -51.438 -10.209 1.00 78.69 684 PRO A C 1
ATOM 5153 O O . PRO A 1 684 ? -0.503 -51.944 -9.740 1.00 78.69 684 PRO A O 1
ATOM 5156 N N . GLY A 1 685 ? 1.288 -50.605 -9.510 1.00 80.38 685 GLY A N 1
ATOM 5157 C CA . GLY A 1 685 ? 1.039 -50.272 -8.105 1.00 80.38 685 GLY A CA 1
ATOM 5158 C C . GLY A 1 685 ? 2.304 -49.891 -7.337 1.00 80.38 685 GLY A C 1
ATOM 5159 O O . GLY A 1 685 ? 3.393 -49.830 -7.902 1.00 80.38 685 GLY A O 1
ATOM 5160 N N . ARG A 1 686 ? 2.163 -49.637 -6.032 1.00 82.56 686 ARG A N 1
ATOM 5161 C CA . ARG A 1 686 ? 3.257 -49.174 -5.161 1.00 82.56 686 ARG A CA 1
ATOM 5162 C C . ARG A 1 686 ? 3.798 -50.308 -4.289 1.00 82.56 686 ARG A C 1
ATOM 5164 O O . ARG A 1 686 ? 3.026 -50.990 -3.610 1.00 82.56 686 ARG A O 1
ATOM 5171 N N . TYR A 1 687 ? 5.116 -50.485 -4.284 1.00 87.88 687 TYR A N 1
ATOM 5172 C CA . TYR A 1 687 ? 5.813 -51.589 -3.618 1.00 87.88 687 TYR A CA 1
ATOM 5173 C C . TYR A 1 687 ? 7.111 -51.112 -2.962 1.00 87.88 687 TYR A C 1
ATOM 5175 O O . TYR A 1 687 ? 7.722 -50.159 -3.431 1.00 87.88 687 TYR A O 1
ATOM 5183 N N . PHE A 1 688 ? 7.583 -51.804 -1.930 1.00 85.31 688 PHE A N 1
ATOM 5184 C CA . PHE A 1 688 ? 8.945 -51.634 -1.409 1.00 85.31 688 PHE A CA 1
ATOM 5185 C C . PHE A 1 688 ? 9.676 -52.978 -1.375 1.00 85.31 688 PHE A C 1
ATOM 5187 O O . PHE A 1 688 ? 9.059 -54.038 -1.245 1.00 85.31 688 PHE A O 1
ATOM 5194 N N . VAL A 1 689 ? 10.997 -52.934 -1.516 1.00 89.75 689 VAL A N 1
ATOM 5195 C CA . VAL A 1 689 ? 11.888 -54.096 -1.519 1.00 89.75 689 VAL A CA 1
ATOM 5196 C C . VAL A 1 689 ? 12.628 -54.132 -0.187 1.00 89.75 689 VAL A C 1
ATOM 5198 O O . VAL A 1 689 ? 13.169 -53.118 0.234 1.00 89.75 689 VAL A O 1
ATOM 5201 N N . LYS A 1 690 ? 12.692 -55.283 0.485 1.00 88.75 690 LYS A N 1
ATOM 5202 C CA . LYS A 1 690 ? 13.481 -55.461 1.711 1.00 88.75 690 LYS A CA 1
ATOM 5203 C C . LYS A 1 690 ? 14.526 -56.554 1.530 1.00 88.75 690 LYS A C 1
ATOM 5205 O O . LYS A 1 690 ? 14.186 -57.672 1.143 1.00 88.75 690 LYS A O 1
ATOM 5210 N N . ALA A 1 691 ? 15.775 -56.224 1.846 1.00 87.19 691 ALA A N 1
ATOM 5211 C CA . ALA A 1 691 ? 16.896 -57.151 1.932 1.00 87.19 691 ALA A CA 1
ATOM 5212 C C . ALA A 1 691 ? 17.260 -57.424 3.403 1.00 87.19 691 ALA A C 1
ATOM 5214 O O . ALA A 1 691 ? 17.354 -56.491 4.203 1.00 87.19 691 ALA A O 1
ATOM 5215 N N . VAL A 1 692 ? 17.470 -58.698 3.747 1.00 86.19 692 VAL A N 1
ATOM 5216 C CA . VAL A 1 692 ? 17.841 -59.164 5.097 1.00 86.19 692 VAL A CA 1
ATOM 5217 C C . VAL A 1 692 ? 18.919 -60.245 4.993 1.00 86.19 692 VAL A C 1
ATOM 5219 O O . VAL A 1 692 ? 18.704 -61.250 4.313 1.00 86.19 692 VAL A O 1
ATOM 5222 N N . ALA A 1 693 ? 20.052 -60.066 5.674 1.00 85.62 693 ALA A N 1
ATOM 5223 C CA . ALA A 1 693 ? 21.160 -61.027 5.751 1.00 85.62 693 ALA A CA 1
ATOM 5224 C C . ALA A 1 693 ? 21.879 -60.913 7.108 1.00 85.62 693 ALA A C 1
ATOM 5226 O O . ALA A 1 693 ? 21.894 -59.840 7.709 1.00 85.62 693 ALA A O 1
ATOM 5227 N N . ALA A 1 694 ? 22.482 -61.992 7.604 1.00 80.62 694 ALA A N 1
ATOM 5228 C CA . ALA A 1 694 ? 23.135 -62.004 8.913 1.00 80.62 694 ALA A CA 1
ATOM 5229 C C . ALA A 1 694 ? 24.413 -61.139 8.944 1.00 80.62 694 ALA A C 1
ATOM 5231 O O . ALA A 1 694 ? 25.269 -61.247 8.067 1.00 80.62 694 ALA A O 1
ATOM 5232 N N . GLY A 1 695 ? 24.562 -60.310 9.985 1.00 74.81 695 GLY A N 1
ATOM 5233 C CA . GLY A 1 695 ? 25.692 -59.379 10.145 1.00 74.81 695 GLY A CA 1
ATOM 5234 C C . GLY A 1 695 ? 25.570 -58.076 9.343 1.00 74.81 695 GLY A C 1
ATOM 5235 O O . GLY A 1 695 ? 26.536 -57.312 9.267 1.00 74.81 695 GLY A O 1
ATOM 5236 N N . TYR A 1 696 ? 24.397 -57.820 8.756 1.00 78.88 696 TYR A N 1
ATOM 5237 C CA . TYR A 1 696 ? 24.051 -56.588 8.051 1.00 78.88 696 TYR A CA 1
ATOM 5238 C C . TYR A 1 696 ? 22.746 -56.017 8.605 1.00 78.88 696 TYR A C 1
ATOM 5240 O O . TYR A 1 696 ? 21.850 -56.767 8.990 1.00 78.88 696 TYR A O 1
ATOM 5248 N N . HIS A 1 697 ? 22.613 -54.692 8.598 1.00 76.00 697 HIS A N 1
ATOM 5249 C CA . HIS A 1 697 ? 21.356 -54.045 8.958 1.00 76.00 697 HIS A CA 1
ATOM 5250 C C . HIS A 1 697 ? 20.249 -54.366 7.940 1.00 76.00 697 HIS A C 1
ATOM 5252 O O . HIS A 1 697 ? 20.480 -54.379 6.725 1.00 76.00 697 HIS A O 1
ATOM 5258 N N . ASP A 1 698 ? 19.027 -54.572 8.444 1.00 79.94 698 ASP A N 1
ATOM 5259 C CA . ASP A 1 698 ? 17.804 -54.661 7.642 1.00 79.94 698 ASP A CA 1
ATOM 5260 C C . ASP A 1 698 ? 17.740 -53.486 6.655 1.00 79.94 698 ASP A C 1
ATOM 5262 O O . ASP A 1 698 ? 17.683 -52.329 7.066 1.00 79.94 698 ASP A O 1
ATOM 5266 N N . SER A 1 699 ? 17.743 -53.784 5.354 1.00 77.75 699 SER A N 1
ATOM 5267 C CA . SER A 1 699 ? 17.879 -52.778 4.294 1.00 77.75 699 SER A CA 1
ATOM 5268 C C . SER A 1 699 ? 16.604 -52.721 3.434 1.00 77.75 699 SER A C 1
ATOM 5270 O O . SER A 1 699 ? 16.516 -53.418 2.415 1.00 77.75 699 SER A O 1
ATOM 5272 N N . PRO A 1 700 ? 15.571 -51.961 3.853 1.00 82.94 700 PRO A N 1
ATOM 5273 C CA . PRO A 1 700 ? 14.411 -51.647 3.027 1.00 82.94 700 PRO A CA 1
ATOM 5274 C C . PRO A 1 700 ? 14.725 -50.534 2.014 1.00 82.94 700 PRO A C 1
ATOM 5276 O O . PRO A 1 700 ? 15.495 -49.620 2.295 1.00 82.94 700 PRO A O 1
ATOM 5279 N N . SER A 1 701 ? 14.087 -50.586 0.848 1.00 83.25 701 SER A N 1
ATOM 5280 C CA . SER A 1 701 ? 13.990 -49.459 -0.077 1.00 83.25 701 SER A CA 1
ATOM 5281 C C . SER A 1 701 ? 12.889 -48.488 0.353 1.00 83.25 701 SER A C 1
ATOM 5283 O O . SER A 1 701 ? 11.999 -48.833 1.136 1.00 83.25 701 SER A O 1
ATOM 5285 N N . LEU A 1 702 ? 12.875 -47.311 -0.273 1.00 77.25 702 LEU A N 1
ATOM 5286 C CA . LEU A 1 702 ? 11.676 -46.480 -0.344 1.00 77.25 702 LEU A CA 1
ATOM 5287 C C . LEU A 1 702 ? 10.548 -47.204 -1.105 1.00 77.25 702 LEU A C 1
ATOM 5289 O O . LEU A 1 702 ? 10.727 -48.283 -1.682 1.00 77.25 702 LEU A O 1
ATOM 5293 N N . VAL A 1 703 ? 9.360 -46.602 -1.110 1.00 82.00 703 VAL A N 1
ATOM 5294 C CA . VAL A 1 703 ? 8.239 -47.075 -1.925 1.00 82.00 703 VAL A CA 1
ATOM 5295 C C . VAL A 1 703 ? 8.455 -46.651 -3.377 1.00 82.00 703 VAL A C 1
ATOM 5297 O O . VAL A 1 703 ? 8.540 -45.466 -3.684 1.00 82.00 703 VAL A O 1
ATOM 5300 N N . HIS A 1 704 ? 8.499 -47.632 -4.271 1.00 84.44 704 HIS A N 1
ATOM 5301 C CA . HIS A 1 704 ? 8.639 -47.465 -5.710 1.00 84.44 704 HIS A CA 1
ATOM 5302 C C . HIS A 1 704 ? 7.326 -47.807 -6.421 1.00 84.44 704 HIS A C 1
ATOM 5304 O O . HIS A 1 704 ? 6.628 -48.762 -6.066 1.00 84.44 704 HIS A O 1
ATOM 5310 N N . GLU A 1 705 ? 6.990 -47.033 -7.448 1.00 85.19 705 GLU A N 1
ATOM 5311 C CA . GLU A 1 705 ? 5.840 -47.295 -8.310 1.00 85.19 705 GLU A CA 1
ATOM 5312 C C . GLU A 1 705 ? 6.236 -48.206 -9.479 1.00 85.19 705 GLU A C 1
ATOM 5314 O O . GLU A 1 705 ? 7.261 -47.996 -10.128 1.00 85.19 705 GLU A O 1
ATOM 5319 N N . VAL A 1 706 ? 5.425 -49.228 -9.743 1.00 82.69 706 VAL A N 1
ATOM 5320 C CA . VAL A 1 706 ? 5.499 -50.088 -10.928 1.00 82.69 706 VAL A CA 1
ATOM 5321 C C . VAL A 1 706 ? 4.507 -49.564 -11.952 1.00 82.69 706 VAL A C 1
ATOM 5323 O O . VAL A 1 706 ? 3.300 -49.552 -11.703 1.00 82.69 706 VAL A O 1
ATOM 5326 N N . LEU A 1 707 ? 5.021 -49.169 -13.114 1.00 78.12 707 LEU A N 1
ATOM 5327 C CA . LEU A 1 707 ? 4.231 -48.666 -14.233 1.00 78.12 707 LEU A CA 1
ATOM 5328 C C . LEU A 1 707 ? 3.886 -49.789 -15.221 1.00 78.12 707 LEU A C 1
ATOM 5330 O O . LEU A 1 707 ? 4.632 -50.758 -15.387 1.00 78.12 707 LEU A O 1
ATOM 5334 N N . THR A 1 708 ? 2.756 -49.645 -15.912 1.00 78.19 708 THR A N 1
ATOM 5335 C CA . THR A 1 708 ? 2.326 -50.581 -16.959 1.00 78.19 708 THR A CA 1
ATOM 5336 C C . THR A 1 708 ? 3.374 -50.673 -18.072 1.00 78.19 708 THR A C 1
ATOM 5338 O O . THR A 1 708 ? 3.764 -49.661 -18.647 1.00 78.19 708 THR A O 1
ATOM 5341 N N . GLY A 1 709 ? 3.809 -51.891 -18.400 1.00 78.75 709 GLY A N 1
ATOM 5342 C CA . GLY A 1 709 ? 4.771 -52.155 -19.478 1.00 78.75 709 GLY A CA 1
ATOM 5343 C C . GLY A 1 709 ? 6.240 -51.792 -19.197 1.00 78.75 709 GLY A C 1
ATOM 5344 O O . GLY A 1 709 ? 7.027 -51.799 -20.141 1.00 78.75 709 GLY A O 1
ATOM 5345 N N . ALA A 1 710 ? 6.628 -51.483 -17.951 1.00 81.44 710 ALA A N 1
ATOM 5346 C CA . ALA A 1 710 ? 8.010 -51.137 -17.599 1.00 81.44 710 ALA A CA 1
ATOM 5347 C C . ALA A 1 710 ? 8.516 -51.829 -16.317 1.00 81.44 710 ALA A C 1
ATOM 5349 O O . ALA A 1 710 ? 7.743 -52.169 -15.420 1.00 81.44 710 ALA A O 1
ATOM 5350 N N . TYR A 1 711 ? 9.839 -52.009 -16.212 1.00 86.75 711 TYR A N 1
ATOM 5351 C CA . TYR A 1 711 ? 10.498 -52.404 -14.962 1.00 86.75 711 TYR A CA 1
ATOM 5352 C C . TYR A 1 711 ? 11.077 -51.185 -14.250 1.00 86.75 711 TYR A C 1
ATOM 5354 O O . TYR A 1 711 ? 11.960 -50.519 -14.793 1.00 86.75 711 TYR A O 1
ATOM 5362 N N . THR A 1 712 ? 10.646 -50.954 -13.015 1.00 87.38 712 THR A N 1
ATOM 5363 C CA . THR A 1 712 ? 11.239 -49.952 -12.125 1.00 87.38 712 THR A CA 1
ATOM 5364 C C . THR A 1 712 ? 12.538 -50.504 -11.538 1.00 87.38 712 THR A C 1
ATOM 5366 O O . THR A 1 712 ? 12.585 -51.658 -11.101 1.00 87.38 712 THR A O 1
ATOM 5369 N N . GLU A 1 713 ? 13.613 -49.712 -11.567 1.00 85.88 713 GLU A N 1
ATOM 5370 C CA . GLU A 1 713 ? 14.928 -50.153 -11.096 1.00 85.88 713 GLU A CA 1
ATOM 5371 C C . GLU A 1 713 ? 15.170 -49.772 -9.630 1.00 85.88 713 GLU A C 1
ATOM 5373 O O . GLU A 1 713 ? 15.128 -48.599 -9.268 1.00 85.88 713 GLU A O 1
ATOM 5378 N N . VAL A 1 714 ? 15.438 -50.776 -8.792 1.00 87.81 714 VAL A N 1
ATOM 5379 C CA . VAL A 1 714 ? 15.605 -50.643 -7.339 1.00 87.81 714 VAL A CA 1
ATOM 5380 C C . VAL A 1 714 ? 16.892 -51.351 -6.915 1.00 87.81 714 VAL A C 1
ATOM 5382 O O . VAL A 1 714 ? 16.949 -52.576 -6.783 1.00 87.81 714 VAL A O 1
ATOM 5385 N N . ASN A 1 715 ? 17.959 -50.579 -6.723 1.00 84.44 715 ASN A N 1
ATOM 5386 C CA . ASN A 1 715 ? 19.257 -51.089 -6.282 1.00 84.44 715 ASN A CA 1
ATOM 5387 C C . ASN A 1 715 ? 19.375 -50.983 -4.750 1.00 84.44 715 ASN A C 1
ATOM 5389 O O . ASN A 1 715 ? 19.062 -49.941 -4.185 1.00 84.44 715 ASN A O 1
ATOM 5393 N N . ILE A 1 716 ? 19.835 -52.048 -4.083 1.00 82.88 716 ILE A N 1
ATOM 5394 C CA . ILE A 1 716 ? 19.933 -52.133 -2.612 1.00 82.88 716 ILE A CA 1
ATOM 5395 C C . ILE A 1 716 ? 21.401 -52.257 -2.193 1.00 82.88 716 ILE A C 1
ATOM 5397 O O . ILE A 1 716 ? 22.169 -52.977 -2.836 1.00 82.88 716 ILE A O 1
ATOM 5401 N N . VAL A 1 717 ? 21.789 -51.608 -1.093 1.00 78.38 717 VAL A N 1
ATOM 5402 C CA . VAL A 1 717 ? 23.127 -51.722 -0.494 1.00 78.38 717 VAL A CA 1
ATOM 5403 C C . VAL A 1 717 ? 23.002 -52.213 0.947 1.00 78.38 717 VAL A C 1
ATOM 5405 O O . VAL A 1 717 ? 22.360 -51.565 1.763 1.00 78.38 717 VAL A O 1
ATOM 5408 N N . LEU A 1 718 ? 23.631 -53.348 1.257 1.00 77.88 718 LEU A N 1
ATOM 5409 C CA . LEU A 1 718 ? 23.722 -53.898 2.611 1.00 77.88 718 LEU A CA 1
ATOM 5410 C C . LEU A 1 718 ? 24.863 -53.224 3.388 1.00 77.88 718 LEU A C 1
ATOM 5412 O O . LEU A 1 718 ? 26.011 -53.222 2.925 1.00 77.88 718 LEU A O 1
ATOM 5416 N N . LEU A 1 719 ? 24.553 -52.699 4.576 1.00 67.31 719 LEU A N 1
ATOM 5417 C CA . LEU A 1 719 ? 25.502 -52.059 5.497 1.00 67.31 719 LEU A CA 1
ATOM 5418 C C . LEU A 1 719 ? 25.854 -53.007 6.663 1.00 67.31 719 LEU A C 1
ATOM 5420 O O . LEU A 1 719 ? 24.933 -53.524 7.297 1.00 67.31 719 LEU A O 1
ATOM 5424 N N . PRO A 1 720 ? 27.143 -53.272 6.956 1.00 69.75 720 PRO A N 1
ATOM 5425 C CA . PRO A 1 720 ? 27.544 -54.154 8.055 1.00 69.75 720 PRO A CA 1
ATOM 5426 C C . PRO A 1 720 ? 27.379 -53.472 9.421 1.00 69.75 720 PRO A C 1
ATOM 5428 O O . PRO A 1 720 ? 27.689 -52.291 9.566 1.00 69.75 720 PRO A O 1
ATOM 5431 N N . GLU A 1 721 ? 26.982 -54.231 10.446 1.00 67.62 721 GLU A N 1
ATOM 5432 C CA . GLU A 1 721 ? 26.581 -53.706 11.772 1.00 67.62 721 GLU A CA 1
ATOM 5433 C C . GLU A 1 721 ? 27.720 -53.107 12.635 1.00 67.62 721 GLU A C 1
ATOM 5435 O O . GLU A 1 721 ? 27.516 -52.777 13.802 1.00 67.62 721 GLU A O 1
ATOM 5440 N N . SER A 1 722 ? 28.941 -52.986 12.103 1.00 58.91 722 SER A N 1
ATOM 5441 C CA . SER A 1 722 ? 30.151 -52.602 12.850 1.00 58.91 722 SER A CA 1
ATOM 5442 C C . SER A 1 722 ? 30.917 -51.423 12.222 1.00 58.91 722 SER A C 1
ATOM 5444 O O . SER A 1 722 ? 32.149 -51.449 12.140 1.00 58.91 722 SER A O 1
ATOM 5446 N N . GLY A 1 723 ? 30.194 -50.423 11.711 1.00 52.69 723 GLY A N 1
ATOM 5447 C CA . GLY A 1 723 ? 30.750 -49.183 11.149 1.00 52.69 723 GLY A CA 1
ATOM 5448 C C . GLY A 1 723 ? 30.915 -48.037 12.169 1.00 52.69 723 GLY A C 1
ATOM 5449 O O . GLY A 1 723 ? 30.403 -48.126 13.284 1.00 52.69 723 GLY A O 1
ATOM 5450 N N . PRO A 1 724 ? 31.628 -46.948 11.811 1.00 50.78 724 PRO A N 1
ATOM 5451 C CA . PRO A 1 724 ? 31.678 -45.722 12.612 1.00 50.78 724 PRO A CA 1
ATOM 5452 C C . PRO A 1 724 ? 30.335 -44.970 12.578 1.00 50.78 724 PRO A C 1
ATOM 5454 O O . PRO A 1 724 ? 29.654 -44.952 11.556 1.00 50.78 724 PRO A O 1
ATOM 5457 N N . THR A 1 725 ? 29.973 -44.330 13.691 1.00 54.16 725 THR A N 1
ATOM 5458 C CA . THR A 1 725 ? 28.613 -43.832 13.980 1.00 54.16 725 THR A CA 1
ATOM 5459 C C . THR A 1 725 ? 28.496 -42.302 13.934 1.00 54.16 725 THR A C 1
ATOM 5461 O O . THR A 1 725 ? 27.926 -41.695 14.839 1.00 54.16 725 THR A O 1
ATOM 5464 N N . GLY A 1 726 ? 29.105 -41.655 12.941 1.00 60.06 726 GLY A N 1
ATOM 5465 C CA . GLY A 1 726 ? 29.081 -40.197 12.819 1.00 60.06 726 GLY A CA 1
ATOM 5466 C C . GLY A 1 726 ? 29.388 -39.732 11.401 1.00 60.06 726 GLY A C 1
ATOM 5467 O O . GLY A 1 726 ? 30.220 -40.338 10.719 1.00 60.06 726 GLY A O 1
ATOM 5468 N N . PHE A 1 727 ? 28.704 -38.672 10.973 1.00 72.50 727 PHE A N 1
ATOM 5469 C CA . PHE A 1 727 ? 28.755 -38.161 9.603 1.00 72.50 727 PHE A CA 1
ATOM 5470 C C . PHE A 1 727 ? 29.065 -36.661 9.573 1.00 72.50 727 PHE A C 1
ATOM 5472 O O . PHE A 1 727 ? 28.460 -35.877 10.306 1.00 72.50 727 PHE A O 1
ATOM 5479 N N . ASP A 1 728 ? 29.975 -36.261 8.690 1.00 82.31 728 ASP A N 1
ATOM 5480 C CA . ASP A 1 728 ? 30.320 -34.862 8.444 1.00 82.31 728 ASP A CA 1
ATOM 5481 C C . ASP A 1 728 ? 29.704 -34.392 7.115 1.00 82.31 728 ASP A C 1
ATOM 5483 O O . ASP A 1 728 ? 29.737 -35.108 6.110 1.00 82.31 728 ASP A O 1
ATOM 5487 N N . LEU A 1 729 ? 29.158 -33.176 7.091 1.00 87.75 729 LEU A N 1
ATOM 5488 C CA . LEU A 1 729 ? 28.518 -32.568 5.923 1.00 87.75 729 LEU A CA 1
ATOM 5489 C C . LEU A 1 729 ? 29.078 -31.164 5.669 1.00 87.75 729 LEU A C 1
ATOM 5491 O O . LEU A 1 729 ? 28.963 -30.264 6.506 1.00 87.75 729 LEU A O 1
ATOM 5495 N N . LYS A 1 730 ? 29.642 -30.962 4.478 1.00 92.19 730 LYS A N 1
ATOM 5496 C CA . LYS A 1 730 ? 29.994 -29.645 3.943 1.00 92.19 730 LYS A CA 1
ATOM 5497 C C . LYS A 1 730 ? 28.854 -29.131 3.059 1.00 92.19 730 LYS A C 1
ATOM 5499 O O . LYS A 1 730 ? 28.410 -29.839 2.162 1.00 92.19 730 LYS A O 1
ATOM 5504 N N . VAL A 1 731 ? 28.423 -27.893 3.283 1.00 94.44 731 VAL A N 1
ATOM 5505 C CA . VAL A 1 731 ? 27.437 -27.195 2.448 1.00 94.44 731 VAL A CA 1
ATOM 5506 C C . VAL A 1 731 ? 28.112 -25.977 1.827 1.00 94.44 731 VAL A C 1
ATOM 5508 O O . VAL A 1 731 ? 28.589 -25.110 2.557 1.00 94.44 731 VAL A O 1
ATOM 5511 N N . THR A 1 732 ? 28.155 -25.910 0.499 1.00 94.56 732 THR A N 1
ATOM 5512 C CA . THR A 1 732 ? 28.632 -24.743 -0.257 1.00 94.56 732 THR A CA 1
ATOM 5513 C C . THR A 1 732 ? 27.431 -23.967 -0.790 1.00 94.56 732 THR A C 1
ATOM 5515 O O . THR A 1 732 ? 26.569 -24.547 -1.446 1.00 94.56 732 THR A O 1
ATOM 5518 N N . VAL A 1 733 ? 27.360 -22.664 -0.515 1.00 94.56 733 VAL A N 1
ATOM 5519 C CA . VAL A 1 733 ? 26.233 -21.805 -0.906 1.00 94.56 733 VAL A CA 1
ATOM 5520 C C . VAL A 1 733 ? 26.662 -20.778 -1.947 1.00 94.56 733 VAL A C 1
ATOM 5522 O O . VAL A 1 733 ? 27.627 -20.031 -1.760 1.00 94.56 733 VAL A O 1
ATOM 5525 N N . LYS A 1 734 ? 25.885 -20.713 -3.026 1.00 92.25 734 LYS A N 1
ATOM 5526 C CA . LYS A 1 734 ? 26.031 -19.765 -4.130 1.00 92.25 734 LYS A CA 1
ATOM 5527 C C . LYS A 1 734 ? 24.776 -18.910 -4.289 1.00 92.25 734 LYS A C 1
ATOM 5529 O O . LYS A 1 734 ? 23.692 -19.297 -3.861 1.00 92.25 734 LYS A O 1
ATOM 5534 N N . GLY A 1 735 ? 24.920 -17.757 -4.925 1.00 86.38 735 GLY A N 1
ATOM 5535 C CA . GLY A 1 735 ? 23.849 -16.866 -5.346 1.00 86.38 735 GLY A CA 1
ATOM 5536 C C . GLY A 1 735 ? 23.895 -16.707 -6.855 1.00 86.38 735 GLY A C 1
ATOM 5537 O O . GLY A 1 735 ? 24.938 -16.353 -7.404 1.00 86.38 735 GLY A O 1
ATOM 5538 N N . LYS A 1 736 ? 22.772 -16.982 -7.519 1.00 81.94 736 LYS A N 1
ATOM 5539 C CA . LYS A 1 736 ? 22.679 -16.959 -8.975 1.00 81.94 736 LYS A CA 1
ATOM 5540 C C . LYS A 1 736 ? 22.918 -15.553 -9.516 1.00 81.94 736 LYS A C 1
ATOM 5542 O O . LYS A 1 736 ? 22.150 -14.641 -9.206 1.00 81.94 736 LYS A O 1
ATOM 5547 N N . ALA A 1 737 ? 23.928 -15.408 -10.364 1.00 68.81 737 ALA A N 1
ATOM 5548 C CA . ALA A 1 737 ? 24.272 -14.156 -11.028 1.00 68.81 737 ALA A CA 1
ATOM 5549 C C . ALA A 1 737 ? 24.719 -14.406 -12.479 1.00 68.81 737 ALA A C 1
ATOM 5551 O O . ALA A 1 737 ? 25.019 -15.531 -12.871 1.00 68.81 737 ALA A O 1
ATOM 5552 N N . ASP A 1 738 ? 24.705 -13.349 -13.287 1.00 55.78 738 ASP A N 1
ATOM 5553 C CA . ASP A 1 738 ? 25.057 -13.370 -14.709 1.00 55.78 738 ASP A CA 1
ATOM 5554 C C . ASP A 1 738 ? 26.298 -12.472 -14.893 1.00 55.78 738 ASP A C 1
ATOM 5556 O O . ASP A 1 738 ? 26.203 -11.278 -14.573 1.00 55.78 738 ASP A O 1
ATOM 5560 N N . PRO A 1 739 ? 27.472 -13.002 -15.307 1.00 54.41 739 PRO A N 1
ATOM 5561 C CA . PRO A 1 739 ? 27.683 -14.308 -15.953 1.00 54.41 739 PRO A CA 1
ATOM 5562 C C . PRO A 1 739 ? 28.098 -15.490 -15.051 1.00 54.41 739 PRO A C 1
ATOM 5564 O O . PRO A 1 739 ? 28.096 -16.621 -15.535 1.00 54.41 739 PRO A O 1
ATOM 5567 N N . GLU A 1 740 ? 28.486 -15.275 -13.787 1.00 70.56 740 GLU A N 1
ATOM 5568 C CA . GLU A 1 740 ? 28.954 -16.346 -12.883 1.00 70.56 740 GLU A CA 1
ATOM 5569 C C . GLU A 1 740 ? 28.336 -16.244 -11.476 1.00 70.56 740 GLU A C 1
ATOM 5571 O O . GLU A 1 740 ? 28.200 -15.151 -10.927 1.00 70.56 740 GLU A O 1
ATOM 5576 N N . ASP A 1 741 ? 28.000 -17.396 -10.881 1.00 80.25 741 ASP A N 1
ATOM 5577 C CA . ASP A 1 741 ? 27.410 -17.517 -9.540 1.00 80.25 741 ASP A CA 1
ATOM 5578 C C . ASP A 1 741 ? 28.363 -17.044 -8.419 1.00 80.25 741 ASP A C 1
ATOM 5580 O O . ASP A 1 741 ? 29.506 -17.496 -8.306 1.00 80.25 741 ASP A O 1
ATOM 5584 N N . LEU A 1 742 ? 27.855 -16.203 -7.514 1.00 85.75 742 LEU A N 1
ATOM 5585 C CA . LEU A 1 742 ? 28.606 -15.610 -6.401 1.00 85.75 742 LEU A CA 1
ATOM 5586 C C . LEU A 1 742 ? 28.586 -16.508 -5.151 1.00 85.75 742 LEU A C 1
ATOM 5588 O O . LEU A 1 742 ? 27.520 -16.933 -4.719 1.00 85.75 742 LEU A O 1
ATOM 5592 N N . LEU A 1 743 ? 29.730 -16.748 -4.501 1.00 89.94 743 LEU A N 1
ATOM 5593 C CA . LEU A 1 743 ? 29.773 -17.416 -3.188 1.00 89.94 743 LEU A CA 1
ATOM 5594 C C . LEU A 1 743 ? 29.174 -16.509 -2.099 1.00 89.94 743 LEU A C 1
ATOM 5596 O O . LEU A 1 743 ? 29.557 -15.345 -1.985 1.00 89.94 743 LEU A O 1
ATOM 5600 N N . LEU A 1 744 ? 28.239 -17.028 -1.295 1.00 88.62 744 LEU A N 1
ATOM 5601 C CA . LEU A 1 744 ? 27.484 -16.216 -0.330 1.00 88.62 744 LEU A CA 1
ATOM 5602 C C . LEU A 1 744 ? 27.985 -16.395 1.106 1.00 88.62 744 LEU A C 1
ATOM 5604 O O . LEU A 1 744 ? 27.766 -17.439 1.718 1.00 88.62 744 LEU A O 1
ATOM 5608 N N . GLU A 1 745 ? 28.574 -15.344 1.678 1.00 92.12 745 GLU A N 1
ATOM 5609 C CA . GLU A 1 745 ? 28.881 -15.248 3.112 1.00 92.12 745 GLU A CA 1
ATOM 5610 C C . GLU A 1 745 ? 27.619 -14.960 3.947 1.00 92.12 745 GLU A C 1
ATOM 5612 O O . GLU A 1 745 ? 26.717 -14.224 3.526 1.00 92.12 745 GLU A O 1
ATOM 5617 N N . GLY A 1 746 ? 27.547 -15.508 5.164 1.00 91.38 746 GLY A N 1
ATOM 5618 C CA . GLY A 1 746 ? 26.473 -15.222 6.115 1.00 91.38 746 GLY A CA 1
ATOM 5619 C C . GLY A 1 746 ? 25.089 -15.690 5.654 1.00 91.38 746 GLY A C 1
ATOM 5620 O O . GLY A 1 746 ? 24.090 -15.063 6.002 1.00 91.38 746 GLY A O 1
ATOM 5621 N N . ALA A 1 747 ? 25.015 -16.744 4.840 1.00 92.81 747 ALA A N 1
ATOM 5622 C CA . ALA A 1 747 ? 23.782 -17.479 4.580 1.00 92.81 747 ALA A CA 1
ATOM 5623 C C . ALA A 1 747 ? 23.547 -18.471 5.728 1.00 92.81 747 ALA A C 1
ATOM 5625 O O . ALA A 1 747 ? 24.439 -19.250 6.067 1.00 92.81 747 ALA A O 1
ATOM 5626 N N . LYS A 1 748 ? 22.361 -18.448 6.341 1.00 95.19 748 LYS A N 1
ATOM 5627 C CA . LYS A 1 748 ? 21.964 -19.390 7.394 1.00 95.19 748 LYS A CA 1
ATOM 5628 C C . LYS A 1 748 ? 21.681 -20.745 6.749 1.00 95.19 748 LYS A C 1
ATOM 5630 O O . LYS A 1 748 ? 20.681 -20.905 6.053 1.00 95.19 748 LYS A O 1
ATOM 5635 N N . VAL A 1 749 ? 22.551 -21.715 7.001 1.00 95.88 749 VAL A N 1
ATOM 5636 C CA . VAL A 1 749 ? 22.364 -23.121 6.629 1.00 95.88 749 VAL A CA 1
ATOM 5637 C C . VAL A 1 749 ? 21.807 -23.866 7.837 1.00 95.88 749 VAL A C 1
ATOM 5639 O O . VAL A 1 749 ? 22.390 -23.793 8.916 1.00 95.88 749 VAL A O 1
ATOM 5642 N N . THR A 1 750 ? 20.710 -24.597 7.661 1.00 94.25 750 THR A N 1
ATOM 5643 C CA . THR A 1 750 ? 20.044 -25.415 8.687 1.00 94.25 750 THR A CA 1
ATOM 5644 C C . THR A 1 750 ? 19.967 -26.858 8.200 1.00 94.25 750 THR A C 1
ATOM 5646 O O . THR A 1 750 ? 19.490 -27.108 7.095 1.00 94.25 750 THR A O 1
ATOM 5649 N N . VAL A 1 751 ? 20.436 -27.812 9.008 1.00 92.00 751 VAL A N 1
ATOM 5650 C CA . VAL A 1 751 ? 20.539 -29.233 8.637 1.00 92.00 751 VAL A CA 1
ATOM 5651 C C . VAL A 1 751 ? 19.661 -30.063 9.571 1.00 92.00 751 VAL A C 1
ATOM 5653 O O . VAL A 1 751 ? 19.984 -30.232 10.743 1.00 92.00 751 VAL A O 1
ATOM 5656 N N . ARG A 1 752 ? 18.536 -30.571 9.060 1.00 90.56 752 ARG A N 1
ATOM 5657 C CA . ARG A 1 752 ? 17.495 -31.278 9.829 1.00 90.56 752 ARG A CA 1
ATOM 5658 C C . ARG A 1 752 ? 17.423 -32.750 9.431 1.00 90.56 752 ARG A C 1
ATOM 5660 O O . ARG A 1 752 ? 17.222 -33.037 8.255 1.00 90.56 752 ARG A O 1
ATOM 5667 N N . HIS A 1 753 ? 17.515 -33.675 10.386 1.00 87.00 753 HIS A N 1
ATOM 5668 C CA . HIS A 1 753 ? 17.226 -35.092 10.123 1.00 87.00 753 HIS A CA 1
ATOM 5669 C C . HIS A 1 753 ? 15.714 -35.334 9.959 1.00 87.00 753 HIS A C 1
ATOM 5671 O O . HIS A 1 753 ? 14.919 -34.680 10.629 1.00 87.00 753 HIS A O 1
ATOM 5677 N N . GLU A 1 754 ? 15.295 -36.308 9.145 1.00 80.38 754 GLU A N 1
ATOM 5678 C CA . GLU A 1 754 ? 13.875 -36.669 8.939 1.00 80.38 754 GLU A CA 1
ATOM 5679 C C . GLU A 1 754 ? 13.054 -36.913 10.228 1.00 80.38 754 GLU A C 1
ATOM 5681 O O . GLU A 1 754 ? 11.841 -36.709 10.230 1.00 80.38 754 GLU A O 1
ATOM 5686 N N . LYS A 1 755 ? 13.698 -37.311 11.336 1.00 80.25 755 LYS A N 1
ATOM 5687 C CA . LYS A 1 755 ? 13.054 -37.558 12.643 1.00 80.25 755 LYS A CA 1
ATOM 5688 C C . LYS A 1 755 ? 13.090 -36.356 13.606 1.00 80.25 755 LYS A C 1
ATOM 5690 O O . LYS A 1 755 ? 12.595 -36.460 14.727 1.00 80.25 755 LYS A O 1
ATOM 5695 N N . GLN A 1 756 ? 13.701 -35.240 13.209 1.00 83.44 756 GLN A N 1
ATOM 5696 C CA . GLN A 1 756 ? 14.032 -34.094 14.065 1.00 83.44 756 GLN A CA 1
ATOM 5697 C C . GLN A 1 756 ? 13.116 -32.895 13.775 1.00 83.44 756 GLN A C 1
ATOM 5699 O O . GLN A 1 756 ? 12.760 -32.638 12.624 1.00 83.44 756 GLN A O 1
ATOM 5704 N N . SER A 1 757 ? 12.755 -32.115 14.800 1.00 82.06 757 SER A N 1
ATOM 5705 C CA . SER A 1 757 ? 12.021 -30.862 14.575 1.00 82.06 757 SER A CA 1
ATOM 5706 C C . SER A 1 757 ? 12.924 -29.805 13.922 1.00 82.06 757 SER A C 1
ATOM 5708 O O . SER A 1 757 ? 14.145 -29.828 14.078 1.00 82.06 757 SER A O 1
ATOM 5710 N N . LEU A 1 758 ? 12.333 -28.846 13.201 1.00 83.69 758 LEU A N 1
ATOM 5711 C CA . LEU A 1 758 ? 13.098 -27.736 12.620 1.00 83.69 758 LEU A CA 1
ATOM 5712 C C . LEU A 1 758 ? 13.706 -26.815 13.695 1.00 83.69 758 LEU A C 1
ATOM 5714 O O . LEU A 1 758 ? 14.770 -26.249 13.472 1.00 83.69 758 LEU A O 1
ATOM 5718 N N . ALA A 1 759 ? 13.069 -26.696 14.865 1.00 78.62 759 ALA A N 1
ATOM 5719 C CA . ALA A 1 759 ? 13.555 -25.858 15.964 1.00 78.62 759 ALA A CA 1
ATOM 5720 C C . ALA A 1 759 ? 14.779 -26.461 16.677 1.00 78.62 759 ALA A C 1
ATOM 5722 O O . ALA A 1 759 ? 15.623 -25.723 17.178 1.00 78.62 759 ALA A O 1
ATOM 5723 N N . ASP A 1 760 ? 14.898 -27.793 16.683 1.00 83.94 760 ASP A N 1
ATOM 5724 C CA . ASP A 1 760 ? 16.044 -28.516 17.253 1.00 83.94 760 ASP A CA 1
ATOM 5725 C C . ASP A 1 760 ? 17.190 -28.706 16.240 1.00 83.94 760 ASP A C 1
ATOM 5727 O O . ASP A 1 760 ? 18.220 -29.298 16.574 1.00 83.94 760 ASP A O 1
ATOM 5731 N N . ALA A 1 761 ? 17.009 -28.280 14.984 1.00 87.62 761 ALA A N 1
ATOM 5732 C CA . ALA A 1 761 ? 17.947 -28.544 13.899 1.00 87.62 761 ALA A CA 1
ATOM 5733 C C . ALA A 1 761 ? 19.216 -27.670 14.008 1.00 87.62 761 ALA A C 1
ATOM 5735 O O . ALA A 1 761 ? 19.118 -26.439 14.106 1.00 87.62 761 ALA A O 1
ATOM 5736 N N . PRO A 1 762 ? 20.430 -28.259 13.953 1.00 90.50 762 PRO A N 1
ATOM 5737 C CA . PRO A 1 762 ? 21.662 -27.484 13.948 1.00 90.50 762 PRO A CA 1
ATOM 5738 C C . PRO A 1 762 ? 21.711 -26.548 12.737 1.00 90.50 762 PRO A C 1
ATOM 5740 O O . PRO A 1 762 ? 21.523 -26.962 11.592 1.00 90.50 762 PRO A O 1
ATOM 5743 N N . ASN A 1 763 ? 22.026 -25.281 12.995 1.00 92.81 763 ASN A N 1
ATOM 5744 C CA . ASN A 1 763 ? 22.220 -24.265 11.970 1.00 92.81 763 ASN A CA 1
ATOM 5745 C C . ASN A 1 763 ? 23.533 -23.498 12.179 1.00 92.81 763 ASN A C 1
ATOM 5747 O O . ASN A 1 763 ? 24.039 -23.400 13.299 1.00 92.81 763 ASN A O 1
ATOM 5751 N N . LYS A 1 764 ? 24.115 -23.010 11.080 1.00 93.50 764 LYS A N 1
ATOM 5752 C CA . LYS A 1 764 ? 25.363 -22.232 11.039 1.00 93.50 764 LYS A CA 1
ATOM 5753 C C . LYS A 1 764 ? 25.325 -21.232 9.875 1.00 93.50 764 LYS A C 1
ATOM 5755 O O . LYS A 1 764 ? 24.779 -21.572 8.824 1.00 93.50 764 LYS A O 1
ATOM 5760 N N . PRO A 1 765 ? 25.927 -20.038 10.008 1.00 95.25 765 PRO A N 1
ATOM 5761 C CA . PRO A 1 765 ? 26.200 -19.181 8.861 1.00 95.25 765 PRO A CA 1
ATOM 5762 C C . PRO A 1 765 ? 27.312 -19.778 7.983 1.00 95.25 765 PRO A C 1
ATOM 5764 O O . PRO A 1 765 ? 28.205 -20.468 8.485 1.00 95.25 765 PRO A O 1
ATOM 5767 N N . THR A 1 766 ? 27.295 -19.472 6.688 1.00 94.94 766 THR A N 1
ATOM 5768 C CA . THR A 1 766 ? 28.455 -19.646 5.805 1.00 94.94 766 THR A CA 1
ATOM 5769 C C . THR A 1 766 ? 29.555 -18.627 6.100 1.00 94.94 766 THR A C 1
ATOM 5771 O O . THR A 1 766 ? 29.287 -17.488 6.491 1.00 94.94 766 THR A O 1
ATOM 5774 N N . LEU A 1 767 ? 30.801 -19.046 5.891 1.00 93.69 767 LEU A N 1
ATOM 5775 C CA . LEU A 1 767 ? 32.011 -18.225 5.994 1.00 93.69 767 LEU A CA 1
ATOM 5776 C C . LEU A 1 767 ? 32.278 -17.447 4.676 1.00 93.69 767 LEU A C 1
ATOM 5778 O O . LEU A 1 767 ? 31.556 -17.664 3.699 1.00 93.69 767 LEU A O 1
ATOM 5782 N N . PRO A 1 768 ? 33.308 -16.571 4.599 1.00 89.62 768 PRO A N 1
ATOM 5783 C CA . PRO A 1 768 ? 33.662 -15.836 3.372 1.00 89.62 768 PRO A CA 1
ATOM 5784 C C . PRO A 1 768 ? 33.989 -16.692 2.134 1.00 89.62 768 PRO A C 1
ATOM 5786 O O . PRO A 1 768 ? 34.066 -16.167 1.028 1.00 89.62 768 PRO A O 1
ATOM 5789 N N . ASP A 1 769 ? 34.206 -18.001 2.295 1.00 88.56 769 ASP A N 1
ATOM 5790 C CA . ASP A 1 769 ? 34.379 -18.965 1.198 1.00 88.56 769 ASP A CA 1
ATOM 5791 C C . ASP A 1 769 ? 33.044 -19.556 0.692 1.00 88.56 769 ASP A C 1
ATOM 5793 O O . ASP A 1 769 ? 33.042 -20.447 -0.157 1.00 88.56 769 ASP A O 1
ATOM 5797 N N . GLY A 1 770 ? 31.908 -19.085 1.218 1.00 90.19 770 GLY A N 1
ATOM 5798 C CA . GLY A 1 770 ? 30.571 -19.608 0.935 1.00 90.19 770 GLY A CA 1
ATOM 5799 C C . GLY A 1 770 ? 30.263 -20.945 1.615 1.00 90.19 770 GLY A C 1
ATOM 5800 O O . GLY A 1 770 ? 29.246 -21.558 1.295 1.00 90.19 770 GLY A O 1
ATOM 5801 N N . VAL A 1 771 ? 31.109 -21.433 2.532 1.00 94.56 771 VAL A N 1
ATOM 5802 C CA . VAL A 1 771 ? 30.990 -22.784 3.104 1.00 94.56 771 VAL A CA 1
ATOM 5803 C C . VAL A 1 771 ? 30.467 -22.767 4.542 1.00 94.56 771 VAL A C 1
ATOM 5805 O O . VAL A 1 771 ? 30.932 -22.009 5.394 1.00 94.56 771 VAL A O 1
ATOM 5808 N N . ALA A 1 772 ? 29.544 -23.682 4.842 1.00 94.94 772 ALA A N 1
ATOM 5809 C CA . ALA A 1 772 ? 29.192 -24.116 6.192 1.00 94.94 772 ALA A CA 1
ATOM 5810 C C . ALA A 1 772 ? 29.592 -25.592 6.390 1.00 94.94 772 ALA A C 1
ATOM 5812 O O . ALA A 1 772 ? 29.543 -26.397 5.458 1.00 94.94 772 ALA A O 1
ATOM 5813 N N . LYS A 1 773 ? 30.003 -25.968 7.609 1.00 93.50 773 LYS A N 1
ATOM 5814 C CA . LYS A 1 773 ? 30.434 -27.340 7.945 1.00 93.50 773 LYS A CA 1
ATOM 5815 C C . LYS A 1 773 ? 29.720 -27.861 9.181 1.00 93.50 773 LYS A C 1
ATOM 5817 O O . LYS A 1 773 ? 29.756 -27.222 10.235 1.00 93.50 773 LYS A O 1
ATOM 5822 N N . PHE A 1 774 ? 29.125 -29.036 9.064 1.00 90.75 774 PHE A N 1
ATOM 5823 C CA . PHE A 1 774 ? 28.467 -29.776 10.134 1.00 90.75 774 PHE A CA 1
ATOM 5824 C C . PHE A 1 774 ? 29.270 -31.050 10.381 1.00 90.75 774 PHE A C 1
ATOM 5826 O O . PHE A 1 774 ? 29.714 -31.692 9.436 1.00 90.75 774 PHE A O 1
ATOM 5833 N N . GLU A 1 775 ? 29.510 -31.370 11.647 1.00 85.69 775 GLU A N 1
ATOM 5834 C CA . GLU A 1 775 ? 30.443 -32.420 12.060 1.00 85.69 775 GLU A CA 1
ATOM 5835 C C . GLU A 1 775 ? 29.754 -33.308 13.095 1.00 85.69 775 GLU A C 1
ATOM 5837 O O . GLU A 1 775 ? 29.001 -32.797 13.930 1.00 85.69 775 GLU A O 1
ATOM 5842 N N . ASN A 1 776 ? 30.036 -34.611 13.081 1.00 77.00 776 ASN A N 1
ATOM 5843 C CA . ASN A 1 776 ? 29.459 -35.594 14.008 1.00 77.00 776 ASN A CA 1
ATOM 5844 C C . ASN A 1 776 ? 27.912 -35.636 14.017 1.00 77.00 776 ASN A C 1
ATOM 5846 O O . ASN A 1 776 ? 27.305 -35.793 15.080 1.00 77.00 776 ASN A O 1
ATOM 5850 N N . LEU A 1 777 ? 27.250 -35.541 12.860 1.00 79.81 777 LEU A N 1
ATOM 5851 C CA . LEU A 1 777 ? 25.818 -35.857 12.745 1.00 79.81 777 LEU A CA 1
ATOM 5852 C C . LEU A 1 777 ? 25.596 -37.326 13.161 1.00 79.81 777 LEU A C 1
ATOM 5854 O O . LEU A 1 777 ? 26.292 -38.214 12.671 1.00 79.81 777 LEU A O 1
ATOM 5858 N N . GLN A 1 778 ? 24.697 -37.564 14.123 1.00 61.38 778 GLN A N 1
ATOM 5859 C CA . GLN A 1 778 ? 24.651 -38.818 14.901 1.00 61.38 778 GLN A CA 1
ATOM 5860 C C . GLN A 1 778 ? 23.760 -39.926 14.314 1.00 61.38 778 GLN A C 1
ATOM 5862 O O . GLN A 1 778 ? 23.913 -41.083 14.699 1.00 61.38 778 GLN A O 1
ATOM 5867 N N . GLU A 1 779 ? 22.814 -39.604 13.427 1.00 66.88 779 GLU A N 1
ATOM 5868 C CA . GLU A 1 779 ? 21.811 -40.561 12.941 1.00 66.88 779 GLU A CA 1
ATOM 5869 C C . GLU A 1 779 ? 21.973 -40.816 11.432 1.00 66.88 779 GLU A C 1
ATOM 5871 O O . GLU A 1 779 ? 22.096 -39.861 10.669 1.00 66.88 779 GLU A O 1
ATOM 5876 N N . PRO A 1 780 ? 21.985 -42.079 10.965 1.00 63.88 780 PRO A N 1
ATOM 5877 C CA . PRO A 1 780 ? 21.949 -42.379 9.539 1.00 63.88 780 PRO A CA 1
ATOM 5878 C C . PRO A 1 780 ? 20.519 -42.238 9.002 1.00 63.88 780 PRO A C 1
ATOM 5880 O O . PRO A 1 780 ? 19.586 -42.859 9.520 1.00 63.88 780 PRO A O 1
ATOM 5883 N N . GLY A 1 781 ? 20.362 -41.466 7.929 1.00 70.19 781 GLY A N 1
ATOM 5884 C CA . GLY A 1 781 ? 19.084 -41.239 7.259 1.00 70.19 781 GLY A CA 1
ATOM 5885 C C . GLY A 1 781 ? 19.136 -40.050 6.303 1.00 70.19 781 GLY A C 1
ATOM 5886 O O . GLY A 1 781 ? 20.221 -39.576 5.945 1.00 70.19 781 GLY A O 1
ATOM 5887 N N . THR A 1 782 ? 17.957 -39.580 5.899 1.00 80.25 782 THR A N 1
ATOM 5888 C CA . THR A 1 782 ? 17.788 -38.419 5.021 1.00 80.25 782 THR A CA 1
ATOM 5889 C C . THR A 1 782 ? 17.840 -37.123 5.828 1.00 80.25 782 THR A C 1
ATOM 5891 O O . THR A 1 782 ? 17.111 -36.946 6.809 1.00 80.25 782 THR A O 1
ATOM 5894 N N . TYR A 1 783 ? 18.676 -36.185 5.390 1.00 86.94 783 TYR A N 1
ATOM 5895 C CA . TYR A 1 783 ? 18.789 -34.842 5.946 1.00 86.94 783 TYR A CA 1
ATOM 5896 C C . TYR A 1 783 ? 18.238 -33.797 4.975 1.00 86.94 783 TYR A C 1
ATOM 5898 O O . TYR A 1 783 ? 18.633 -33.741 3.813 1.00 86.94 783 TYR A O 1
ATOM 5906 N N . THR A 1 784 ? 17.354 -32.926 5.461 1.00 89.38 784 THR A N 1
ATOM 5907 C CA . THR A 1 784 ? 16.963 -31.687 4.777 1.00 89.38 784 THR A CA 1
ATOM 5908 C C . THR A 1 784 ? 18.025 -30.620 5.031 1.00 89.38 784 THR A C 1
ATOM 5910 O O . THR A 1 784 ? 18.283 -30.280 6.189 1.00 89.38 784 THR A O 1
ATOM 5913 N N . VAL A 1 785 ? 18.608 -30.057 3.974 1.00 93.56 785 VAL A N 1
ATOM 5914 C CA . VAL A 1 785 ? 19.508 -28.899 4.049 1.00 93.56 785 VAL A CA 1
ATOM 5915 C C . VAL A 1 785 ? 18.737 -27.677 3.566 1.00 93.56 785 VAL A C 1
ATOM 5917 O O . VAL A 1 785 ? 18.535 -27.515 2.369 1.00 93.56 785 VAL A O 1
ATOM 5920 N N . LEU A 1 786 ? 18.297 -26.823 4.490 1.00 94.31 786 LEU A N 1
ATOM 5921 C CA . LEU A 1 786 ? 17.649 -25.544 4.189 1.00 94.31 786 LEU A CA 1
ATOM 5922 C C . LEU A 1 786 ? 18.683 -24.417 4.230 1.00 94.31 786 LEU A C 1
ATOM 5924 O O . LEU A 1 786 ? 19.484 -24.342 5.161 1.00 94.31 786 LEU A O 1
ATOM 5928 N N . VAL A 1 787 ? 18.633 -23.506 3.262 1.00 94.94 787 VAL A N 1
ATOM 5929 C CA . VAL A 1 787 ? 19.526 -22.350 3.172 1.00 94.94 787 VAL A CA 1
ATOM 5930 C C . VAL A 1 787 ? 18.719 -21.063 2.987 1.00 94.94 787 VAL A C 1
ATOM 5932 O O . VAL A 1 787 ? 17.906 -20.931 2.069 1.00 94.94 787 VAL A O 1
ATOM 5935 N N . GLN A 1 788 ? 18.964 -20.096 3.871 1.00 93.06 788 GLN A N 1
ATOM 5936 C CA . GLN A 1 788 ? 18.301 -18.793 3.917 1.00 93.06 788 GLN A CA 1
ATOM 5937 C C . GLN A 1 788 ? 19.347 -17.672 3.827 1.00 93.06 788 GLN A C 1
ATOM 5939 O O . GLN A 1 788 ? 20.320 -17.657 4.584 1.00 93.06 788 GLN A O 1
ATOM 5944 N N . LYS A 1 789 ? 19.139 -16.699 2.937 1.00 90.69 789 LYS A N 1
ATOM 5945 C CA . LYS A 1 789 ? 19.940 -15.470 2.854 1.00 90.69 789 LYS A CA 1
ATOM 5946 C C . LYS A 1 789 ? 19.025 -14.302 2.495 1.00 90.69 789 LYS A C 1
ATOM 5948 O O . LYS A 1 789 ? 18.210 -14.413 1.586 1.00 90.69 789 LYS A O 1
ATOM 5953 N N . GLU A 1 790 ? 19.170 -13.190 3.204 1.00 81.38 790 GLU A N 1
ATOM 5954 C CA . GLU A 1 790 ? 18.463 -11.943 2.902 1.00 81.38 790 GLU A CA 1
ATOM 5955 C C . GLU A 1 790 ? 18.749 -11.478 1.462 1.00 81.38 790 GLU A C 1
ATOM 5957 O O . GLU A 1 790 ? 19.880 -11.583 0.986 1.00 81.38 790 GLU A O 1
ATOM 5962 N N . GLY A 1 791 ? 17.715 -11.022 0.749 1.00 74.69 791 GLY A N 1
ATOM 5963 C CA . GLY A 1 791 ? 17.780 -10.707 -0.685 1.00 74.69 791 GLY A CA 1
ATOM 5964 C C . GLY A 1 791 ? 17.627 -11.912 -1.629 1.00 74.69 791 GLY A C 1
ATOM 5965 O O . GLY A 1 791 ? 17.467 -11.712 -2.833 1.00 74.69 791 GLY A O 1
ATOM 5966 N N . TYR A 1 792 ? 17.605 -13.149 -1.117 1.00 85.00 792 TYR A N 1
ATOM 5967 C CA . TYR A 1 792 ? 17.491 -14.377 -1.912 1.00 85.00 792 TYR A CA 1
ATOM 5968 C C . TYR A 1 792 ? 16.272 -15.222 -1.520 1.00 85.00 792 TYR A C 1
ATOM 5970 O O . TYR A 1 792 ? 15.856 -15.278 -0.362 1.00 85.00 792 TYR A O 1
ATOM 5978 N N . ARG A 1 793 ? 15.706 -15.926 -2.503 1.00 82.44 793 ARG A N 1
ATOM 5979 C CA . ARG A 1 793 ? 14.707 -16.979 -2.292 1.00 82.44 793 ARG A CA 1
ATOM 5980 C C . ARG A 1 793 ? 15.366 -18.108 -1.510 1.00 82.44 793 ARG A C 1
ATOM 5982 O O . ARG A 1 793 ? 16.464 -18.538 -1.861 1.00 82.44 793 ARG A O 1
ATOM 5989 N N . SER A 1 794 ? 14.698 -18.586 -0.460 1.00 89.75 794 SER A N 1
ATOM 5990 C CA . SER A 1 794 ? 15.168 -19.749 0.295 1.00 89.75 794 SER A CA 1
ATOM 5991 C C . SER A 1 794 ? 15.262 -20.967 -0.620 1.00 89.75 794 SER A C 1
ATOM 5993 O O . SER A 1 794 ? 14.376 -21.204 -1.439 1.00 89.75 794 SER A O 1
ATOM 5995 N N . GLY A 1 795 ? 16.340 -21.727 -0.472 1.00 89.56 795 GLY A N 1
ATOM 5996 C CA . GLY A 1 795 ? 16.640 -22.896 -1.290 1.00 89.56 795 GLY A CA 1
ATOM 5997 C C . GLY A 1 795 ? 17.280 -23.992 -0.453 1.00 89.56 795 GLY A C 1
ATOM 5998 O O . GLY A 1 795 ? 17.438 -23.849 0.760 1.00 89.56 795 GLY A O 1
ATOM 5999 N N . GLY A 1 796 ? 17.634 -25.098 -1.092 1.00 89.50 796 GLY A N 1
ATOM 6000 C CA . GLY A 1 796 ? 18.151 -26.270 -0.402 1.00 89.50 796 GLY A CA 1
ATOM 6001 C C . GLY A 1 796 ? 17.803 -27.557 -1.133 1.00 89.50 796 GLY A C 1
ATOM 6002 O O . GLY A 1 796 ? 17.241 -27.515 -2.225 1.00 89.50 796 GLY A O 1
ATOM 6003 N N . ASP A 1 797 ? 18.139 -28.686 -0.518 1.00 88.19 797 ASP A N 1
ATOM 6004 C CA . ASP A 1 797 ? 17.921 -30.025 -1.072 1.00 88.19 797 ASP A CA 1
ATOM 6005 C C . ASP A 1 797 ? 17.908 -31.078 0.059 1.00 88.19 797 ASP A C 1
ATOM 6007 O O . ASP A 1 797 ? 18.185 -30.772 1.227 1.00 88.19 797 ASP A O 1
ATOM 6011 N N . THR A 1 798 ? 17.582 -32.325 -0.269 1.00 84.81 798 THR A N 1
ATOM 6012 C CA . THR A 1 798 ? 17.666 -33.485 0.629 1.00 84.81 798 THR A CA 1
ATOM 6013 C C . THR A 1 798 ? 18.862 -34.369 0.294 1.00 84.81 798 THR A C 1
ATOM 6015 O O . THR A 1 798 ? 19.065 -34.721 -0.864 1.00 84.81 798 THR A O 1
ATOM 6018 N N . ILE A 1 799 ? 19.616 -34.792 1.310 1.00 81.19 799 ILE A N 1
ATOM 6019 C CA . ILE A 1 799 ? 20.770 -35.685 1.160 1.00 81.19 799 ILE A CA 1
ATOM 6020 C C . ILE A 1 799 ? 20.696 -36.866 2.129 1.00 81.19 799 ILE A C 1
ATOM 6022 O O . ILE A 1 799 ? 20.548 -36.690 3.337 1.00 81.19 799 ILE A O 1
ATOM 6026 N N . ASP A 1 800 ? 20.832 -38.079 1.600 1.00 78.56 800 ASP A N 1
ATOM 6027 C CA . ASP A 1 800 ? 21.062 -39.278 2.407 1.00 78.56 800 ASP A CA 1
ATOM 6028 C C . ASP A 1 800 ? 22.536 -39.347 2.823 1.00 78.56 800 ASP A C 1
ATOM 6030 O O . ASP A 1 800 ? 23.423 -39.134 1.994 1.00 78.56 800 ASP A O 1
ATOM 6034 N N . LEU A 1 801 ? 22.818 -39.698 4.083 1.00 70.00 801 LEU A N 1
ATOM 6035 C CA . LEU A 1 801 ? 24.190 -39.833 4.603 1.00 70.00 801 LEU A CA 1
ATOM 6036 C C . LEU A 1 801 ? 24.572 -41.307 4.889 1.00 70.00 801 LEU A C 1
ATOM 6038 O O . LEU A 1 801 ? 24.664 -41.710 6.048 1.00 70.00 801 LEU A O 1
ATOM 6042 N N . PRO A 1 802 ? 24.849 -42.144 3.865 1.00 54.06 802 PRO A N 1
ATOM 6043 C CA . PRO A 1 802 ? 25.235 -43.553 4.034 1.00 54.06 802 PRO A CA 1
ATOM 6044 C C . PRO A 1 802 ? 26.724 -43.764 4.395 1.00 54.06 802 PRO A C 1
ATOM 6046 O O . PRO A 1 802 ? 27.242 -44.875 4.265 1.00 54.06 802 PRO A O 1
ATOM 6049 N N . GLY A 1 803 ? 27.457 -42.714 4.779 1.00 56.34 803 GLY A N 1
ATOM 6050 C CA . GLY A 1 803 ? 28.917 -42.746 4.916 1.00 56.34 803 GLY A CA 1
ATOM 6051 C C . GLY A 1 803 ? 29.518 -41.460 5.506 1.00 56.34 803 GLY A C 1
ATOM 6052 O O . GLY A 1 803 ? 28.849 -40.429 5.541 1.00 56.34 803 GLY A O 1
ATOM 6053 N N . PRO A 1 804 ? 30.776 -41.504 5.984 1.00 58.59 804 PRO A N 1
ATOM 6054 C CA . PRO A 1 804 ? 31.295 -40.583 7.006 1.00 58.59 804 PRO A CA 1
ATOM 6055 C C . PRO A 1 804 ? 31.499 -39.122 6.581 1.00 58.59 804 PRO A C 1
ATOM 6057 O O . PRO A 1 804 ? 31.646 -38.273 7.453 1.00 58.59 804 PRO A O 1
ATOM 6060 N N . THR A 1 805 ? 31.541 -38.795 5.287 1.00 65.25 805 THR A N 1
ATOM 6061 C CA . THR A 1 805 ? 31.767 -37.412 4.833 1.00 65.25 805 THR A CA 1
ATOM 6062 C C . THR A 1 805 ? 31.061 -37.154 3.508 1.00 65.25 805 THR A C 1
ATOM 6064 O O . THR A 1 805 ? 31.261 -37.909 2.557 1.00 65.25 805 THR A O 1
ATOM 6067 N N . HIS A 1 806 ? 30.275 -36.079 3.444 1.00 78.56 806 HIS A N 1
ATOM 6068 C CA . HIS A 1 806 ? 29.521 -35.656 2.263 1.00 78.56 806 HIS A CA 1
ATOM 6069 C C . HIS A 1 806 ? 29.696 -34.156 1.978 1.00 78.56 806 HIS A C 1
ATOM 6071 O O . HIS A 1 806 ? 30.012 -33.364 2.869 1.00 78.56 806 HIS A O 1
ATOM 6077 N N . GLU A 1 807 ? 29.472 -33.766 0.724 1.00 87.50 807 GLU A N 1
ATOM 6078 C CA . GLU A 1 807 ? 29.435 -32.373 0.277 1.00 87.50 807 GLU A CA 1
ATOM 6079 C C . GLU A 1 807 ? 28.189 -32.146 -0.586 1.00 87.50 807 GLU A C 1
ATOM 6081 O O . GLU A 1 807 ? 27.828 -33.010 -1.386 1.00 87.50 807 GLU A O 1
ATOM 6086 N N . ILE A 1 808 ? 27.543 -30.992 -0.413 1.00 88.75 808 ILE A N 1
ATOM 6087 C CA . ILE A 1 808 ? 26.383 -30.550 -1.190 1.00 88.75 808 ILE A CA 1
ATOM 6088 C C . ILE A 1 808 ? 26.536 -29.072 -1.569 1.00 88.75 808 ILE A C 1
ATOM 6090 O O . ILE A 1 808 ? 27.090 -28.279 -0.803 1.00 88.75 808 ILE A O 1
ATOM 6094 N N . GLU A 1 809 ? 26.046 -28.701 -2.749 1.00 92.06 809 GLU A N 1
ATOM 6095 C CA . GLU A 1 809 ? 26.068 -27.330 -3.259 1.00 92.06 809 GLU A CA 1
ATOM 6096 C C . GLU A 1 809 ? 24.636 -26.811 -3.437 1.00 92.06 809 GLU A C 1
ATOM 6098 O O . GLU A 1 809 ? 23.783 -27.515 -3.973 1.00 92.06 809 GLU A O 1
ATOM 6103 N N . VAL A 1 810 ? 24.370 -25.585 -2.978 1.00 92.38 810 VAL A N 1
ATOM 6104 C CA . VAL A 1 810 ? 23.047 -24.947 -3.033 1.00 92.38 810 VAL A CA 1
ATOM 6105 C C . VAL A 1 810 ? 23.176 -23.561 -3.668 1.00 92.38 810 VAL A C 1
ATOM 6107 O O . VAL A 1 810 ? 23.691 -22.635 -3.040 1.00 92.38 810 VAL A O 1
ATOM 6110 N N . THR A 1 811 ? 22.678 -23.401 -4.897 1.00 91.81 811 THR A N 1
ATOM 6111 C CA . THR A 1 811 ? 22.545 -22.085 -5.546 1.00 91.81 811 THR A CA 1
ATOM 6112 C C . THR A 1 811 ? 21.181 -21.475 -5.222 1.00 91.81 811 THR A C 1
ATOM 6114 O O . THR A 1 811 ? 20.140 -21.981 -5.642 1.00 91.81 811 THR A O 1
ATOM 6117 N N . LEU A 1 812 ? 21.184 -20.358 -4.497 1.00 87.69 812 LEU A N 1
ATOM 6118 C CA . LEU A 1 812 ? 20.010 -19.528 -4.241 1.00 87.69 812 LEU A CA 1
ATOM 6119 C C . LEU A 1 812 ? 19.723 -18.600 -5.426 1.00 87.69 812 LEU A C 1
ATOM 6121 O O . LEU A 1 812 ? 20.640 -18.112 -6.083 1.00 87.69 812 LEU A O 1
ATOM 6125 N N . VAL A 1 813 ? 18.451 -18.276 -5.657 1.00 84.75 813 VAL A N 1
ATOM 6126 C CA . VAL A 1 813 ? 18.035 -17.294 -6.674 1.00 84.75 813 VAL A CA 1
ATOM 6127 C C . VAL A 1 813 ? 17.680 -15.973 -5.981 1.00 84.75 813 VAL A C 1
ATOM 6129 O O . VAL A 1 813 ? 16.947 -16.021 -4.993 1.00 84.75 813 VAL A O 1
ATOM 6132 N N . PRO A 1 814 ? 18.149 -14.803 -6.454 1.00 74.81 814 PRO A N 1
ATOM 6133 C CA . PRO A 1 814 ? 17.710 -13.503 -5.941 1.00 74.81 814 PRO A CA 1
ATOM 6134 C C . PRO A 1 814 ? 16.177 -13.349 -5.869 1.00 74.81 814 PRO A C 1
ATOM 6136 O O . PRO A 1 814 ? 15.432 -13.921 -6.672 1.00 74.81 814 PRO A O 1
ATOM 6139 N N . LEU A 1 815 ? 15.679 -12.582 -4.893 1.00 64.19 815 LEU A N 1
ATOM 6140 C CA . LEU A 1 815 ? 14.246 -12.266 -4.777 1.00 64.19 815 LEU A CA 1
ATOM 6141 C C . LEU A 1 815 ? 13.787 -11.365 -5.927 1.00 64.19 815 LEU A C 1
ATOM 6143 O O . LEU A 1 815 ? 12.787 -11.672 -6.584 1.00 64.19 815 LEU A O 1
ATOM 6147 N N . VAL A 1 816 ? 14.565 -10.310 -6.173 1.00 54.00 816 VAL A N 1
ATOM 6148 C CA . VAL A 1 816 ? 14.487 -9.420 -7.334 1.00 54.00 816 VAL A CA 1
ATOM 6149 C C . VAL A 1 816 ? 15.416 -9.986 -8.406 1.00 54.00 816 VAL A C 1
ATOM 6151 O O . VAL A 1 816 ? 16.612 -10.129 -8.156 1.00 54.00 816 VAL A O 1
ATOM 6154 N N . GLU A 1 817 ? 14.892 -10.330 -9.585 1.00 50.94 817 GLU A N 1
ATOM 6155 C CA . GLU A 1 817 ? 15.754 -10.675 -10.722 1.00 50.94 817 GLU A CA 1
ATOM 6156 C C . GLU A 1 817 ? 16.621 -9.455 -11.082 1.00 50.94 817 GLU A C 1
ATOM 6158 O O . GLU A 1 817 ? 16.092 -8.340 -11.110 1.00 50.94 817 GLU A O 1
ATOM 6163 N N . PRO A 1 818 ? 17.932 -9.616 -11.350 1.00 50.47 818 PRO A N 1
ATOM 6164 C CA . PRO A 1 818 ? 18.762 -8.486 -11.748 1.00 50.47 818 PRO A CA 1
ATOM 6165 C C . PRO A 1 818 ? 18.170 -7.851 -13.018 1.00 50.47 818 PRO A C 1
ATOM 6167 O O . PRO A 1 818 ? 17.868 -8.590 -13.962 1.00 50.47 818 PRO A O 1
ATOM 6170 N N . PRO A 1 819 ? 17.986 -6.514 -13.063 1.00 55.47 819 PRO A N 1
ATOM 6171 C CA . PRO A 1 819 ? 17.318 -5.848 -14.177 1.00 55.47 819 PRO A CA 1
ATOM 6172 C C . PRO A 1 819 ? 17.973 -6.227 -15.507 1.00 55.47 819 PRO A C 1
ATOM 6174 O O . PRO A 1 819 ? 19.205 -6.277 -15.617 1.00 55.47 819 PRO A O 1
ATOM 6177 N N . LYS A 1 820 ? 17.140 -6.558 -16.499 1.00 60.94 820 LYS A N 1
ATOM 6178 C CA . LYS A 1 820 ? 17.589 -7.212 -17.733 1.00 60.94 820 LYS A CA 1
ATOM 6179 C C . LYS A 1 820 ? 18.466 -6.275 -18.544 1.00 60.94 820 LYS A C 1
ATOM 6181 O O . LYS A 1 820 ? 18.253 -5.066 -18.550 1.00 60.94 820 LYS A O 1
ATOM 6186 N N . LEU A 1 821 ? 19.418 -6.849 -19.275 1.00 74.94 821 LEU A N 1
ATOM 6187 C CA . LEU A 1 821 ? 20.166 -6.111 -20.285 1.00 74.94 821 LEU A CA 1
ATOM 6188 C C . LEU A 1 821 ? 19.235 -5.774 -21.458 1.00 74.94 821 LEU A C 1
ATOM 6190 O O . LEU A 1 821 ? 18.851 -6.634 -22.250 1.00 74.94 821 LEU A O 1
ATOM 6194 N N . VAL A 1 822 ? 18.868 -4.501 -21.541 1.00 78.69 822 VAL A N 1
ATOM 6195 C CA . VAL A 1 822 ? 18.143 -3.876 -22.641 1.00 78.69 822 VAL A CA 1
ATOM 6196 C C . VAL A 1 822 ? 19.155 -3.281 -23.609 1.00 78.69 822 VAL A C 1
ATOM 6198 O O . VAL A 1 822 ? 20.079 -2.561 -23.225 1.00 78.69 822 VAL A O 1
ATOM 6201 N N . LYS A 1 823 ? 18.955 -3.539 -24.900 1.00 87.56 823 LYS A N 1
ATOM 6202 C CA . LYS A 1 823 ? 19.736 -2.905 -25.957 1.00 87.56 823 LYS A CA 1
ATOM 6203 C C . LYS A 1 823 ? 19.234 -1.486 -26.214 1.00 87.56 823 LYS A C 1
ATOM 6205 O O . LYS A 1 823 ? 18.285 -1.277 -26.967 1.00 87.56 823 LYS A O 1
ATOM 6210 N N . VAL A 1 824 ? 19.924 -0.512 -25.638 1.00 88.81 824 VAL A N 1
ATOM 6211 C CA . VAL A 1 824 ? 19.679 0.911 -25.862 1.00 88.81 824 VAL A CA 1
ATOM 6212 C C . VAL A 1 824 ? 20.224 1.324 -27.235 1.00 88.81 824 VAL A C 1
ATOM 6214 O O . VAL A 1 824 ? 21.287 0.878 -27.693 1.00 88.81 824 VAL A O 1
ATOM 6217 N N . THR A 1 825 ? 19.488 2.202 -27.912 1.00 92.19 825 THR A N 1
ATOM 6218 C CA . THR A 1 825 ? 19.918 2.891 -29.137 1.00 92.19 825 THR A CA 1
ATOM 6219 C C . THR A 1 825 ? 19.587 4.375 -29.026 1.00 92.19 825 THR A C 1
ATOM 6221 O O . THR A 1 825 ? 18.765 4.766 -28.199 1.00 92.19 825 THR A O 1
ATOM 6224 N N . GLY A 1 826 ? 20.234 5.212 -29.830 1.00 92.38 826 GLY A N 1
ATOM 6225 C CA . GLY A 1 826 ? 19.969 6.645 -29.815 1.00 92.38 826 GLY A CA 1
ATOM 6226 C C . GLY A 1 826 ? 20.885 7.440 -30.733 1.00 92.38 826 GLY A C 1
ATOM 6227 O O . GLY A 1 826 ? 21.708 6.872 -31.456 1.00 92.38 826 GLY A O 1
ATOM 6228 N N . TRP A 1 827 ? 20.758 8.762 -30.678 1.00 94.19 827 TRP A N 1
ATOM 6229 C CA . TRP A 1 827 ? 21.594 9.718 -31.397 1.00 94.19 827 TRP A CA 1
ATOM 6230 C C . TRP A 1 827 ? 21.991 10.894 -30.500 1.00 94.19 827 TRP A C 1
ATOM 6232 O O . TRP A 1 827 ? 21.156 11.433 -29.778 1.00 94.19 827 TRP A O 1
ATOM 6242 N N . LEU A 1 828 ? 23.247 11.333 -30.608 1.00 93.62 828 LEU A N 1
ATOM 6243 C CA . LEU A 1 828 ? 23.700 12.645 -30.142 1.00 93.62 828 LEU A CA 1
ATOM 6244 C C . LEU A 1 828 ? 23.636 13.634 -31.311 1.00 93.62 828 LEU A C 1
ATOM 6246 O O . LEU A 1 828 ? 24.311 13.427 -32.324 1.00 93.62 828 LEU A O 1
ATOM 6250 N N . VAL A 1 829 ? 22.835 14.693 -31.186 1.00 92.31 829 VAL A N 1
ATOM 6251 C CA . VAL A 1 829 ? 22.540 15.643 -32.274 1.00 92.31 829 VAL A CA 1
ATOM 6252 C C . VAL A 1 829 ? 22.589 17.105 -31.834 1.00 92.31 829 VAL A C 1
ATOM 6254 O O . VAL A 1 829 ? 22.316 17.435 -30.684 1.00 92.31 829 VAL A O 1
ATOM 6257 N N . TYR A 1 830 ? 22.851 17.996 -32.789 1.00 88.88 830 TYR A N 1
ATOM 6258 C CA . TYR A 1 830 ? 22.699 19.447 -32.648 1.00 88.88 830 TYR A CA 1
ATOM 6259 C C . TYR A 1 830 ? 21.792 20.007 -33.755 1.00 88.88 830 TYR A C 1
ATOM 6261 O O . TYR A 1 830 ? 21.685 19.418 -34.839 1.00 88.88 830 TYR A O 1
ATOM 6269 N N . LYS A 1 831 ? 21.118 21.138 -33.498 1.00 81.69 831 LYS A N 1
ATOM 6270 C CA . LYS A 1 831 ? 20.261 21.807 -34.496 1.00 81.69 831 LYS A CA 1
ATOM 6271 C C . LYS A 1 831 ? 21.116 22.315 -35.664 1.00 81.69 831 LYS A C 1
ATOM 6273 O O . LYS A 1 831 ? 22.090 23.037 -35.464 1.00 81.69 831 LYS A O 1
ATOM 6278 N N . ASN A 1 832 ? 20.747 21.950 -36.889 1.00 81.62 832 ASN A N 1
ATOM 6279 C CA . ASN A 1 832 ? 21.435 22.346 -38.115 1.00 81.62 832 ASN A CA 1
ATOM 6280 C C . ASN A 1 832 ? 20.435 22.514 -39.267 1.00 81.62 832 ASN A C 1
ATOM 6282 O O . ASN A 1 832 ? 20.021 21.544 -39.901 1.00 81.62 832 ASN A O 1
ATOM 6286 N N . GLU A 1 833 ? 20.116 23.766 -39.585 1.00 76.62 833 GLU A N 1
ATOM 6287 C CA . GLU A 1 833 ? 19.157 24.177 -40.624 1.00 76.62 833 GLU A CA 1
ATOM 6288 C C . GLU A 1 833 ? 19.570 23.768 -42.051 1.00 76.62 833 GLU A C 1
ATOM 6290 O O . GLU A 1 833 ? 18.756 23.791 -42.968 1.00 76.62 833 GLU A O 1
ATOM 6295 N N . LYS A 1 834 ? 20.827 23.350 -42.255 1.00 73.94 834 LYS A N 1
ATOM 6296 C CA . LYS A 1 834 ? 21.316 22.805 -43.535 1.00 73.94 834 LYS A CA 1
ATOM 6297 C C . LYS A 1 834 ? 21.098 21.293 -43.663 1.00 73.94 834 LYS A C 1
ATOM 6299 O O . LYS A 1 834 ? 21.407 20.722 -44.709 1.00 73.94 834 LYS A O 1
ATOM 6304 N N . SER A 1 835 ? 20.606 20.633 -42.615 1.00 78.38 835 SER A N 1
ATOM 6305 C CA . SER A 1 835 ? 20.234 19.219 -42.645 1.00 78.38 835 SER A CA 1
ATOM 6306 C C . SER A 1 835 ? 18.793 19.037 -43.107 1.00 78.38 835 SER A C 1
ATOM 6308 O O . SER A 1 835 ? 17.902 19.773 -42.691 1.00 78.38 835 SER A O 1
ATOM 6310 N N . ARG A 1 836 ? 18.532 17.978 -43.885 1.00 73.31 836 ARG A N 1
ATOM 6311 C CA . ARG A 1 836 ? 17.173 17.606 -44.325 1.00 73.31 836 ARG A CA 1
ATOM 6312 C C . ARG A 1 836 ? 16.225 17.238 -43.176 1.00 73.31 836 ARG A C 1
ATOM 6314 O O . ARG A 1 836 ? 15.027 17.165 -43.405 1.00 73.31 836 ARG A O 1
ATOM 6321 N N . THR A 1 837 ? 16.752 16.990 -41.977 1.00 74.06 837 THR A N 1
ATOM 6322 C CA . THR A 1 837 ? 15.988 16.686 -40.755 1.00 74.06 837 THR A CA 1
ATOM 6323 C C . THR A 1 837 ? 16.011 17.829 -39.733 1.00 74.06 837 THR A C 1
ATOM 6325 O O . THR A 1 837 ? 15.584 17.636 -38.601 1.00 74.06 837 THR A O 1
ATOM 6328 N N . GLY A 1 838 ? 16.595 18.989 -40.065 1.00 80.75 838 GLY A N 1
ATOM 6329 C CA . GLY A 1 838 ? 16.834 20.087 -39.114 1.00 80.75 838 GLY A CA 1
ATOM 6330 C C . GLY A 1 838 ? 17.902 19.805 -38.043 1.00 80.75 838 GLY A C 1
ATOM 6331 O O . GLY A 1 838 ? 18.257 20.706 -37.285 1.00 80.75 838 GLY A O 1
ATOM 6332 N N . TYR A 1 839 ? 18.458 18.588 -37.996 1.00 85.06 839 TYR A N 1
ATOM 6333 C CA . TYR A 1 839 ? 19.455 18.144 -37.018 1.00 85.06 839 TYR A CA 1
ATOM 6334 C C . TYR A 1 839 ? 20.656 17.471 -37.689 1.00 85.06 839 TYR A C 1
ATOM 6336 O O . TYR A 1 839 ? 20.544 16.862 -38.754 1.00 85.06 839 TYR A O 1
ATOM 6344 N N . SER A 1 840 ? 21.829 17.547 -37.067 1.00 87.62 840 SER A N 1
ATOM 6345 C CA . SER A 1 840 ? 23.030 16.811 -37.481 1.00 87.62 840 SER A CA 1
ATOM 6346 C C . SER A 1 840 ? 23.635 16.067 -36.300 1.00 87.62 840 SER A C 1
ATOM 6348 O O . SER A 1 840 ? 23.660 16.584 -35.188 1.00 87.62 840 SER A O 1
ATOM 6350 N N . GLY A 1 841 ? 24.099 14.841 -36.541 1.00 89.06 841 GLY A N 1
ATOM 6351 C CA . GLY A 1 841 ? 24.728 14.020 -35.513 1.00 89.06 841 GLY A CA 1
ATOM 6352 C C . GLY A 1 841 ? 26.169 14.440 -35.226 1.00 89.06 841 GLY A C 1
ATOM 6353 O O . GLY A 1 841 ? 26.885 14.831 -36.149 1.00 89.06 841 GLY A O 1
ATOM 6354 N N . LEU A 1 842 ? 26.598 14.332 -33.968 1.00 90.81 842 LEU A N 1
ATOM 6355 C CA . LEU A 1 842 ? 27.992 14.552 -33.571 1.00 90.81 842 LEU A CA 1
ATOM 6356 C C . LEU A 1 842 ? 28.779 13.232 -33.600 1.00 90.81 842 LEU A C 1
ATOM 6358 O O . LEU A 1 842 ? 28.432 12.322 -32.843 1.00 90.81 842 LEU A O 1
ATOM 6362 N N . PRO A 1 843 ? 29.811 13.095 -34.452 1.00 91.81 843 PRO A N 1
ATOM 6363 C CA . PRO A 1 843 ? 30.592 11.870 -34.571 1.00 91.81 843 PRO A CA 1
ATOM 6364 C C . PRO A 1 843 ? 31.672 11.753 -33.490 1.00 91.81 843 PRO A C 1
ATOM 6366 O O . PRO A 1 843 ? 32.180 12.762 -33.008 1.00 91.81 843 PRO A O 1
ATOM 6369 N N . ASP A 1 844 ? 32.047 10.514 -33.166 1.00 89.50 844 ASP A N 1
ATOM 6370 C CA . ASP A 1 844 ? 33.212 10.147 -32.350 1.00 89.50 844 ASP A CA 1
ATOM 6371 C C . ASP A 1 844 ? 33.231 10.736 -30.917 1.00 89.50 844 ASP A C 1
ATOM 6373 O O . ASP A 1 844 ? 34.266 10.752 -30.250 1.00 89.50 844 ASP A O 1
ATOM 6377 N N . VAL A 1 845 ? 32.071 11.166 -30.404 1.00 93.19 845 VAL A N 1
ATOM 6378 C CA . VAL A 1 845 ? 31.893 11.665 -29.032 1.00 93.19 845 VAL A CA 1
ATOM 6379 C C . VAL A 1 845 ? 31.725 10.491 -28.073 1.00 93.19 845 VAL A C 1
ATOM 6381 O O . VAL A 1 845 ? 30.876 9.620 -28.277 1.00 93.19 845 VAL A O 1
ATOM 6384 N N . LYS A 1 846 ? 32.500 10.485 -26.986 1.00 94.62 846 LYS A N 1
ATOM 6385 C CA . LYS A 1 846 ? 32.341 9.524 -25.890 1.00 94.62 846 LYS A CA 1
ATOM 6386 C C . LYS A 1 846 ? 31.113 9.885 -25.049 1.00 94.62 846 LYS A C 1
ATOM 6388 O O . LYS A 1 846 ? 31.003 11.009 -24.562 1.00 94.62 846 LYS A O 1
ATOM 6393 N N . LEU A 1 847 ? 30.237 8.909 -24.825 1.00 93.75 847 LEU A N 1
ATOM 6394 C CA . LEU A 1 847 ? 29.080 9.002 -23.933 1.00 93.75 847 LEU A CA 1
ATOM 6395 C C . LEU A 1 847 ? 29.301 8.134 -22.691 1.00 93.75 847 LEU A C 1
ATOM 6397 O O . LEU A 1 847 ? 29.794 7.010 -22.799 1.00 93.75 847 LEU A O 1
ATOM 6401 N N . THR A 1 848 ? 28.922 8.645 -21.521 1.00 92.56 848 THR A N 1
ATOM 6402 C CA . THR A 1 848 ? 28.994 7.940 -20.230 1.00 92.56 848 THR A CA 1
ATOM 6403 C C . THR A 1 848 ? 27.649 8.061 -19.513 1.00 92.56 848 THR A C 1
ATOM 6405 O O . THR A 1 848 ? 27.235 9.164 -19.165 1.00 92.56 848 THR A O 1
ATOM 6408 N N . PHE A 1 849 ? 26.971 6.932 -19.312 1.00 89.56 849 PHE A N 1
ATOM 6409 C CA . PHE A 1 849 ? 25.674 6.819 -18.647 1.00 89.56 849 PHE A CA 1
ATOM 6410 C C . PHE A 1 849 ? 25.880 6.372 -17.197 1.00 89.56 849 PHE A C 1
ATOM 6412 O O . PHE A 1 849 ? 26.242 5.220 -16.936 1.00 89.56 849 PHE A O 1
ATOM 6419 N N . THR A 1 850 ? 25.642 7.285 -16.261 1.00 85.12 850 THR A N 1
ATOM 6420 C CA . THR A 1 850 ? 25.790 7.058 -14.818 1.00 85.12 850 THR A CA 1
ATOM 6421 C C . THR A 1 850 ? 24.410 6.789 -14.209 1.00 85.12 850 THR A C 1
ATOM 6423 O O . THR A 1 850 ? 23.514 7.607 -14.416 1.00 85.12 850 THR A O 1
ATOM 6426 N N . PRO A 1 851 ? 24.181 5.674 -13.491 1.00 77.25 851 PRO A N 1
ATOM 6427 C CA . PRO A 1 851 ? 22.893 5.419 -12.837 1.00 77.25 851 PRO A CA 1
ATOM 6428 C C . PRO A 1 851 ? 22.599 6.478 -11.763 1.00 77.25 851 PRO A C 1
ATOM 6430 O O . PRO A 1 851 ? 23.519 6.947 -11.095 1.00 77.25 851 PRO A O 1
ATOM 6433 N N . ALA A 1 852 ? 21.324 6.844 -11.599 1.00 63.94 852 ALA A N 1
ATOM 6434 C CA . ALA A 1 852 ? 20.902 7.981 -10.773 1.00 63.94 852 ALA A CA 1
ATOM 6435 C C . ALA A 1 852 ? 21.335 7.868 -9.298 1.00 63.94 852 ALA A C 1
ATOM 6437 O O . ALA A 1 852 ? 21.833 8.842 -8.748 1.00 63.94 852 ALA A O 1
ATOM 6438 N N . LEU A 1 853 ? 21.180 6.680 -8.702 1.00 53.31 853 LEU A N 1
ATOM 6439 C CA . LEU A 1 853 ? 21.826 6.143 -7.489 1.00 53.31 853 LEU A CA 1
ATOM 6440 C C . LEU A 1 853 ? 21.447 4.638 -7.409 1.00 53.31 853 LEU A C 1
ATOM 6442 O O . LEU A 1 853 ? 20.487 4.226 -8.068 1.00 53.31 853 LEU A O 1
ATOM 6446 N N . PRO A 1 854 ? 22.178 3.775 -6.676 1.00 38.84 854 PRO A N 1
ATOM 6447 C CA . PRO A 1 854 ? 21.847 2.355 -6.591 1.00 38.84 854 PRO A CA 1
ATOM 6448 C C . PRO A 1 854 ? 20.741 2.076 -5.565 1.00 38.84 854 PRO A C 1
ATOM 6450 O O . PRO A 1 854 ? 20.745 2.627 -4.463 1.00 38.84 854 PRO A O 1
ATOM 6453 N N . ALA A 1 855 ? 19.876 1.106 -5.871 1.00 36.00 855 ALA A N 1
ATOM 6454 C CA . ALA A 1 855 ? 19.158 0.376 -4.830 1.00 36.00 855 ALA A CA 1
ATOM 6455 C C . ALA A 1 855 ? 20.174 -0.296 -3.883 1.00 36.00 855 ALA A C 1
ATOM 6457 O O . ALA A 1 855 ? 21.239 -0.745 -4.322 1.00 36.00 855 ALA A O 1
ATOM 6458 N N . ALA A 1 856 ? 19.862 -0.349 -2.585 1.00 35.16 856 ALA A N 1
ATOM 6459 C CA . ALA A 1 856 ? 20.816 -0.766 -1.561 1.00 35.16 856 ALA A CA 1
ATOM 6460 C C . ALA A 1 856 ? 21.475 -2.126 -1.881 1.00 35.16 856 ALA A C 1
ATOM 6462 O O . ALA A 1 856 ? 20.801 -3.110 -2.177 1.00 35.16 856 ALA A O 1
ATOM 6463 N N . ASN A 1 857 ? 22.808 -2.168 -1.782 1.00 38.88 857 ASN A N 1
ATOM 6464 C CA . ASN A 1 857 ? 23.671 -3.331 -2.038 1.00 38.88 857 ASN A CA 1
ATOM 6465 C C . ASN A 1 857 ? 23.778 -3.831 -3.499 1.00 38.88 857 ASN A C 1
ATOM 6467 O O . ASN A 1 857 ? 24.374 -4.885 -3.721 1.00 38.88 857 ASN A O 1
ATOM 6471 N N . VAL A 1 858 ? 23.306 -3.081 -4.504 1.00 41.69 858 VAL A N 1
ATOM 6472 C CA . VAL A 1 858 ? 23.611 -3.364 -5.925 1.00 41.69 858 VAL A CA 1
ATOM 6473 C C . VAL A 1 858 ? 24.895 -2.623 -6.354 1.00 41.69 858 VAL A C 1
ATOM 6475 O O . VAL A 1 858 ? 25.006 -1.421 -6.098 1.00 41.69 858 VAL A O 1
ATOM 6478 N N . PRO A 1 859 ? 25.879 -3.279 -7.006 1.00 41.50 859 PRO A N 1
ATOM 6479 C CA . PRO A 1 859 ? 27.077 -2.600 -7.501 1.00 41.50 859 PRO A CA 1
ATOM 6480 C C . PRO A 1 859 ? 26.744 -1.587 -8.607 1.00 41.50 859 PRO A C 1
ATOM 6482 O O . PRO A 1 859 ? 25.996 -1.876 -9.540 1.00 41.50 859 PRO A O 1
ATOM 6485 N N . VAL A 1 860 ? 27.331 -0.392 -8.506 1.00 54.44 860 VAL A N 1
ATOM 6486 C CA . VAL A 1 860 ? 27.100 0.731 -9.427 1.00 54.44 860 VAL A CA 1
ATOM 6487 C C . VAL A 1 860 ? 27.811 0.481 -10.761 1.00 54.44 860 VAL A C 1
ATOM 6489 O O . VAL A 1 860 ? 29.020 0.678 -10.877 1.00 54.44 860 VAL A O 1
ATOM 6492 N N . GLU A 1 861 ? 27.059 0.048 -11.773 1.00 67.06 861 GLU A N 1
ATOM 6493 C CA . GLU A 1 861 ? 27.562 -0.194 -13.130 1.00 67.06 861 GLU A CA 1
ATOM 6494 C C . GLU A 1 861 ? 27.354 1.054 -14.013 1.00 67.06 861 GLU A C 1
ATOM 6496 O O . GLU A 1 861 ? 26.223 1.416 -14.345 1.00 67.06 861 GLU A O 1
ATOM 6501 N N . THR A 1 862 ? 28.451 1.732 -14.369 1.00 80.00 862 THR A N 1
ATOM 6502 C CA . THR A 1 862 ? 28.464 2.891 -15.282 1.00 80.00 862 THR A CA 1
ATOM 6503 C C . THR A 1 862 ? 28.751 2.429 -16.707 1.00 80.00 862 THR A C 1
ATOM 6505 O O . THR A 1 862 ? 29.779 1.799 -16.961 1.00 80.00 862 THR A O 1
ATOM 6508 N N . TYR A 1 863 ? 27.894 2.795 -17.660 1.00 87.31 863 TYR A N 1
ATOM 6509 C CA . TYR A 1 863 ? 27.995 2.330 -19.046 1.00 87.31 863 TYR A CA 1
ATOM 6510 C C . TYR A 1 863 ? 28.661 3.378 -19.942 1.00 87.31 863 TYR A C 1
ATOM 6512 O O . TYR A 1 863 ? 28.401 4.574 -19.818 1.00 87.31 863 TYR A O 1
ATOM 6520 N N . VAL A 1 864 ? 29.520 2.943 -20.868 1.00 90.31 864 VAL A N 1
ATOM 6521 C CA . VAL A 1 864 ? 30.295 3.832 -21.752 1.00 90.31 864 VAL A CA 1
ATOM 6522 C C . VAL A 1 864 ? 30.160 3.381 -23.203 1.00 90.31 864 VAL A C 1
ATOM 6524 O O . VAL A 1 864 ? 30.277 2.196 -23.507 1.00 90.31 864 VAL A O 1
ATOM 6527 N N . THR A 1 865 ? 29.944 4.329 -24.114 1.00 93.75 865 THR A N 1
ATOM 6528 C CA . THR A 1 865 ? 29.894 4.091 -25.566 1.00 93.75 865 THR A CA 1
ATOM 6529 C C . THR A 1 865 ? 30.489 5.282 -26.329 1.00 93.75 865 THR A C 1
ATOM 6531 O O . THR A 1 865 ? 30.920 6.265 -25.723 1.00 93.75 865 THR A O 1
ATOM 6534 N N . ALA A 1 866 ? 30.527 5.208 -27.658 1.00 92.69 866 ALA A N 1
ATOM 6535 C CA . ALA A 1 866 ? 30.924 6.315 -28.527 1.00 92.69 866 ALA A CA 1
ATOM 6536 C C . ALA A 1 866 ? 29.949 6.463 -29.703 1.00 92.69 866 ALA A C 1
ATOM 6538 O O . ALA A 1 866 ? 29.387 5.476 -30.192 1.00 92.69 866 ALA A O 1
ATOM 6539 N N . THR A 1 867 ? 29.739 7.695 -30.160 1.00 94.38 867 THR A N 1
ATOM 6540 C CA . THR A 1 867 ? 28.840 7.989 -31.280 1.00 94.38 867 THR A CA 1
ATOM 6541 C C . THR A 1 867 ? 29.497 7.672 -32.623 1.00 94.38 867 THR A C 1
ATOM 6543 O O . THR A 1 867 ? 30.678 7.918 -32.853 1.00 94.38 867 THR A O 1
ATOM 6546 N N . LYS A 1 868 ? 28.717 7.113 -33.549 1.00 92.50 868 LYS A N 1
ATOM 6547 C CA . LYS A 1 868 ? 29.146 6.813 -34.923 1.00 92.50 868 LYS A CA 1
ATOM 6548 C C . LYS A 1 868 ? 29.189 8.087 -35.769 1.00 92.50 868 LYS A C 1
ATOM 6550 O O . LYS A 1 868 ? 28.678 9.128 -35.368 1.00 92.50 868 LYS A O 1
ATOM 6555 N N . SER A 1 869 ? 29.690 7.979 -37.001 1.00 84.81 869 SER A N 1
ATOM 6556 C CA . SER A 1 869 ? 29.821 9.082 -37.973 1.00 84.81 869 SER A CA 1
ATOM 6557 C C . SER A 1 869 ? 28.537 9.875 -38.296 1.00 84.81 869 SER A C 1
ATOM 6559 O O . SER A 1 869 ? 28.609 10.919 -38.938 1.00 84.81 869 SER A O 1
ATOM 6561 N N . ASN A 1 870 ? 27.365 9.397 -37.869 1.00 85.19 870 ASN A N 1
ATOM 6562 C CA . ASN A 1 870 ? 26.056 10.044 -37.994 1.00 85.19 870 ASN A CA 1
ATOM 6563 C C . ASN A 1 870 ? 25.418 10.412 -36.633 1.00 85.19 870 ASN A C 1
ATOM 6565 O O . ASN A 1 870 ? 24.203 10.592 -36.561 1.00 85.19 870 ASN A O 1
ATOM 6569 N N . GLY A 1 871 ? 26.197 10.459 -35.550 1.00 88.19 871 GLY A N 1
ATOM 6570 C CA . GLY A 1 871 ? 25.729 10.688 -34.177 1.00 88.19 871 GLY A CA 1
ATOM 6571 C C . GLY A 1 871 ? 25.095 9.477 -33.488 1.00 88.19 871 GLY A C 1
ATOM 6572 O O . GLY A 1 871 ? 24.830 9.545 -32.291 1.00 88.19 871 GLY A O 1
ATOM 6573 N N . ALA A 1 872 ? 24.854 8.368 -34.198 1.00 91.94 872 ALA A N 1
ATOM 6574 C CA . ALA A 1 872 ? 24.144 7.217 -33.643 1.00 91.94 872 ALA A CA 1
ATOM 6575 C C . ALA A 1 872 ? 24.999 6.429 -32.640 1.00 91.94 872 ALA A C 1
ATOM 6577 O O . ALA A 1 872 ? 26.146 6.091 -32.936 1.00 91.94 872 ALA A O 1
ATOM 6578 N N . PHE A 1 873 ? 24.420 6.031 -31.512 1.00 95.06 873 PHE A N 1
ATOM 6579 C CA . PHE A 1 873 ? 25.033 5.128 -30.539 1.00 95.06 873 PHE A CA 1
ATOM 6580 C C . PHE A 1 873 ? 24.148 3.903 -30.277 1.00 95.06 873 PHE A C 1
ATOM 6582 O O . PHE A 1 873 ? 22.959 3.871 -30.595 1.00 95.06 873 PHE A O 1
ATOM 6589 N N . SER A 1 874 ? 24.753 2.850 -29.731 1.00 91.94 874 SER A N 1
ATOM 6590 C CA . SER A 1 874 ? 24.041 1.705 -29.162 1.00 91.94 874 SER A CA 1
ATOM 6591 C C . SER A 1 874 ? 24.949 0.995 -28.166 1.00 91.94 874 SER A C 1
ATOM 6593 O O . SER A 1 874 ? 26.173 1.019 -28.319 1.00 91.94 874 SER A O 1
ATOM 6595 N N . LEU A 1 875 ? 24.339 0.410 -27.145 1.00 92.81 875 LEU A N 1
ATOM 6596 C CA . LEU A 1 875 ? 24.972 -0.350 -26.077 1.00 92.81 875 LEU A CA 1
ATOM 6597 C C . LEU A 1 875 ? 23.909 -1.212 -25.382 1.00 92.81 875 LEU A C 1
ATOM 6599 O O . LEU A 1 875 ? 22.716 -1.023 -25.610 1.00 92.81 875 LEU A O 1
ATOM 6603 N N . GLU A 1 876 ? 24.334 -2.139 -24.534 1.00 88.62 876 GLU A N 1
ATOM 6604 C CA . GLU A 1 876 ? 23.438 -2.889 -23.652 1.00 88.62 876 GLU A CA 1
ATOM 6605 C C . GLU A 1 876 ? 23.585 -2.339 -22.229 1.00 88.62 876 GLU A C 1
ATOM 6607 O O . GLU A 1 876 ? 24.700 -2.115 -21.756 1.00 88.62 876 GLU A O 1
ATOM 6612 N N . MET A 1 877 ? 22.453 -2.041 -21.591 1.00 84.38 877 MET A N 1
ATOM 6613 C CA . MET A 1 877 ? 22.342 -1.437 -20.260 1.00 84.38 877 MET A CA 1
ATOM 6614 C C . MET A 1 877 ? 21.267 -2.172 -19.475 1.00 84.38 877 MET A C 1
ATOM 6616 O O . MET A 1 877 ? 20.311 -2.668 -20.066 1.00 84.38 877 MET A O 1
ATOM 6620 N N . ARG A 1 878 ? 21.381 -2.227 -18.150 1.00 77.31 878 ARG A N 1
ATOM 6621 C CA . ARG A 1 878 ? 20.291 -2.755 -17.321 1.00 77.31 878 ARG A CA 1
ATOM 6622 C C . ARG A 1 878 ? 19.093 -1.800 -17.317 1.00 77.31 878 ARG A C 1
ATOM 6624 O O . ARG A 1 878 ? 19.252 -0.599 -17.523 1.00 77.31 878 ARG A O 1
ATOM 6631 N N . GLU A 1 879 ? 17.896 -2.329 -17.077 1.00 71.31 879 GLU A N 1
ATOM 6632 C CA . GLU A 1 879 ? 16.711 -1.508 -16.783 1.00 71.31 879 GLU A CA 1
ATOM 6633 C C . GLU A 1 879 ? 16.967 -0.612 -15.549 1.00 71.31 879 GLU A C 1
ATOM 6635 O O . GLU A 1 879 ? 17.474 -1.086 -14.530 1.00 71.31 879 GLU A O 1
ATOM 6640 N N . GLY A 1 880 ? 16.640 0.682 -15.634 1.00 68.19 880 GLY A N 1
ATOM 6641 C CA . GLY A 1 880 ? 16.943 1.667 -14.582 1.00 68.19 880 GLY A CA 1
ATOM 6642 C C . GLY A 1 880 ? 17.029 3.113 -15.084 1.00 68.19 880 GLY A C 1
ATOM 6643 O O . GLY A 1 880 ? 16.906 3.364 -16.280 1.00 68.19 880 GLY A O 1
ATOM 6644 N N . SER A 1 881 ? 17.238 4.075 -14.180 1.00 73.00 881 SER A N 1
ATOM 6645 C CA . SER A 1 881 ? 17.347 5.509 -14.511 1.00 73.00 881 SER A CA 1
ATOM 6646 C C . SER A 1 881 ? 18.807 5.967 -14.580 1.00 73.00 881 SER A C 1
ATOM 6648 O O . SER A 1 881 ? 19.560 5.780 -13.623 1.00 73.00 881 SER A O 1
ATOM 6650 N N . TYR A 1 882 ? 19.200 6.600 -15.689 1.00 83.06 882 TYR A N 1
ATOM 6651 C CA . TYR A 1 882 ? 20.585 6.990 -15.984 1.00 83.06 882 TYR A CA 1
ATOM 6652 C C . TYR A 1 882 ? 20.703 8.456 -16.407 1.00 83.06 882 TYR A C 1
ATOM 6654 O O . TYR A 1 882 ? 19.935 8.923 -17.242 1.00 83.06 882 TYR A O 1
ATOM 6662 N N . SER A 1 883 ? 21.713 9.159 -15.893 1.00 83.25 883 SER A N 1
ATOM 6663 C CA . SER A 1 883 ? 22.144 10.472 -16.384 1.00 83.25 883 SER A CA 1
ATOM 6664 C C . SER A 1 883 ? 23.239 10.300 -17.454 1.00 83.25 883 SER A C 1
ATOM 6666 O O . SER A 1 883 ? 24.283 9.699 -17.163 1.00 83.25 883 SER A O 1
ATOM 6668 N N . PRO A 1 884 ? 23.027 10.760 -18.703 1.00 89.19 884 PRO A N 1
ATOM 6669 C CA . PRO A 1 884 ? 24.016 10.715 -19.767 1.00 89.19 884 PRO A CA 1
ATOM 6670 C C . PRO A 1 884 ? 24.911 11.958 -19.742 1.00 89.19 884 PRO A C 1
ATOM 6672 O O . PRO A 1 884 ? 24.448 13.094 -19.773 1.00 89.19 884 PRO A O 1
ATOM 6675 N N . SER A 1 885 ? 26.218 11.737 -19.798 1.00 87.69 885 SER A N 1
ATOM 6676 C CA . SER A 1 885 ? 27.230 12.780 -19.981 1.00 87.69 885 SER A CA 1
ATOM 6677 C C . SER A 1 885 ? 28.010 12.545 -21.276 1.00 87.69 885 SER A C 1
ATOM 6679 O O . SER A 1 885 ? 28.186 11.402 -21.709 1.00 87.69 885 SER A O 1
ATOM 6681 N N . ALA A 1 886 ? 28.463 13.627 -21.912 1.00 89.88 886 ALA A N 1
ATOM 6682 C CA . ALA A 1 886 ? 29.148 13.598 -23.202 1.00 89.88 886 ALA A CA 1
ATOM 6683 C C . ALA A 1 886 ? 30.465 14.382 -23.152 1.00 89.88 886 ALA A C 1
ATOM 6685 O O . ALA A 1 886 ? 30.521 15.486 -22.612 1.00 89.88 886 ALA A O 1
ATOM 6686 N N . ASP A 1 887 ? 31.512 13.813 -23.746 1.00 90.62 887 ASP A N 1
ATOM 6687 C CA . ASP A 1 887 ? 32.851 14.407 -23.850 1.00 90.62 887 ASP A CA 1
ATOM 6688 C C . ASP A 1 887 ? 32.877 15.424 -25.011 1.00 90.62 887 ASP A C 1
ATOM 6690 O O . ASP A 1 887 ? 33.249 15.107 -26.144 1.00 90.62 887 ASP A O 1
ATOM 6694 N N . LEU A 1 888 ? 32.324 16.615 -24.757 1.00 88.50 888 LEU A N 1
ATOM 6695 C CA . LEU A 1 888 ? 32.023 17.639 -25.765 1.00 88.50 888 LEU A CA 1
ATOM 6696 C C . LEU A 1 888 ? 33.119 18.704 -25.898 1.00 88.50 888 LEU A C 1
ATOM 6698 O O . LEU A 1 888 ? 33.750 19.127 -24.932 1.00 88.50 888 LEU A O 1
ATOM 6702 N N . ASP A 1 889 ? 33.255 19.233 -27.112 1.00 83.31 889 ASP A N 1
ATOM 6703 C CA . ASP A 1 889 ? 34.065 20.414 -27.411 1.00 83.31 889 ASP A CA 1
ATOM 6704 C C . ASP A 1 889 ? 33.350 21.690 -26.921 1.00 83.31 889 ASP A C 1
ATOM 6706 O O . ASP A 1 889 ? 32.556 22.305 -27.641 1.00 83.31 889 ASP A O 1
ATOM 6710 N N . LEU A 1 890 ? 33.619 22.071 -25.668 1.00 78.19 890 LEU A N 1
ATOM 6711 C CA . LEU A 1 890 ? 32.958 23.190 -24.977 1.00 78.19 890 LEU A CA 1
ATOM 6712 C C . LEU A 1 890 ? 33.289 24.586 -25.553 1.00 78.19 890 LEU A C 1
ATOM 6714 O O . LEU A 1 890 ? 32.647 25.575 -25.180 1.00 78.19 890 LEU A O 1
ATOM 6718 N N . GLU A 1 891 ? 34.244 24.690 -26.488 1.00 71.75 891 GLU A N 1
ATOM 6719 C CA . GLU A 1 891 ? 34.437 25.912 -27.285 1.00 71.75 891 GLU A CA 1
ATOM 6720 C C . GLU A 1 891 ? 33.350 26.077 -28.362 1.00 71.75 891 GLU A C 1
ATOM 6722 O O . GLU A 1 891 ? 33.136 27.190 -28.848 1.00 71.75 891 GLU A O 1
ATOM 6727 N N . LYS A 1 892 ? 32.668 24.987 -28.747 1.00 75.31 892 LYS A N 1
ATOM 6728 C CA . LYS A 1 892 ? 31.710 24.930 -29.868 1.00 75.31 892 LYS A CA 1
ATOM 6729 C C . LYS A 1 892 ? 30.284 24.590 -29.447 1.00 75.31 892 LYS A C 1
ATOM 6731 O O . LYS A 1 892 ? 29.349 25.025 -30.116 1.00 75.31 892 LYS A O 1
ATOM 6736 N N . PHE A 1 893 ? 30.110 23.843 -28.361 1.00 82.75 893 PHE A N 1
ATOM 6737 C CA . PHE A 1 893 ? 28.810 23.408 -27.850 1.00 82.75 893 PHE A CA 1
ATOM 6738 C C . PHE A 1 893 ? 28.663 23.746 -26.365 1.00 82.75 893 PHE A C 1
ATOM 6740 O O . PHE A 1 893 ? 29.655 23.893 -25.649 1.00 82.75 893 PHE A O 1
ATOM 6747 N N . GLU A 1 894 ? 27.425 23.886 -25.903 1.00 81.62 894 GLU A N 1
ATOM 6748 C CA . GLU A 1 894 ? 27.118 23.822 -24.472 1.00 81.62 894 GLU A CA 1
ATOM 6749 C C . GLU A 1 894 ? 27.112 22.357 -23.989 1.00 81.62 894 GLU A C 1
ATOM 6751 O O . GLU A 1 894 ? 26.942 21.444 -24.808 1.00 81.62 894 GLU A O 1
ATOM 6756 N N . PRO A 1 895 ? 27.333 22.094 -22.685 1.00 81.19 895 PRO A N 1
ATOM 6757 C CA . PRO A 1 895 ? 27.203 20.747 -22.129 1.00 81.19 895 PRO A CA 1
ATOM 6758 C C . PRO A 1 895 ? 25.783 20.184 -22.312 1.00 81.19 895 PRO A C 1
ATOM 6760 O O . PRO A 1 895 ? 24.822 20.932 -22.490 1.00 81.19 895 PRO A O 1
ATOM 6763 N N . LEU A 1 896 ? 25.642 18.855 -22.226 1.00 81.94 896 LEU A N 1
ATOM 6764 C CA . LEU A 1 896 ? 24.318 18.238 -22.089 1.00 81.94 896 LEU A CA 1
ATOM 6765 C C . LEU A 1 896 ? 23.626 18.762 -20.814 1.00 81.94 896 LEU A C 1
ATOM 6767 O O . LEU A 1 896 ? 24.300 18.888 -19.787 1.00 81.94 896 LEU A O 1
ATOM 6771 N N . PRO A 1 897 ? 22.309 19.036 -20.851 1.00 73.25 897 PRO A N 1
ATOM 6772 C CA . PRO A 1 897 ? 21.548 19.341 -19.645 1.00 73.25 897 PRO A CA 1
ATOM 6773 C C . PRO A 1 897 ? 21.490 18.114 -18.725 1.00 73.25 897 PRO A C 1
ATOM 6775 O O . PRO A 1 897 ? 21.447 16.976 -19.199 1.00 73.25 897 PRO A O 1
ATOM 6778 N N . GLU A 1 898 ? 21.455 18.337 -17.411 1.00 67.75 898 GLU A N 1
ATOM 6779 C CA . GLU A 1 898 ? 21.240 17.255 -16.447 1.00 67.75 898 GLU A CA 1
ATOM 6780 C C . GLU A 1 898 ? 19.807 16.723 -16.585 1.00 67.75 898 GLU A C 1
ATOM 6782 O O . GLU A 1 898 ? 18.834 17.416 -16.296 1.00 67.75 898 GLU A O 1
ATOM 6787 N N . GLN A 1 899 ? 19.681 15.491 -17.078 1.00 68.38 899 GLN A N 1
ATOM 6788 C CA . GLN A 1 899 ? 18.403 14.844 -17.357 1.00 68.38 899 GLN A CA 1
ATOM 6789 C C . GLN A 1 899 ? 18.535 13.333 -17.157 1.00 68.38 899 GLN A C 1
ATOM 6791 O O . GLN A 1 899 ? 19.501 12.724 -17.616 1.00 68.38 899 GLN A O 1
ATOM 6796 N N . PHE A 1 900 ? 17.548 12.712 -16.515 1.00 72.94 900 PHE A N 1
ATOM 6797 C CA . PHE A 1 900 ? 17.518 11.264 -16.325 1.00 72.94 900 PHE A CA 1
ATOM 6798 C C . PHE A 1 900 ? 16.721 10.575 -17.436 1.00 72.94 900 PHE A C 1
ATOM 6800 O O . PHE A 1 900 ? 15.633 11.004 -17.810 1.00 72.94 900 PHE A O 1
ATOM 6807 N N . TYR A 1 901 ? 17.268 9.475 -17.945 1.00 76.44 901 TYR A N 1
ATOM 6808 C CA . TYR A 1 901 ? 16.665 8.627 -18.966 1.00 76.44 901 TYR A CA 1
ATOM 6809 C C . TYR A 1 901 ? 16.415 7.241 -18.379 1.00 76.44 901 TYR A C 1
ATOM 6811 O O . TYR A 1 901 ? 17.341 6.581 -17.900 1.00 76.44 901 TYR A O 1
ATOM 6819 N N . ARG A 1 902 ? 15.157 6.796 -18.416 1.00 77.56 902 ARG A N 1
ATOM 6820 C CA . ARG A 1 902 ? 14.744 5.475 -17.938 1.00 77.56 902 ARG A CA 1
ATOM 6821 C C . ARG A 1 902 ? 14.918 4.446 -19.053 1.00 77.56 902 ARG A C 1
ATOM 6823 O O . ARG A 1 902 ? 14.298 4.563 -20.105 1.00 77.56 902 ARG A O 1
ATOM 6830 N N . VAL A 1 903 ? 15.751 3.443 -18.809 1.00 76.56 903 VAL A N 1
ATOM 6831 C CA . VAL A 1 903 ? 15.949 2.280 -19.676 1.00 76.56 903 VAL A CA 1
ATOM 6832 C C . VAL A 1 903 ? 14.916 1.215 -19.326 1.00 76.56 903 VAL A C 1
ATOM 6834 O O . VAL A 1 903 ? 14.799 0.825 -18.164 1.00 76.56 903 VAL A O 1
ATOM 6837 N N . TYR A 1 904 ? 14.178 0.748 -20.333 1.00 72.44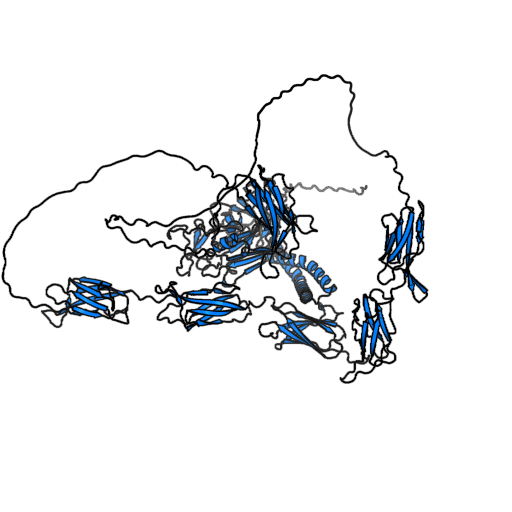 904 TYR A N 1
ATOM 6838 C CA . TYR A 1 904 ? 13.172 -0.312 -20.234 1.00 72.44 904 TYR A CA 1
ATOM 6839 C C . TYR A 1 904 ? 13.073 -1.079 -21.571 1.00 72.44 904 TYR A C 1
ATOM 6841 O O . TYR A 1 904 ? 13.512 -0.559 -22.603 1.00 72.44 904 TYR A O 1
ATOM 6849 N N . PRO A 1 905 ? 12.546 -2.319 -21.597 1.00 66.19 905 PRO A N 1
ATOM 6850 C CA . PRO A 1 905 ? 12.471 -3.114 -22.821 1.00 66.19 905 PRO A CA 1
ATOM 6851 C C . PRO A 1 905 ? 11.637 -2.427 -23.908 1.00 66.19 905 PRO A C 1
ATOM 6853 O O . PRO A 1 905 ? 10.599 -1.847 -23.615 1.00 66.19 905 PRO A O 1
ATOM 6856 N N . GLU A 1 906 ? 12.090 -2.524 -25.160 1.00 70.25 906 GLU A N 1
ATOM 6857 C CA . GLU A 1 906 ? 11.429 -1.930 -26.339 1.00 70.25 906 GLU A CA 1
ATOM 6858 C C . GLU A 1 906 ? 11.289 -0.388 -26.305 1.00 70.25 906 GLU A C 1
ATOM 6860 O O . GLU A 1 906 ? 10.529 0.171 -27.089 1.00 70.25 906 GLU A O 1
ATOM 6865 N N . MET A 1 907 ? 12.064 0.309 -25.458 1.00 72.31 907 MET A N 1
ATOM 6866 C CA . MET A 1 907 ? 12.093 1.778 -25.410 1.00 72.31 907 MET A CA 1
ATOM 6867 C C . MET A 1 907 ? 12.447 2.437 -26.754 1.00 72.31 907 MET A C 1
ATOM 6869 O O . MET A 1 907 ? 13.292 1.942 -27.510 1.00 72.31 907 MET A O 1
ATOM 6873 N N . ASP A 1 908 ? 11.875 3.619 -26.988 1.00 79.69 908 ASP A N 1
ATOM 6874 C CA . ASP A 1 908 ? 12.246 4.476 -28.112 1.00 79.69 908 ASP A CA 1
ATOM 6875 C C . ASP A 1 908 ? 13.727 4.906 -28.067 1.00 79.69 908 ASP A C 1
ATOM 6877 O O . ASP A 1 908 ? 14.313 5.052 -26.985 1.00 79.69 908 ASP A O 1
ATOM 6881 N N . PRO A 1 909 ? 14.360 5.159 -29.231 1.00 83.94 909 PRO A N 1
ATOM 6882 C CA . PRO A 1 909 ? 15.741 5.618 -29.282 1.00 83.94 909 PRO A CA 1
ATOM 6883 C C . PRO A 1 909 ? 15.955 6.960 -28.570 1.00 83.94 909 PRO A C 1
ATOM 6885 O O . PRO A 1 909 ? 15.247 7.939 -28.805 1.00 83.94 909 PRO A O 1
ATOM 6888 N N . ILE A 1 910 ? 17.006 7.040 -27.758 1.00 85.38 910 ILE A N 1
ATOM 6889 C CA . ILE A 1 910 ? 17.345 8.238 -26.984 1.00 85.38 910 ILE A CA 1
ATOM 6890 C C . ILE A 1 910 ? 17.897 9.342 -27.905 1.00 85.38 910 ILE A C 1
ATOM 6892 O O . ILE A 1 910 ? 18.932 9.161 -28.549 1.00 85.38 910 ILE A O 1
ATOM 6896 N N . PHE A 1 911 ? 17.269 10.519 -27.919 1.00 86.75 911 PHE A N 1
ATOM 6897 C CA . PHE A 1 911 ? 17.747 11.696 -28.660 1.00 86.75 911 PHE A CA 1
ATOM 6898 C C . PHE A 1 911 ? 18.430 12.708 -27.733 1.00 86.75 911 PHE A C 1
ATOM 6900 O O . PHE A 1 911 ? 17.804 13.659 -27.265 1.00 86.75 911 PHE A O 1
ATOM 6907 N N . LEU A 1 912 ? 19.736 12.533 -27.515 1.00 89.44 912 LEU A N 1
ATOM 6908 C CA . LEU A 1 912 ? 20.561 13.490 -26.778 1.00 89.44 912 LEU A CA 1
ATOM 6909 C C . LEU A 1 912 ? 20.775 14.741 -27.644 1.00 89.44 912 LEU A C 1
ATOM 6911 O O . LEU A 1 912 ? 21.443 14.683 -28.680 1.00 89.44 912 LEU A O 1
ATOM 6915 N N . LYS A 1 913 ? 20.196 15.874 -27.240 1.00 89.19 913 LYS A N 1
ATOM 6916 C CA . LYS A 1 913 ? 20.294 17.156 -27.954 1.00 89.19 913 LYS A CA 1
ATOM 6917 C C . LYS A 1 913 ? 21.314 18.062 -27.264 1.00 89.19 913 LYS A C 1
ATOM 6919 O O . LYS A 1 913 ? 21.233 18.251 -26.056 1.00 89.19 913 LYS A O 1
ATOM 6924 N N . VAL A 1 914 ? 22.235 18.644 -28.031 1.00 87.25 914 VAL A N 1
ATOM 6925 C CA . VAL A 1 914 ? 23.177 19.675 -27.557 1.00 87.25 914 VAL A CA 1
ATOM 6926 C C . VAL A 1 914 ? 23.055 20.949 -28.384 1.00 87.25 914 VAL A C 1
ATOM 6928 O O . VAL A 1 914 ? 22.781 20.905 -29.588 1.00 87.25 914 VAL A O 1
ATOM 6931 N N . GLU A 1 915 ? 23.280 22.093 -27.745 1.00 81.75 915 GLU A N 1
ATOM 6932 C CA . GLU A 1 915 ? 23.188 23.396 -28.401 1.00 81.75 915 GLU A CA 1
ATOM 6933 C C . GLU A 1 915 ? 24.564 23.888 -28.880 1.00 81.75 915 GLU A C 1
ATOM 6935 O O . GLU A 1 915 ? 25.542 23.807 -28.132 1.00 81.75 915 GLU A O 1
ATOM 6940 N N . PRO A 1 916 ? 24.685 24.406 -30.118 1.00 79.00 916 PRO A N 1
ATOM 6941 C CA . PRO A 1 916 ? 25.898 25.081 -30.561 1.00 79.00 916 PRO A CA 1
ATOM 6942 C C . PRO A 1 916 ? 26.024 26.450 -29.874 1.00 79.00 916 PRO A C 1
ATOM 6944 O O . PRO A 1 916 ? 25.096 27.262 -29.906 1.00 79.00 916 PRO A O 1
ATOM 6947 N N . LYS A 1 917 ? 27.195 26.727 -29.292 1.00 69.69 917 LYS A N 1
ATOM 6948 C CA . LYS A 1 917 ? 27.502 27.957 -28.547 1.00 69.69 917 LYS A CA 1
ATOM 6949 C C . LYS A 1 917 ? 27.360 29.180 -29.466 1.00 69.69 917 LYS A C 1
ATOM 6951 O O . LYS A 1 917 ? 28.130 29.353 -30.414 1.00 69.69 917 LYS A O 1
ATOM 6956 N N . GLN A 1 918 ? 26.355 30.020 -29.214 1.00 60.16 918 GLN A N 1
ATOM 6957 C CA . GLN A 1 918 ? 26.026 31.145 -30.098 1.00 60.16 918 GLN A CA 1
ATOM 6958 C C . GLN A 1 918 ? 27.069 32.281 -30.005 1.00 60.16 918 GLN A C 1
ATOM 6960 O O . GLN A 1 918 ? 27.544 32.596 -28.911 1.00 60.16 918 GLN A O 1
ATOM 6965 N N . PRO A 1 919 ? 27.425 32.950 -31.121 1.00 60.94 919 PRO A N 1
ATOM 6966 C CA . PRO A 1 919 ? 28.345 34.084 -31.094 1.00 60.94 919 PRO A CA 1
ATOM 6967 C C . PRO A 1 919 ? 27.701 35.313 -30.432 1.00 60.94 919 PRO A C 1
ATOM 6969 O O . PRO A 1 919 ? 26.677 35.818 -30.885 1.00 60.94 919 PRO A O 1
ATOM 6972 N N . SER A 1 920 ? 28.331 35.835 -29.380 1.00 63.75 920 SER A N 1
ATOM 6973 C CA . SER A 1 920 ? 27.821 36.972 -28.603 1.00 63.75 920 SER A CA 1
ATOM 6974 C C . SER A 1 920 ? 27.732 38.280 -29.402 1.00 63.75 920 SER A C 1
ATOM 6976 O O . SER A 1 920 ? 28.650 38.641 -30.141 1.00 63.75 920 SER A O 1
ATOM 6978 N N . LEU A 1 921 ? 26.675 39.067 -29.174 1.00 70.69 921 LEU A N 1
ATOM 6979 C CA . LEU A 1 921 ? 26.545 40.427 -29.709 1.00 70.69 921 LEU A CA 1
ATOM 6980 C C . LEU A 1 921 ? 27.424 41.413 -28.913 1.00 70.69 921 LEU A C 1
ATOM 6982 O O . LEU A 1 921 ? 27.197 41.651 -27.726 1.00 70.69 921 LEU A O 1
ATOM 6986 N N . VAL A 1 922 ? 28.412 42.027 -29.564 1.00 80.44 922 VAL A N 1
ATOM 6987 C CA . VAL A 1 922 ? 29.362 42.971 -28.954 1.00 80.44 922 VAL A CA 1
ATOM 6988 C C . VAL A 1 922 ? 28.931 44.413 -29.223 1.00 80.44 922 VAL A C 1
ATOM 6990 O O . VAL A 1 922 ? 28.678 44.806 -30.361 1.00 80.44 922 VAL A O 1
ATOM 6993 N N . THR A 1 923 ? 28.880 45.235 -28.171 1.00 88.00 923 THR A N 1
ATOM 6994 C CA . THR A 1 923 ? 28.656 46.686 -28.297 1.00 88.00 923 THR A CA 1
ATOM 6995 C C . THR A 1 923 ? 30.001 47.402 -28.434 1.00 88.00 923 THR A C 1
ATOM 6997 O O . THR A 1 923 ? 30.712 47.591 -27.448 1.00 88.00 923 THR A O 1
ATOM 7000 N N . VAL A 1 924 ? 30.357 47.808 -29.653 1.00 89.31 924 VAL A N 1
ATOM 7001 C CA . VAL A 1 924 ? 31.612 48.510 -29.956 1.00 89.31 924 VAL A CA 1
ATOM 7002 C C . VAL A 1 924 ? 31.398 50.018 -29.850 1.00 89.31 924 VAL A C 1
ATOM 7004 O O . VAL A 1 924 ? 30.615 50.603 -30.596 1.00 89.31 924 VAL A O 1
ATOM 7007 N N . GLN A 1 925 ? 32.127 50.659 -28.937 1.00 92.00 925 GLN A N 1
ATOM 7008 C CA . GLN A 1 925 ? 32.128 52.113 -28.745 1.00 92.00 925 GLN A CA 1
ATOM 7009 C C . GLN A 1 925 ? 33.451 52.694 -29.240 1.00 92.00 925 GLN A C 1
ATOM 7011 O O . GLN A 1 925 ? 34.503 52.261 -28.779 1.00 92.00 925 GLN A O 1
ATOM 7016 N N . GLY A 1 926 ? 33.434 53.681 -30.132 1.00 91.88 926 GLY A N 1
ATOM 7017 C CA . GLY A 1 926 ? 34.649 54.235 -30.738 1.00 91.88 926 GLY A CA 1
ATOM 7018 C C . GLY A 1 926 ? 34.626 55.751 -30.909 1.00 91.88 926 GLY A C 1
ATOM 7019 O O . GLY A 1 926 ? 33.676 56.423 -30.512 1.00 91.88 926 GLY A O 1
ATOM 7020 N N . TYR A 1 927 ? 35.702 56.285 -31.491 1.00 93.31 927 TYR A N 1
ATOM 7021 C CA . TYR A 1 927 ? 35.880 57.711 -31.766 1.00 93.31 927 TYR A CA 1
ATOM 7022 C C . TYR A 1 927 ? 36.383 57.943 -33.198 1.00 93.31 927 TYR A C 1
ATOM 7024 O O . TYR A 1 927 ? 37.355 57.310 -33.619 1.00 93.31 927 TYR A O 1
ATOM 7032 N N . VAL A 1 928 ? 35.805 58.908 -33.914 1.00 92.31 928 VAL A N 1
ATOM 7033 C CA . VAL A 1 928 ? 36.368 59.476 -35.150 1.00 92.31 928 VAL A CA 1
ATOM 7034 C C . VAL A 1 928 ? 36.999 60.829 -34.825 1.00 92.31 928 VAL A C 1
ATOM 7036 O O . VAL A 1 928 ? 36.382 61.697 -34.206 1.00 92.31 928 VAL A O 1
ATOM 7039 N N . LEU A 1 929 ? 38.269 60.990 -35.199 1.00 92.38 929 LEU A N 1
ATOM 7040 C CA . LEU A 1 929 ? 39.133 62.078 -34.741 1.00 92.38 929 LEU A CA 1
ATOM 7041 C C . LEU A 1 929 ? 39.913 62.713 -35.902 1.00 92.38 929 LEU A C 1
ATOM 7043 O O . LEU A 1 929 ? 40.159 62.096 -36.934 1.00 92.38 929 LEU A O 1
ATOM 7047 N N . THR A 1 930 ? 40.377 63.942 -35.706 1.00 88.00 930 THR A N 1
ATOM 7048 C CA . THR A 1 930 ? 41.314 64.657 -36.587 1.00 88.00 930 THR A CA 1
ATOM 7049 C C . THR A 1 930 ? 42.448 65.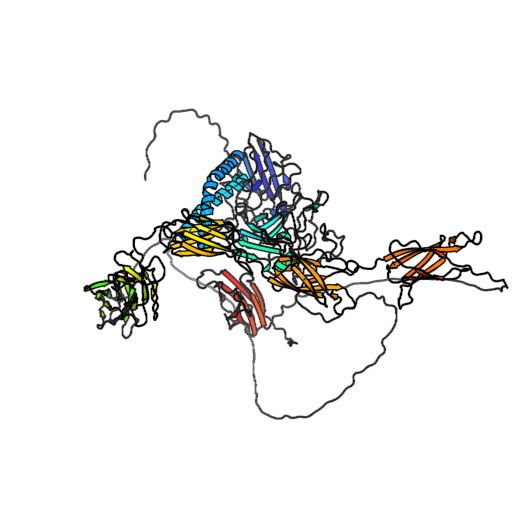240 -35.763 1.00 88.00 930 THR A C 1
ATOM 7051 O O . THR A 1 930 ? 42.266 65.597 -34.602 1.00 88.00 930 THR A O 1
ATOM 7054 N N . ARG A 1 931 ? 43.614 65.450 -36.375 1.00 85.62 931 ARG A N 1
ATOM 7055 C CA . ARG A 1 931 ? 44.645 66.318 -35.786 1.00 85.62 931 ARG A CA 1
ATOM 7056 C C . ARG A 1 931 ? 44.156 67.765 -35.747 1.00 85.62 931 ARG A C 1
ATOM 7058 O O . ARG A 1 931 ? 43.455 68.210 -36.664 1.00 85.62 931 ARG A O 1
ATOM 7065 N N . SER A 1 932 ? 44.498 68.478 -34.676 1.00 78.69 932 SER A N 1
ATOM 7066 C CA . SER A 1 932 ? 44.233 69.912 -34.550 1.00 78.69 932 SER A CA 1
ATOM 7067 C C . SER A 1 932 ? 45.107 70.706 -35.522 1.00 78.69 932 SER A C 1
ATOM 7069 O O . SER A 1 932 ? 46.270 70.370 -35.741 1.00 78.69 932 SER A O 1
ATOM 7071 N N . GLN A 1 933 ? 44.561 71.796 -36.066 1.00 73.50 933 GLN A N 1
ATOM 7072 C CA . GLN A 1 933 ? 45.332 72.771 -36.845 1.00 73.50 933 GLN A CA 1
ATOM 7073 C C . GLN A 1 933 ? 46.143 73.737 -35.956 1.00 73.50 933 GLN A C 1
ATOM 7075 O O . GLN A 1 933 ? 46.998 74.448 -36.470 1.00 73.50 933 GLN A O 1
ATOM 7080 N N . VAL A 1 934 ? 45.910 73.742 -34.635 1.00 71.31 934 VAL A N 1
ATOM 7081 C CA . VAL A 1 934 ? 46.608 74.613 -33.663 1.00 71.31 934 VAL A CA 1
ATOM 7082 C C . VAL A 1 934 ? 47.750 73.878 -32.941 1.00 71.31 934 VAL A C 1
ATOM 7084 O O . VAL A 1 934 ? 48.766 74.483 -32.616 1.00 71.31 934 VAL A O 1
ATOM 7087 N N . ASP A 1 935 ? 47.618 72.567 -32.715 1.00 75.31 935 ASP A N 1
ATOM 7088 C CA . ASP A 1 935 ? 48.674 71.703 -32.158 1.00 75.31 935 ASP A CA 1
ATOM 7089 C C . ASP A 1 935 ? 48.579 70.309 -32.789 1.00 75.31 935 ASP A C 1
ATOM 7091 O O . ASP A 1 935 ? 47.737 69.497 -32.407 1.00 75.31 935 ASP A O 1
ATOM 7095 N N . SER A 1 936 ? 49.446 70.012 -33.759 1.00 69.12 936 SER A N 1
ATOM 7096 C CA . SER A 1 936 ? 49.407 68.772 -34.555 1.00 69.12 936 SER A CA 1
ATOM 7097 C C . SER A 1 936 ? 49.664 67.483 -33.755 1.00 69.12 936 SER A C 1
ATOM 7099 O O . SER A 1 936 ? 49.472 66.376 -34.278 1.00 69.12 936 SER A O 1
ATOM 7101 N N . ARG A 1 937 ? 50.063 67.609 -32.480 1.00 72.81 937 ARG A N 1
ATOM 7102 C CA . ARG A 1 937 ? 50.185 66.501 -31.518 1.00 72.81 937 ARG A CA 1
ATOM 7103 C C . ARG A 1 937 ? 48.875 66.178 -30.794 1.00 72.81 937 ARG A C 1
ATOM 7105 O O . ARG A 1 937 ? 48.793 65.120 -30.178 1.00 72.81 937 ARG A O 1
ATOM 7112 N N . LYS A 1 938 ? 47.858 67.043 -30.868 1.00 78.62 938 LYS A N 1
ATOM 7113 C CA . LYS A 1 938 ? 46.541 66.829 -30.250 1.00 78.62 938 LYS A CA 1
ATOM 7114 C C . LYS A 1 938 ? 45.507 66.384 -31.277 1.00 78.62 938 LYS A C 1
ATOM 7116 O O . LYS A 1 938 ? 45.444 66.908 -32.392 1.00 78.62 938 LYS A O 1
ATOM 7121 N N . LEU A 1 939 ? 44.674 65.435 -30.860 1.00 84.62 939 LEU A N 1
ATOM 7122 C CA . LEU A 1 939 ? 43.484 65.010 -31.587 1.00 84.62 939 LEU A CA 1
ATOM 7123 C C . LEU A 1 939 ? 42.254 65.782 -31.093 1.00 84.62 939 LEU A C 1
ATOM 7125 O O . LEU A 1 939 ? 42.186 66.186 -29.934 1.00 84.62 939 LEU A O 1
ATOM 7129 N N . VAL A 1 940 ? 41.303 65.989 -31.996 1.00 85.56 940 VAL A N 1
ATOM 7130 C CA . VAL A 1 940 ? 40.024 66.682 -31.797 1.00 85.56 940 VAL A CA 1
ATOM 7131 C C . VAL A 1 940 ? 38.927 65.815 -32.414 1.00 85.56 940 VAL A C 1
ATOM 7133 O O . VAL A 1 940 ? 39.190 65.101 -33.384 1.00 85.56 940 VAL A O 1
ATOM 7136 N N . ALA A 1 941 ? 37.720 65.872 -31.855 1.00 89.25 941 ALA A N 1
ATOM 7137 C CA . ALA A 1 941 ? 36.533 65.208 -32.386 1.00 89.25 941 ALA A CA 1
ATOM 7138 C C . ALA A 1 941 ? 36.257 65.553 -33.862 1.00 89.25 941 ALA A C 1
ATOM 7140 O O . ALA A 1 941 ? 36.560 66.659 -34.323 1.00 89.25 941 ALA A O 1
ATOM 7141 N N . VAL A 1 942 ? 35.647 64.610 -34.584 1.00 87.56 942 VAL A N 1
ATOM 7142 C CA . VAL A 1 942 ? 34.950 64.865 -35.850 1.00 87.56 942 VAL A CA 1
ATOM 7143 C C . VAL A 1 942 ? 33.490 64.462 -35.665 1.00 87.56 942 VAL A C 1
ATOM 7145 O O . VAL A 1 942 ? 33.181 63.279 -35.549 1.00 87.56 942 VAL A O 1
ATOM 7148 N N . GLU A 1 943 ? 32.615 65.459 -35.617 1.00 89.81 943 GLU A N 1
ATOM 7149 C CA . GLU A 1 943 ? 31.158 65.319 -35.540 1.00 89.81 943 GLU A CA 1
ATOM 7150 C C . GLU A 1 943 ? 30.560 65.051 -36.929 1.00 89.81 943 GLU A C 1
ATOM 7152 O O . GLU A 1 943 ? 31.077 65.546 -37.934 1.00 89.81 943 GLU A O 1
ATOM 7157 N N . GLY A 1 944 ? 29.479 64.272 -37.002 1.00 85.06 944 GLY A N 1
ATOM 7158 C CA . GLY A 1 944 ? 28.746 64.014 -38.245 1.00 85.06 944 GLY A CA 1
ATOM 7159 C C . GLY A 1 944 ? 29.418 63.041 -39.223 1.00 85.06 944 GLY A C 1
ATOM 7160 O O . GLY A 1 944 ? 29.010 62.975 -40.382 1.00 85.06 944 GLY A O 1
ATOM 7161 N N . ALA A 1 945 ? 30.431 62.278 -38.800 1.00 90.88 945 ALA A N 1
ATOM 7162 C CA . ALA A 1 945 ? 31.002 61.200 -39.607 1.00 90.88 945 ALA A CA 1
ATOM 7163 C C . ALA A 1 945 ? 30.128 59.943 -39.494 1.00 90.88 945 ALA A C 1
ATOM 7165 O O . ALA A 1 945 ? 29.886 59.458 -38.389 1.00 90.88 945 ALA A O 1
ATOM 7166 N N . ARG A 1 946 ? 29.672 59.394 -40.626 1.00 93.12 946 ARG A N 1
ATOM 7167 C CA . ARG A 1 946 ? 28.908 58.137 -40.649 1.00 93.12 946 ARG A CA 1
ATOM 7168 C C . ARG A 1 946 ? 29.874 56.958 -40.675 1.00 93.12 946 ARG A C 1
ATOM 7170 O O . ARG A 1 946 ? 30.762 56.910 -41.521 1.00 93.12 946 ARG A O 1
ATOM 7177 N N . VAL A 1 947 ? 29.688 56.011 -39.765 1.00 92.56 947 VAL A N 1
ATOM 7178 C CA . VAL A 1 947 ? 30.517 54.812 -39.605 1.00 92.56 947 VAL A CA 1
ATOM 7179 C C . VAL A 1 947 ? 29.666 53.594 -39.949 1.00 92.56 947 VAL A C 1
ATOM 7181 O O . VAL A 1 947 ? 28.683 53.327 -39.264 1.00 92.56 947 VAL A O 1
ATOM 7184 N N . GLU A 1 948 ? 30.034 52.850 -40.990 1.00 93.12 948 GLU A N 1
ATOM 7185 C CA . GLU A 1 948 ? 29.306 51.669 -41.475 1.00 93.12 948 GLU A CA 1
ATOM 7186 C C . GLU A 1 948 ? 30.172 50.414 -41.348 1.00 93.12 948 GLU A C 1
ATOM 7188 O O . GLU A 1 948 ? 31.310 50.380 -41.814 1.00 93.12 948 GLU A O 1
ATOM 7193 N N . TRP A 1 949 ? 29.640 49.381 -40.694 1.00 91.94 949 TRP A N 1
ATOM 7194 C CA . TRP A 1 949 ? 30.342 48.135 -40.387 1.00 91.94 949 TRP A CA 1
ATOM 7195 C C . TRP A 1 949 ? 29.833 47.006 -41.278 1.00 91.94 949 TRP A C 1
ATOM 7197 O O . TRP A 1 949 ? 28.645 46.693 -41.272 1.00 91.94 949 TRP A O 1
ATOM 7207 N N . PHE A 1 950 ? 30.732 46.345 -42.001 1.00 88.50 950 PHE A N 1
ATOM 7208 C CA . PHE A 1 950 ? 30.426 45.248 -42.917 1.00 88.50 950 PHE A CA 1
ATOM 7209 C C . PHE A 1 950 ? 31.079 43.951 -42.435 1.00 88.50 950 PHE A C 1
ATOM 7211 O O . PHE A 1 950 ? 32.295 43.888 -42.222 1.00 88.50 950 PHE A O 1
ATOM 7218 N N . ALA A 1 951 ? 30.258 42.912 -42.270 1.00 79.50 951 ALA A N 1
ATOM 7219 C CA . ALA A 1 951 ? 30.714 41.596 -41.842 1.00 79.50 951 ALA A CA 1
ATOM 7220 C C . ALA A 1 951 ? 31.632 40.953 -42.906 1.00 79.50 951 ALA A C 1
ATOM 7222 O O . ALA A 1 951 ? 31.330 41.022 -44.106 1.00 79.50 951 ALA A O 1
ATOM 7223 N N . PRO A 1 952 ? 32.749 40.321 -42.503 1.00 71.75 952 PRO A N 1
ATOM 7224 C CA . PRO A 1 952 ? 33.692 39.721 -43.439 1.00 71.75 952 PRO A CA 1
ATOM 7225 C C . PRO A 1 952 ? 33.028 38.621 -44.281 1.00 71.75 952 PRO A C 1
ATOM 7227 O O . PRO A 1 952 ? 32.267 37.804 -43.772 1.00 71.75 952 PRO A O 1
ATOM 7230 N N . LYS A 1 953 ? 33.346 38.596 -45.583 1.00 64.06 953 LYS A N 1
ATOM 7231 C CA . LYS A 1 953 ? 32.808 37.658 -46.594 1.00 64.06 953 LYS A CA 1
ATOM 7232 C C . LYS A 1 953 ? 31.284 37.732 -46.842 1.00 64.06 953 LYS A C 1
ATOM 7234 O O . LYS A 1 953 ? 30.771 36.880 -47.564 1.00 64.06 953 LYS A O 1
ATOM 7239 N N . SER A 1 954 ? 30.563 38.735 -46.327 1.00 59.91 954 SER A N 1
ATOM 7240 C CA . SER A 1 954 ? 29.136 38.912 -46.645 1.00 59.91 954 SER A CA 1
ATOM 7241 C C . SER A 1 954 ? 28.921 39.210 -48.145 1.00 59.91 954 SER A C 1
ATOM 7243 O O . SER A 1 954 ? 29.542 40.144 -48.662 1.00 59.91 954 SER A O 1
ATOM 7245 N N . PRO A 1 955 ? 28.068 38.454 -48.870 1.00 52.06 955 PRO A N 1
ATOM 7246 C CA . PRO A 1 955 ? 27.817 38.682 -50.297 1.00 52.06 955 PRO A CA 1
ATOM 7247 C C . PRO A 1 955 ? 26.893 39.885 -50.543 1.00 52.06 955 PRO A C 1
ATOM 7249 O O . PRO A 1 955 ? 27.017 40.575 -51.555 1.00 52.06 955 PRO A O 1
ATOM 7252 N N . SER A 1 956 ? 25.989 40.177 -49.606 1.00 58.34 956 SER A N 1
ATOM 7253 C CA . SER A 1 956 ? 25.180 41.394 -49.612 1.00 58.34 956 SER A CA 1
ATOM 7254 C C . SER A 1 956 ? 26.005 42.574 -49.096 1.00 58.34 956 SER A C 1
ATOM 7256 O O . SER A 1 956 ? 26.432 42.560 -47.942 1.00 58.34 956 SER A O 1
ATOM 7258 N N . ARG A 1 957 ? 26.154 43.644 -49.889 1.00 61.19 957 ARG A N 1
ATOM 7259 C CA . ARG A 1 957 ? 26.800 44.908 -49.463 1.00 61.19 957 ARG A CA 1
ATOM 7260 C C . ARG A 1 957 ? 25.943 45.744 -48.488 1.00 61.19 957 ARG A C 1
ATOM 7262 O O . ARG A 1 957 ? 25.921 46.967 -48.573 1.00 61.19 957 ARG A O 1
ATOM 7269 N N . ARG A 1 958 ? 25.198 45.098 -47.590 1.00 75.12 958 ARG A N 1
ATOM 7270 C CA . ARG A 1 958 ? 24.404 45.751 -46.541 1.00 75.12 958 ARG A CA 1
ATOM 7271 C C . ARG A 1 958 ? 25.275 45.885 -45.292 1.00 75.12 958 ARG A C 1
ATOM 7273 O O . ARG A 1 958 ? 25.948 44.925 -44.917 1.00 75.12 958 ARG A O 1
ATOM 7280 N N . ALA A 1 959 ? 25.276 47.058 -44.663 1.00 78.44 959 ALA A N 1
ATOM 7281 C CA . ALA A 1 959 ? 25.962 47.242 -43.389 1.00 78.44 959 ALA A CA 1
ATOM 7282 C C . ALA A 1 959 ? 25.297 46.363 -42.314 1.00 78.44 959 ALA A C 1
ATOM 7284 O O . ALA A 1 959 ? 24.072 46.324 -42.213 1.00 78.44 959 ALA A O 1
ATOM 7285 N N . ALA A 1 960 ? 26.110 45.662 -41.524 1.00 80.25 960 ALA A N 1
ATOM 7286 C CA . ALA A 1 960 ? 25.673 44.894 -40.360 1.00 80.25 960 ALA A CA 1
ATOM 7287 C C . ALA A 1 960 ? 25.285 45.819 -39.193 1.00 80.25 960 ALA A C 1
ATOM 7289 O O . ALA A 1 960 ? 24.388 45.496 -38.422 1.00 80.25 960 ALA A O 1
ATOM 7290 N N . ALA A 1 961 ? 25.934 46.984 -39.096 1.00 87.00 961 ALA A N 1
ATOM 7291 C CA . ALA A 1 961 ? 25.529 48.091 -38.237 1.00 87.00 961 ALA A CA 1
ATOM 7292 C C . ALA A 1 961 ? 26.039 49.426 -38.803 1.00 87.00 961 ALA A C 1
ATOM 7294 O O . ALA A 1 961 ? 27.026 49.460 -39.542 1.00 87.00 961 ALA A O 1
ATOM 7295 N N . SER A 1 962 ? 25.402 50.534 -38.424 1.00 90.00 962 SER A N 1
ATOM 7296 C CA . SER A 1 962 ? 25.869 51.882 -38.760 1.00 90.00 962 SER A CA 1
ATOM 7297 C C . SER A 1 962 ? 25.504 52.891 -37.679 1.00 90.00 962 SER A C 1
ATOM 7299 O O . SER A 1 962 ? 24.426 52.777 -37.101 1.00 90.00 962 SER A O 1
ATOM 7301 N N . ASP A 1 963 ? 26.343 53.903 -37.478 1.00 94.00 963 ASP A N 1
ATOM 7302 C CA . ASP A 1 963 ? 26.092 55.024 -36.562 1.00 94.00 963 ASP A CA 1
ATOM 7303 C C . ASP A 1 963 ? 26.688 56.338 -37.118 1.00 94.00 963 ASP A C 1
ATOM 7305 O O . ASP A 1 963 ? 27.406 56.320 -38.124 1.00 94.00 963 ASP A O 1
ATOM 7309 N N . VAL A 1 964 ? 26.385 57.487 -36.509 1.00 92.75 964 VAL A N 1
ATOM 7310 C CA . VAL A 1 964 ? 26.900 58.815 -36.894 1.00 92.75 964 VAL A CA 1
ATOM 7311 C C . VAL A 1 964 ? 27.492 59.520 -35.676 1.00 92.75 964 VAL A C 1
ATOM 7313 O O . VAL A 1 964 ? 26.860 59.581 -34.627 1.00 92.75 964 VAL A O 1
ATOM 7316 N N . THR A 1 965 ? 28.701 60.074 -35.802 1.00 92.50 965 THR A N 1
ATOM 7317 C CA . THR A 1 965 ? 29.420 60.597 -34.635 1.00 92.50 965 THR A CA 1
ATOM 7318 C C . THR A 1 965 ? 28.826 61.861 -34.023 1.00 92.50 965 THR A C 1
ATOM 7320 O O . THR A 1 965 ? 28.500 62.819 -34.724 1.00 92.50 965 THR A O 1
ATOM 7323 N N . ASP A 1 966 ? 28.783 61.888 -32.689 1.00 90.31 966 ASP A N 1
ATOM 7324 C CA . ASP A 1 966 ? 28.374 63.059 -31.907 1.00 90.31 966 ASP A CA 1
ATOM 7325 C C . ASP A 1 966 ? 29.437 64.181 -31.877 1.00 90.31 966 ASP A C 1
ATOM 7327 O O . ASP A 1 966 ? 30.536 64.047 -32.420 1.00 90.31 966 ASP A O 1
ATOM 7331 N N . SER A 1 967 ? 29.142 65.288 -31.188 1.00 84.06 967 SER A N 1
ATOM 7332 C CA . SER A 1 967 ? 30.071 66.416 -30.977 1.00 84.06 967 SER A CA 1
ATOM 7333 C C . SER A 1 967 ? 31.338 66.071 -30.176 1.00 84.06 967 SER A C 1
ATOM 7335 O O . SER A 1 967 ? 32.331 66.800 -30.221 1.00 84.06 967 SER A O 1
ATOM 7337 N N . GLY A 1 968 ? 31.354 64.931 -29.478 1.00 85.19 968 GLY A N 1
ATOM 7338 C CA . GLY A 1 968 ? 32.545 64.318 -28.882 1.00 85.19 968 GLY A CA 1
ATOM 7339 C C . GLY A 1 968 ? 33.310 63.390 -29.837 1.00 85.19 968 GLY A C 1
ATOM 7340 O O . GLY A 1 968 ? 34.327 62.813 -29.443 1.00 85.19 968 GLY A O 1
ATOM 7341 N N . GLY A 1 969 ? 32.840 63.235 -31.077 1.00 86.12 969 GLY A N 1
ATOM 7342 C CA . GLY A 1 969 ? 33.367 62.330 -32.095 1.00 86.12 969 GLY A CA 1
ATOM 7343 C C . GLY A 1 969 ? 33.033 60.861 -31.840 1.00 86.12 969 GLY A C 1
ATOM 7344 O O . GLY A 1 969 ? 33.674 59.998 -32.435 1.00 86.12 969 GLY A O 1
ATOM 7345 N N . ARG A 1 970 ? 32.104 60.550 -30.929 1.00 93.38 970 ARG A N 1
ATOM 7346 C CA . ARG A 1 970 ? 31.812 59.185 -30.458 1.00 93.38 970 ARG A CA 1
ATOM 7347 C C . ARG A 1 970 ? 30.797 58.485 -31.348 1.00 93.38 970 ARG A C 1
ATOM 7349 O O . ARG A 1 970 ? 29.831 59.115 -31.758 1.00 93.38 970 ARG A O 1
ATOM 7356 N N . PHE A 1 971 ? 30.980 57.183 -31.548 1.00 93.81 971 PHE A N 1
ATOM 7357 C CA . PHE A 1 971 ? 29.977 56.283 -32.126 1.00 93.81 971 PHE A CA 1
ATOM 7358 C C . PHE A 1 971 ? 29.793 55.029 -31.256 1.00 93.81 971 PHE A C 1
ATOM 7360 O O . PHE A 1 971 ? 30.710 54.637 -30.525 1.00 93.81 971 PHE A O 1
ATOM 7367 N N . THR A 1 972 ? 28.631 54.386 -31.344 1.00 92.62 972 THR A N 1
ATOM 7368 C CA . THR A 1 972 ? 28.304 53.096 -30.718 1.00 92.62 972 THR A CA 1
ATOM 7369 C C . THR A 1 972 ? 27.543 52.208 -31.699 1.00 92.62 972 THR A C 1
ATOM 7371 O O . THR A 1 972 ? 26.432 52.532 -32.100 1.00 92.62 972 THR A O 1
ATOM 7374 N N . VAL A 1 973 ? 28.099 51.043 -32.033 1.00 90.81 973 VAL A N 1
ATOM 7375 C CA . VAL A 1 973 ? 27.426 50.019 -32.851 1.00 90.81 973 VAL A CA 1
ATOM 7376 C C . VAL A 1 973 ? 27.303 48.701 -32.089 1.00 90.81 973 VAL A C 1
ATOM 7378 O O . VAL A 1 973 ? 28.089 48.425 -31.184 1.00 90.81 973 VAL A O 1
ATOM 7381 N N . LYS A 1 974 ? 26.336 47.862 -32.470 1.00 88.12 974 LYS A N 1
ATOM 7382 C CA . LYS A 1 974 ? 26.230 46.471 -32.011 1.00 88.12 974 LYS A CA 1
ATOM 7383 C C . LYS A 1 974 ? 26.486 45.537 -33.189 1.00 88.12 974 LYS A C 1
ATOM 7385 O O . LYS A 1 974 ? 25.795 45.643 -34.195 1.00 88.12 974 LYS A O 1
ATOM 7390 N N . VAL A 1 975 ? 27.478 44.658 -33.076 1.00 86.75 975 VAL A N 1
ATOM 7391 C CA . VAL A 1 975 ? 27.887 43.700 -34.120 1.00 86.75 975 VAL A CA 1
ATOM 7392 C C . VAL A 1 975 ? 28.293 42.371 -33.478 1.00 86.75 975 VAL A C 1
ATOM 7394 O O . VAL A 1 975 ? 28.706 42.345 -32.322 1.00 86.75 975 VAL A O 1
ATOM 7397 N N . MET A 1 976 ? 28.157 41.256 -34.195 1.00 80.75 976 MET A N 1
ATOM 7398 C CA . MET A 1 976 ? 28.482 39.923 -33.660 1.00 80.75 976 MET A CA 1
ATOM 7399 C C . MET A 1 976 ? 29.991 39.782 -33.417 1.00 80.75 976 MET A C 1
ATOM 7401 O O . MET A 1 976 ? 30.786 40.283 -34.218 1.00 80.75 976 MET A O 1
ATOM 7405 N N . GLU A 1 977 ? 30.402 39.086 -32.357 1.00 82.38 977 GLU A N 1
ATOM 7406 C CA . GLU A 1 977 ? 31.817 38.775 -32.128 1.00 82.38 977 GLU A CA 1
ATOM 7407 C C . GLU A 1 977 ? 32.402 37.995 -33.319 1.00 82.38 977 GLU A C 1
ATOM 7409 O O . GLU A 1 977 ? 31.771 37.072 -33.836 1.00 82.38 977 GLU A O 1
ATOM 7414 N N . ASN A 1 978 ? 33.608 38.354 -33.771 1.00 74.62 978 ASN A N 1
ATOM 7415 C CA . ASN A 1 978 ? 34.307 37.603 -34.812 1.00 74.62 978 ASN A CA 1
ATOM 7416 C C . ASN A 1 978 ? 35.812 37.566 -34.528 1.00 74.62 978 ASN A C 1
ATOM 7418 O O . ASN A 1 978 ? 36.502 38.583 -34.604 1.00 74.62 978 ASN A O 1
ATOM 7422 N N . LYS A 1 979 ? 36.293 36.363 -34.204 1.00 67.75 979 LYS A N 1
ATOM 7423 C CA . LYS A 1 979 ? 37.688 36.056 -33.852 1.00 67.75 979 LYS A CA 1
ATOM 7424 C C . LYS A 1 979 ? 38.505 35.508 -35.031 1.00 67.75 979 LYS A C 1
ATOM 7426 O O . LYS A 1 979 ? 39.705 35.309 -34.888 1.00 67.75 979 LYS A O 1
ATOM 7431 N N . GLU A 1 980 ? 37.870 35.246 -36.176 1.00 69.44 980 GLU A N 1
ATOM 7432 C CA . GLU A 1 980 ? 38.503 34.619 -37.346 1.00 69.44 980 GLU A CA 1
ATOM 7433 C C . GLU A 1 980 ? 38.859 35.648 -38.435 1.00 69.44 980 GLU A C 1
ATOM 7435 O O . GLU A 1 980 ? 39.895 35.530 -39.091 1.00 69.44 980 GLU A O 1
ATOM 7440 N N . PHE A 1 981 ? 38.030 36.686 -38.618 1.00 78.44 981 PHE A N 1
ATOM 7441 C CA . PHE A 1 981 ? 38.269 37.763 -39.583 1.00 78.44 981 PHE A CA 1
ATOM 7442 C C . PHE A 1 981 ? 37.777 39.131 -39.062 1.00 78.44 981 PHE A C 1
ATOM 7444 O O . PHE A 1 981 ? 36.655 39.217 -38.559 1.00 78.44 981 PHE A O 1
ATOM 7451 N N . PRO A 1 982 ? 38.538 40.228 -39.260 1.00 85.06 982 PRO A N 1
ATOM 7452 C CA . PRO A 1 982 ? 38.101 41.573 -38.890 1.00 85.06 982 PRO A CA 1
ATOM 7453 C C . PRO A 1 982 ? 36.925 42.068 -39.735 1.00 85.06 982 PRO A C 1
ATOM 7455 O O . PRO A 1 982 ? 36.835 41.799 -40.939 1.00 85.06 982 PRO A O 1
ATOM 7458 N N . TYR A 1 983 ? 36.092 42.909 -39.124 1.00 90.19 983 TYR A N 1
ATOM 7459 C CA . TYR A 1 983 ? 35.092 43.707 -39.828 1.00 90.19 983 TYR A CA 1
ATOM 7460 C C . TYR A 1 983 ? 35.762 44.744 -40.734 1.00 90.19 983 TYR A C 1
ATOM 7462 O O . TYR A 1 983 ? 36.804 45.314 -40.395 1.00 90.19 983 TYR A O 1
ATOM 7470 N N . SER A 1 984 ? 35.136 45.016 -41.880 1.00 88.81 984 SER A N 1
ATOM 7471 C CA . SER A 1 984 ? 35.465 46.168 -42.724 1.00 88.81 984 SER A CA 1
ATOM 7472 C C . SER A 1 984 ? 34.602 47.344 -42.291 1.00 88.81 984 SER A C 1
ATOM 7474 O O . SER A 1 984 ? 33.382 47.213 -42.250 1.00 88.81 984 SER A O 1
ATOM 7476 N N . VAL A 1 985 ? 35.217 48.476 -41.962 1.00 92.25 985 VAL A N 1
ATOM 7477 C CA . VAL A 1 985 ? 34.523 49.650 -41.425 1.00 92.25 985 VAL A CA 1
ATOM 7478 C C . VAL A 1 985 ? 34.801 50.851 -42.313 1.00 92.25 985 VAL A C 1
ATOM 7480 O O . VAL A 1 985 ? 35.931 51.345 -42.364 1.00 92.25 985 VAL A O 1
ATOM 7483 N N . ASP A 1 986 ? 33.771 51.323 -43.005 1.00 91.94 986 ASP A N 1
ATOM 7484 C CA . ASP A 1 986 ? 33.838 52.515 -43.843 1.00 91.94 986 ASP A CA 1
ATOM 7485 C C . ASP A 1 986 ? 33.363 53.733 -43.053 1.00 91.94 986 ASP A C 1
ATOM 7487 O O . ASP A 1 986 ? 32.224 53.808 -42.592 1.00 91.94 986 ASP A O 1
ATOM 7491 N N . VAL A 1 987 ? 34.265 54.699 -42.877 1.00 91.69 987 VAL A N 1
ATOM 7492 C CA . VAL A 1 987 ? 33.958 55.998 -42.277 1.00 91.69 987 VAL A CA 1
ATOM 7493 C C . VAL A 1 987 ? 33.771 57.014 -43.392 1.00 91.69 987 VAL A C 1
ATOM 7495 O O . VAL A 1 987 ? 34.745 57.507 -43.973 1.00 91.69 987 VAL A O 1
ATOM 7498 N N . HIS A 1 988 ? 32.512 57.333 -43.680 1.00 89.81 988 HIS A N 1
ATOM 7499 C CA . HIS A 1 988 ? 32.128 58.408 -44.587 1.00 89.81 988 HIS A CA 1
ATOM 7500 C C . HIS A 1 988 ? 32.315 59.742 -43.874 1.00 89.81 988 HIS A C 1
ATOM 7502 O O . HIS A 1 988 ? 31.692 60.025 -42.847 1.00 89.81 988 HIS A O 1
ATOM 7508 N N . ALA A 1 989 ? 33.230 60.546 -44.399 1.00 85.50 989 ALA A N 1
ATOM 7509 C CA . ALA A 1 989 ? 33.668 61.764 -43.749 1.00 85.50 989 ALA A CA 1
ATOM 7510 C C . ALA A 1 989 ? 32.714 62.946 -44.015 1.00 85.50 989 ALA A C 1
ATOM 7512 O O . ALA A 1 989 ? 32.200 63.077 -45.129 1.00 85.50 989 ALA A O 1
ATOM 7513 N N . PRO A 1 990 ? 32.509 63.842 -43.032 1.00 82.88 990 PRO A N 1
ATOM 7514 C CA . PRO A 1 990 ? 31.772 65.081 -43.240 1.00 82.88 990 PRO A CA 1
ATOM 7515 C C . PRO A 1 990 ? 32.589 66.068 -44.091 1.00 82.88 990 PRO A C 1
ATOM 7517 O O . PRO A 1 990 ? 33.794 65.898 -44.308 1.00 82.88 990 PRO A O 1
ATOM 7520 N N . ALA A 1 991 ? 31.931 67.130 -44.563 1.00 79.06 991 ALA A N 1
ATOM 7521 C CA . ALA A 1 991 ? 32.533 68.124 -45.449 1.00 79.06 991 ALA A CA 1
ATOM 7522 C C . ALA A 1 991 ? 33.870 68.676 -44.908 1.00 79.06 991 ALA A C 1
ATOM 7524 O O . ALA A 1 991 ? 33.993 69.050 -43.742 1.00 79.06 991 ALA A O 1
ATOM 7525 N N . GLY A 1 992 ? 34.885 68.730 -45.777 1.00 77.31 992 GLY A N 1
ATOM 7526 C CA . GLY A 1 992 ? 36.244 69.153 -45.418 1.00 77.31 992 GLY A CA 1
ATOM 7527 C C . GLY A 1 992 ? 37.172 68.033 -44.927 1.00 77.31 992 GLY A C 1
ATOM 7528 O O . GLY A 1 992 ? 38.319 68.323 -44.579 1.00 77.31 992 GLY A O 1
ATOM 7529 N N . PHE A 1 993 ? 36.738 66.769 -44.936 1.00 85.75 993 PHE A N 1
ATOM 7530 C CA . PHE A 1 993 ? 37.552 65.599 -44.582 1.00 85.75 993 PHE A CA 1
ATOM 7531 C C . PHE A 1 993 ? 37.482 64.493 -45.653 1.00 85.75 993 PHE A C 1
ATOM 7533 O O . PHE A 1 993 ? 36.515 64.394 -46.401 1.00 85.75 993 PHE A O 1
ATOM 7540 N N . TYR A 1 994 ? 38.521 63.657 -45.736 1.00 84.12 994 TYR A N 1
ATOM 7541 C CA . TYR A 1 994 ? 38.556 62.471 -46.600 1.00 84.12 994 TYR A CA 1
ATOM 7542 C C . TYR A 1 994 ? 37.984 61.245 -45.875 1.00 84.12 994 TYR A C 1
ATOM 7544 O O . TYR A 1 994 ? 38.450 60.919 -44.779 1.00 84.12 994 TYR A O 1
ATOM 7552 N N . SER A 1 995 ? 37.044 60.539 -46.513 1.00 87.12 995 SER A N 1
ATOM 7553 C CA . SER A 1 995 ? 36.519 59.239 -46.060 1.00 87.12 995 SER A CA 1
ATOM 7554 C C . SER A 1 995 ? 37.611 58.170 -45.975 1.00 87.12 995 SER A C 1
ATOM 7556 O O . SER A 1 995 ? 38.634 58.249 -46.665 1.00 87.12 995 SER A O 1
ATOM 7558 N N . ARG A 1 996 ? 37.410 57.159 -45.123 1.00 88.88 996 ARG A N 1
ATOM 7559 C CA . ARG A 1 996 ? 38.431 56.148 -44.821 1.00 88.88 996 ARG A CA 1
ATOM 7560 C C . ARG A 1 996 ? 37.831 54.782 -44.479 1.00 88.88 996 ARG A C 1
ATOM 7562 O O . ARG A 1 996 ? 37.080 54.671 -43.518 1.00 88.88 996 ARG A O 1
ATOM 7569 N N . ASN A 1 997 ? 38.287 53.744 -45.179 1.00 90.31 997 ASN A N 1
ATOM 7570 C CA . ASN A 1 997 ? 38.137 52.352 -44.753 1.00 90.31 997 ASN A CA 1
ATOM 7571 C C . ASN A 1 997 ? 39.178 51.996 -43.672 1.00 90.31 997 ASN A C 1
ATOM 7573 O O . ASN A 1 997 ? 40.347 52.398 -43.765 1.00 90.31 997 ASN A O 1
ATOM 7577 N N . VAL A 1 998 ? 38.777 51.217 -42.669 1.00 91.00 998 VAL A N 1
ATOM 7578 C CA . VAL A 1 998 ? 39.667 50.525 -41.723 1.00 91.00 998 VAL A CA 1
ATOM 7579 C C . VAL A 1 998 ? 39.180 49.096 -41.476 1.00 91.00 998 VAL A C 1
ATOM 7581 O O . VAL A 1 998 ? 38.008 48.788 -41.671 1.00 91.00 998 VAL A O 1
ATOM 7584 N N . LYS A 1 999 ? 40.080 48.220 -41.023 1.00 90.88 999 LYS A N 1
ATOM 7585 C CA . LYS A 1 999 ? 39.732 46.882 -40.527 1.00 90.88 999 LYS A CA 1
ATOM 7586 C C . LYS A 1 999 ? 39.836 46.855 -39.010 1.00 90.88 999 LYS A C 1
ATOM 7588 O O . LYS A 1 999 ? 40.785 47.428 -38.474 1.00 90.88 999 LYS A O 1
ATOM 7593 N N . ILE A 1 1000 ? 38.862 46.234 -38.349 1.00 90.44 1000 ILE A N 1
ATOM 7594 C CA . ILE A 1 1000 ? 38.787 46.156 -36.886 1.00 90.44 1000 ILE A CA 1
ATOM 7595 C C . ILE A 1 1000 ? 38.332 44.751 -36.476 1.00 90.44 1000 ILE A C 1
ATOM 7597 O O . ILE A 1 1000 ? 37.252 44.303 -36.864 1.00 90.44 1000 ILE A O 1
ATOM 7601 N N . ASP A 1 1001 ? 39.161 44.063 -35.697 1.00 87.62 1001 ASP A N 1
ATOM 7602 C CA . ASP A 1 1001 ? 38.820 42.804 -35.032 1.00 87.62 1001 ASP A CA 1
ATOM 7603 C C . ASP A 1 1001 ? 37.864 43.080 -33.859 1.00 87.62 1001 ASP A C 1
ATOM 7605 O O . ASP A 1 1001 ? 38.040 44.063 -33.133 1.00 87.62 1001 ASP A O 1
ATOM 7609 N N . VAL A 1 1002 ? 36.835 42.245 -33.683 1.00 86.50 1002 VAL A N 1
ATOM 7610 C CA . VAL A 1 1002 ? 35.784 42.463 -32.674 1.00 86.50 1002 VAL A CA 1
ATOM 7611 C C . VAL A 1 1002 ? 35.752 41.303 -31.693 1.00 86.50 1002 VAL A C 1
ATOM 7613 O O . VAL A 1 1002 ? 35.292 40.210 -32.023 1.00 86.50 1002 VAL A O 1
ATOM 7616 N N . THR A 1 1003 ? 36.187 41.588 -30.468 1.00 81.75 1003 THR A N 1
ATOM 7617 C CA . THR A 1 1003 ? 36.111 40.696 -29.307 1.00 81.75 1003 THR A CA 1
ATOM 7618 C C . THR A 1 1003 ? 35.370 41.381 -28.163 1.00 81.75 1003 THR A C 1
ATOM 7620 O O . THR A 1 1003 ? 35.354 42.615 -28.072 1.00 81.75 1003 THR A O 1
ATOM 7623 N N . GLN A 1 1004 ? 34.801 40.613 -27.232 1.00 78.19 1004 GLN A N 1
ATOM 7624 C CA . GLN A 1 1004 ? 34.363 41.193 -25.960 1.00 78.19 1004 GLN A CA 1
ATOM 7625 C C . GLN A 1 1004 ? 35.528 41.908 -25.251 1.00 78.19 1004 GLN A C 1
ATOM 7627 O O . GLN A 1 1004 ? 36.685 41.496 -25.338 1.00 78.19 1004 GLN A O 1
ATOM 7632 N N . GLY A 1 1005 ? 35.220 43.023 -24.581 1.00 73.19 1005 GLY A N 1
ATOM 7633 C CA . GLY A 1 1005 ? 36.201 43.825 -23.841 1.00 73.19 1005 GLY A CA 1
ATOM 7634 C C . GLY A 1 1005 ? 37.214 44.613 -24.687 1.00 73.19 1005 GLY A C 1
ATOM 7635 O O . GLY A 1 1005 ? 38.129 45.195 -24.108 1.00 73.19 1005 GLY A O 1
ATOM 7636 N N . MET A 1 1006 ? 37.080 44.657 -26.020 1.00 84.38 1006 MET A N 1
ATOM 7637 C CA . MET A 1 1006 ? 38.020 45.374 -26.897 1.00 84.38 1006 MET A CA 1
ATOM 7638 C C . MET A 1 1006 ? 38.184 46.867 -26.538 1.00 84.38 1006 MET A C 1
ATOM 7640 O O . MET A 1 1006 ? 37.227 47.544 -26.151 1.00 84.38 1006 MET A O 1
ATOM 7644 N N . GLU A 1 1007 ? 39.392 47.414 -26.721 1.00 82.62 1007 GLU A N 1
ATOM 7645 C CA . GLU A 1 1007 ? 39.620 48.854 -26.555 1.00 82.62 1007 GLU A CA 1
ATOM 7646 C C . GLU A 1 1007 ? 38.826 49.683 -27.577 1.00 82.62 1007 GLU A C 1
ATOM 7648 O O . GLU A 1 1007 ? 38.695 49.313 -28.744 1.00 82.62 1007 GLU A O 1
ATOM 7653 N N . ARG A 1 1008 ? 38.346 50.860 -27.149 1.00 89.81 1008 ARG A N 1
ATOM 7654 C CA . ARG A 1 1008 ? 37.571 51.776 -27.999 1.00 89.81 1008 ARG A CA 1
ATOM 7655 C C . ARG A 1 1008 ? 38.392 52.251 -29.215 1.00 89.81 1008 ARG A C 1
ATOM 7657 O O . ARG A 1 1008 ? 39.330 53.036 -29.015 1.00 89.81 1008 ARG A O 1
ATOM 7664 N N . PRO A 1 1009 ? 38.050 51.864 -30.463 1.00 90.25 1009 PRO A N 1
ATOM 7665 C CA . PRO A 1 1009 ? 38.846 52.214 -31.637 1.00 90.25 1009 PRO A CA 1
ATOM 7666 C C . PRO A 1 1009 ? 38.843 53.724 -31.903 1.00 90.25 1009 PRO A C 1
ATOM 7668 O O . PRO A 1 1009 ? 37.838 54.410 -31.709 1.00 90.25 1009 PRO A O 1
ATOM 7671 N N . LYS A 1 1010 ? 39.985 54.247 -32.367 1.00 91.00 1010 LYS A N 1
ATOM 7672 C CA . LYS A 1 1010 ? 40.210 55.675 -32.653 1.00 91.00 1010 LYS A CA 1
ATOM 7673 C C . LYS A 1 1010 ? 40.601 55.845 -34.119 1.00 91.00 1010 LYS A C 1
ATOM 7675 O O . LYS A 1 1010 ? 41.717 55.509 -34.512 1.00 91.00 1010 LYS A O 1
ATOM 7680 N N . ILE A 1 1011 ? 39.682 56.355 -34.933 1.00 91.62 1011 ILE A N 1
ATOM 7681 C CA . ILE A 1 1011 ? 39.838 56.446 -36.387 1.00 91.62 1011 ILE A CA 1
ATOM 7682 C C . ILE A 1 1011 ? 40.234 57.878 -36.763 1.00 91.62 1011 ILE A C 1
ATOM 7684 O O . ILE A 1 1011 ? 39.416 58.793 -36.717 1.00 91.62 1011 ILE A O 1
ATOM 7688 N N . GLU A 1 1012 ? 41.501 58.086 -37.136 1.00 90.50 1012 GLU A N 1
ATOM 7689 C CA . GLU A 1 1012 ? 41.975 59.389 -37.627 1.00 90.50 1012 GLU A CA 1
ATOM 7690 C C . GLU A 1 1012 ? 41.560 59.638 -39.090 1.00 90.50 1012 GLU A C 1
ATOM 7692 O O . GLU A 1 1012 ? 41.966 58.895 -39.993 1.00 90.50 1012 GLU A O 1
ATOM 7697 N N . LEU A 1 1013 ? 40.818 60.723 -39.329 1.00 88.56 1013 LEU A N 1
ATOM 7698 C CA . LEU A 1 1013 ? 40.540 61.290 -40.652 1.00 88.56 1013 LEU A CA 1
ATOM 7699 C C . LEU A 1 1013 ? 41.528 62.416 -41.001 1.00 88.56 1013 LEU A C 1
ATOM 7701 O O . LEU A 1 1013 ? 42.153 63.033 -40.135 1.00 88.56 1013 LEU A O 1
ATOM 7705 N N . LYS A 1 1014 ? 41.662 62.698 -42.302 1.00 84.44 1014 LYS A N 1
ATOM 7706 C CA . LYS A 1 1014 ? 42.515 63.769 -42.848 1.00 84.44 1014 LYS A CA 1
ATOM 7707 C C . LYS A 1 1014 ? 41.649 64.876 -43.445 1.00 84.44 1014 LYS A C 1
ATOM 7709 O O . LYS A 1 1014 ? 40.646 64.577 -44.081 1.00 84.44 1014 LYS A O 1
ATOM 7714 N N . ARG A 1 1015 ? 42.054 66.138 -43.280 1.00 79.31 1015 ARG A N 1
ATOM 7715 C CA . ARG A 1 1015 ? 41.364 67.304 -43.863 1.00 79.31 1015 ARG A CA 1
ATOM 7716 C C . ARG A 1 1015 ? 41.663 67.457 -45.358 1.00 79.31 1015 ARG A C 1
ATOM 7718 O O . ARG A 1 1015 ? 42.773 67.155 -45.798 1.00 79.31 1015 ARG A O 1
ATOM 7725 N N . VAL A 1 1016 ? 40.686 67.956 -46.109 1.00 78.12 1016 VAL A N 1
ATOM 7726 C CA . VAL A 1 1016 ? 40.798 68.331 -47.528 1.00 78.12 1016 VAL A CA 1
ATOM 7727 C C . VAL A 1 1016 ? 41.313 69.781 -47.628 1.00 78.12 1016 VAL A C 1
ATOM 7729 O O . VAL A 1 1016 ? 40.876 70.619 -46.836 1.00 78.12 1016 VAL A O 1
ATOM 7732 N N . PRO A 1 1017 ? 42.240 70.114 -48.549 1.00 61.78 1017 PRO A N 1
ATOM 7733 C CA . PRO A 1 1017 ? 42.642 71.502 -48.805 1.00 61.78 1017 PRO A CA 1
ATOM 7734 C C . PRO A 1 1017 ? 41.488 72.351 -49.363 1.00 61.78 1017 PRO A C 1
ATOM 7736 O O . PRO A 1 1017 ? 40.667 71.850 -50.128 1.00 61.78 1017 PRO A O 1
ATOM 7739 N N . ALA A 1 1018 ? 41.440 73.638 -49.015 1.00 46.38 1018 ALA A N 1
ATOM 7740 C CA . ALA A 1 1018 ? 40.411 74.556 -49.509 1.00 46.38 1018 ALA A CA 1
ATOM 7741 C C . ALA A 1 1018 ? 40.749 75.101 -50.920 1.00 46.38 1018 ALA A C 1
ATOM 7743 O O . ALA A 1 1018 ? 41.901 75.482 -51.140 1.00 46.38 1018 ALA A O 1
ATOM 7744 N N . PRO A 1 1019 ? 39.781 75.163 -51.857 1.00 49.41 1019 PRO A N 1
ATOM 7745 C CA . PRO A 1 1019 ? 39.938 75.814 -53.162 1.00 49.41 1019 PRO A CA 1
ATOM 7746 C C . PRO A 1 1019 ? 39.688 77.337 -53.103 1.00 49.41 1019 PRO A C 1
ATOM 7748 O O . PRO A 1 1019 ? 39.092 77.843 -52.153 1.00 49.41 1019 PRO A O 1
ATOM 7751 N N . GLU A 1 1020 ? 40.121 78.063 -54.140 1.00 36.88 1020 GLU A N 1
ATOM 7752 C CA . GLU A 1 1020 ? 39.921 79.518 -54.285 1.00 36.88 1020 GLU A CA 1
ATOM 7753 C C . GLU A 1 1020 ? 38.537 79.887 -54.891 1.00 36.88 1020 GLU A C 1
ATOM 7755 O O . GLU A 1 1020 ? 37.944 79.062 -55.592 1.00 36.88 1020 GLU A O 1
ATOM 7760 N N . PRO A 1 1021 ? 37.995 81.102 -54.636 1.00 46.16 1021 PRO A N 1
ATOM 7761 C CA . PRO A 1 1021 ? 36.599 81.451 -54.944 1.00 46.16 1021 PRO A CA 1
ATOM 7762 C C . PRO A 1 1021 ? 36.383 82.237 -56.257 1.00 46.16 1021 PRO A C 1
ATOM 7764 O O . PRO A 1 1021 ? 37.114 83.180 -56.554 1.00 46.16 1021 PRO A O 1
ATOM 7767 N N . ILE A 1 1022 ? 35.301 81.922 -56.987 1.00 33.03 1022 ILE A N 1
ATOM 7768 C CA . ILE A 1 1022 ? 34.757 82.661 -58.156 1.00 33.03 1022 ILE A CA 1
ATOM 7769 C C . ILE A 1 1022 ? 33.194 82.660 -58.061 1.00 33.03 1022 ILE A C 1
ATOM 7771 O O . ILE A 1 1022 ? 32.668 81.713 -57.473 1.00 33.03 1022 ILE A O 1
ATOM 7775 N N . PRO A 1 1023 ? 32.444 83.701 -58.518 1.00 41.94 1023 PRO A N 1
ATOM 7776 C CA . PRO A 1 1023 ? 31.162 84.092 -57.883 1.00 41.94 1023 PRO A CA 1
ATOM 7777 C C . PRO A 1 1023 ? 29.826 83.765 -58.625 1.00 41.94 1023 PRO A C 1
ATOM 7779 O O . PRO A 1 1023 ? 29.792 83.023 -59.600 1.00 41.94 1023 PRO A O 1
ATOM 7782 N N . GLU A 1 1024 ? 28.734 84.326 -58.073 1.00 46.62 1024 GLU A N 1
ATOM 7783 C CA . GLU A 1 1024 ? 27.270 84.074 -58.190 1.00 46.62 1024 GLU A CA 1
ATOM 7784 C C . GLU A 1 1024 ? 26.582 84.261 -59.570 1.00 46.62 1024 GLU A C 1
ATOM 7786 O O . GLU A 1 1024 ? 27.150 84.891 -60.467 1.00 46.62 1024 GLU A O 1
ATOM 7791 N N . PRO A 1 1025 ? 25.315 83.784 -59.730 1.00 40.16 1025 PRO A N 1
ATOM 7792 C CA . PRO A 1 1025 ? 24.184 84.747 -59.799 1.00 40.16 1025 PRO A CA 1
ATOM 7793 C C . PRO A 1 1025 ? 22.771 84.326 -59.260 1.00 40.16 1025 PRO A C 1
ATOM 7795 O O . PRO A 1 1025 ? 22.341 83.187 -59.392 1.00 40.16 1025 PRO A O 1
ATOM 7798 N N . HIS A 1 1026 ? 22.060 85.334 -58.716 1.00 30.31 1026 HIS A N 1
ATOM 7799 C CA . HIS A 1 1026 ? 20.621 85.770 -58.721 1.00 30.31 1026 HIS A CA 1
ATOM 7800 C C . HIS A 1 1026 ? 19.483 85.028 -59.545 1.00 30.31 1026 HIS A C 1
ATOM 7802 O O . HIS A 1 1026 ? 19.814 84.287 -60.464 1.00 30.31 1026 HIS A O 1
ATOM 7808 N N . PRO A 1 1027 ? 18.141 85.282 -59.343 1.00 57.22 1027 PRO A N 1
ATOM 7809 C CA . PRO A 1 1027 ? 17.232 84.620 -58.360 1.00 57.22 1027 PRO A CA 1
ATOM 7810 C C . PRO A 1 1027 ? 15.813 84.163 -58.898 1.00 57.22 1027 PRO A C 1
ATOM 7812 O O . PRO A 1 1027 ? 15.583 84.164 -60.101 1.00 57.22 1027 PRO A O 1
ATOM 7815 N N . GLU A 1 1028 ? 14.845 83.934 -57.969 1.00 33.22 1028 GLU A N 1
ATOM 7816 C CA . GLU A 1 1028 ? 13.341 83.944 -58.086 1.00 33.22 1028 GLU A CA 1
ATOM 7817 C C . GLU A 1 1028 ? 12.568 82.726 -58.683 1.00 33.22 1028 GLU A C 1
ATOM 7819 O O . GLU A 1 1028 ? 13.146 81.995 -59.485 1.00 33.22 1028 GLU A O 1
ATOM 7824 N N . PRO A 1 1029 ? 11.244 82.505 -58.383 1.00 47.78 1029 PRO A N 1
ATOM 7825 C CA . PRO A 1 1029 ? 10.352 83.033 -57.312 1.00 47.78 1029 PRO A CA 1
ATOM 7826 C C . PRO A 1 1029 ? 9.443 81.973 -56.575 1.00 47.78 1029 PRO A C 1
ATOM 7828 O O . PRO A 1 1029 ? 9.556 80.769 -56.779 1.00 47.78 1029 PRO A O 1
ATOM 7831 N N . THR A 1 1030 ? 8.526 82.439 -55.702 1.00 43.31 1030 THR A N 1
ATOM 7832 C CA . THR A 1 1030 ? 7.458 81.741 -54.902 1.00 43.31 1030 THR A CA 1
ATOM 7833 C C . THR A 1 1030 ? 6.072 81.700 -55.635 1.00 43.31 1030 THR A C 1
ATOM 7835 O O . THR A 1 1030 ? 6.031 82.339 -56.691 1.00 43.31 1030 THR A O 1
ATOM 7838 N N . PRO A 1 1031 ? 4.937 81.026 -55.209 1.00 48.59 1031 PRO A N 1
ATOM 7839 C CA . PRO A 1 1031 ? 4.283 81.020 -53.863 1.00 48.59 1031 PRO A CA 1
ATOM 7840 C C . PRO A 1 1031 ? 3.396 79.783 -53.421 1.00 48.59 1031 PRO A C 1
ATOM 7842 O O . PRO A 1 1031 ? 3.597 78.661 -53.867 1.00 48.59 1031 PRO A O 1
ATOM 7845 N N . HIS A 1 1032 ? 2.473 80.024 -52.461 1.00 36.69 1032 HIS A N 1
ATOM 7846 C CA . HIS A 1 1032 ? 1.584 79.177 -51.593 1.00 36.69 1032 HIS A CA 1
ATOM 7847 C C . HIS A 1 1032 ? 0.133 78.987 -52.187 1.00 36.69 1032 HIS A C 1
ATOM 7849 O O . HIS A 1 1032 ? -0.033 79.489 -53.302 1.00 36.69 1032 HIS A O 1
ATOM 7855 N N . PRO A 1 1033 ? -0.962 78.463 -51.526 1.00 57.47 1033 PRO A N 1
ATOM 7856 C CA . PRO A 1 1033 ? -1.193 77.664 -50.273 1.00 57.47 1033 PRO A CA 1
ATOM 7857 C C . PRO A 1 1033 ? -2.328 76.541 -50.306 1.00 57.47 1033 PRO A C 1
ATOM 7859 O O . PRO A 1 1033 ? -2.977 76.350 -51.328 1.00 57.47 1033 PRO A O 1
ATOM 7862 N N . GLU A 1 1034 ? -2.649 75.921 -49.136 1.00 34.84 1034 GLU A N 1
ATOM 7863 C CA . GLU A 1 1034 ? -3.994 75.410 -48.647 1.00 34.84 1034 GLU A CA 1
ATOM 7864 C C . GLU A 1 1034 ? -4.638 74.047 -49.157 1.00 34.84 1034 GLU A C 1
ATOM 7866 O O . GLU A 1 1034 ? -4.022 73.400 -49.999 1.00 34.84 1034 GLU A O 1
ATOM 7871 N N . PRO A 1 1035 ? -5.764 73.481 -48.590 1.00 53.09 1035 PRO A N 1
ATOM 7872 C CA . PRO A 1 1035 ? -5.826 72.683 -47.327 1.00 53.09 1035 PRO A CA 1
ATOM 7873 C C . PRO A 1 1035 ? -6.755 71.398 -47.319 1.00 53.09 1035 PRO A C 1
ATOM 7875 O O . PRO A 1 1035 ? -7.260 70.967 -48.352 1.00 53.09 1035 PRO A O 1
ATOM 7878 N N . SER A 1 1036 ? -7.000 70.779 -46.140 1.00 46.78 1036 SER A N 1
ATOM 7879 C CA . SER A 1 1036 ? -7.734 69.492 -45.890 1.00 46.78 1036 SER A CA 1
ATOM 7880 C C . SER A 1 1036 ? -9.276 69.562 -45.698 1.00 46.78 1036 SER A C 1
ATOM 7882 O O . SER A 1 1036 ? -9.795 70.638 -45.398 1.00 46.78 1036 SER A O 1
ATOM 7884 N N . PRO A 1 1037 ? -10.010 68.413 -45.743 1.00 44.97 1037 PRO A N 1
ATOM 7885 C CA . PRO A 1 1037 ? -11.026 68.093 -44.696 1.00 44.97 1037 PRO A CA 1
ATOM 7886 C C . PRO A 1 1037 ? -11.294 66.579 -44.371 1.00 44.97 1037 PRO A C 1
ATOM 7888 O O . PRO A 1 1037 ? -10.820 65.688 -45.068 1.00 44.97 1037 PRO A O 1
ATOM 7891 N N . HIS A 1 1038 ? -12.114 66.301 -43.331 1.00 38.50 1038 HIS A N 1
ATOM 7892 C CA . HIS A 1 1038 ? -12.747 64.992 -42.978 1.00 38.50 1038 HIS A CA 1
ATOM 7893 C C . HIS A 1 1038 ? -14.316 65.039 -43.166 1.00 38.50 1038 HIS A C 1
ATOM 7895 O O . HIS A 1 1038 ? -14.761 65.789 -44.030 1.00 38.50 1038 HIS A O 1
ATOM 7901 N N . PRO A 1 1039 ? -15.184 64.298 -42.419 1.00 63.28 1039 PRO A N 1
ATOM 7902 C CA . PRO A 1 1039 ? -15.901 63.061 -42.813 1.00 63.28 1039 PRO A CA 1
ATOM 7903 C C . PRO A 1 1039 ? -17.455 63.203 -42.890 1.00 63.28 1039 PRO A C 1
ATOM 7905 O O . PRO A 1 1039 ? -17.966 64.308 -42.701 1.00 63.28 1039 PRO A O 1
ATOM 7908 N N . PRO A 1 1040 ? -18.238 62.114 -43.130 1.00 51.28 1040 PRO A N 1
ATOM 7909 C CA . PRO A 1 1040 ? -19.342 61.768 -42.192 1.00 51.28 1040 PRO A CA 1
ATOM 7910 C C . PRO A 1 1040 ? -19.734 60.251 -42.049 1.00 51.28 1040 PRO A C 1
ATOM 7912 O O . PRO A 1 1040 ? -19.036 59.358 -42.511 1.00 51.28 1040 PRO A O 1
ATOM 7915 N N . MET A 1 1041 ? -20.858 60.002 -41.347 1.00 34.16 1041 MET A N 1
ATOM 7916 C CA . MET A 1 1041 ? -21.445 58.781 -40.707 1.00 34.16 1041 MET A CA 1
ATOM 7917 C C . MET A 1 1041 ? -22.796 58.321 -41.392 1.00 34.16 1041 MET A C 1
ATOM 7919 O O . MET A 1 1041 ? -23.174 59.013 -42.338 1.00 34.16 1041 MET A O 1
ATOM 7923 N N . PRO A 1 1042 ? -23.683 57.396 -40.880 1.00 57.59 1042 PRO A N 1
ATOM 7924 C CA . PRO A 1 1042 ? -23.557 56.049 -40.218 1.00 57.59 1042 PRO A CA 1
ATOM 7925 C C . PRO A 1 1042 ? -24.749 54.998 -40.406 1.00 57.59 1042 PRO A C 1
ATOM 7927 O O . PRO A 1 1042 ? -25.775 55.343 -40.982 1.00 57.59 1042 PRO A O 1
ATOM 7930 N N . TRP A 1 1043 ? -24.683 53.804 -39.743 1.00 34.84 1043 TRP A N 1
ATOM 7931 C CA . TRP A 1 1043 ? -25.773 52.823 -39.336 1.00 34.84 1043 TRP A CA 1
ATOM 7932 C C . TRP A 1 1043 ? -26.642 52.130 -40.451 1.00 34.84 1043 TRP A C 1
ATOM 7934 O O . TRP A 1 1043 ? -26.579 52.597 -41.586 1.00 34.84 1043 TRP A O 1
ATOM 7944 N N . PRO A 1 1044 ? -27.462 51.045 -40.214 1.00 40.12 1044 PRO A N 1
ATOM 7945 C CA . PRO A 1 1044 ? -27.835 50.323 -38.966 1.00 40.12 1044 PRO A CA 1
ATOM 7946 C C . PRO A 1 1044 ? -27.795 48.745 -38.967 1.00 40.12 1044 PRO A C 1
ATOM 7948 O O . PRO A 1 1044 ? -27.474 48.117 -39.969 1.00 40.12 1044 PRO A O 1
ATOM 7951 N N . HIS A 1 1045 ? -28.208 48.108 -37.847 1.00 42.22 1045 HIS A N 1
ATOM 7952 C CA . HIS A 1 1045 ? -28.622 46.674 -37.686 1.00 42.22 1045 HIS A CA 1
ATOM 7953 C C . HIS A 1 1045 ? -30.169 46.585 -37.426 1.00 42.22 1045 HIS A C 1
ATOM 7955 O O . HIS A 1 1045 ? -30.787 47.653 -37.483 1.00 42.22 1045 HIS A O 1
ATOM 7961 N N . PRO A 1 1046 ? -30.837 45.463 -37.007 1.00 56.84 1046 PRO A N 1
ATOM 7962 C CA . PRO A 1 1046 ? -30.529 44.005 -36.984 1.00 56.84 1046 PRO A CA 1
ATOM 7963 C C . PRO A 1 1046 ? -31.681 43.086 -37.527 1.00 56.84 1046 PRO A C 1
ATOM 7965 O O . PRO A 1 1046 ? -32.746 43.587 -37.869 1.00 56.84 1046 PRO A O 1
ATOM 7968 N N . HIS A 1 1047 ? -31.532 41.744 -37.498 1.00 28.55 1047 HIS A N 1
ATOM 7969 C CA . HIS A 1 1047 ? -32.608 40.750 -37.199 1.00 28.55 1047 HIS A CA 1
ATOM 7970 C C . HIS A 1 1047 ? -32.008 39.334 -36.891 1.00 28.55 1047 HIS A C 1
ATOM 7972 O O . HIS A 1 1047 ? -30.824 39.155 -37.180 1.00 28.55 1047 HIS A O 1
ATOM 7978 N N . PRO A 1 1048 ? -32.734 38.363 -36.271 1.00 50.34 1048 PRO A N 1
ATOM 7979 C CA . PRO A 1 1048 ? -32.141 37.156 -35.652 1.00 50.34 1048 PRO A CA 1
ATOM 7980 C C . PRO A 1 1048 ? -32.578 35.786 -36.250 1.00 50.34 1048 PRO A C 1
ATOM 7982 O O . PRO A 1 1048 ? -33.352 35.746 -37.202 1.00 50.34 1048 PRO A O 1
ATOM 7985 N N . GLU A 1 1049 ? -32.145 34.700 -35.576 1.00 34.16 1049 GLU A N 1
ATOM 7986 C CA . GLU A 1 1049 ? -32.524 33.266 -35.718 1.00 34.16 1049 GLU A CA 1
ATOM 7987 C C . GLU A 1 1049 ? -31.922 32.474 -36.909 1.00 34.16 1049 GLU A C 1
ATOM 7989 O O . GLU A 1 1049 ? -31.543 33.085 -37.909 1.00 34.16 1049 GLU A O 1
ATOM 7994 N N . PRO A 1 1050 ? -31.779 31.121 -36.820 1.00 35.69 1050 PRO A N 1
ATOM 7995 C CA . PRO A 1 1050 ? -32.344 30.188 -35.824 1.00 35.69 1050 PRO A CA 1
ATOM 7996 C C . PRO A 1 1050 ? -31.335 29.451 -34.913 1.00 35.69 1050 PRO A C 1
ATOM 7998 O O . PRO A 1 1050 ? -30.119 29.522 -35.077 1.00 35.69 1050 PRO A O 1
ATOM 8001 N N . THR A 1 1051 ? -31.876 28.703 -33.946 1.00 41.69 1051 THR A N 1
ATOM 8002 C CA . THR A 1 1051 ? -31.164 27.760 -33.065 1.00 41.69 1051 THR A CA 1
ATOM 8003 C C . THR A 1 1051 ? -30.786 26.443 -33.768 1.00 41.69 1051 THR A C 1
ATOM 8005 O O . THR A 1 1051 ? -31.444 26.043 -34.733 1.00 41.69 1051 THR A O 1
ATOM 8008 N N . PRO A 1 1052 ? -29.759 25.714 -33.283 1.00 36.38 1052 PRO A N 1
ATOM 8009 C CA . PRO A 1 1052 ? -29.416 24.396 -33.812 1.00 36.38 1052 PRO A CA 1
ATOM 8010 C C . PRO A 1 1052 ? -30.464 23.342 -33.422 1.00 36.38 1052 PRO A C 1
ATOM 8012 O O . PRO A 1 1052 ? -30.722 23.104 -32.241 1.00 36.38 1052 PRO A O 1
ATOM 8015 N N . HIS A 1 1053 ? -31.037 22.666 -34.419 1.00 35.41 1053 HIS A N 1
ATOM 8016 C CA . HIS A 1 1053 ? -31.810 21.439 -34.205 1.00 35.41 1053 HIS A CA 1
ATOM 8017 C C . HIS A 1 1053 ? -30.880 20.269 -33.823 1.00 35.41 1053 HIS A C 1
ATOM 8019 O O . HIS A 1 1053 ? -29.753 20.209 -34.318 1.00 35.41 1053 HIS A O 1
ATOM 8025 N N . PRO A 1 1054 ? -31.335 19.304 -32.999 1.00 38.28 1054 PRO A N 1
ATOM 8026 C CA . PRO A 1 1054 ? -30.546 18.119 -32.677 1.00 38.28 1054 PRO A CA 1
ATOM 8027 C C . PRO A 1 1054 ? -30.314 17.254 -33.923 1.00 38.28 1054 PRO A C 1
ATOM 8029 O O . PRO A 1 1054 ? -31.260 16.850 -34.602 1.00 38.28 1054 PRO A O 1
ATOM 8032 N N . THR A 1 1055 ? -29.048 16.947 -34.200 1.00 39.50 1055 THR A N 1
ATOM 8033 C CA . THR A 1 1055 ? -28.629 16.067 -35.296 1.00 39.50 1055 THR A CA 1
ATOM 8034 C C . THR A 1 1055 ? -29.216 14.660 -35.105 1.00 39.50 1055 THR A C 1
ATOM 8036 O O . THR A 1 1055 ? -29.099 14.109 -34.006 1.00 39.50 1055 THR A O 1
ATOM 8039 N N . PRO A 1 1056 ? -29.831 14.034 -36.127 1.00 45.72 1056 PRO A N 1
ATOM 8040 C CA . PRO A 1 1056 ? -30.326 12.666 -36.001 1.00 45.72 1056 PRO A CA 1
ATOM 8041 C C . PRO A 1 1056 ? -29.169 11.687 -35.757 1.00 45.72 1056 PRO A C 1
ATOM 8043 O O . PRO A 1 1056 ? -28.127 11.773 -36.407 1.00 45.72 1056 PRO A O 1
ATOM 8046 N N . GLN A 1 1057 ? -29.358 10.734 -34.839 1.00 50.06 1057 GLN A N 1
ATOM 8047 C CA . GLN A 1 1057 ? -28.377 9.674 -34.589 1.00 50.06 1057 GLN A CA 1
ATOM 8048 C C . GLN A 1 1057 ? -28.211 8.807 -35.845 1.00 50.06 1057 GLN A C 1
ATOM 8050 O O . GLN A 1 1057 ? -29.150 8.136 -36.273 1.00 50.06 1057 GLN A O 1
ATOM 8055 N N . VAL A 1 1058 ? -27.013 8.820 -36.433 1.00 58.62 1058 VAL A N 1
ATOM 8056 C CA . VAL A 1 1058 ? -26.681 8.014 -37.615 1.00 58.62 1058 VAL A CA 1
ATOM 8057 C C . VAL A 1 1058 ? -26.367 6.584 -37.177 1.00 58.62 1058 VAL A C 1
ATOM 8059 O O . VAL A 1 1058 ? -25.504 6.363 -36.329 1.00 58.62 1058 VAL A O 1
ATOM 8062 N N . CYS A 1 1059 ? -27.068 5.609 -37.754 1.00 70.12 1059 CYS A N 1
ATOM 8063 C CA . CYS A 1 1059 ? -26.974 4.204 -37.362 1.00 70.12 1059 CYS A CA 1
ATOM 8064 C C . CYS A 1 1059 ? -26.039 3.435 -38.304 1.00 70.12 1059 CYS A C 1
ATOM 8066 O O . CYS A 1 1059 ? -26.158 3.527 -39.529 1.00 70.12 1059 CYS A O 1
ATOM 8068 N N . VAL A 1 1060 ? -25.099 2.671 -37.742 1.00 76.62 1060 VAL A N 1
ATOM 8069 C CA . VAL A 1 1060 ? -24.079 1.965 -38.533 1.00 76.62 1060 VAL A CA 1
ATOM 8070 C C . VAL A 1 1060 ? -24.634 0.688 -39.163 1.00 76.62 1060 VAL A C 1
ATOM 8072 O O . VAL A 1 1060 ? -25.463 -0.004 -38.572 1.00 76.62 1060 VAL A O 1
ATOM 8075 N N . LEU A 1 1061 ? -24.155 0.338 -40.361 1.00 72.81 1061 LEU A N 1
ATOM 8076 C CA . LEU A 1 1061 ? -24.514 -0.933 -41.004 1.00 72.81 1061 LEU A CA 1
ATOM 8077 C C . LEU A 1 1061 ? -23.805 -2.130 -40.342 1.00 72.81 1061 LEU A C 1
ATOM 8079 O O . LEU A 1 1061 ? -24.372 -3.214 -40.256 1.00 72.81 1061 LEU A O 1
ATOM 8083 N N . ASN A 1 1062 ? -22.579 -1.920 -39.854 1.00 81.00 1062 ASN A N 1
ATOM 8084 C CA . ASN A 1 1062 ? -21.783 -2.908 -39.131 1.00 81.00 1062 ASN A CA 1
ATOM 8085 C C . ASN A 1 1062 ? -21.273 -2.275 -37.829 1.00 81.00 1062 ASN A C 1
ATOM 8087 O O . ASN A 1 1062 ? -20.439 -1.373 -37.867 1.00 81.00 1062 ASN A O 1
ATOM 8091 N N . GLY A 1 1063 ? -21.784 -2.730 -36.689 1.00 76.31 1063 GLY A N 1
ATOM 8092 C CA . GLY A 1 1063 ? -21.318 -2.341 -35.362 1.00 76.31 1063 GLY A CA 1
ATOM 8093 C C . GLY A 1 1063 ? -20.242 -3.283 -34.829 1.00 76.31 1063 GLY A C 1
ATOM 8094 O O . GLY A 1 1063 ? -20.346 -4.496 -35.003 1.00 76.31 1063 GLY A O 1
ATOM 8095 N N . VAL A 1 1064 ? -19.247 -2.739 -34.128 1.00 83.19 1064 VAL A N 1
ATOM 8096 C CA . VAL A 1 1064 ? -18.302 -3.516 -33.312 1.00 83.19 1064 VAL A CA 1
ATOM 8097 C C . VAL A 1 1064 ? -18.273 -2.908 -31.914 1.00 83.19 1064 VAL A C 1
ATOM 8099 O O . VAL A 1 1064 ? -18.109 -1.701 -31.767 1.00 83.19 1064 VAL A O 1
ATOM 8102 N N . VAL A 1 1065 ? -18.452 -3.744 -30.897 1.00 83.00 1065 VAL A N 1
ATOM 8103 C CA . VAL A 1 1065 ? -18.468 -3.374 -29.479 1.00 83.00 1065 VAL A CA 1
ATOM 8104 C C . VAL A 1 1065 ? -17.478 -4.269 -28.743 1.00 83.00 1065 VAL A C 1
ATOM 8106 O O . VAL A 1 1065 ? -17.551 -5.490 -28.866 1.00 83.00 1065 VAL A O 1
ATOM 8109 N N . THR A 1 1066 ? -16.582 -3.675 -27.957 1.00 83.06 1066 THR A N 1
ATOM 8110 C CA . THR A 1 1066 ? -15.632 -4.404 -27.106 1.00 83.06 1066 THR A CA 1
ATOM 8111 C C . THR A 1 1066 ? -15.903 -4.057 -25.645 1.00 83.06 1066 THR A C 1
ATOM 8113 O O . THR A 1 1066 ? -15.953 -2.879 -25.302 1.00 83.06 1066 THR A O 1
ATOM 8116 N N . LEU A 1 1067 ? -16.091 -5.077 -24.808 1.00 79.25 1067 LEU A N 1
ATOM 8117 C CA . LEU A 1 1067 ? -16.368 -4.979 -23.371 1.00 79.25 1067 LEU A CA 1
ATOM 8118 C C . LEU A 1 1067 ? -15.476 -5.961 -22.593 1.00 79.25 1067 LEU A C 1
ATOM 8120 O O . LEU A 1 1067 ? -14.890 -6.883 -23.169 1.00 79.25 1067 LEU A O 1
ATOM 8124 N N . ASP A 1 1068 ? -15.388 -5.780 -21.280 1.00 80.19 1068 ASP A N 1
ATOM 8125 C CA . ASP A 1 1068 ? -14.625 -6.635 -20.368 1.00 80.19 1068 ASP A CA 1
ATOM 8126 C C . ASP A 1 1068 ? -15.270 -6.680 -18.968 1.00 80.19 1068 ASP A C 1
ATOM 8128 O O . ASP A 1 1068 ? -16.464 -6.420 -18.812 1.00 80.19 1068 ASP A O 1
ATOM 8132 N N . SER A 1 1069 ? -14.527 -7.115 -17.945 1.00 70.56 1069 SER A N 1
ATOM 8133 C CA . SER A 1 1069 ? -15.043 -7.231 -16.577 1.00 70.56 1069 SER A CA 1
ATOM 8134 C C . SER A 1 1069 ? -15.325 -5.883 -15.906 1.00 70.56 1069 SER A C 1
ATOM 8136 O O . SER A 1 1069 ? -16.102 -5.861 -14.950 1.00 70.56 1069 SER A O 1
ATOM 8138 N N . HIS A 1 1070 ? -14.729 -4.796 -16.402 1.00 59.53 1070 HIS A N 1
ATOM 8139 C CA . HIS A 1 1070 ? -14.803 -3.437 -15.864 1.00 59.53 1070 HIS A CA 1
ATOM 8140 C C . HIS A 1 1070 ? -15.621 -2.530 -16.793 1.00 59.53 1070 HIS A C 1
ATOM 8142 O O . HIS A 1 1070 ? -16.603 -1.925 -16.354 1.00 59.53 1070 HIS A O 1
ATOM 8148 N N . ASN A 1 1071 ? -15.302 -2.505 -18.093 1.00 73.75 1071 ASN A N 1
ATOM 8149 C CA . ASN A 1 1071 ? -16.168 -1.880 -19.091 1.00 73.75 1071 ASN A CA 1
ATOM 8150 C C . ASN A 1 1071 ? -17.333 -2.821 -19.422 1.00 73.75 1071 ASN A C 1
ATOM 8152 O O . ASN A 1 1071 ? -17.210 -3.729 -20.242 1.00 73.75 1071 ASN A O 1
ATOM 8156 N N . THR A 1 1072 ? -18.464 -2.603 -18.753 1.00 81.12 1072 THR A N 1
ATOM 8157 C CA . THR A 1 1072 ? -19.615 -3.521 -18.721 1.00 81.12 1072 THR A CA 1
ATOM 8158 C C . THR A 1 1072 ? -20.863 -2.995 -19.434 1.00 81.12 1072 THR A C 1
ATOM 8160 O O . THR A 1 1072 ? -21.897 -3.668 -19.417 1.00 81.12 1072 THR A O 1
ATOM 8163 N N . GLN A 1 1073 ? -20.820 -1.817 -20.067 1.00 85.19 1073 GLN A N 1
ATOM 8164 C CA . GLN A 1 1073 ? -21.987 -1.231 -20.738 1.00 85.19 1073 GLN A CA 1
ATOM 8165 C C . GLN A 1 1073 ? -21.631 -0.590 -22.082 1.00 85.19 1073 GLN A C 1
ATOM 8167 O O . GLN A 1 1073 ? -20.702 0.204 -22.174 1.00 85.19 1073 GLN A O 1
ATOM 8172 N N . ALA A 1 1074 ? -22.422 -0.882 -23.116 1.00 81.62 1074 ALA A N 1
ATOM 8173 C CA . ALA A 1 1074 ? -22.347 -0.205 -24.410 1.00 81.62 1074 ALA A CA 1
ATOM 8174 C C . ALA A 1 1074 ? -23.739 0.148 -24.943 1.00 81.62 1074 ALA A C 1
ATOM 8176 O O . ALA A 1 1074 ? -24.690 -0.616 -24.776 1.00 81.62 1074 ALA A O 1
ATOM 8177 N N . ASN A 1 1075 ? -23.835 1.277 -25.645 1.00 83.50 1075 ASN A N 1
ATOM 8178 C CA . ASN A 1 1075 ? -25.033 1.716 -26.357 1.00 83.50 1075 ASN A CA 1
ATOM 8179 C C . ASN A 1 1075 ? -24.656 2.010 -27.819 1.00 83.50 1075 ASN A C 1
ATOM 8181 O O . ASN A 1 1075 ? -23.674 2.710 -28.056 1.00 83.50 1075 ASN A O 1
ATOM 8185 N N . LEU A 1 1076 ? -25.405 1.489 -28.795 1.00 84.25 1076 LEU A N 1
ATOM 8186 C CA . LEU A 1 1076 ? -25.107 1.663 -30.226 1.00 84.25 1076 LEU A CA 1
ATOM 8187 C C . LEU A 1 1076 ? -26.388 1.704 -31.070 1.00 84.25 1076 LEU A C 1
ATOM 8189 O O . LEU A 1 1076 ? -27.305 0.933 -30.801 1.00 84.25 1076 LEU A O 1
ATOM 8193 N N . CYS A 1 1077 ? -26.436 2.522 -32.130 1.00 80.94 1077 CYS A N 1
ATOM 8194 C CA . CYS A 1 1077 ? -27.478 2.390 -33.155 1.00 80.94 1077 CYS A CA 1
ATOM 8195 C C . CYS A 1 1077 ? -26.986 1.562 -34.349 1.00 80.94 1077 CYS A C 1
ATOM 8197 O O . CYS A 1 1077 ? -25.982 1.914 -34.972 1.00 80.94 1077 CYS A O 1
ATOM 8199 N N . VAL A 1 1078 ? -27.710 0.494 -34.697 1.00 84.50 1078 VAL A N 1
ATOM 8200 C CA . VAL A 1 1078 ? -27.398 -0.400 -35.827 1.00 84.50 1078 VAL A CA 1
ATOM 8201 C C . VAL A 1 1078 ? -28.588 -0.459 -36.782 1.00 84.50 1078 VAL A C 1
ATOM 8203 O O . VAL A 1 1078 ? -29.737 -0.560 -36.355 1.00 84.50 1078 VAL A O 1
ATOM 8206 N N . ALA A 1 1079 ? -28.330 -0.387 -38.085 1.00 83.12 1079 ALA A N 1
ATOM 8207 C CA . ALA A 1 1079 ? -29.391 -0.339 -39.086 1.00 83.12 1079 ALA A CA 1
ATOM 8208 C C . ALA A 1 1079 ? -30.049 -1.713 -39.365 1.00 83.12 1079 ALA A C 1
ATOM 8210 O O . ALA A 1 1079 ? -29.379 -2.748 -39.263 1.00 83.12 1079 ALA A O 1
ATOM 8211 N N . PRO A 1 1080 ? -31.340 -1.757 -39.769 1.00 83.19 1080 PRO A N 1
ATOM 8212 C CA . PRO A 1 1080 ? -32.019 -2.992 -40.164 1.00 83.19 1080 PRO A CA 1
ATOM 8213 C C . PRO A 1 1080 ? -31.248 -3.779 -41.232 1.00 83.19 1080 PRO A C 1
ATOM 8215 O O . PRO A 1 1080 ? -30.820 -3.230 -42.245 1.00 83.19 1080 PRO A O 1
ATOM 8218 N N . GLY A 1 1081 ? -31.076 -5.085 -41.018 1.00 77.94 1081 GLY A N 1
ATOM 8219 C CA . GLY A 1 1081 ? -30.309 -5.975 -41.901 1.00 77.94 1081 GLY A CA 1
ATOM 8220 C C . GLY A 1 1081 ? -28.793 -5.993 -41.654 1.00 77.94 1081 GLY A C 1
ATOM 8221 O O . GLY A 1 1081 ? -28.124 -6.900 -42.169 1.00 77.94 1081 GLY A O 1
ATOM 8222 N N . GLY A 1 1082 ? -28.274 -5.033 -40.878 1.00 84.81 1082 GLY A N 1
ATOM 8223 C CA . GLY A 1 1082 ? -26.864 -4.875 -40.514 1.00 84.81 1082 GLY A CA 1
ATOM 8224 C C . GLY A 1 1082 ? -26.353 -5.886 -39.481 1.00 84.81 1082 GLY A C 1
ATOM 8225 O O . GLY A 1 1082 ? -27.118 -6.687 -38.938 1.00 84.81 1082 GLY A O 1
ATOM 8226 N N . THR A 1 1083 ? -25.048 -5.864 -39.200 1.00 87.38 1083 THR A N 1
ATOM 8227 C CA . THR A 1 1083 ? -24.404 -6.783 -38.237 1.00 87.38 1083 THR A CA 1
ATOM 8228 C C . THR A 1 1083 ? -23.889 -6.076 -36.988 1.00 87.38 1083 THR A C 1
ATOM 8230 O O . THR A 1 1083 ? -23.546 -4.898 -37.034 1.00 87.38 1083 THR A O 1
ATOM 8233 N N . LEU A 1 1084 ? -23.785 -6.813 -35.885 1.00 89.38 1084 LEU A N 1
ATOM 8234 C CA . LEU A 1 1084 ? -23.192 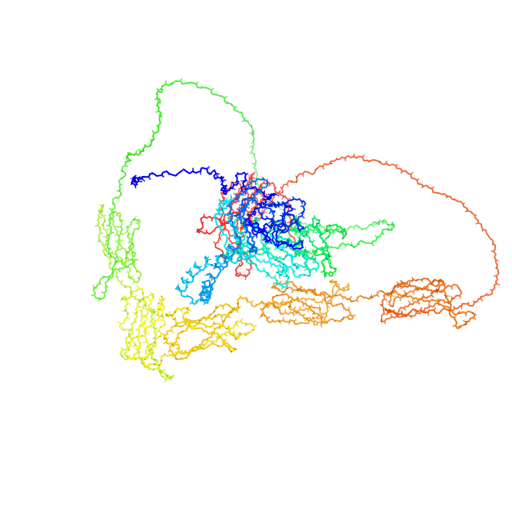-6.375 -34.623 1.00 89.38 1084 LEU A CA 1
ATOM 8235 C C . LEU A 1 1084 ? -22.215 -7.443 -34.122 1.00 89.38 1084 LEU A C 1
ATOM 8237 O O . LEU A 1 1084 ? -22.624 -8.553 -33.791 1.00 89.38 1084 LEU A O 1
ATOM 8241 N N . GLU A 1 1085 ? -20.935 -7.104 -34.034 1.00 91.00 1085 GLU A N 1
ATOM 8242 C CA . GLU A 1 1085 ? -19.904 -7.925 -33.402 1.00 91.00 1085 GLU A CA 1
ATOM 8243 C C . GLU A 1 1085 ? -19.684 -7.464 -31.957 1.00 91.00 1085 GLU A C 1
ATOM 8245 O O . GLU A 1 1085 ? -19.345 -6.307 -31.715 1.00 91.00 1085 GLU A O 1
ATOM 8250 N N . VAL A 1 1086 ? -19.856 -8.371 -30.995 1.00 90.19 1086 VAL A N 1
ATOM 8251 C CA . VAL A 1 1086 ? -19.551 -8.150 -29.577 1.00 90.19 1086 VAL A CA 1
ATOM 8252 C C . VAL A 1 1086 ? -18.309 -8.961 -29.215 1.00 90.19 1086 VAL A C 1
ATOM 8254 O O . VAL A 1 1086 ? -18.280 -10.182 -29.387 1.00 90.19 1086 VAL A O 1
ATOM 8257 N N . ARG A 1 1087 ? -17.279 -8.279 -28.713 1.00 90.38 1087 ARG A N 1
ATOM 8258 C CA . ARG A 1 1087 ? -16.021 -8.852 -28.221 1.00 90.38 1087 ARG A CA 1
ATOM 8259 C C . ARG A 1 1087 ? -15.972 -8.704 -26.709 1.00 90.38 1087 ARG A C 1
ATOM 8261 O O . ARG A 1 1087 ? -16.092 -7.595 -26.200 1.00 90.38 1087 ARG A O 1
ATOM 8268 N N . LEU A 1 1088 ? -15.803 -9.812 -26.000 1.00 87.69 1088 LEU A N 1
ATOM 8269 C CA . LEU A 1 1088 ? -15.739 -9.843 -24.540 1.00 87.69 1088 LEU A CA 1
ATOM 8270 C C . LEU A 1 1088 ? -14.338 -10.297 -24.123 1.00 87.69 1088 LEU A C 1
ATOM 8272 O O . LEU A 1 1088 ? -14.020 -11.488 -24.212 1.00 87.69 1088 LEU A O 1
ATOM 8276 N N . ASN A 1 1089 ? -13.479 -9.347 -23.751 1.00 81.44 1089 ASN A N 1
ATOM 8277 C CA . ASN A 1 1089 ? -12.066 -9.606 -23.469 1.00 81.44 1089 ASN A CA 1
ATOM 8278 C C . ASN A 1 1089 ? -11.888 -10.481 -22.218 1.00 81.44 1089 ASN A C 1
ATOM 8280 O O . ASN A 1 1089 ? -12.700 -10.452 -21.286 1.00 81.44 1089 ASN A O 1
ATOM 8284 N N . LEU A 1 1090 ? -10.797 -11.249 -22.193 1.00 76.19 1090 LEU A N 1
ATOM 8285 C CA . LEU A 1 1090 ? -10.368 -12.039 -21.042 1.00 76.19 1090 LEU A CA 1
ATOM 8286 C C . LEU A 1 1090 ? -8.846 -12.280 -21.072 1.00 76.19 1090 LEU A C 1
ATOM 8288 O O . LEU A 1 1090 ? -8.268 -12.635 -22.105 1.00 76.19 1090 LEU A O 1
ATOM 8292 N N . SER A 1 1091 ? -8.192 -12.161 -19.917 1.00 55.47 1091 SER A N 1
ATOM 8293 C CA . SER A 1 1091 ? -6.812 -12.613 -19.725 1.00 55.47 1091 SER A CA 1
ATOM 8294 C C . SER A 1 1091 ? -6.722 -14.147 -19.726 1.00 55.47 1091 SER A C 1
ATOM 8296 O O . SER A 1 1091 ? -7.551 -14.854 -19.142 1.00 55.47 1091 SER A O 1
ATOM 8298 N N . ALA A 1 1092 ? -5.707 -14.682 -20.409 1.00 52.41 1092 ALA A N 1
ATOM 8299 C CA . ALA A 1 1092 ? -5.510 -16.123 -20.530 1.00 52.41 1092 ALA A CA 1
ATOM 8300 C C . ALA A 1 1092 ? -5.096 -16.747 -19.183 1.00 52.41 1092 ALA A C 1
ATOM 8302 O O . ALA A 1 1092 ? -4.280 -16.189 -18.457 1.00 52.41 1092 ALA A O 1
ATOM 8303 N N . GLY A 1 1093 ? -5.639 -17.929 -18.869 1.00 52.38 1093 GLY A N 1
ATOM 8304 C CA . GLY A 1 1093 ? -5.295 -18.705 -17.666 1.00 52.38 1093 GLY A CA 1
ATOM 8305 C C . GLY A 1 1093 ? -6.223 -18.524 -16.456 1.00 52.38 1093 GLY A C 1
ATOM 8306 O O . GLY A 1 1093 ? -6.120 -19.287 -15.503 1.00 52.38 1093 GLY A O 1
ATOM 8307 N N . THR A 1 1094 ? -7.173 -17.584 -16.484 1.00 59.03 1094 THR A N 1
ATOM 8308 C CA . THR A 1 1094 ? -8.030 -17.272 -15.316 1.00 59.03 1094 THR A CA 1
ATOM 8309 C C . THR A 1 1094 ? -9.183 -18.259 -15.063 1.00 59.03 1094 THR A C 1
ATOM 8311 O O . THR A 1 1094 ? -9.740 -18.296 -13.960 1.00 59.03 1094 THR A O 1
ATOM 8314 N N . GLY A 1 1095 ? -9.553 -19.064 -16.065 1.00 60.38 1095 GLY A N 1
ATOM 8315 C CA . GLY A 1 1095 ? -10.599 -20.096 -15.990 1.00 60.38 1095 GLY A CA 1
ATOM 8316 C C . GLY A 1 1095 ? -12.048 -19.597 -16.094 1.00 60.38 1095 GLY A C 1
ATOM 8317 O O . GLY A 1 1095 ? -12.961 -20.421 -16.132 1.00 60.38 1095 GLY A O 1
ATOM 8318 N N . TYR A 1 1096 ? -12.277 -18.281 -16.150 1.00 70.81 1096 TYR A N 1
ATOM 8319 C CA . TYR A 1 1096 ? -13.607 -17.701 -16.366 1.00 70.81 1096 TYR A CA 1
ATOM 8320 C C . TYR A 1 1096 ? -14.022 -17.757 -17.846 1.00 70.81 1096 TYR A C 1
ATOM 8322 O O . TYR A 1 1096 ? -13.178 -17.775 -18.741 1.00 70.81 1096 TYR A O 1
ATOM 8330 N N . GLN A 1 1097 ? -15.331 -17.756 -18.110 1.00 76.94 1097 GLN A N 1
ATOM 8331 C CA . GLN A 1 1097 ? -15.912 -17.738 -19.455 1.00 76.94 1097 GLN A CA 1
ATOM 8332 C C . GLN A 1 1097 ? -17.100 -16.767 -19.534 1.00 76.94 1097 GLN A C 1
ATOM 8334 O O . GLN A 1 1097 ? -17.865 -16.627 -18.577 1.00 76.94 1097 GLN A O 1
ATOM 8339 N N . TRP A 1 1098 ? -17.260 -16.108 -20.687 1.00 81.62 1098 TRP A N 1
ATOM 8340 C CA . TRP A 1 1098 ? -18.350 -15.167 -20.968 1.00 81.62 1098 TRP A CA 1
ATOM 8341 C C . TRP A 1 1098 ? -19.550 -15.867 -21.624 1.00 81.62 1098 TRP A C 1
ATOM 8343 O O . TRP A 1 1098 ? -19.548 -16.132 -22.830 1.00 81.62 1098 TRP A O 1
ATOM 8353 N N . GLY A 1 1099 ? -20.601 -16.132 -20.847 1.00 84.25 1099 GLY A N 1
ATOM 8354 C CA . GLY A 1 1099 ? -21.853 -16.722 -21.334 1.00 84.25 1099 GLY A CA 1
ATOM 8355 C C . GLY A 1 1099 ? -22.946 -15.679 -21.569 1.00 84.25 1099 GLY A C 1
ATOM 8356 O O . GLY A 1 1099 ? -23.248 -14.890 -20.676 1.00 84.25 1099 GLY A O 1
ATOM 8357 N N . MET A 1 1100 ? -23.585 -15.686 -22.741 1.00 88.12 1100 MET A N 1
ATOM 8358 C CA . MET A 1 1100 ? -24.798 -14.894 -22.983 1.00 88.12 1100 MET A CA 1
ATOM 8359 C C . MET A 1 1100 ? -25.968 -15.419 -22.133 1.00 88.12 1100 MET A C 1
ATOM 8361 O O . MET A 1 1100 ? -26.261 -16.614 -22.144 1.00 88.12 1100 MET A O 1
ATOM 8365 N N . VAL A 1 1101 ? -26.654 -14.521 -21.421 1.00 85.56 1101 VAL A N 1
ATOM 8366 C CA . VAL A 1 1101 ? -27.808 -14.825 -20.549 1.00 85.56 1101 VAL A CA 1
ATOM 8367 C C . VAL A 1 1101 ? -29.115 -14.167 -21.009 1.00 85.56 1101 VAL A C 1
ATOM 8369 O O . VAL A 1 1101 ? -30.197 -14.597 -20.611 1.00 85.56 1101 VAL A O 1
ATOM 8372 N N . SER A 1 1102 ? -29.050 -13.157 -21.882 1.00 79.81 1102 SER A N 1
ATOM 8373 C CA . SER A 1 1102 ? -30.232 -12.588 -22.544 1.00 79.81 1102 SER A CA 1
ATOM 8374 C C . SER A 1 1102 ? -30.897 -13.585 -23.495 1.00 79.81 1102 SER A C 1
ATOM 8376 O O . SER A 1 1102 ? -30.242 -14.144 -24.377 1.00 79.81 1102 SER A O 1
ATOM 8378 N N . ARG A 1 1103 ? -32.226 -13.726 -23.405 1.00 80.19 1103 ARG A N 1
ATOM 8379 C CA . ARG A 1 1103 ? -33.024 -14.321 -24.489 1.00 80.19 1103 ARG A CA 1
ATOM 8380 C C . ARG A 1 1103 ? -33.056 -13.347 -25.668 1.00 80.19 1103 ARG A C 1
ATOM 8382 O O . ARG A 1 1103 ? -33.373 -12.177 -25.472 1.00 80.19 1103 ARG A O 1
ATOM 8389 N N . LEU A 1 1104 ? -32.752 -13.828 -26.873 1.00 83.31 1104 LEU A N 1
ATOM 8390 C CA . LEU A 1 1104 ? -32.782 -13.001 -28.082 1.00 83.31 1104 LEU A CA 1
ATOM 8391 C C . LEU A 1 1104 ? -34.205 -12.505 -28.373 1.00 83.31 1104 LEU A C 1
ATOM 8393 O O . LEU A 1 1104 ? -35.177 -13.251 -28.233 1.00 83.31 1104 LEU A O 1
ATOM 8397 N N . SER A 1 1105 ? -34.321 -11.244 -28.789 1.00 79.88 1105 SER A N 1
ATOM 8398 C CA . SER A 1 1105 ? -35.573 -10.690 -29.301 1.00 79.88 1105 SER A CA 1
ATOM 8399 C C . SER A 1 1105 ? -35.766 -11.084 -30.769 1.00 79.88 1105 SER A C 1
ATOM 8401 O O . SER A 1 1105 ? -34.811 -11.383 -31.477 1.00 79.88 1105 SER A O 1
ATOM 8403 N N . ARG A 1 1106 ? -37.000 -11.003 -31.275 1.00 84.00 1106 ARG A N 1
ATOM 8404 C CA . ARG A 1 1106 ? -37.300 -11.198 -32.709 1.00 84.00 1106 ARG A CA 1
ATOM 8405 C C . ARG A 1 1106 ? -36.652 -10.156 -33.641 1.00 84.00 1106 ARG A C 1
ATOM 8407 O O . ARG A 1 1106 ? -36.751 -10.285 -34.858 1.00 84.00 1106 ARG A O 1
ATOM 8414 N N . GLU A 1 1107 ? -36.062 -9.099 -33.086 1.00 85.00 1107 GLU A N 1
ATOM 8415 C CA . GLU A 1 1107 ? -35.428 -8.010 -33.835 1.00 85.00 1107 GLU A CA 1
ATOM 8416 C C . GLU A 1 1107 ? -33.962 -8.362 -34.199 1.00 85.00 1107 GLU A C 1
ATOM 8418 O O . GLU A 1 1107 ? -33.367 -7.700 -35.049 1.00 85.00 1107 GLU A O 1
ATOM 8423 N N . VAL A 1 1108 ? -33.380 -9.416 -33.599 1.00 88.44 1108 VAL A N 1
ATOM 8424 C CA . VAL A 1 1108 ? -31.965 -9.805 -33.750 1.00 88.44 1108 VAL A CA 1
ATOM 8425 C C . VAL A 1 1108 ? -31.774 -11.326 -33.821 1.00 88.44 1108 VAL A C 1
ATOM 8427 O O . VAL A 1 1108 ? -32.423 -12.086 -33.108 1.00 88.44 1108 VAL A O 1
ATOM 8430 N N . THR A 1 1109 ? -30.831 -11.780 -34.645 1.00 87.50 1109 THR A N 1
ATOM 8431 C CA . THR A 1 1109 ? -30.459 -13.197 -34.789 1.00 87.50 1109 THR A CA 1
ATOM 8432 C C . THR A 1 1109 ? -28.969 -13.386 -34.491 1.00 87.50 1109 THR A C 1
ATOM 8434 O O . THR A 1 1109 ? -28.143 -12.635 -35.003 1.00 87.50 1109 THR A O 1
ATOM 8437 N N . LEU A 1 1110 ? -28.599 -14.384 -33.680 1.00 90.00 1110 LEU A N 1
ATOM 8438 C CA . LEU A 1 1110 ? -27.197 -14.782 -33.484 1.00 90.00 1110 LEU A CA 1
ATOM 8439 C C . LEU A 1 1110 ? -26.696 -15.520 -34.738 1.00 90.00 1110 LEU A C 1
ATOM 8441 O O . LEU A 1 1110 ? -27.332 -16.470 -35.187 1.00 90.00 1110 LEU A O 1
ATOM 8445 N N . VAL A 1 1111 ? -25.570 -15.074 -35.294 1.00 86.69 1111 VAL A N 1
ATOM 8446 C CA . VAL A 1 1111 ? -24.940 -15.620 -36.510 1.00 86.69 1111 VAL A CA 1
ATOM 8447 C C . VAL A 1 1111 ? -23.785 -16.555 -36.155 1.00 86.69 1111 VAL A C 1
ATOM 8449 O O . VAL A 1 1111 ? -23.680 -17.639 -36.721 1.00 86.69 1111 VAL A O 1
ATOM 8452 N N . SER A 1 1112 ? -22.936 -16.164 -35.201 1.00 80.38 1112 SER A N 1
ATOM 8453 C CA . SER A 1 1112 ? -21.877 -17.016 -34.647 1.00 80.38 1112 SER A CA 1
ATOM 8454 C C . SER A 1 1112 ? -21.524 -16.618 -33.212 1.00 80.38 1112 SER A C 1
ATOM 8456 O O . SER A 1 1112 ? -21.758 -15.485 -32.794 1.00 80.38 1112 SER A O 1
ATOM 8458 N N . GLY A 1 1113 ? -20.955 -17.554 -32.453 1.00 82.25 1113 GLY A N 1
ATOM 8459 C CA . GLY A 1 1113 ? -20.491 -17.345 -31.078 1.00 82.25 1113 GLY A CA 1
ATOM 8460 C C . GLY A 1 1113 ? -21.168 -18.267 -30.048 1.00 82.25 1113 GLY A C 1
ATOM 8461 O O . GLY A 1 1113 ? -22.251 -18.787 -30.324 1.00 82.25 1113 GLY A O 1
ATOM 8462 N N . PRO A 1 1114 ? -20.566 -18.474 -28.859 1.00 85.88 1114 PRO A N 1
ATOM 8463 C CA . PRO A 1 1114 ? -19.269 -17.946 -28.429 1.00 85.88 1114 PRO A CA 1
ATOM 8464 C C . PRO A 1 1114 ? -18.095 -18.566 -29.200 1.00 85.88 1114 PRO A C 1
ATOM 8466 O O . PRO A 1 1114 ? -17.941 -19.783 -29.251 1.00 85.88 1114 PRO A O 1
ATOM 8469 N N . GLU A 1 1115 ? -17.247 -17.717 -29.772 1.00 83.44 1115 GLU A N 1
ATOM 8470 C CA . GLU A 1 1115 ? -16.009 -18.102 -30.453 1.00 83.44 1115 GLU A CA 1
ATOM 8471 C C . GLU A 1 1115 ? -14.827 -17.495 -29.690 1.00 83.44 1115 GLU A C 1
ATOM 8473 O O . GLU A 1 1115 ? -14.786 -16.286 -29.478 1.00 83.44 1115 GLU A O 1
ATOM 8478 N N . TRP A 1 1116 ? -13.872 -18.309 -29.238 1.00 79.69 1116 TRP A N 1
ATOM 8479 C CA . TRP A 1 1116 ? -12.688 -17.791 -28.549 1.00 79.69 1116 TRP A CA 1
ATOM 8480 C C . TRP A 1 1116 ? -11.606 -17.393 -29.556 1.00 79.69 1116 TRP A C 1
ATOM 8482 O O . TRP A 1 1116 ? -10.964 -18.251 -30.164 1.00 79.69 1116 TRP A O 1
ATOM 8492 N N . VAL A 1 1117 ? -11.373 -16.089 -29.694 1.00 78.81 1117 VAL A N 1
ATOM 8493 C CA . VAL A 1 1117 ? -10.319 -15.536 -30.547 1.00 78.81 1117 VAL A CA 1
ATOM 8494 C C . VAL A 1 1117 ? -9.111 -15.195 -29.676 1.00 78.81 1117 VAL A C 1
ATOM 8496 O O . VAL A 1 1117 ? -9.163 -14.282 -28.851 1.00 78.81 1117 VAL A O 1
ATOM 8499 N N . LYS A 1 1118 ? -8.002 -15.921 -29.856 1.00 70.50 1118 LYS A N 1
ATOM 8500 C CA . LYS A 1 1118 ? -6.721 -15.579 -29.218 1.00 70.50 1118 LYS A CA 1
ATOM 8501 C C . LYS A 1 1118 ? -6.118 -14.348 -29.904 1.00 70.50 1118 LYS A C 1
ATOM 8503 O O . LYS A 1 1118 ? -6.040 -14.314 -31.132 1.00 70.50 1118 LYS A O 1
ATOM 8508 N N . SER A 1 1119 ? -5.624 -13.384 -29.129 1.00 61.69 1119 SER A N 1
ATOM 8509 C CA . SER A 1 1119 ? -4.855 -12.255 -29.663 1.00 61.69 1119 SER A CA 1
ATOM 8510 C C . SER A 1 1119 ? -3.573 -12.748 -30.344 1.00 61.69 1119 SER A C 1
ATOM 8512 O O . SER A 1 1119 ? -2.825 -13.555 -29.783 1.00 61.69 1119 SER A O 1
ATOM 8514 N N . SER A 1 1120 ? -3.307 -12.272 -31.561 1.00 42.50 1120 SER A N 1
ATOM 8515 C CA . SER A 1 1120 ? -2.183 -12.713 -32.394 1.00 42.50 1120 SER A CA 1
ATOM 8516 C C . SER A 1 1120 ? -0.852 -12.081 -31.963 1.00 42.50 1120 SER A C 1
ATOM 8518 O O . SER A 1 1120 ? -0.318 -11.210 -32.643 1.00 42.50 1120 SER A O 1
ATOM 8520 N N . GLY A 1 1121 ? -0.318 -12.544 -30.831 1.00 41.50 1121 GLY A N 1
ATOM 8521 C CA . GLY A 1 1121 ? 1.037 -12.266 -30.347 1.00 41.50 1121 GLY A CA 1
ATOM 8522 C C . GLY A 1 1121 ? 1.719 -13.563 -29.902 1.00 41.50 1121 GLY A C 1
ATOM 8523 O O . GLY A 1 1121 ? 1.071 -14.449 -29.334 1.00 41.50 1121 GLY A O 1
ATOM 8524 N N . TYR A 1 1122 ? 3.017 -13.710 -30.182 1.00 37.94 1122 TYR A N 1
ATOM 8525 C CA . TYR A 1 1122 ? 3.738 -14.987 -30.057 1.00 37.94 1122 TYR A CA 1
ATOM 8526 C C . TYR A 1 1122 ? 4.253 -15.280 -28.631 1.00 37.94 1122 TYR A C 1
ATOM 8528 O O . TYR A 1 1122 ? 5.367 -15.762 -28.440 1.00 37.94 1122 TYR A O 1
ATOM 8536 N N . SER A 1 1123 ? 3.410 -15.018 -27.627 1.00 33.25 1123 SER A N 1
ATOM 8537 C CA . SER A 1 1123 ? 3.743 -15.141 -26.201 1.00 33.25 1123 SER A CA 1
ATOM 8538 C C . SER A 1 1123 ? 2.834 -16.139 -25.477 1.00 33.25 1123 SER A C 1
ATOM 8540 O O . SER A 1 1123 ? 1.628 -16.243 -25.747 1.00 33.25 1123 SER A O 1
ATOM 8542 N N . ILE A 1 1124 ? 3.404 -16.853 -24.503 1.00 30.08 1124 ILE A N 1
ATOM 8543 C CA . ILE A 1 1124 ? 2.632 -17.531 -23.453 1.00 30.08 1124 ILE A CA 1
ATOM 8544 C C . ILE A 1 1124 ? 2.088 -16.432 -22.527 1.00 30.08 1124 ILE A C 1
ATOM 8546 O O . ILE A 1 1124 ? 2.829 -15.535 -22.145 1.00 30.08 1124 ILE A O 1
ATOM 8550 N N . GLY A 1 1125 ? 0.787 -16.464 -22.225 1.00 44.34 1125 GLY A N 1
ATOM 8551 C CA . GLY A 1 1125 ? 0.096 -15.404 -21.473 1.00 44.34 1125 GLY A CA 1
ATOM 8552 C C . GLY A 1 1125 ? -0.647 -14.369 -22.331 1.00 44.34 1125 GLY A C 1
ATOM 8553 O O . GLY A 1 1125 ? -1.474 -13.636 -21.796 1.00 44.34 1125 GLY A O 1
ATOM 8554 N N . ALA A 1 1126 ? -0.449 -14.347 -23.657 1.00 47.50 1126 ALA A N 1
ATOM 8555 C CA . ALA A 1 1126 ? -1.254 -13.511 -24.552 1.00 47.50 1126 ALA A CA 1
ATOM 8556 C C . ALA A 1 1126 ? -2.753 -13.859 -24.428 1.00 47.50 1126 ALA A C 1
ATOM 8558 O O . ALA A 1 1126 ? -3.150 -15.005 -24.669 1.00 47.50 1126 ALA A O 1
ATOM 8559 N N . GLY A 1 1127 ? -3.558 -12.865 -24.034 1.00 65.88 1127 GLY A N 1
ATOM 8560 C CA . GLY A 1 1127 ? -5.002 -12.983 -23.821 1.00 65.88 1127 GLY A CA 1
ATOM 8561 C C . GLY A 1 1127 ? -5.816 -13.181 -25.104 1.00 65.88 1127 GLY A C 1
ATOM 8562 O O . GLY A 1 1127 ? -5.291 -13.481 -26.179 1.00 65.88 1127 GLY A O 1
ATOM 8563 N N . GLY A 1 1128 ? -7.128 -13.008 -24.989 1.00 72.81 1128 GLY A N 1
ATOM 8564 C CA . GLY A 1 1128 ? -8.044 -13.085 -26.123 1.00 72.81 1128 GLY A CA 1
ATOM 8565 C C . GLY A 1 1128 ? -9.416 -12.523 -25.784 1.00 72.81 1128 GLY A C 1
ATOM 8566 O O . GLY A 1 1128 ? -9.605 -11.888 -24.745 1.00 72.81 1128 GLY A O 1
ATOM 8567 N N . TYR A 1 1129 ? -10.383 -12.764 -26.661 1.00 82.56 1129 TYR A N 1
ATOM 8568 C CA . TYR A 1 1129 ? -11.765 -12.353 -26.451 1.00 82.56 1129 TYR A CA 1
ATOM 8569 C C . TYR A 1 1129 ? -12.752 -13.423 -26.905 1.00 82.56 1129 TYR A C 1
ATOM 8571 O O . TYR A 1 1129 ? -12.528 -14.152 -27.873 1.00 82.56 1129 TYR A O 1
ATOM 8579 N N . THR A 1 1130 ? -13.884 -13.494 -26.208 1.00 83.31 1130 THR A N 1
ATOM 8580 C CA . THR A 1 1130 ? -15.045 -14.259 -26.665 1.00 83.31 1130 THR A CA 1
ATOM 8581 C C . THR A 1 1130 ? -15.828 -13.392 -27.641 1.00 83.31 1130 THR A C 1
ATOM 8583 O O . THR A 1 1130 ? -16.317 -12.323 -27.278 1.00 83.31 1130 THR A O 1
ATOM 8586 N N . LYS A 1 1131 ? -15.922 -13.838 -28.889 1.00 88.94 1131 LYS A N 1
ATOM 8587 C CA . LYS A 1 1131 ? -16.636 -13.183 -29.980 1.00 88.94 1131 LYS A CA 1
ATOM 8588 C C . LYS A 1 1131 ? -18.049 -13.746 -30.110 1.00 88.94 1131 LYS A C 1
ATOM 8590 O O . LYS A 1 1131 ? -18.251 -14.962 -30.122 1.00 88.94 1131 LYS A O 1
ATOM 8595 N N . TYR A 1 1132 ? -19.010 -12.843 -30.257 1.00 90.50 1132 TYR A N 1
ATOM 8596 C CA . TYR A 1 1132 ? -20.371 -13.119 -30.703 1.00 90.50 1132 TYR A CA 1
ATOM 8597 C C . TYR A 1 1132 ? -20.684 -12.195 -31.886 1.00 90.50 1132 TYR A C 1
ATOM 8599 O O . TYR A 1 1132 ? -20.390 -11.002 -31.831 1.00 90.50 1132 TYR A O 1
ATOM 8607 N N . VAL A 1 1133 ? -21.285 -12.719 -32.952 1.00 90.19 1133 VAL A N 1
ATOM 8608 C CA . VAL A 1 1133 ? -21.739 -11.939 -34.112 1.00 90.19 1133 VAL A CA 1
ATOM 8609 C C . VAL A 1 1133 ? -23.243 -12.095 -34.246 1.00 90.19 1133 VAL A C 1
ATOM 8611 O O . VAL A 1 1133 ? -23.761 -13.206 -34.334 1.00 90.19 1133 VAL A O 1
ATOM 8614 N N . PHE A 1 1134 ? -23.943 -10.971 -34.294 1.00 91.19 1134 PHE A N 1
ATOM 8615 C CA . PHE A 1 1134 ? -25.386 -10.872 -34.441 1.00 91.19 1134 PHE A CA 1
ATOM 8616 C C . PHE A 1 1134 ? -25.740 -10.176 -35.756 1.00 91.19 1134 PHE A C 1
ATOM 8618 O O . PHE A 1 1134 ? -24.966 -9.376 -36.284 1.00 91.19 1134 PHE A O 1
ATOM 8625 N N . ARG A 1 1135 ? -26.945 -10.433 -36.262 1.00 89.38 1135 ARG A N 1
ATOM 8626 C CA . ARG A 1 1135 ? -27.557 -9.693 -37.364 1.00 89.38 1135 ARG A CA 1
ATOM 8627 C C . ARG A 1 1135 ? -28.860 -9.067 -36.891 1.00 89.38 1135 ARG A C 1
ATOM 8629 O O . ARG A 1 1135 ? -29.719 -9.768 -36.361 1.00 89.38 1135 ARG A O 1
ATOM 8636 N N . VAL A 1 1136 ? -29.005 -7.763 -37.093 1.00 88.88 1136 VAL A N 1
ATOM 8637 C CA . VAL A 1 1136 ? -30.276 -7.058 -36.900 1.00 88.88 1136 VAL A CA 1
ATOM 8638 C C . VAL A 1 1136 ? -31.189 -7.450 -38.055 1.00 88.88 1136 VAL A C 1
ATOM 8640 O O . VAL A 1 1136 ? -30.790 -7.395 -39.219 1.00 88.88 1136 VAL A O 1
ATOM 8643 N N . ASN A 1 1137 ? -32.408 -7.883 -37.760 1.00 86.06 1137 ASN A N 1
ATOM 8644 C CA . ASN A 1 1137 ? -33.324 -8.363 -38.790 1.00 86.06 1137 ASN A CA 1
ATOM 8645 C C . ASN A 1 1137 ? -33.764 -7.192 -39.696 1.00 86.06 1137 ASN A C 1
ATOM 8647 O O . ASN A 1 1137 ? -33.908 -6.059 -39.245 1.00 86.06 1137 ASN A O 1
ATOM 8651 N N . SER A 1 1138 ? -33.982 -7.436 -40.993 1.00 79.62 1138 SER A N 1
ATOM 8652 C CA . SER A 1 1138 ? -34.298 -6.374 -41.975 1.00 79.62 1138 SER A CA 1
ATOM 8653 C C . SER A 1 1138 ? -35.662 -5.702 -41.771 1.00 79.62 1138 SER A C 1
ATOM 8655 O O . SER A 1 1138 ? -35.933 -4.673 -42.378 1.00 79.62 1138 SER A O 1
ATOM 8657 N N . GLN A 1 1139 ? -36.507 -6.278 -40.914 1.00 77.31 1139 GLN A N 1
ATOM 8658 C CA . GLN A 1 1139 ? -37.803 -5.741 -40.485 1.00 77.31 1139 GLN A CA 1
ATOM 8659 C C . GLN A 1 1139 ? -37.771 -5.204 -39.039 1.00 77.31 1139 GLN A C 1
ATOM 8661 O O . GLN A 1 1139 ? -38.822 -4.925 -38.467 1.00 77.31 1139 GLN A O 1
ATOM 8666 N N . ALA A 1 1140 ? -36.589 -5.101 -38.417 1.00 79.00 1140 ALA A N 1
ATOM 8667 C CA . ALA A 1 1140 ? -36.457 -4.604 -37.051 1.00 79.00 1140 ALA A CA 1
ATOM 8668 C C . ALA A 1 1140 ? -36.869 -3.127 -36.961 1.00 79.00 1140 ALA A C 1
ATOM 8670 O O . ALA A 1 1140 ? -36.419 -2.295 -37.749 1.00 79.00 1140 ALA A O 1
ATOM 8671 N N . GLN A 1 1141 ? -37.709 -2.807 -35.978 1.00 72.25 1141 GLN A N 1
ATOM 8672 C CA . GLN A 1 1141 ? -38.196 -1.443 -35.721 1.00 72.25 1141 GLN A CA 1
ATOM 8673 C C . GLN A 1 1141 ? -38.099 -1.045 -34.244 1.00 72.25 1141 GLN A C 1
ATOM 8675 O O . GLN A 1 1141 ? -38.516 0.050 -33.866 1.00 72.25 1141 GLN A O 1
ATOM 8680 N N . ARG A 1 1142 ? -37.578 -1.924 -33.380 1.00 78.38 1142 ARG A N 1
ATOM 8681 C CA . ARG A 1 1142 ? -37.378 -1.634 -31.957 1.00 78.38 1142 ARG A CA 1
ATOM 8682 C C . ARG A 1 1142 ? -35.964 -1.972 -31.520 1.00 78.38 1142 ARG A C 1
ATOM 8684 O O . ARG A 1 1142 ? -35.372 -2.947 -31.974 1.00 78.38 1142 ARG A O 1
ATOM 8691 N N . GLY A 1 1143 ? -35.460 -1.165 -30.591 1.00 81.88 1143 GLY A N 1
ATOM 8692 C CA . GLY A 1 1143 ? -34.227 -1.475 -29.886 1.00 81.88 1143 GLY A CA 1
ATOM 8693 C C . GLY A 1 1143 ? -34.350 -2.733 -29.021 1.00 81.88 1143 GLY A C 1
ATOM 8694 O O . GLY A 1 1143 ? -35.450 -3.166 -28.666 1.00 81.88 1143 GLY A O 1
ATOM 8695 N N . PHE A 1 1144 ? -33.208 -3.324 -28.690 1.00 86.25 1144 PHE A N 1
ATOM 8696 C CA . PHE A 1 1144 ? -33.101 -4.547 -27.898 1.00 86.25 1144 PHE A CA 1
ATOM 8697 C C . PHE A 1 1144 ? -31.849 -4.517 -27.015 1.00 86.25 1144 PHE A C 1
ATOM 8699 O O . PHE A 1 1144 ? -30.927 -3.743 -27.260 1.00 86.25 1144 PHE A O 1
ATOM 8706 N N . HIS A 1 1145 ? -31.807 -5.378 -25.997 1.00 86.56 1145 HIS A N 1
ATOM 8707 C CA . HIS A 1 1145 ? -30.654 -5.505 -25.106 1.00 86.56 1145 HIS A CA 1
ATOM 8708 C C . HIS A 1 1145 ? -30.078 -6.922 -25.166 1.00 86.56 1145 HIS A C 1
ATOM 8710 O O . HIS A 1 1145 ? -30.824 -7.903 -25.213 1.00 86.56 1145 HIS A O 1
ATOM 8716 N N . LEU A 1 1146 ? -28.752 -7.018 -25.132 1.00 89.31 1146 LEU A N 1
ATOM 8717 C CA . LEU A 1 1146 ? -27.992 -8.256 -24.976 1.00 89.31 1146 LEU A CA 1
ATOM 8718 C C . LEU A 1 1146 ? -27.280 -8.219 -23.621 1.00 89.31 1146 LEU A C 1
ATOM 8720 O O . LEU A 1 1146 ? -26.772 -7.172 -23.226 1.00 89.31 1146 LEU A O 1
ATOM 8724 N N . ALA A 1 1147 ? -27.237 -9.343 -22.912 1.00 87.88 1147 ALA A N 1
ATOM 8725 C CA . ALA A 1 1147 ? -26.634 -9.445 -21.585 1.00 87.88 1147 ALA A CA 1
ATOM 8726 C C . ALA A 1 1147 ? -25.771 -10.705 -21.483 1.00 87.88 1147 ALA A C 1
ATOM 8728 O O . ALA A 1 1147 ? -26.190 -11.792 -21.894 1.00 87.88 1147 ALA A O 1
ATOM 8729 N N . PHE A 1 1148 ? -24.582 -10.556 -20.907 1.00 90.69 1148 PHE A N 1
ATOM 8730 C CA . PHE A 1 1148 ? -23.544 -11.579 -20.808 1.00 90.69 1148 PHE A CA 1
ATOM 8731 C C . PHE A 1 1148 ? -22.992 -11.616 -19.383 1.00 90.69 1148 PHE A C 1
ATOM 8733 O O . PHE A 1 1148 ? -22.797 -10.569 -18.775 1.00 90.69 1148 PHE A O 1
ATOM 8740 N N . GLN A 1 1149 ? -22.710 -12.801 -18.851 1.00 88.31 1149 GLN A N 1
ATOM 8741 C CA . GLN A 1 1149 ? -22.134 -12.985 -17.518 1.00 88.31 1149 GLN A CA 1
ATOM 8742 C C . GLN A 1 1149 ? -20.774 -13.673 -17.597 1.00 88.31 1149 GLN A C 1
ATOM 8744 O O . GLN A 1 1149 ? -20.597 -14.637 -18.344 1.00 88.31 1149 GLN A O 1
ATOM 8749 N N . LEU A 1 1150 ? -19.836 -13.185 -16.788 1.00 86.31 1150 LEU A N 1
ATOM 8750 C CA . LEU A 1 1150 ? -18.514 -13.762 -16.596 1.00 86.31 1150 LEU A CA 1
ATOM 8751 C C . LEU A 1 1150 ? -18.528 -14.658 -15.355 1.00 86.31 1150 LEU A C 1
ATOM 8753 O O . LEU A 1 1150 ? -18.777 -14.170 -14.253 1.00 86.31 1150 LEU A O 1
ATOM 8757 N N . LYS A 1 1151 ? -18.264 -15.957 -15.517 1.00 83.38 1151 LYS A N 1
ATOM 8758 C CA . LYS A 1 1151 ? -18.142 -16.909 -14.396 1.00 83.38 1151 LYS A CA 1
ATOM 8759 C C . LYS A 1 1151 ? -17.306 -18.132 -14.761 1.00 83.38 1151 LYS A C 1
ATOM 8761 O O . LYS A 1 1151 ? -17.119 -18.420 -15.944 1.00 83.38 1151 LYS A O 1
ATOM 8766 N N . ARG A 1 1152 ? -16.833 -18.881 -13.767 1.00 78.81 1152 ARG A N 1
ATOM 8767 C CA . ARG A 1 1152 ? -16.307 -20.241 -13.965 1.00 78.81 1152 ARG A CA 1
ATOM 8768 C C . ARG A 1 1152 ? -17.445 -21.275 -13.971 1.00 78.81 1152 ARG A C 1
ATOM 8770 O O . ARG A 1 1152 ? -18.506 -21.015 -13.402 1.00 78.81 1152 ARG A O 1
ATOM 8777 N N . PRO A 1 1153 ? -17.251 -22.473 -14.559 1.00 66.50 1153 PRO A N 1
ATOM 8778 C CA . PRO A 1 1153 ? -18.299 -23.500 -14.642 1.00 66.50 1153 PRO A CA 1
ATOM 8779 C C . PRO A 1 1153 ? -18.877 -23.979 -13.298 1.00 66.50 1153 PRO A C 1
ATOM 8781 O O . PRO A 1 1153 ? -19.982 -24.513 -13.274 1.00 66.50 1153 PRO A O 1
ATOM 8784 N N . TRP A 1 1154 ? -18.146 -23.793 -12.194 1.00 60.72 1154 TRP A N 1
ATOM 8785 C CA . TRP A 1 1154 ? -18.521 -24.212 -10.837 1.00 60.72 1154 TRP A CA 1
ATOM 8786 C C . TRP A 1 1154 ? -18.958 -23.057 -9.915 1.00 60.72 1154 TRP A C 1
ATOM 8788 O O . TRP A 1 1154 ? -19.231 -23.285 -8.738 1.00 60.72 1154 TRP A O 1
ATOM 8798 N N . GLU A 1 1155 ? -19.024 -21.821 -10.414 1.00 61.94 1155 GLU A N 1
ATOM 8799 C CA . GLU A 1 1155 ? -19.419 -20.651 -9.621 1.00 61.94 1155 GLU A CA 1
ATOM 8800 C C . GLU A 1 1155 ? -20.933 -20.392 -9.718 1.00 61.94 1155 GLU A C 1
ATOM 8802 O O . GLU A 1 1155 ? -21.518 -20.337 -10.806 1.00 61.94 1155 GLU A O 1
ATOM 8807 N N . ALA A 1 1156 ? -21.578 -20.231 -8.557 1.00 61.72 1156 ALA A N 1
ATOM 8808 C CA . ALA A 1 1156 ? -23.020 -19.990 -8.453 1.00 61.72 1156 ALA A CA 1
ATOM 8809 C C . ALA A 1 1156 ? -23.420 -18.544 -8.808 1.00 61.72 1156 ALA A C 1
ATOM 8811 O O . ALA A 1 1156 ? -24.507 -18.321 -9.339 1.00 61.72 1156 ALA A O 1
ATOM 8812 N N . SER A 1 1157 ? -22.526 -17.585 -8.555 1.00 62.31 1157 SER A N 1
ATOM 8813 C CA . SER A 1 1157 ? -22.693 -16.157 -8.851 1.00 62.31 1157 SER A CA 1
ATOM 8814 C C . SER A 1 1157 ? -21.763 -15.735 -9.990 1.00 62.31 1157 SER A C 1
ATOM 8816 O O . SER A 1 1157 ? -20.681 -16.296 -10.143 1.00 62.31 1157 SER A O 1
ATOM 8818 N N . ALA A 1 1158 ? -22.164 -14.738 -10.780 1.00 71.88 1158 ALA A N 1
ATOM 8819 C CA . ALA A 1 1158 ? -21.295 -14.147 -11.796 1.00 71.88 1158 ALA A CA 1
ATOM 8820 C C . ALA A 1 1158 ? -20.303 -13.152 -11.170 1.00 71.88 1158 ALA A C 1
ATOM 8822 O O . ALA A 1 1158 ? -20.681 -12.375 -10.295 1.00 71.88 1158 ALA A O 1
ATOM 8823 N N . ALA A 1 1159 ? -19.058 -13.156 -11.649 1.00 73.00 1159 ALA A N 1
ATOM 8824 C CA . ALA A 1 1159 ? -18.012 -12.218 -11.243 1.00 73.00 1159 ALA A CA 1
ATOM 8825 C C . ALA A 1 1159 ? -18.172 -10.834 -11.903 1.00 73.00 1159 ALA A C 1
ATOM 8827 O O . ALA A 1 1159 ? -17.767 -9.828 -11.332 1.00 73.00 1159 ALA A O 1
ATOM 8828 N N . SER A 1 1160 ? -18.779 -10.774 -13.094 1.00 81.94 1160 SER A N 1
ATOM 8829 C CA . SER A 1 1160 ? -19.191 -9.528 -13.756 1.00 81.94 1160 SER A CA 1
ATOM 8830 C C . SER A 1 1160 ? -20.353 -9.787 -14.728 1.00 81.94 1160 SER A C 1
ATOM 8832 O O . SER A 1 1160 ? -20.587 -10.931 -15.136 1.00 81.94 1160 SER A O 1
ATOM 8834 N N . GLN A 1 1161 ? -21.093 -8.738 -15.101 1.00 87.06 1161 GLN A N 1
ATOM 8835 C CA . GLN A 1 1161 ? -22.158 -8.789 -16.107 1.00 87.06 1161 GLN A CA 1
ATOM 8836 C C . GLN A 1 1161 ? -22.034 -7.614 -17.083 1.00 87.06 1161 GLN A C 1
ATOM 8838 O O . GLN A 1 1161 ? -22.182 -6.461 -16.689 1.00 87.06 1161 GLN A O 1
ATOM 8843 N N . ALA A 1 1162 ? -21.848 -7.925 -18.365 1.00 84.88 1162 ALA A N 1
ATOM 8844 C CA . ALA A 1 1162 ? -21.782 -6.963 -19.458 1.00 84.88 1162 ALA A CA 1
ATOM 8845 C C . ALA A 1 1162 ? -23.137 -6.855 -20.180 1.00 84.88 1162 ALA A C 1
ATOM 8847 O O . ALA A 1 1162 ? -23.812 -7.864 -20.399 1.00 84.88 1162 ALA A O 1
ATOM 8848 N N . ASN A 1 1163 ? -23.540 -5.643 -20.569 1.00 87.69 1163 ASN A N 1
ATOM 8849 C CA . ASN A 1 1163 ? -24.833 -5.360 -21.194 1.00 87.69 1163 ASN A CA 1
ATOM 8850 C C . ASN A 1 1163 ? -24.652 -4.440 -22.417 1.00 87.69 1163 ASN A C 1
ATOM 8852 O O . ASN A 1 1163 ? -23.971 -3.420 -22.340 1.00 87.69 1163 ASN A O 1
ATOM 8856 N N . VAL A 1 1164 ? -25.285 -4.778 -23.541 1.00 88.31 1164 VAL A N 1
ATOM 8857 C CA . VAL A 1 1164 ? -25.273 -3.974 -24.775 1.00 88.31 1164 VAL A CA 1
ATOM 8858 C C . VAL A 1 1164 ? -26.702 -3.562 -25.109 1.00 88.31 1164 VAL A C 1
ATOM 8860 O O . VAL A 1 1164 ? -27.545 -4.428 -25.344 1.00 88.31 1164 VAL A O 1
ATOM 8863 N N . SER A 1 1165 ? -26.976 -2.261 -25.159 1.00 88.25 1165 SER A N 1
ATOM 8864 C CA . SER A 1 1165 ? -28.241 -1.710 -25.658 1.00 88.25 1165 SER A CA 1
ATOM 8865 C C . SER A 1 1165 ? -28.090 -1.325 -27.124 1.00 88.25 1165 SER A C 1
ATOM 8867 O O . SER A 1 1165 ? -27.183 -0.578 -27.490 1.00 88.25 1165 SER A O 1
ATOM 8869 N N . VAL A 1 1166 ? -29.000 -1.800 -27.966 1.00 87.88 1166 VAL A N 1
ATOM 8870 C CA . VAL A 1 1166 ? -29.002 -1.515 -29.401 1.00 87.88 1166 VAL A CA 1
ATOM 8871 C C . VAL A 1 1166 ? -30.257 -0.732 -29.750 1.00 87.88 1166 VAL A C 1
ATOM 8873 O O . VAL A 1 1166 ? -31.363 -1.205 -29.494 1.00 87.88 1166 VAL A O 1
ATOM 8876 N N . THR A 1 1167 ? -30.108 0.448 -30.345 1.00 85.88 1167 THR A N 1
ATOM 8877 C CA . THR A 1 1167 ? -31.192 1.158 -31.039 1.00 85.88 1167 THR A CA 1
ATOM 8878 C C . THR A 1 1167 ? -31.166 0.822 -32.532 1.00 85.88 1167 THR A C 1
ATOM 8880 O O . THR A 1 1167 ? -30.155 0.360 -33.061 1.00 85.88 1167 THR A O 1
ATOM 8883 N N . VAL A 1 1168 ? -32.298 1.001 -33.216 1.00 81.25 1168 VAL A N 1
ATOM 8884 C CA . VAL A 1 1168 ? -32.455 0.650 -34.635 1.00 81.25 1168 VAL A CA 1
ATOM 8885 C C . VAL A 1 1168 ? -32.989 1.859 -35.398 1.00 81.25 1168 VAL A C 1
ATOM 8887 O O . VAL A 1 1168 ? -33.973 2.466 -34.978 1.00 81.25 1168 VAL A O 1
ATOM 8890 N N . GLY A 1 1169 ? -32.339 2.207 -36.509 1.00 76.50 1169 GLY A N 1
ATOM 8891 C CA . GLY A 1 1169 ? -32.654 3.380 -37.331 1.00 76.50 1169 GLY A CA 1
ATOM 8892 C C . GLY A 1 1169 ? -32.035 3.294 -38.735 1.00 76.50 1169 GLY A C 1
ATOM 8893 O O . GLY A 1 1169 ? -31.354 2.315 -39.040 1.00 76.50 1169 GLY A O 1
ATOM 8894 N N . PRO A 1 1170 ? -32.296 4.264 -39.627 1.00 64.31 1170 PRO A N 1
ATOM 8895 C CA . PRO A 1 1170 ? -31.892 4.186 -41.033 1.00 64.31 1170 PRO A CA 1
ATOM 8896 C C . PRO A 1 1170 ? -30.365 4.213 -41.230 1.00 64.31 1170 PRO A C 1
ATOM 8898 O O . PRO A 1 1170 ? -29.642 4.907 -40.516 1.00 64.31 1170 PRO A O 1
ATOM 8901 N N . ALA A 1 1171 ? -29.888 3.466 -42.231 1.00 54.44 1171 ALA A N 1
ATOM 8902 C CA . ALA A 1 1171 ? -28.475 3.400 -42.610 1.00 54.44 1171 ALA A CA 1
ATOM 8903 C C . ALA A 1 1171 ? -28.028 4.620 -43.432 1.00 54.44 1171 ALA A C 1
ATOM 8905 O O . ALA A 1 1171 ? -28.790 5.146 -44.245 1.00 54.44 1171 ALA A O 1
ATOM 8906 N N . SER A 1 1172 ? -26.756 5.001 -43.306 1.00 50.59 1172 SER A N 1
ATOM 8907 C CA . SER A 1 1172 ? -26.100 5.936 -44.223 1.00 50.59 1172 SER A CA 1
ATOM 8908 C C . SER A 1 1172 ? -25.680 5.246 -45.531 1.00 50.59 1172 SER A C 1
ATOM 8910 O O . SER A 1 1172 ? -24.970 4.241 -45.536 1.00 50.59 1172 SER A O 1
ATOM 8912 N N . GLY A 1 1173 ? -26.103 5.804 -46.668 1.00 46.19 1173 GLY A N 1
ATOM 8913 C CA . GLY A 1 1173 ? -25.652 5.380 -47.995 1.00 46.19 1173 GLY A CA 1
ATOM 8914 C C . GLY A 1 1173 ? -24.398 6.142 -48.423 1.00 46.19 1173 GLY A C 1
ATOM 8915 O O . GLY A 1 1173 ? -24.502 7.280 -48.866 1.00 46.19 1173 GLY A O 1
ATOM 8916 N N . GLY A 1 1174 ? -23.219 5.526 -48.307 1.00 35.94 1174 GLY A N 1
ATOM 8917 C CA . GLY A 1 1174 ? -21.954 6.145 -48.720 1.00 35.94 1174 GLY A CA 1
ATOM 8918 C C . GLY A 1 1174 ? -20.771 5.183 -48.622 1.00 35.94 1174 GLY A C 1
ATOM 8919 O O . GLY A 1 1174 ? -20.205 4.995 -47.550 1.00 35.94 1174 GLY A O 1
ATOM 8920 N N . GLY A 1 1175 ? -20.403 4.551 -49.738 1.00 33.66 1175 GLY A N 1
ATOM 8921 C CA . GLY A 1 1175 ? -19.298 3.592 -49.781 1.00 33.66 1175 GLY A CA 1
ATOM 8922 C C . GLY A 1 1175 ? -17.953 4.255 -50.072 1.00 33.66 1175 GLY A C 1
ATOM 8923 O O . GLY A 1 1175 ? -17.661 4.546 -51.229 1.00 33.66 1175 GLY A O 1
ATOM 8924 N N . PHE A 1 1176 ? -17.103 4.414 -49.056 1.00 29.72 1176 PHE A N 1
ATOM 8925 C CA . PHE A 1 1176 ? -15.683 4.710 -49.266 1.00 29.72 1176 PHE A CA 1
ATOM 8926 C C . PHE A 1 1176 ? -14.893 3.417 -49.492 1.00 29.72 1176 PHE A C 1
ATOM 8928 O O . PHE A 1 1176 ? -14.926 2.500 -48.671 1.00 29.72 1176 PHE A O 1
ATOM 8935 N N . ARG A 1 1177 ? -14.168 3.343 -50.614 1.00 32.88 1177 ARG A N 1
ATOM 8936 C CA . ARG A 1 1177 ? -13.136 2.320 -50.834 1.00 32.88 1177 ARG A CA 1
ATOM 8937 C C . ARG A 1 1177 ? -11.826 2.780 -50.202 1.00 32.88 1177 ARG A C 1
ATOM 8939 O O . ARG A 1 1177 ? -11.451 3.939 -50.339 1.00 32.88 1177 ARG A O 1
ATOM 8946 N N . THR A 1 1178 ? -11.119 1.844 -49.583 1.00 33.03 1178 THR A N 1
ATOM 8947 C CA . THR A 1 1178 ? -9.756 2.030 -49.075 1.00 33.03 1178 THR A CA 1
ATOM 8948 C C . THR A 1 1178 ? -8.769 2.380 -50.191 1.00 33.03 1178 THR A C 1
ATOM 8950 O O . THR A 1 1178 ? -8.758 1.724 -51.239 1.00 33.03 1178 THR A O 1
ATOM 8953 N N . ARG A 1 1179 ? -7.880 3.328 -49.903 1.00 28.69 1179 ARG A N 1
ATOM 8954 C CA . ARG A 1 1179 ? -6.490 3.345 -50.367 1.00 28.69 1179 ARG A CA 1
ATOM 8955 C C . ARG A 1 1179 ? -5.591 3.457 -49.144 1.00 28.69 1179 ARG A C 1
ATOM 8957 O O . ARG A 1 1179 ? -6.087 4.031 -48.151 1.00 28.69 1179 ARG A O 1
#

Sequence (1179 aa):
MNASFFRIMAAGFTLLILSVPAMADFQQGTELTAGDEIASLEVTISVSKGASLEDPIALDLGLGFPLWLTPLGRDDDESAPFGAVPQQTTADQKSLAADSQATFTFLRSGEPGQDRFRATPLLLDGVRVGDIARIGLMTTGAGEWELKGYEVKVNGKLLAANDALYQQPSIALEKARATIAELEPKVTPLEIQISDLNALVSANLATDADRQALAQKERELTPLKARLHQAVAQTEGRYPWYEEVGFEPLGYGYGAIKSLKVTVVTFAHTGADTRNIVYFQAGARKYALSDADHPLTSVNGAQEFDIDLATGPLMPLDLRKFALGMIASPIPYAAAPDRWHPERLRVEADGVVIYDSELNFLDKRSLAAIRLIPPAHLNDKGELVSDETHSQRETAAWTAGTGQGLNPADGTPLPLPTDPTAPDYPQPEPGANDLSPDNNVTPDNVTPDNVTPDNDVTPDDNVTPDDDVTPDDDVTPDDDVTPADDDFDPFPDEDPLPPDPNPNPDPNPQPDPNPNPNPNPTPFPVPDPITPTPQTADLSGRVVEQLPDGSVRGIASAAIVLRENSGTPAGAGSLEDGSYQTTMLPGTWQASVTATGFQQLQDPQPLVINPGDQLVRDFTLVRAEPPAGQGIRGKVRVAVPRGYNVLPPPADLKLTITSQTDPALVYGPIKLEADGSYQQNLSPGRYFVKAVAAGYHDSPSLVHEVLTGAYTEVNIVLLPESGPTGFDLKVTVKGKADPEDLLLEGAKVTVRHEKQSLADAPNKPTLPDGVAKFENLQEPGTYTVLVQKEGYRSGGDTIDLPGPTHEIEVTLVPLVEPPKLVKVTGWLVYKNEKSRTGYSGLPDVKLTFTPALPAANVPVETYVTATKSNGAFSLEMREGSYSPSADLDLEKFEPLPEQFYRVYPEMDPIFLKVEPKQPSLVTVQGYVLTRSQVDSRKLVAVEGARVEWFAPKSPSRRAAASDVTDSGGRFTVKVMENKEFPYSVDVHAPAGFYSRNVKIDVTQGMERPKIELKRVPAPEPIPEPHPEPTPHPEPSPHPPMPWPHPHPEPTPHPTPQVCVLNGVVTLDSHNTQANLCVAPGGTLEVRLNLSAGTGYQWGMVSRLSREVTLVSGPEWVKSSGYSIGAGGYTKYVFRVNSQAQRGFHLAFQLKRPWEASAASQANVSVTVGPASGGGFRTR

Foldseek 3Di:
DDDDDDDDDDDDDPDDPPPDPDADAKDFFDPFAQAAAFQKKKKKFFWAADAKQQFWKWKFQLQQATETAPPANHDPLDDDPGHHYALDKPDPDNIGGHRDMMMGMQGLDDDNRRVLQSNRVVLSPLDGLLQRPFTFMFTLDQDPIFTQWMWMDGPNGGGIIHRHRRHGLNVLLVVLVVLLVVLVVVQPVLVVLLVLLVLCVLQVNDDPVSVVVNVVSCVVNVVSVVSNVQSVCRNVRNAGSDIDPPDDRNNDDDDWFDKKKKKWFFDFDPLQKFQFFKWKFFRSHIHTDHHNVRIHDNLVGIDMDIRDCNSHIDGPVSLPKMKMFTTGDLDACLSGPQWHQIQWMWMATPNHTSDILVPPPLSNLLSNQATHGGQWYQHPVRDIGGVVQAWQRYDRMGIPPPSRQADPPPSAGDDADPDCPDSHHDDDRVPDDDDDPPSPPDDPDDDDPDDDDDDDDDDDDDDDDDDDDDDDDDDDDDDDDDDDDDDDDDDDDDDDDDDDDDDDDDDDDDDDDDDDDDDDDDDDDDDDDDDDDQQKEKEKEFEWEQDPVRDIFGDFQKKKWKDDPPDDIDTWTAHRRRITMDIGGAHKIWIWIDDPQWDIDTDPDIDGDDRHYYYYDYHYTDGDDFDPQWDAKEFEFEDDPDDDDTDWDDPQKAKWKAAPVHRVPIDDSFDADRRRIGDDGDHWHKIKMWIDDPQWDTWIDDIDTIDPNHYDYDYTYTYGPDDDFFAKEKEAEWEDDPPDTHQDFFKKKWKAFPVGDSVPTDIDTAHPRSMDMDIGPGDFAKIWIWIGDPQWRIHTDIDGTPDHYYYDYIYTYGPDHFFDWAKAKAFEWEQDPPDPVRIFGDFFKKKKWWAPDDDPPDDGDIDIWGAHPRRMIIDIDGFGKTFMWIPDPVVFWDTFDGGIDGDDHPDDHDYGYIYTDDFDKAKAKAFEWEQDPVHNVDIAGAFFKKKFKADPPDPDPHGQWIFTAHNRRMDITIDTADPPFWIWMWTHHDPQWDTDIDTGHDDPPDDHYYHYIDGDDDDDDDDDDDDDDDDDDDDDDDDDDDDDDDDDDDDDDDDDDAAALEAEAEAEQPRFEAEGEHEAQGKYKYWYWDWPPPQKDKAWDDDDDPQKDWPDDQDWDFDPDPDDRRTTTGMTMMTGHNPHDAKDKIKIFIDHPPDPDGSGMHMYIYGYDHHDDDDDDDD

InterPro domains:
  IPR018990 Proteinase inhibitor I42, chagasin [PF09394] (1079-1168)
  IPR036331 Chagasin-like superfamily [G3DSA:2.60.40.2020] (1065-1169)
  IPR036331 Chagasin-like superfamily [SSF141066] (1065-1161)

Radius of gyration: 48.59 Å; chains: 1; bounding box: 132×158×142 Å

Organism: NCBI:txid2894196

pLDDT: mean 76.47, std 19.76, range [24.17, 98.44]

Secondary structure (DSSP, 8-state):
----------------------PPPPEE-SS--TT-B-SEEEEEEEE-SSSPB-S-EEEE-SSSS-EE-TTTT--TT----SSB--SEES--SSSB-TT-EEEEEEESSS--TT-TT-HHHHHSTT-BGGG----EEEES---S--EEEEEEEETTEEEEEES---B-HHHHHHHHHHHHHHHHHHHHHHHHHHHHHHHHHHTT---HHHHHHHHHHHHHHHHHHHHHHHHHHHHTTSS-SEE-TT---TT--S---S-EEEEEEE-SSTT--B-SEEEEEETTEEEE---SSS-B-GGG-EEEEE--TTTS---TTGGG-EEEEEE--SS-GGGS-S-B-EEEEEEEETTEEEEEGGG-HHHHHHHHH-EE--SEEE-TTS-EEE-SS--TTEESEEETTS-TTB-TTT-PBPPPPS-TTSTTS-PPPTT------------S-------------------PPP------------------------------------------------------------PPP-PPPP--EEEEEEEEEE-TTS-EEE-TTPEEEEE-TTSPPEEEE--TTSEEEEEE-SEEEEEEEE-TTBPPEEPSS-EEE-TT-EEE--EE--BPPPPTT-EEEEEEEE--SSSS--PPPPTT-EEEEEESS-TT-EE-SPPBPTTSEEEEE--SEEEEEEEE-TTB--EEPPPEEEPTT-EEE--EEEPBTTS---EEEEEEEEE--SSSPEE-TT-EEEEEETTS-STTS-EEE--TTSEEEEEEE-S-SEEEEEEE-TTB--EEEEEE--SSEEEEEEEEPBSSPPPPEEEEEEEEEEE-TTSTTSEEEPPS-EEEEEESSPPTT-----EEEE--TTSEEEEEEESEEEEEEE---TTTBPPPP---EEE-TTPPPEEEEE-B-PPPEEEEEEEEEEE-SS-TTSEEE-TT-EEEEE-TT-SS---SEEEE--TT-EEEEEEE-EEEEEEEEEEEPPTTEE-EEEEEEE-TT----EEEEEEPPPPPP-----------------------------PPPPPP-PBEEEEEEEE-SS--EEEEEEEEEEEEEEEEEE-TTS--EEEE-SPPPTTEEEEEEEEEEE-S-SSTT--EEEEEEEEE-TT--S-EEEEEEEE-TT-SS-SEEEEEEEEE-PBP---PPP-